Protein AF-0000000065895426 (afdb_homodimer)

Radius of gyration: 36.08 Å; Cα contacts (8 Å, |Δi|>4): 2645; chains: 2; bounding box: 77×106×81 Å

Secondary structure (DSSP, 8-state):
-------PPPEEEEEEE-SSEEEEEEEETTS-EEEEEEEE---B--STT--EE-HHHHHHHHHHHHHHHTTTS-GGGEEEEEEEE---EEEEETTS-B---STT--TT--EE-TT--TTHHHHHHHHHT--GGGGGBTTS--TTSHHHHHHHHHHHSTTTTGGGEEEEEEHHHHHHHHHH----EEHHHHHHHS--BTTTBS-HHHHHHTT-THHHHTTTTTT-S-EE-TT-B-TTSS-HHHHHHHT--TT-EEBPPEEHHHHHHHHHHTS--TTS--TTTTS-GGGEEEEEESSSEEEEEEESS----TTSEEEEETSSSTTSEEEEEEES-SHHHHHHHHHTSTTHHHHHHHHHHTT--HHHHHHHHHHHHTTTS-GGGGGTT-EEE--TT-B-SSS-BTT--EEEEEE-S--SHHHHHHHHHHHHHHHHHHHHHHHHHHHHHT----EEEEESGGGG-HHHHHHHHHHHTS-EEEESSS-HHHHHHHHHHHHHHTSSS-HHHHHHHH--EEEEE---GGGHHHHHHHHHHHHHHHHHHHHHHHHHH--/-------PPPEEEEEEE-SSEEEEEEEETTS-EEEEEEEE---B--STT--EE-HHHHHHHHHHHHHHHTTTS-GGGEEEEEEEE---EEEEETTS-B---STT--TT--EE-TT--TTHHHHHHHHHT--GGGGGBTTS--TTSHHHHHHHHHHHSTTTTGGGEEEEEEHHHHHHHHHH----EEHHHHHHHS--BTTTBS-HHHHHHTT-THHHHTTTTTT-S-EE-TT-B-TTSS-HHHHHHHTS-TT-EEBPPEEHHHHHHHHHHTS--TTS--TTTTS-GGGEEEEEESSSEEEEEEESS----TTSEEEEETSSSTTSEEEEEEES-SHHHHHHHHHTSTTHHHHHHHHHHTT--HHHHHHHHHHHHTTTS-GGGGGTT-EEE--TT-B-SSS-BTT--EEEEEE-S--SHHHHHHHHHHHHHHHHHHHHHHHHHHHHHT----EEEEESGGGG-HHHHHHHHHHHTS-EEEESSS-HHHHHHHHHHHHHHTSSS-HHHHHHHH--EEEEE---GGGHHHHHHHHHHHHHHHHHHHHHHHHHH--

Sequence (1102 aa):
MSGGEQKPERYYVGVDVGTGSVRAALVDQSGVLLAFADQPIKNWEPQFNHHEQSSEDIWAACCVVTKKVVQGIDLNQIRGLGFDATCSLVVLDKQFHPLPVNQEGDSHRNVIMWLDHRAVSQVNRINETKHSVLQYVGGVMSVEMQAPKLLWLKENLREICWDKAGHFFDLPDFLSWKATGVTARSLCSLVCKWTYSAEKGWDDSFWKMIGLEDFVADNYSKIGNQVLPPGASLGNGLTPEAARDLGLLPGIAVAASLIDAHAGGLGVIGADVRGHGLICEGQPVTSRLAVICGTSSCHMGISKDPIFVPGVWGPYFSAMVPGFWLNEGGQSVTGKLIDHMVQGHAAFPELQVKATARCQSIYAYLNSHLDLIKKAQPVGFLTVDLHVWPDFHGNRSPLADLTLKGMVTGLKLSQDLDDLAILYLATVQAIALGTRFIIEAMEAAGHSISTLFLCGGLSKNPLFVQMHADITGMPVVLSQEVESVLVGAAVLGACASGDFASVQEAMAKMSKVGKVVFPRLQDKKYYDKKYQVFLKLVEHQKEYLAIMNDDMSGGEQKPERYYVGVDVGTGSVRAALVDQSGVLLAFADQPIKNWEPQFNHHEQSSEDIWAACCVVTKKVVQGIDLNQIRGLGFDATCSLVVLDKQFHPLPVNQEGDSHRNVIMWLDHRAVSQVNRINETKHSVLQYVGGVMSVEMQAPKLLWLKENLREICWDKAGHFFDLPDFLSWKATGVTARSLCSLVCKWTYSAEKGWDDSFWKMIGLEDFVADNYSKIGNQVLPPGASLGNGLTPEAARDLGLLPGIAVAASLIDAHAGGLGVIGADVRGHGLICEGQPVTSRLAVICGTSSCHMGISKDPIFVPGVWGPYFSAMVPGFWLNEGGQSVTGKLIDHMVQGHAAFPELQVKATARCQSIYAYLNSHLDLIKKAQPVGFLTVDLHVWPDFHGNRSPLADLTLKGMVTGLKLSQDLDDLAILYLATVQAIALGTRFIIEAMEAAGHSISTLFLCGGLSKNPLFVQMHADITGMPVVLSQEVESVLVGAAVLGACASGDFASVQEAMAKMSKVGKVVFPRLQDKKYYDKKYQVFLKLVEHQKEYLAIMNDD

Foldseek 3Di:
DPPPPPPDWAWFKFWEAEDFKIKIFIATLLQDTDFIDIGTFDWDDPDVLWIWGFLVRRLLRLQVRLCVRCPPPDLVRYFFFFYAYAQKKFWAFQVRQAFDLDPVGDSRGGITGLSRQPLVVLQVVLLVVQDPLCLQQQSGDDSSAVLSSLLCCCVPVVPRGVVGTQAMDGSRQVNLCVFAVFNEAELQSCVQRVSAAPPPGDDQVSCVVSPNNVCVVVVNRRYHDHYDYWLAWDDQTGDPVNCVSNVHDPRRTYTRHAHLQLLLVLLALLEDCPPVPFPCNVPDSQQEWEWEDDQKIKIKGKAQDWFRFRLWHRQRASNRPHNITITIAIGSGQNVLLCCLLVVAPANVVLVVVCVVVVHDSLVVLVVVLVVVCPPHDSLCLCVFKAKQRPCQFGRPDVNGRPDHIDIGRDDPDRHSSNSSNSSLNSLLNVLLVVLVRVVSRVVRPGNYAAYEYAYDCCVRPSSQQSNQALNQHKYWYWPDRPSSSSSRRLSTCSNSVVDVGSSRSSHSNIHTDDIHHHPPVCNVVSVVSSVVNVVVRVVVVVVVCVVPPD/DPPPPPPDWAWFKFWEAEDFKIKIFIATLQQDTPFIDIGTFDWDDPDVLWIWGFLVRRLLRLQVNLCVRCPPPDLVRYFFYFYAYAQKKFWAFQVRQAFDLDPVGDSRGGITGLSRQPLVVLQVVLLVVQDPLCLQQQSGDDSSAVLSSLLCCCVPVVPRGVVRTQAMEGSRQVNLCVFAVFNEAELQSCVFRVSAAPPPGDDQVSCVVSPNNVCVVVVNRRYHDHYDYWLAWGDQTGDPVNCVSNVHDPRRTYTRHAHLQLLLVLLALLEDCPPVPFPCVVPDSQQEWEWEDEQKIKIKGKAQDWFRFRLWHRQRASNRPHNITITIAIGSGQNVLLCCLLVVAPANVVLVVVCVVVVHDSLVSLVVVLVVVCPPHDSLCLCVFKAKQRPCQFGRPDVNGRPDHIDIGRDDPDRHSSNSSNSSLNSLLNVLLVVLVRVVSRVVRPGNYAAYEYAYDCCVRPSSQQSNQALNQHKYWYWQDRPSSSSSRRLSTCSNSVVDVGSSRSSHSNIHTDDIHHHPPVCNVVSVVSSVVNVVVRVVVVVVVCVVPPD

InterPro domains:
  IPR000577 Carbohydrate kinase, FGGY [PIRSF000538] (10-543)
  IPR006003 FGGY carbohydrate kinase, pentulose kinase [TIGR01315] (11-544)
  IPR006003 FGGY carbohydrate kinase, pentulose kinase [cd07782] (11-544)
  IPR018484 Carbohydrate kinase FGGY, N-terminal [PF00370] (11-267)
  IPR018485 Carbohydrate kinase FGGY, C-terminal [PF02782] (289-496)
  IPR043129 ATPase, nucleotide binding domain [SSF53067] (11-268)
  IPR043129 ATPase, nucleotide binding domain [SSF53067] (289-544)

Structure (mmCIF, N/CA/C/O backbone):
data_AF-0000000065895426-model_v1
#
loop_
_entity.id
_entity.type
_entity.pdbx_description
1 polymer 'FGGY carbohydrate kinase domain-containing protein'
#
loop_
_atom_site.group_PDB
_atom_site.id
_atom_site.type_symbol
_atom_site.label_atom_id
_atom_site.label_alt_id
_atom_site.label_comp_id
_atom_site.label_asym_id
_atom_site.label_entity_id
_atom_site.label_seq_id
_atom_site.pdbx_PDB_ins_code
_atom_site.Cartn_x
_atom_site.Cartn_y
_atom_site.Cartn_z
_atom_site.occupancy
_atom_site.B_iso_or_equiv
_atom_site.auth_seq_id
_atom_site.auth_comp_id
_atom_site.auth_asym_id
_atom_site.auth_atom_id
_atom_site.pdbx_PDB_model_num
ATOM 1 N N . MET A 1 1 ? -41.469 59.219 15.336 1 29.69 1 MET A N 1
ATOM 2 C CA . MET A 1 1 ? -40.875 58.281 14.406 1 29.69 1 MET A CA 1
ATOM 3 C C . MET A 1 1 ? -39.375 58.469 14.305 1 29.69 1 MET A C 1
ATOM 5 O O . MET A 1 1 ? -38.906 59.312 13.531 1 29.69 1 MET A O 1
ATOM 9 N N . SER A 1 2 ? -38.656 58.625 15.43 1 35.12 2 SER A N 1
ATOM 10 C CA . SER A 1 2 ? -37.25 58.938 15.711 1 35.12 2 SER A CA 1
ATOM 11 C C . SER A 1 2 ? -36.312 58.062 14.906 1 35.12 2 SER A C 1
ATOM 13 O O . SER A 1 2 ? -36.438 56.844 14.922 1 35.12 2 SER A O 1
ATOM 15 N N . GLY A 1 3 ? -36.062 58.5 13.656 1 36.47 3 GLY A N 1
ATOM 16 C CA . GLY A 1 3 ? -35.156 57.844 12.719 1 36.47 3 GLY A CA 1
ATOM 17 C C . GLY A 1 3 ? -33.906 57.25 13.375 1 36.47 3 GLY A C 1
ATOM 18 O O . GLY A 1 3 ? -33.062 58 13.875 1 36.47 3 GLY A O 1
ATOM 19 N N . GLY A 1 4 ? -34 56.25 14.188 1 39.56 4 GLY A N 1
ATOM 20 C CA . GLY A 1 4 ? -32.875 55.625 14.891 1 39.56 4 GLY A CA 1
ATOM 21 C C . GLY A 1 4 ? -31.578 55.625 14.094 1 39.56 4 GLY A C 1
ATOM 22 O O . GLY A 1 4 ? -31.562 55.312 12.906 1 39.56 4 GLY A O 1
ATOM 23 N N . GLU A 1 5 ? -30.719 56.562 14.227 1 43.34 5 GLU A N 1
ATOM 24 C CA . GLU A 1 5 ? -29.375 56.75 13.664 1 43.34 5 GLU A CA 1
ATOM 25 C C . GLU A 1 5 ? -28.672 55.406 13.469 1 43.34 5 GLU A C 1
ATOM 27 O O . GLU A 1 5 ? -28.453 54.656 14.438 1 43.34 5 GLU A O 1
ATOM 32 N N . GLN A 1 6 ? -28.875 54.625 12.477 1 46.97 6 GLN A N 1
ATOM 33 C CA . GLN A 1 6 ? -28.266 53.344 12.102 1 46.97 6 GLN A CA 1
ATOM 34 C C . GLN A 1 6 ? -26.75 53.406 12.227 1 46.97 6 GLN A C 1
ATOM 36 O O . GLN A 1 6 ? -26.109 54.25 11.594 1 46.97 6 GLN A O 1
ATOM 41 N N . LYS A 1 7 ? -26.156 53.156 13.398 1 58.19 7 LYS A N 1
ATOM 42 C CA . LYS A 1 7 ? -24.703 53.062 13.602 1 58.19 7 LYS A CA 1
ATOM 43 C C . LYS A 1 7 ? -24.016 52.469 12.391 1 58.19 7 LYS A C 1
ATOM 45 O O . LYS A 1 7 ? -24.469 51.469 11.844 1 58.19 7 LYS A O 1
ATOM 50 N N . PRO A 1 8 ? -23.047 53.25 11.773 1 65.38 8 PRO A N 1
ATOM 51 C CA . PRO A 1 8 ? -22.375 52.781 10.562 1 65.38 8 PRO A CA 1
ATOM 52 C C . PRO A 1 8 ? -21.828 51.344 10.719 1 65.38 8 PRO A C 1
ATOM 54 O O . PRO A 1 8 ? -21.391 50.969 11.812 1 65.38 8 PRO A O 1
ATOM 57 N N . GLU A 1 9 ? -22.047 50.5 9.766 1 85.56 9 GLU A N 1
ATOM 58 C CA . GLU A 1 9 ? -21.562 49.125 9.734 1 85.56 9 GLU A CA 1
ATOM 59 C C . GLU A 1 9 ? -20.031 49.094 9.82 1 85.56 9 GLU A C 1
ATOM 61 O O . GLU A 1 9 ? -19.359 49.969 9.281 1 85.56 9 GLU A O 1
ATOM 66 N N . ARG A 1 10 ? -19.438 48.344 10.766 1 94.88 10 ARG A N 1
ATOM 67 C CA . ARG A 1 10 ? -18 48.125 10.93 1 94.88 10 ARG A CA 1
ATOM 68 C C . ARG A 1 10 ? -17.578 46.812 10.352 1 94.88 10 ARG A C 1
ATOM 70 O O . ARG A 1 10 ? -18.25 45.781 10.547 1 94.88 10 ARG A O 1
ATOM 77 N N . TYR A 1 11 ? -16.484 46.906 9.625 1 97.94 11 TYR A N 1
ATOM 78 C CA . TYR A 1 11 ? -15.977 45.719 8.961 1 97.94 11 TYR A CA 1
ATOM 79 C C . TYR A 1 11 ? -14.523 45.469 9.344 1 97.94 11 TYR A C 1
ATOM 81 O O . TYR A 1 11 ? -13.812 46.375 9.781 1 97.94 11 TYR A O 1
ATOM 89 N N . TYR A 1 12 ? -14.109 44.25 9.195 1 98.5 12 TYR A N 1
ATOM 90 C CA . TYR A 1 12 ? -12.742 43.812 9.43 1 98.5 12 TYR A CA 1
ATOM 91 C C . TYR A 1 12 ? -12.258 42.906 8.289 1 98.5 12 TYR A C 1
ATOM 93 O O . TYR A 1 12 ? -13.047 42.156 7.707 1 98.5 12 TYR A O 1
ATOM 101 N N . VAL A 1 13 ? -10.992 43.031 7.988 1 98.69 13 VAL A N 1
ATOM 102 C CA . VAL A 1 13 ? -10.406 42.188 6.945 1 98.69 13 VAL A CA 1
ATOM 103 C C . VAL A 1 13 ? -9.492 41.125 7.578 1 98.69 13 VAL A C 1
ATOM 105 O O . VAL A 1 13 ? -8.609 41.469 8.375 1 98.69 13 VAL A O 1
ATOM 108 N N . GLY A 1 14 ? -9.797 39.906 7.34 1 98.56 14 GLY A N 1
ATOM 109 C CA . GLY A 1 14 ? -8.898 38.812 7.68 1 98.56 14 GLY A CA 1
ATOM 110 C C . GLY A 1 14 ? -8.141 38.25 6.484 1 98.56 14 GLY A C 1
ATOM 111 O O . GLY A 1 14 ? -8.727 38 5.434 1 98.56 14 GLY A O 1
ATOM 112 N N . VAL A 1 15 ? -6.797 38.094 6.598 1 98.81 15 VAL A N 1
ATOM 113 C CA . VAL A 1 15 ? -5.945 37.531 5.547 1 98.81 15 VAL A CA 1
ATOM 114 C C . VAL A 1 15 ? -5.25 36.281 6.062 1 98.81 15 VAL A C 1
ATOM 116 O O . VAL A 1 15 ? -4.625 36.312 7.125 1 98.81 15 VAL A O 1
ATOM 119 N N . ASP A 1 16 ? -5.383 35.219 5.328 1 98.31 16 ASP A N 1
ATOM 120 C CA . ASP A 1 16 ? -4.801 33.906 5.668 1 98.31 16 ASP A CA 1
ATOM 121 C C . ASP A 1 16 ? -3.83 33.438 4.586 1 98.31 16 ASP A C 1
ATOM 123 O O . ASP A 1 16 ? -4.227 33.219 3.439 1 98.31 16 ASP A O 1
ATOM 127 N N . VAL A 1 17 ? -2.547 33.312 4.961 1 98.44 17 VAL A N 1
ATOM 128 C CA . VAL A 1 17 ? -1.555 32.75 4.047 1 98.44 17 VAL A CA 1
ATOM 129 C C . VAL A 1 17 ? -1.306 31.297 4.387 1 98.44 17 VAL A C 1
ATOM 131 O O . VAL A 1 17 ? -0.485 30.984 5.254 1 98.44 17 VAL A O 1
ATOM 134 N N . GLY A 1 18 ? -1.91 30.438 3.619 1 95.81 18 GLY A N 1
ATOM 135 C CA . GLY A 1 18 ? -1.745 29 3.789 1 95.81 18 GLY A CA 1
ATOM 136 C C . GLY A 1 18 ? -0.581 28.438 2.998 1 95.81 18 GLY A C 1
ATOM 137 O O . GLY A 1 18 ? 0.298 29.188 2.559 1 95.81 18 GLY A O 1
ATOM 138 N N . THR A 1 19 ? -0.598 27.109 2.867 1 93.94 19 THR A N 1
ATOM 139 C CA . THR A 1 19 ? 0.5 26.391 2.221 1 93.94 19 THR A CA 1
ATOM 140 C C . THR A 1 19 ? 0.532 26.703 0.726 1 93.94 19 THR A C 1
ATOM 142 O O . THR A 1 19 ? 1.604 26.891 0.15 1 93.94 19 THR A O 1
ATOM 145 N N . GLY A 1 20 ? -0.639 26.828 0.14 1 93.31 20 GLY A N 1
ATOM 146 C CA . GLY A 1 20 ? -0.643 26.906 -1.312 1 93.31 20 GLY A CA 1
ATOM 147 C C . GLY A 1 20 ? -1.298 28.172 -1.835 1 93.31 20 GLY A C 1
ATOM 148 O O . GLY A 1 20 ? -1.201 28.484 -3.023 1 93.31 20 GLY A O 1
ATOM 149 N N . SER A 1 21 ? -1.921 28.922 -0.971 1 96.38 21 SER A N 1
ATOM 150 C CA . SER A 1 21 ? -2.637 30.109 -1.438 1 96.38 21 SER A CA 1
ATOM 151 C C . SER A 1 21 ? -2.822 31.109 -0.312 1 96.38 21 SER A C 1
ATOM 153 O O . SER A 1 21 ? -2.625 30.797 0.86 1 96.38 21 SER A O 1
ATOM 155 N N . VAL A 1 22 ? -3.166 32.312 -0.763 1 98.25 22 VAL A N 1
ATOM 156 C CA . VAL A 1 22 ? -3.578 33.375 0.145 1 98.25 22 VAL A CA 1
ATOM 157 C C . VAL A 1 22 ? -5.082 33.625 0.02 1 98.25 22 VAL A C 1
ATOM 159 O O . VAL A 1 22 ? -5.629 33.594 -1.085 1 98.25 22 VAL A O 1
ATOM 162 N N . ARG A 1 23 ? -5.699 33.781 1.151 1 98.12 23 ARG A N 1
ATOM 163 C CA . ARG A 1 23 ? -7.133 34.031 1.187 1 98.12 23 ARG A CA 1
ATOM 164 C C . ARG A 1 23 ? -7.434 35.281 2.023 1 98.12 23 ARG A C 1
ATOM 166 O O . ARG A 1 23 ? -6.715 35.594 2.979 1 98.12 23 ARG A O 1
ATOM 173 N N . ALA A 1 24 ? -8.484 35.969 1.649 1 98.62 24 ALA A N 1
ATOM 174 C CA . ALA A 1 24 ? -8.945 37.125 2.43 1 98.62 24 ALA A CA 1
ATOM 175 C C . ALA A 1 24 ? -10.469 37.156 2.514 1 98.62 24 ALA A C 1
ATOM 177 O O . ALA A 1 24 ? -11.156 36.625 1.627 1 98.62 24 ALA A O 1
ATOM 178 N N . ALA A 1 25 ? -10.93 37.688 3.588 1 98.31 25 ALA A N 1
ATOM 179 C CA . ALA A 1 25 ? -12.367 37.875 3.768 1 98.31 25 ALA A CA 1
ATOM 180 C C . ALA A 1 25 ? -12.68 39.219 4.406 1 98.31 25 ALA A C 1
ATOM 182 O O . ALA A 1 25 ? -11.898 39.719 5.223 1 98.31 25 ALA A O 1
ATOM 183 N N . LEU A 1 26 ? -13.773 39.812 3.951 1 98.44 26 LEU A N 1
ATOM 184 C CA . LEU A 1 26 ? -14.406 40.938 4.656 1 98.44 26 LEU A CA 1
ATOM 185 C C . LEU A 1 26 ? -15.461 40.406 5.633 1 98.44 26 LEU A C 1
ATOM 187 O O . LEU A 1 26 ? -16.391 39.688 5.238 1 98.44 26 LEU A O 1
ATOM 191 N N . VAL A 1 27 ? -15.289 40.781 6.883 1 97.81 27 VAL A N 1
ATOM 192 C CA . VAL A 1 27 ? -16.125 40.219 7.934 1 97.81 27 VAL A CA 1
ATOM 193 C C . VAL A 1 27 ? -16.797 41.344 8.719 1 97.81 27 VAL A C 1
ATOM 195 O O . VAL A 1 27 ? -16.172 42.375 9 1 97.81 27 VAL A O 1
ATOM 198 N N . ASP A 1 28 ? -18.016 41.188 9.078 1 97 28 ASP A N 1
ATOM 199 C CA . ASP A 1 28 ? -18.688 42.219 9.852 1 97 28 ASP A CA 1
ATOM 200 C C . ASP A 1 28 ? -18.547 41.938 11.352 1 97 28 ASP A C 1
ATOM 202 O O . ASP A 1 28 ? -17.859 41.031 11.766 1 97 28 ASP A O 1
ATOM 206 N N . GLN A 1 29 ? -19.172 42.75 12.125 1 95.62 29 GLN A N 1
ATOM 207 C CA . GLN A 1 29 ? -18.969 42.719 13.57 1 95.62 29 GLN A CA 1
ATOM 208 C C . GLN A 1 29 ? -19.594 41.469 14.188 1 95.62 29 GLN A C 1
ATOM 210 O O . GLN A 1 29 ? -19.297 41.125 15.328 1 95.62 29 GLN A O 1
ATOM 215 N N . SER A 1 30 ? -20.469 40.812 13.422 1 94.19 30 SER A N 1
ATOM 216 C CA . SER A 1 30 ? -21.109 39.594 13.906 1 94.19 30 SER A CA 1
ATOM 217 C C . SER A 1 30 ? -20.344 38.344 13.445 1 94.19 30 SER A C 1
ATOM 219 O O . SER A 1 30 ? -20.703 37.219 13.812 1 94.19 30 SER A O 1
ATOM 221 N N . GLY A 1 31 ? -19.375 38.562 12.688 1 94.31 31 GLY A N 1
ATOM 222 C CA . GLY A 1 31 ? -18.578 37.438 12.227 1 94.31 31 GLY A CA 1
ATOM 223 C C . GLY A 1 31 ? -19.047 36.875 10.891 1 94.31 31 GLY A C 1
ATOM 224 O O . GLY A 1 31 ? -18.547 35.844 10.438 1 94.31 31 GLY A O 1
ATOM 225 N N . VAL A 1 32 ? -19.922 37.531 10.219 1 95.38 32 VAL A N 1
ATOM 226 C CA . VAL A 1 32 ? -20.453 37.094 8.938 1 95.38 32 VAL A CA 1
ATOM 227 C C . VAL A 1 32 ? -19.516 37.5 7.809 1 95.38 32 VAL A C 1
ATOM 229 O O . VAL A 1 32 ? -19.094 38.656 7.738 1 95.38 32 VAL A O 1
ATOM 232 N N . LEU A 1 33 ? -19.203 36.562 6.961 1 95.81 33 LEU A N 1
ATOM 233 C CA . LEU A 1 33 ? -18.375 36.875 5.793 1 95.81 33 LEU A CA 1
ATOM 234 C C . LEU A 1 33 ? -19.188 37.562 4.707 1 95.81 33 LEU A C 1
ATOM 236 O O . LEU A 1 33 ? -20.219 37.031 4.266 1 95.81 33 LEU A O 1
ATOM 240 N N . LEU A 1 34 ? -18.734 38.656 4.254 1 96.44 34 LEU A N 1
ATOM 241 C CA . LEU A 1 34 ? -19.422 39.438 3.236 1 96.44 34 LEU A CA 1
ATOM 242 C C . LEU A 1 34 ? -18.766 39.281 1.873 1 96.44 34 LEU A C 1
ATOM 244 O O . LEU A 1 34 ? -19.438 39.375 0.839 1 96.44 34 LEU A O 1
ATOM 248 N N . ALA A 1 35 ? -17.5 39.062 1.873 1 97.38 35 ALA A N 1
ATOM 249 C CA . ALA A 1 35 ? -16.719 38.844 0.653 1 97.38 35 ALA A CA 1
ATOM 250 C C . ALA A 1 35 ? -15.547 37.906 0.902 1 97.38 35 ALA A C 1
ATOM 252 O O . ALA A 1 35 ? -15.047 37.812 2.025 1 97.38 35 ALA A O 1
ATOM 253 N N . PHE A 1 36 ? -15.148 37.219 -0.11 1 97.5 36 PHE A N 1
ATOM 254 C CA . PHE A 1 36 ? -14.078 36.219 -0.046 1 97.5 36 PHE A CA 1
ATOM 255 C C . PHE A 1 36 ? -13.266 36.219 -1.333 1 97.5 36 PHE A C 1
ATOM 257 O O . PHE A 1 36 ? -13.812 36.406 -2.422 1 97.5 36 PHE A O 1
ATOM 264 N N . ALA A 1 37 ? -11.961 36.062 -1.222 1 98.25 37 ALA A N 1
ATOM 265 C CA . ALA A 1 37 ? -11.078 35.938 -2.379 1 98.25 37 ALA A CA 1
ATOM 266 C C . ALA A 1 37 ? -9.906 35 -2.08 1 98.25 37 ALA A C 1
ATOM 268 O O . ALA A 1 37 ? -9.508 34.844 -0.925 1 98.25 37 ALA A O 1
ATOM 269 N N . ASP A 1 38 ? -9.391 34.406 -3.033 1 97.25 38 ASP A N 1
ATOM 270 C CA . ASP A 1 38 ? -8.273 33.469 -2.949 1 97.25 38 ASP A CA 1
ATOM 271 C C . ASP A 1 38 ? -7.297 33.688 -4.105 1 97.25 38 ASP A C 1
ATOM 273 O O . ASP A 1 38 ? -7.707 34.031 -5.215 1 97.25 38 ASP A O 1
ATOM 277 N N . GLN A 1 39 ? -6.039 33.531 -3.865 1 98.06 39 GLN A N 1
ATOM 278 C CA . GLN A 1 39 ? -4.977 33.656 -4.855 1 98.06 39 GLN A CA 1
ATOM 279 C C . GLN A 1 39 ? -3.867 32.656 -4.605 1 98.06 39 GLN A C 1
ATOM 281 O O . GLN A 1 39 ? -3.268 32.625 -3.531 1 98.06 39 GLN A O 1
ATOM 286 N N . PRO A 1 40 ? -3.541 31.812 -5.574 1 97.19 40 PRO A N 1
ATOM 287 C CA . PRO A 1 40 ? -2.459 30.828 -5.402 1 97.19 40 PRO A CA 1
ATOM 288 C C . PRO A 1 40 ? -1.09 31.5 -5.258 1 97.19 40 PRO A C 1
ATOM 290 O O . PRO A 1 40 ? -0.875 32.594 -5.766 1 97.19 40 PRO A O 1
ATOM 293 N N . ILE A 1 41 ? -0.265 30.875 -4.535 1 96.69 41 ILE A N 1
ATOM 294 C CA . ILE A 1 41 ? 1.11 31.344 -4.434 1 96.69 41 ILE A CA 1
ATOM 295 C C . ILE A 1 41 ? 2.061 30.312 -5.023 1 96.69 41 ILE A C 1
ATOM 297 O O . ILE A 1 41 ? 1.728 29.125 -5.094 1 96.69 41 ILE A O 1
ATOM 301 N N . LYS A 1 42 ? 3.215 30.719 -5.488 1 95.88 42 LYS A N 1
ATOM 302 C CA . LYS A 1 42 ? 4.211 29.875 -6.125 1 95.88 42 LYS A CA 1
ATOM 303 C C . LYS A 1 42 ? 5.066 29.156 -5.086 1 95.88 42 LYS A C 1
ATOM 305 O O . LYS A 1 42 ? 5.441 29.734 -4.07 1 95.88 42 LYS A O 1
ATOM 310 N N . ASN A 1 43 ? 5.344 27.953 -5.301 1 95.06 43 ASN A N 1
ATOM 311 C CA . ASN A 1 43 ? 6.227 27.125 -4.473 1 95.06 43 ASN A CA 1
ATOM 312 C C . ASN A 1 43 ? 7.355 26.516 -5.297 1 95.06 43 ASN A C 1
ATOM 314 O O . ASN A 1 43 ? 7.168 26.188 -6.469 1 95.06 43 ASN A O 1
ATOM 318 N N . TRP A 1 44 ? 8.523 26.406 -4.758 1 95.25 44 TRP A N 1
ATOM 319 C CA . TRP A 1 44 ? 9.656 25.734 -5.379 1 95.25 44 TRP A CA 1
ATOM 320 C C . TRP A 1 44 ? 10.117 24.547 -4.535 1 95.25 44 TRP A C 1
ATOM 322 O O . TRP A 1 44 ? 10.117 24.625 -3.303 1 95.25 44 TRP A O 1
ATOM 332 N N . GLU A 1 45 ? 10.367 23.469 -5.113 1 90.81 45 GLU A N 1
ATOM 333 C CA . GLU A 1 45 ? 10.961 22.281 -4.5 1 90.81 45 GLU A CA 1
ATOM 334 C C . GLU A 1 45 ? 12.273 21.906 -5.188 1 90.81 45 GLU A C 1
ATOM 336 O O . GLU A 1 45 ? 12.359 20.859 -5.84 1 90.81 45 GLU A O 1
ATOM 341 N N . PRO A 1 46 ? 13.305 22.609 -4.922 1 89.31 46 PRO A N 1
ATOM 342 C CA . PRO A 1 46 ? 14.562 22.406 -5.637 1 89.31 46 PRO A CA 1
ATOM 343 C C . PRO A 1 46 ? 15.164 21.016 -5.375 1 89.31 46 PRO A C 1
ATOM 345 O O . PRO A 1 46 ? 15.82 20.453 -6.254 1 89.31 46 PRO A O 1
ATOM 348 N N . GLN A 1 47 ? 15.07 20.531 -4.211 1 85.25 47 GLN A N 1
ATOM 349 C CA . GLN A 1 47 ? 15.492 19.188 -3.801 1 85.25 47 GLN A CA 1
ATOM 350 C C . GLN A 1 47 ? 14.398 18.5 -2.994 1 85.25 47 GLN A C 1
ATOM 352 O O . GLN A 1 47 ? 13.477 19.141 -2.494 1 85.25 47 GLN A O 1
ATOM 357 N N . PHE A 1 48 ? 14.625 17.172 -2.898 1 77.69 48 PHE A N 1
ATOM 358 C CA . PHE A 1 48 ? 13.68 16.406 -2.092 1 77.69 48 PHE A CA 1
ATOM 359 C C . PHE A 1 48 ? 13.617 16.953 -0.67 1 77.69 48 PHE A C 1
ATOM 361 O O . PHE A 1 48 ? 14.656 17.172 -0.041 1 77.69 48 PHE A O 1
ATOM 368 N N . ASN A 1 49 ? 12.492 17.328 -0.203 1 83.75 49 ASN A N 1
ATOM 369 C CA . ASN A 1 49 ? 12.18 17.797 1.144 1 83.75 49 ASN A CA 1
ATOM 370 C C . ASN A 1 49 ? 12.578 19.266 1.334 1 83.75 49 ASN A C 1
ATOM 372 O O . ASN A 1 49 ? 12.602 19.766 2.461 1 83.75 49 ASN A O 1
ATOM 376 N N . HIS A 1 50 ? 12.953 19.938 0.186 1 92.38 50 HIS A N 1
ATOM 377 C CA . HIS A 1 50 ? 13.156 21.391 0.216 1 92.38 50 HIS A CA 1
ATOM 378 C C . HIS A 1 50 ? 11.945 22.125 -0.338 1 92.38 50 HIS A C 1
ATOM 380 O O . HIS A 1 50 ? 11.492 21.844 -1.449 1 92.38 50 HIS A O 1
ATOM 386 N N . HIS A 1 51 ? 11.414 22.969 0.479 1 94.94 51 HIS A N 1
ATOM 387 C CA . HIS A 1 51 ? 10.242 23.75 0.073 1 94.94 51 HIS A CA 1
ATOM 388 C C . HIS A 1 51 ? 10.453 25.234 0.307 1 94.94 51 HIS A C 1
ATOM 390 O O . HIS A 1 51 ? 10.648 25.672 1.445 1 94.94 51 HIS A O 1
ATOM 396 N N . GLU A 1 52 ? 10.383 26 -0.812 1 98.06 52 GLU A N 1
ATOM 397 C CA . GLU A 1 52 ? 10.672 27.422 -0.725 1 98.06 52 GLU A CA 1
ATOM 398 C C . GLU A 1 52 ? 9.547 28.25 -1.336 1 98.06 52 GLU A C 1
ATOM 400 O O . GLU A 1 52 ? 8.781 27.75 -2.164 1 98.06 52 GLU A O 1
ATOM 405 N N . GLN A 1 53 ? 9.43 29.453 -0.836 1 98.44 53 GLN A N 1
ATOM 406 C CA . GLN A 1 53 ? 8.5 30.438 -1.378 1 98.44 53 GLN A CA 1
ATOM 407 C C . GLN A 1 53 ? 9.148 31.828 -1.456 1 98.44 53 GLN A C 1
ATOM 409 O O . GLN A 1 53 ? 10.336 31.969 -1.165 1 98.44 53 GLN A O 1
ATOM 414 N N . SER A 1 54 ? 8.375 32.75 -2.018 1 98.62 54 SER A N 1
ATOM 415 C CA . SER A 1 54 ? 8.797 34.156 -2.133 1 98.62 54 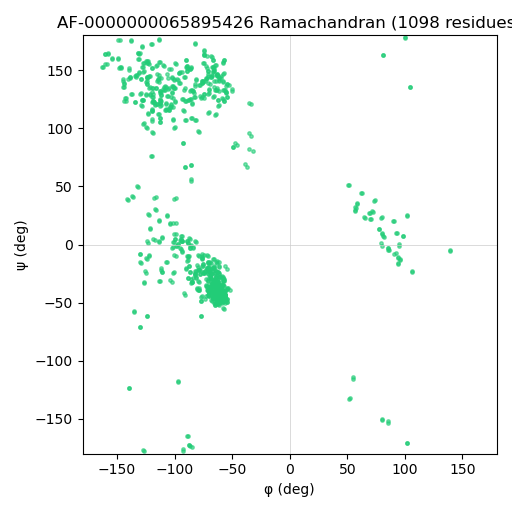SER A CA 1
ATOM 416 C C . SER A 1 54 ? 7.938 35.062 -1.268 1 98.62 54 SER A C 1
ATOM 418 O O . SER A 1 54 ? 6.715 35.125 -1.434 1 98.62 54 SER A O 1
ATOM 420 N N . SER A 1 55 ? 8.641 35.844 -0.358 1 98.5 55 SER A N 1
ATOM 421 C CA . SER A 1 55 ? 7.887 36.75 0.48 1 98.5 55 SER A CA 1
ATOM 422 C C . SER A 1 55 ? 7.242 37.844 -0.354 1 98.5 55 SER A C 1
ATOM 424 O O . SER A 1 55 ? 6.148 38.312 -0.036 1 98.5 55 SER A O 1
ATOM 426 N N . GLU A 1 56 ? 7.867 38.188 -1.412 1 98.25 56 GLU A N 1
ATOM 427 C CA . GLU A 1 56 ? 7.328 39.219 -2.309 1 98.25 56 GLU A CA 1
ATOM 428 C C . GLU A 1 56 ? 6.09 38.688 -3.041 1 98.25 56 GLU A C 1
ATOM 430 O O . GLU A 1 56 ? 5.102 39.406 -3.184 1 98.25 56 GLU A O 1
ATOM 435 N N . ASP A 1 57 ? 6.23 37.5 -3.5 1 98.5 57 ASP A N 1
ATOM 436 C CA . ASP A 1 57 ? 5.078 36.875 -4.148 1 98.5 57 ASP A CA 1
ATOM 437 C C . ASP A 1 57 ? 3.896 36.75 -3.186 1 98.5 57 ASP A C 1
ATOM 439 O O . ASP A 1 57 ? 2.748 36.969 -3.574 1 98.5 57 ASP A O 1
ATOM 443 N N . ILE A 1 58 ? 4.156 36.375 -2.004 1 98.69 58 ILE A N 1
ATOM 444 C CA . ILE A 1 58 ? 3.123 36.219 -0.985 1 98.69 58 ILE A CA 1
ATOM 445 C C . ILE A 1 58 ? 2.465 37.562 -0.7 1 98.69 58 ILE A C 1
ATOM 447 O O . ILE A 1 58 ? 1.237 37.688 -0.645 1 98.69 58 ILE A O 1
ATOM 451 N N . TRP A 1 59 ? 3.262 38.625 -0.511 1 98.75 59 TRP A N 1
ATOM 452 C CA . TRP A 1 59 ? 2.705 39.938 -0.24 1 98.75 59 TRP A CA 1
ATOM 453 C C . TRP A 1 59 ? 1.854 40.438 -1.409 1 98.75 59 TRP A C 1
ATOM 455 O O . TRP A 1 59 ? 0.779 41 -1.209 1 98.75 59 TRP A O 1
ATOM 465 N N . ALA A 1 60 ? 2.363 40.188 -2.607 1 98.62 60 ALA A N 1
ATOM 466 C CA . ALA A 1 60 ? 1.593 40.562 -3.789 1 98.62 60 ALA A CA 1
ATOM 467 C C . ALA A 1 60 ? 0.238 39.844 -3.807 1 98.62 60 ALA A C 1
ATOM 469 O O . ALA A 1 60 ? -0.775 40.469 -4.172 1 98.62 60 ALA A O 1
ATOM 470 N N . ALA A 1 61 ? 0.245 38.625 -3.453 1 98.75 61 ALA A N 1
ATOM 471 C CA . ALA A 1 61 ? -1 37.844 -3.389 1 98.75 61 ALA A CA 1
ATOM 472 C C . ALA A 1 61 ? -1.932 38.406 -2.318 1 98.75 61 ALA A C 1
ATOM 474 O O . ALA A 1 61 ? -3.148 38.469 -2.514 1 98.75 61 ALA A O 1
ATOM 475 N N . CYS A 1 62 ? -1.38 38.812 -1.178 1 98.75 62 CYS A N 1
ATOM 476 C CA . CYS A 1 62 ? -2.17 39.438 -0.133 1 98.75 62 CYS A CA 1
ATOM 477 C C . CYS A 1 62 ? -2.85 40.688 -0.66 1 98.75 62 CYS A C 1
ATOM 479 O O . CYS A 1 62 ? -4.02 40.938 -0.367 1 98.75 62 CYS A O 1
ATOM 481 N N . CYS A 1 63 ? -2.133 41.469 -1.428 1 98.75 63 CYS A N 1
ATOM 482 C CA . CYS A 1 63 ? -2.654 42.719 -1.98 1 98.75 63 CYS A CA 1
ATOM 483 C C . CYS A 1 63 ? -3.807 42.438 -2.941 1 98.75 63 CYS A C 1
ATOM 485 O O . CYS A 1 63 ? -4.844 43.094 -2.875 1 98.75 63 CYS A O 1
ATOM 487 N N . VAL A 1 64 ? -3.615 41.438 -3.738 1 98.62 64 VAL A N 1
ATOM 488 C CA . VAL A 1 64 ? -4.617 41.094 -4.742 1 98.62 64 VAL A CA 1
ATOM 489 C C . VAL A 1 64 ? -5.922 40.719 -4.055 1 98.62 64 VAL A C 1
ATOM 491 O O . VAL A 1 64 ? -6.992 41.219 -4.391 1 98.62 64 VAL A O 1
ATOM 494 N N . VAL A 1 65 ? -5.867 39.844 -3.104 1 98.75 65 VAL A N 1
ATOM 495 C CA . VAL A 1 65 ? -7.078 39.312 -2.494 1 98.75 65 VAL A CA 1
ATOM 496 C C . VAL A 1 65 ? -7.73 40.375 -1.616 1 98.75 65 VAL A C 1
ATOM 498 O O . VAL A 1 65 ? -8.953 40.406 -1.453 1 98.75 65 VAL A O 1
ATOM 501 N N . THR A 1 66 ? -6.938 41.219 -0.908 1 98.75 66 THR A N 1
ATOM 502 C CA . THR A 1 66 ? -7.5 42.25 -0.063 1 98.75 66 THR A CA 1
ATOM 503 C C . THR A 1 66 ? -8.25 43.281 -0.904 1 98.75 66 THR A C 1
ATOM 505 O O . THR A 1 66 ? -9.367 43.688 -0.564 1 98.75 66 THR A O 1
ATOM 508 N N . LYS A 1 67 ? -7.676 43.719 -1.997 1 98.56 67 LYS A N 1
ATOM 509 C CA . LYS A 1 67 ? -8.336 44.656 -2.895 1 98.56 67 LYS A CA 1
ATOM 510 C C . LYS A 1 67 ? -9.656 44.094 -3.41 1 98.56 67 LYS A C 1
ATOM 512 O O . LYS A 1 67 ? -10.648 44.812 -3.527 1 98.56 67 LYS A O 1
ATOM 517 N N . LYS A 1 68 ? -9.602 42.875 -3.684 1 98.5 68 LYS A N 1
ATOM 518 C CA . LYS A 1 68 ? -10.789 42.219 -4.223 1 98.5 68 LYS A CA 1
ATOM 519 C C . LYS A 1 68 ? -11.922 42.219 -3.197 1 98.5 68 LYS A C 1
ATOM 521 O O . LYS A 1 68 ? -13.078 42.438 -3.539 1 98.5 68 LYS A O 1
ATOM 526 N N . VAL A 1 69 ? -11.656 41.938 -1.937 1 98.25 69 VAL A N 1
ATOM 527 C CA . VAL A 1 69 ? -12.727 41.719 -0.959 1 98.25 69 VAL A CA 1
ATOM 528 C C . VAL A 1 69 ? -13.258 43.062 -0.489 1 98.25 69 VAL A C 1
ATOM 530 O O . VAL A 1 69 ? -14.375 43.156 0.031 1 98.25 69 VAL A O 1
ATOM 533 N N . VAL A 1 70 ? -12.539 44.188 -0.678 1 97.69 70 VAL A N 1
ATOM 534 C CA . VAL A 1 70 ? -13 45.469 -0.17 1 97.69 70 VAL A CA 1
ATOM 535 C C . VAL A 1 70 ? -13.609 46.281 -1.307 1 97.69 70 VAL A C 1
ATOM 537 O O . VAL A 1 70 ? -13.984 47.469 -1.115 1 97.69 70 VAL A O 1
ATOM 540 N N . GLN A 1 71 ? -13.648 45.688 -2.463 1 96 71 GLN A N 1
ATOM 541 C CA . GLN A 1 71 ? -14.242 46.375 -3.602 1 96 71 GLN A CA 1
ATOM 542 C C . GLN A 1 71 ? -15.68 46.812 -3.297 1 96 71 GLN A C 1
ATOM 544 O O . GLN A 1 71 ? -16.484 46 -2.822 1 96 71 GLN A O 1
ATOM 549 N N . GLY A 1 72 ? -16 48.062 -3.58 1 93.25 72 GLY A N 1
ATOM 550 C CA . GLY A 1 72 ? -17.359 48.594 -3.443 1 93.25 72 GLY A CA 1
ATOM 551 C C . GLY A 1 72 ? -17.719 48.938 -2.016 1 93.25 72 GLY A C 1
ATOM 552 O O . GLY A 1 72 ? -18.844 49.375 -1.74 1 93.25 72 GLY A O 1
ATOM 553 N N . ILE A 1 73 ? -16.891 48.781 -1.089 1 93.25 73 ILE A N 1
ATOM 554 C CA . ILE A 1 73 ? -17.109 49.125 0.317 1 93.25 73 ILE A CA 1
ATOM 555 C C . ILE A 1 73 ? -16.547 50.5 0.631 1 93.25 73 ILE A C 1
ATOM 557 O O . ILE A 1 73 ? -15.492 50.875 0.116 1 93.25 73 ILE A O 1
ATOM 561 N N . ASP A 1 74 ? -17.25 51.25 1.396 1 95.56 74 ASP A N 1
ATOM 562 C CA . ASP A 1 74 ? -16.672 52.469 1.955 1 95.56 74 ASP A CA 1
ATOM 563 C C . ASP A 1 74 ? -15.508 52.125 2.893 1 95.56 74 ASP A C 1
ATOM 565 O O . ASP A 1 74 ? -15.719 51.625 3.986 1 95.56 74 ASP A O 1
ATOM 569 N N . LEU A 1 75 ? -14.336 52.469 2.518 1 96.25 75 LEU A N 1
ATOM 570 C CA . LEU A 1 75 ? -13.117 52.094 3.219 1 96.25 75 LEU A CA 1
ATOM 571 C C . LEU A 1 75 ? -13.109 52.656 4.641 1 96.25 75 LEU A C 1
ATOM 573 O O . LEU A 1 75 ? -12.398 52.125 5.508 1 96.25 75 LEU A O 1
ATOM 577 N N . ASN A 1 76 ? -13.906 53.625 4.852 1 95.5 76 ASN A N 1
ATOM 578 C CA . ASN A 1 76 ? -13.984 54.188 6.188 1 95.5 76 ASN A CA 1
ATOM 579 C C . ASN A 1 76 ? -14.664 53.25 7.168 1 95.5 76 ASN A C 1
ATOM 581 O O . ASN A 1 76 ? -14.562 53.438 8.383 1 95.5 76 ASN A O 1
ATOM 585 N N . GLN A 1 77 ? -15.289 52.312 6.637 1 96.75 77 GLN A N 1
ATOM 586 C CA . GLN A 1 77 ? -15.992 51.344 7.469 1 96.75 77 GLN A CA 1
ATOM 587 C C . GLN A 1 77 ? -15.086 50.188 7.863 1 96.75 77 GLN A C 1
ATOM 589 O O . GLN A 1 77 ? -15.43 49.406 8.734 1 96.75 77 GLN A O 1
ATOM 594 N N . ILE A 1 78 ? -13.969 50.125 7.266 1 98.06 78 ILE A N 1
ATOM 595 C CA . ILE A 1 78 ? -13 49.094 7.613 1 98.06 78 ILE A CA 1
ATOM 596 C C . ILE A 1 78 ? -12.164 49.531 8.805 1 98.06 78 ILE A C 1
ATOM 598 O O . ILE A 1 78 ? -11.43 50.531 8.711 1 98.06 78 ILE A O 1
ATOM 602 N N . ARG A 1 79 ? -12.203 48.75 9.867 1 97.81 79 ARG A N 1
ATOM 603 C CA . ARG A 1 79 ? -11.672 49.25 11.125 1 97.81 79 ARG A CA 1
ATOM 604 C C . ARG A 1 79 ? -10.406 48.5 11.531 1 97.81 79 ARG A C 1
ATOM 606 O O . ARG A 1 79 ? -9.617 49 12.336 1 97.81 79 ARG A O 1
ATOM 613 N N . GLY A 1 80 ? -10.258 47.375 10.977 1 98.31 80 GLY A N 1
ATOM 614 C CA . GLY A 1 80 ? -9.109 46.594 11.414 1 98.31 80 GLY A CA 1
ATOM 615 C C . GLY A 1 80 ? -8.711 45.5 10.414 1 98.31 80 GLY A C 1
ATOM 616 O O . GLY A 1 80 ? -9.547 45.062 9.625 1 98.31 80 GLY A O 1
ATOM 617 N N . LEU A 1 81 ? -7.465 45.156 10.5 1 98.5 81 LEU A N 1
ATOM 618 C CA . LEU A 1 81 ? -6.852 44.156 9.648 1 98.5 81 LEU A CA 1
ATOM 619 C C . LEU A 1 81 ? -6.094 43.125 10.484 1 98.5 81 LEU A C 1
ATOM 621 O O . LEU A 1 81 ? -5.367 43.469 11.414 1 98.5 81 LEU A O 1
ATOM 625 N N . GLY A 1 82 ? -6.34 41.844 10.234 1 98.56 82 GLY A N 1
ATOM 626 C CA . GLY A 1 82 ? -5.609 40.75 10.867 1 98.56 82 GLY A CA 1
ATOM 627 C C . GLY A 1 82 ? -4.977 39.812 9.875 1 98.56 82 GLY A C 1
ATOM 628 O O . GLY A 1 82 ? -5.582 39.469 8.852 1 98.56 82 GLY A O 1
ATOM 629 N N . PHE A 1 83 ? -3.699 39.375 10.156 1 98.69 83 PHE A N 1
ATOM 630 C CA . PHE A 1 83 ? -2.984 38.406 9.328 1 98.69 83 PHE A CA 1
ATOM 631 C C . PHE A 1 83 ? -2.752 37.094 10.094 1 98.69 83 PHE A C 1
ATOM 633 O O . PHE A 1 83 ? -2.49 37.125 11.297 1 98.69 83 PHE A O 1
ATOM 640 N N . ASP A 1 84 ? -2.895 36.062 9.453 1 98.5 84 ASP A N 1
ATOM 641 C CA . ASP A 1 84 ? -2.314 34.781 9.883 1 98.5 84 ASP A CA 1
ATOM 642 C C . ASP A 1 84 ? -1.584 34.094 8.727 1 98.5 84 ASP A C 1
ATOM 644 O O . ASP A 1 84 ? -1.733 34.5 7.57 1 98.5 84 ASP A O 1
ATOM 648 N N . ALA A 1 85 ? -0.7 33.188 9.078 1 98.5 85 ALA A N 1
ATOM 649 C CA . ALA A 1 85 ? 0.06 32.5 8.055 1 98.5 85 ALA A CA 1
ATOM 650 C C . ALA A 1 85 ? 0.654 31.203 8.609 1 98.5 85 ALA A C 1
ATOM 652 O O . ALA A 1 85 ? 0.642 30.969 9.82 1 98.5 85 ALA A O 1
ATOM 653 N N . THR A 1 86 ? 1.069 30.359 7.707 1 97.19 86 THR A N 1
ATOM 654 C CA . THR A 1 86 ? 1.873 29.203 8.117 1 97.19 86 THR A CA 1
ATOM 655 C C . THR A 1 86 ? 3.127 29.656 8.859 1 97.19 86 THR A C 1
ATOM 657 O O . THR A 1 86 ? 3.545 30.812 8.727 1 97.19 86 THR A O 1
ATOM 660 N N . CYS A 1 87 ? 3.662 28.797 9.609 1 96.94 87 CYS A N 1
ATOM 661 C CA . CYS A 1 87 ? 4.832 29.172 10.398 1 96.94 87 CYS A CA 1
ATOM 662 C C . CYS A 1 87 ? 6.113 29 9.594 1 96.94 87 CYS A C 1
ATOM 664 O O . CYS A 1 87 ? 7.059 28.359 10.055 1 96.94 87 CYS A O 1
ATOM 666 N N . SER A 1 88 ? 6.223 29.609 8.477 1 98.19 88 SER A N 1
ATOM 667 C CA . SER A 1 88 ? 7.387 29.547 7.598 1 98.19 88 SER A CA 1
ATOM 668 C C . SER A 1 88 ? 8.398 30.641 7.945 1 98.19 88 SER A C 1
ATOM 670 O O . SER A 1 88 ? 8.039 31.656 8.523 1 98.19 88 SER A O 1
ATOM 672 N N . LEU A 1 89 ? 9.664 30.344 7.617 1 98.75 89 LEU A N 1
ATOM 673 C CA . LEU A 1 89 ? 10.75 31.25 7.961 1 98.75 89 LEU A CA 1
ATOM 674 C C . LEU A 1 89 ? 11.047 32.219 6.809 1 98.75 89 LEU A C 1
ATOM 676 O O . LEU A 1 89 ? 11.297 31.766 5.684 1 98.75 89 LEU A O 1
ATOM 680 N N . VAL A 1 90 ? 11.016 33.469 7.082 1 98.81 90 VAL A N 1
ATOM 681 C CA . VAL A 1 90 ? 11.344 34.531 6.109 1 98.81 90 VAL A CA 1
ATOM 682 C C . VAL A 1 90 ? 12.68 35.156 6.473 1 98.81 90 VAL A C 1
ATOM 684 O O . VAL A 1 90 ? 12.898 35.562 7.621 1 98.81 90 VAL A O 1
ATOM 687 N N . VAL A 1 91 ? 13.531 35.312 5.516 1 98.81 91 VAL A N 1
ATOM 688 C CA . VAL A 1 91 ? 14.859 35.875 5.789 1 98.81 91 VAL A CA 1
ATOM 689 C C . VAL A 1 91 ? 15.055 37.156 5.016 1 98.81 91 VAL A C 1
ATOM 691 O O . VAL A 1 91 ? 14.906 37.188 3.789 1 98.81 91 VAL A O 1
ATOM 694 N N . LEU A 1 92 ? 15.359 38.25 5.754 1 98.56 92 LE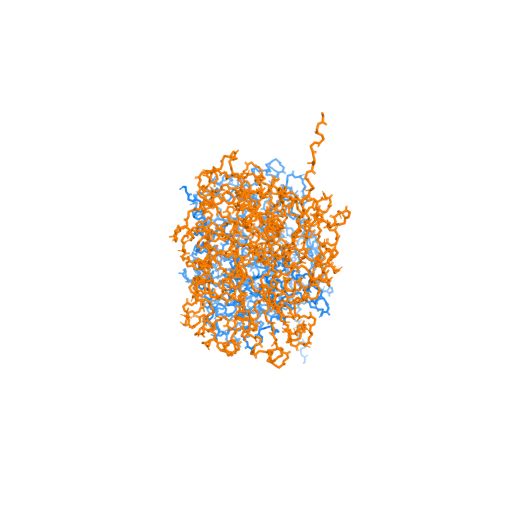U A N 1
ATOM 695 C CA . LEU A 1 92 ? 15.664 39.531 5.176 1 98.56 92 LEU A CA 1
ATOM 696 C C . LEU A 1 92 ? 17.031 40.031 5.625 1 98.56 92 LEU A C 1
ATOM 698 O O . LEU A 1 92 ? 17.516 39.656 6.684 1 98.56 92 LEU A O 1
ATOM 702 N N . ASP A 1 93 ? 17.594 40.938 4.836 1 98.12 93 ASP A N 1
ATOM 703 C CA . ASP A 1 93 ? 18.859 41.531 5.238 1 98.12 93 ASP A CA 1
ATOM 704 C C . ASP A 1 93 ? 18.625 42.75 6.148 1 98.12 93 ASP A C 1
ATOM 706 O O . ASP A 1 93 ? 17.516 42.969 6.602 1 98.12 93 ASP A O 1
ATOM 710 N N . LYS A 1 94 ? 19.656 43.469 6.488 1 96.19 94 LYS A N 1
ATOM 711 C CA . LYS A 1 94 ? 19.609 44.562 7.426 1 96.19 94 LYS A CA 1
ATOM 712 C C . LYS A 1 94 ? 18.797 45.75 6.855 1 96.19 94 LYS A C 1
ATOM 714 O O . LYS A 1 94 ? 18.266 46.562 7.609 1 96.19 94 LYS A O 1
ATOM 719 N N . GLN A 1 95 ? 18.672 45.75 5.523 1 97.06 95 GLN A N 1
ATOM 720 C CA . GLN A 1 95 ? 17.875 46.781 4.852 1 97.06 95 GLN A CA 1
ATOM 721 C C . GLN A 1 95 ? 16.5 46.25 4.488 1 97.06 95 GLN A C 1
ATOM 723 O O . GLN A 1 95 ? 15.766 46.906 3.719 1 97.06 95 GLN A O 1
ATOM 728 N N . PHE A 1 96 ? 16.125 45.094 4.938 1 97.38 96 PHE A N 1
ATOM 729 C CA . PHE A 1 96 ? 14.82 44.469 4.812 1 97.38 96 PHE A CA 1
ATOM 730 C C . PHE A 1 96 ? 14.57 44 3.383 1 97.38 96 PHE A C 1
ATOM 732 O O . PHE A 1 96 ? 13.43 44.031 2.908 1 97.38 96 PHE A O 1
ATOM 739 N N . HIS A 1 97 ? 15.688 43.688 2.695 1 97.75 97 HIS A N 1
ATOM 740 C CA . HIS A 1 97 ? 15.562 43.031 1.394 1 97.75 97 HIS A CA 1
ATOM 741 C C . HIS A 1 97 ? 15.648 41.531 1.519 1 97.75 97 HIS A C 1
ATOM 743 O O . HIS A 1 97 ? 16.375 41 2.377 1 97.75 97 HIS A O 1
ATOM 749 N N . PRO A 1 98 ? 14.906 40.844 0.589 1 98.19 98 PRO A N 1
ATOM 750 C CA . PRO A 1 98 ? 14.922 39.375 0.659 1 98.19 98 PRO A CA 1
ATOM 751 C C . PRO A 1 98 ? 16.312 38.812 0.464 1 98.19 98 PRO A C 1
ATOM 753 O O . PRO A 1 98 ? 17.078 39.281 -0.378 1 98.19 98 PRO A O 1
ATOM 756 N N . LEU A 1 99 ? 16.672 37.75 1.225 1 98.12 99 LEU A N 1
ATOM 757 C CA . LEU A 1 99 ? 17.922 37.031 1.101 1 98.12 99 LEU A CA 1
ATOM 758 C C . LEU A 1 99 ? 17.656 35.594 0.633 1 98.12 99 LEU A C 1
ATOM 760 O O . LEU A 1 99 ? 16.688 34.969 1.044 1 98.12 99 LEU A O 1
ATOM 764 N N . PRO A 1 100 ? 18.547 35.125 -0.196 1 97.5 100 PRO A N 1
ATOM 765 C CA . PRO A 1 100 ? 18.344 33.75 -0.669 1 97.5 100 PRO A CA 1
ATOM 766 C C . PRO A 1 100 ? 18.469 32.719 0.448 1 97.5 100 PRO A C 1
ATOM 768 O O . PRO A 1 100 ? 19.344 32.844 1.315 1 97.5 100 PRO A O 1
ATOM 771 N N . VAL A 1 101 ? 17.625 31.719 0.418 1 98.25 101 VAL A N 1
ATOM 772 C CA . VAL A 1 101 ? 17.719 30.609 1.36 1 98.25 101 VAL A CA 1
ATOM 773 C C . VAL A 1 101 ? 18.078 29.328 0.615 1 98.25 101 VAL A C 1
ATOM 775 O O . VAL A 1 101 ? 17.719 28.219 1.038 1 98.25 101 VAL A O 1
ATOM 778 N N . ASN A 1 102 ? 18.641 29.422 -0.544 1 96.62 102 ASN A N 1
ATOM 779 C CA . ASN A 1 102 ? 19 28.328 -1.423 1 96.62 102 ASN A CA 1
ATOM 780 C C . ASN A 1 102 ? 20.438 28.453 -1.924 1 96.62 102 ASN A C 1
ATOM 782 O O . ASN A 1 102 ? 21.016 29.547 -1.882 1 96.62 102 ASN A O 1
ATOM 786 N N . GLN A 1 103 ? 20.969 27.344 -2.461 1 93.19 103 GLN A N 1
ATOM 787 C CA . GLN A 1 103 ? 22.359 27.312 -2.922 1 93.19 103 GLN A CA 1
ATOM 788 C C . GLN A 1 103 ? 22.516 28.078 -4.234 1 93.19 103 GLN A C 1
ATOM 790 O O . GLN A 1 103 ? 23.609 28.562 -4.551 1 93.19 103 GLN A O 1
ATOM 795 N N . GLU A 1 104 ? 21.5 28.188 -4.949 1 93.88 104 GLU A N 1
ATOM 796 C CA . GLU A 1 104 ? 21.531 28.859 -6.246 1 93.88 104 GLU A CA 1
ATOM 797 C C . GLU A 1 104 ? 21.719 30.375 -6.086 1 93.88 104 GLU A C 1
ATOM 799 O O . GLU A 1 104 ? 22.062 31.062 -7.047 1 93.88 104 GLU A O 1
ATOM 804 N N . GLY A 1 105 ? 21.453 30.891 -4.945 1 94.5 105 GLY A N 1
ATOM 805 C CA . GLY A 1 105 ? 21.594 32.312 -4.688 1 94.5 105 GLY A CA 1
ATOM 806 C C . GLY A 1 105 ? 20.438 33.156 -5.215 1 94.5 105 GLY A C 1
ATOM 807 O O . GLY A 1 105 ? 20.594 34.344 -5.477 1 94.5 105 GLY A O 1
ATOM 808 N N . ASP A 1 106 ? 19.312 32.562 -5.402 1 96.56 106 ASP A N 1
ATOM 809 C CA . ASP A 1 106 ? 18.125 33.281 -5.867 1 96.56 106 ASP A CA 1
ATOM 810 C C . ASP A 1 106 ? 17.422 34 -4.711 1 96.56 106 ASP A C 1
ATOM 812 O O . ASP A 1 106 ? 16.703 33.375 -3.934 1 96.56 106 ASP A O 1
ATOM 816 N N . SER A 1 107 ? 17.516 35.312 -4.641 1 96.06 107 SER A N 1
ATOM 817 C CA . SER A 1 107 ? 16.984 36.094 -3.523 1 96.06 107 SER A CA 1
ATOM 818 C C . SER A 1 107 ? 15.469 36.125 -3.541 1 96.06 107 SER A C 1
ATOM 820 O O . SER A 1 107 ? 14.836 36.438 -2.523 1 96.06 107 SER A O 1
ATOM 822 N N . HIS A 1 108 ? 14.945 35.844 -4.695 1 96.38 108 HIS A N 1
ATOM 823 C CA . HIS A 1 108 ? 13.484 35.812 -4.777 1 96.38 108 HIS A CA 1
ATOM 824 C C . HIS A 1 108 ? 12.914 34.688 -3.908 1 96.38 108 HIS A C 1
ATOM 826 O O . HIS A 1 108 ? 11.773 34.781 -3.441 1 96.38 108 HIS A O 1
ATOM 832 N N . ARG A 1 109 ? 13.625 33.656 -3.771 1 98.06 109 ARG A N 1
ATOM 833 C CA . ARG A 1 109 ? 13.242 32.531 -2.922 1 98.06 109 ARG A CA 1
ATOM 834 C C . ARG A 1 109 ? 13.82 32.688 -1.52 1 98.06 109 ARG A C 1
ATOM 836 O O . ARG A 1 109 ? 14.867 32.094 -1.212 1 98.06 109 ARG A O 1
ATOM 843 N N . ASN A 1 110 ? 13.078 33.375 -0.671 1 98.69 110 ASN A N 1
ATOM 844 C CA . ASN A 1 110 ? 13.648 33.75 0.621 1 98.69 110 ASN A CA 1
ATOM 845 C C . ASN A 1 110 ? 12.82 33.188 1.776 1 98.69 110 ASN A C 1
ATOM 847 O O . ASN A 1 110 ? 12.93 33.688 2.906 1 98.69 110 ASN A O 1
ATOM 851 N N . VAL A 1 111 ? 11.898 32.25 1.506 1 98.75 111 VAL A N 1
ATOM 852 C CA . VAL A 1 111 ? 11.047 31.641 2.529 1 98.75 111 VAL A CA 1
ATOM 853 C C . VAL A 1 111 ? 11.297 30.141 2.598 1 98.75 111 VAL A C 1
ATOM 855 O O . VAL A 1 111 ? 11.203 29.453 1.584 1 98.75 111 VAL A O 1
ATOM 858 N N . ILE A 1 112 ? 11.68 29.609 3.77 1 98.38 112 ILE A N 1
ATOM 859 C CA . ILE A 1 112 ? 11.688 28.172 4.027 1 98.38 112 ILE A CA 1
ATOM 860 C C . ILE A 1 112 ? 10.359 27.75 4.645 1 98.38 112 ILE A C 1
ATOM 862 O O . ILE A 1 112 ? 10.023 28.172 5.758 1 98.38 112 ILE A O 1
ATOM 866 N N . MET A 1 113 ? 9.641 26.984 3.971 1 97.19 113 MET A N 1
ATOM 867 C CA . MET A 1 113 ? 8.289 26.609 4.383 1 97.19 113 MET A CA 1
ATOM 868 C C . MET A 1 113 ? 8.312 25.734 5.633 1 97.19 113 MET A C 1
ATOM 870 O O . MET A 1 113 ? 9.328 25.125 5.938 1 97.19 113 MET A O 1
ATOM 874 N N . TRP A 1 114 ? 7.164 25.688 6.266 1 95.06 114 TRP A N 1
ATOM 875 C CA . TRP A 1 114 ? 7.02 24.922 7.5 1 95.06 114 TRP A CA 1
ATOM 876 C C . TRP A 1 114 ? 7.281 23.438 7.258 1 95.06 114 TRP A C 1
ATOM 878 O O . TRP A 1 114 ? 7.895 22.766 8.086 1 95.06 114 TRP A O 1
ATOM 888 N N . LEU A 1 115 ? 6.891 22.906 6.121 1 89.81 115 LEU A N 1
ATOM 889 C CA . LEU A 1 115 ? 6.949 21.469 5.848 1 89.81 115 LEU A CA 1
ATOM 890 C C . LEU A 1 115 ? 8.312 21.078 5.289 1 89.81 115 LEU A C 1
ATOM 892 O O . LEU A 1 115 ? 8.516 19.938 4.898 1 89.81 115 LEU A O 1
ATOM 896 N N . ASP A 1 116 ? 9.281 22.047 5.23 1 93.19 116 ASP A N 1
ATOM 897 C CA . ASP A 1 116 ? 10.648 21.797 4.77 1 93.19 116 ASP A CA 1
ATOM 898 C C . ASP A 1 116 ? 11.422 20.953 5.777 1 93.19 116 ASP A C 1
ATOM 900 O O . ASP A 1 116 ? 11.438 21.25 6.973 1 93.19 116 ASP A O 1
ATOM 904 N N . HIS A 1 117 ? 12.047 19.906 5.297 1 90 117 HIS A N 1
ATOM 905 C CA . HIS A 1 117 ? 12.75 19 6.191 1 90 117 HIS A CA 1
ATOM 906 C C . HIS A 1 117 ? 14.242 18.984 5.898 1 90 117 HIS A C 1
ATOM 908 O O . HIS A 1 117 ? 14.914 17.953 6.105 1 90 117 HIS A O 1
ATOM 914 N N . ARG A 1 118 ? 14.828 19.984 5.453 1 93.94 118 ARG A N 1
ATOM 915 C CA . ARG A 1 118 ? 16.234 20.031 5.09 1 93.94 118 ARG A CA 1
ATOM 916 C C . ARG A 1 118 ? 17.125 19.953 6.328 1 93.94 118 ARG A C 1
ATOM 918 O O . ARG A 1 118 ? 18.266 19.469 6.254 1 93.94 118 ARG A O 1
ATOM 925 N N . ALA A 1 119 ? 16.578 20.328 7.477 1 96.06 119 ALA A N 1
ATOM 926 C CA . ALA A 1 119 ? 17.406 20.5 8.672 1 96.06 119 ALA A CA 1
ATOM 927 C C . ALA A 1 119 ? 17.297 19.281 9.586 1 96.06 119 ALA A C 1
ATOM 929 O O . ALA A 1 119 ? 17.281 19.422 10.812 1 96.06 119 ALA A O 1
ATOM 930 N N . VAL A 1 120 ? 17.25 18.141 9.055 1 92.19 120 VAL A N 1
ATOM 931 C CA . VAL A 1 120 ? 17.062 16.906 9.82 1 92.19 120 VAL A CA 1
ATOM 932 C C . VAL A 1 120 ? 18.297 16.656 10.695 1 92.19 120 VAL A C 1
ATOM 934 O O . VAL A 1 120 ? 18.156 16.281 11.859 1 92.19 120 VAL A O 1
ATOM 937 N N . SER A 1 121 ? 19.547 16.875 10.188 1 95.06 121 SER A N 1
ATOM 938 C CA . SER A 1 121 ? 20.75 16.688 10.977 1 95.06 121 SER A CA 1
ATOM 939 C C . SER A 1 121 ? 20.812 17.672 12.148 1 95.06 121 SER A C 1
ATOM 941 O O . SER A 1 121 ? 21.188 17.281 13.258 1 95.06 121 SER A O 1
ATOM 943 N N . GLN A 1 122 ? 20.422 18.859 11.914 1 97.44 122 GLN A N 1
ATOM 944 C CA . GLN A 1 122 ? 20.469 19.906 12.93 1 97.44 122 GLN A CA 1
ATOM 945 C C . GLN A 1 122 ? 19.484 19.594 14.062 1 97.44 122 GLN A C 1
ATOM 947 O O . GLN A 1 122 ? 19.828 19.734 15.242 1 97.44 122 GLN A O 1
ATOM 952 N N . VAL A 1 123 ? 18.297 19.203 13.688 1 95.88 123 VAL A N 1
ATOM 953 C CA . VAL A 1 123 ? 17.297 18.969 14.727 1 95.88 123 VAL A CA 1
ATOM 954 C C . VAL A 1 123 ? 17.703 17.766 15.57 1 95.88 123 VAL A C 1
ATOM 956 O O . VAL A 1 123 ? 17.406 17.719 16.766 1 95.88 123 VAL A O 1
ATOM 959 N N . ASN A 1 124 ? 18.328 16.812 14.953 1 95 124 ASN A N 1
ATOM 960 C CA . ASN A 1 124 ? 18.828 15.664 15.711 1 95 124 ASN A CA 1
ATOM 961 C C . ASN A 1 124 ? 19.875 16.094 16.75 1 95 124 ASN A C 1
ATOM 963 O O . ASN A 1 124 ? 19.844 15.641 17.891 1 95 124 ASN A O 1
ATOM 967 N N . ARG A 1 125 ? 20.75 16.906 16.359 1 97.25 125 ARG A N 1
ATOM 968 C CA . ARG A 1 125 ? 21.766 17.422 17.266 1 97.25 125 ARG A CA 1
ATOM 969 C C . ARG A 1 125 ? 21.141 18.234 18.391 1 97.25 125 ARG A C 1
ATOM 971 O O . ARG A 1 125 ? 21.562 18.156 19.547 1 97.25 125 ARG A O 1
ATOM 978 N N . ILE A 1 126 ? 20.172 19 18.062 1 98 126 ILE A N 1
ATOM 979 C CA . ILE A 1 126 ? 19.484 19.812 19.062 1 98 126 ILE A CA 1
ATOM 980 C C . ILE A 1 126 ? 18.797 18.891 20.078 1 98 126 ILE A C 1
ATOM 982 O O . ILE A 1 126 ? 18.906 19.109 21.281 1 98 126 ILE A O 1
ATOM 986 N N . ASN A 1 127 ? 18.141 17.938 19.594 1 96.88 127 ASN A N 1
ATOM 987 C CA . ASN A 1 127 ? 17.438 17.016 20.484 1 96.88 127 ASN A CA 1
ATOM 988 C C . ASN A 1 127 ? 18.391 16.219 21.359 1 96.88 127 ASN A C 1
ATOM 990 O O . ASN A 1 127 ? 18.062 15.891 22.5 1 96.88 127 ASN A O 1
ATOM 994 N N . GLU A 1 128 ? 19.609 16.062 20.906 1 96.81 128 GLU A N 1
ATOM 995 C CA . GLU A 1 128 ? 20.625 15.352 21.672 1 96.81 128 GLU A CA 1
ATOM 996 C C . GLU A 1 128 ? 21.094 16.172 22.875 1 96.81 128 GLU A C 1
ATOM 998 O O . GLU A 1 128 ? 21.625 15.617 23.844 1 96.81 128 GLU A O 1
ATOM 1003 N N . THR A 1 129 ? 20.891 17.406 22.859 1 97.31 129 THR A N 1
ATOM 1004 C CA . THR A 1 129 ? 21.312 18.266 23.969 1 97.31 129 THR A CA 1
ATOM 1005 C C . THR A 1 129 ? 20.484 17.984 25.219 1 97.31 129 THR A C 1
ATOM 1007 O O . THR A 1 129 ? 20.906 18.281 26.328 1 97.31 129 THR A O 1
ATOM 1010 N N . LYS A 1 130 ? 19.266 17.547 25.031 1 96.75 130 LYS A N 1
ATOM 1011 C CA . LYS A 1 130 ? 18.297 17.312 26.109 1 96.75 130 LYS A CA 1
ATOM 1012 C C . LYS A 1 130 ? 18.078 18.578 26.938 1 96.75 130 LYS A C 1
ATOM 1014 O O . LYS A 1 130 ? 17.875 18.5 28.141 1 96.75 130 LYS A O 1
ATOM 1019 N N . HIS A 1 131 ? 18.25 19.688 26.281 1 97.06 131 HIS A N 1
ATOM 1020 C CA . HIS A 1 131 ? 18.047 20.953 26.969 1 97.06 131 HIS A CA 1
ATOM 1021 C C . HIS A 1 131 ? 16.641 21.062 27.547 1 97.06 131 HIS A C 1
ATOM 1023 O O . HIS A 1 131 ? 15.688 20.5 26.984 1 97.06 131 HIS A O 1
ATOM 1029 N N . SER A 1 132 ? 16.453 21.844 28.5 1 95.75 132 SER A N 1
ATOM 1030 C CA . SER A 1 132 ? 15.195 21.938 29.234 1 95.75 132 SER A CA 1
ATOM 1031 C C . SER A 1 132 ? 14.094 22.547 28.391 1 95.75 132 SER A C 1
ATOM 1033 O O . SER A 1 132 ? 12.914 22.266 28.594 1 95.75 132 SER A O 1
ATOM 1035 N N . VAL A 1 133 ? 14.43 23.359 27.438 1 95.81 133 VAL A N 1
ATOM 1036 C CA . VAL A 1 133 ? 13.438 24.016 26.578 1 95.81 133 VAL A CA 1
ATOM 1037 C C . VAL A 1 133 ? 12.648 22.969 25.812 1 95.81 133 VAL A C 1
ATOM 1039 O O . VAL A 1 133 ? 11.508 23.219 25.406 1 95.81 133 VAL A O 1
ATOM 1042 N N . LEU A 1 134 ? 13.219 21.781 25.609 1 96.31 134 LEU A N 1
ATOM 1043 C CA . LEU A 1 134 ? 12.594 20.719 24.812 1 96.31 134 LEU A CA 1
ATOM 1044 C C . LEU A 1 134 ? 11.328 20.219 25.484 1 96.31 134 LEU A C 1
ATOM 1046 O O . LEU A 1 134 ? 10.469 19.609 24.844 1 96.31 134 LEU A O 1
ATOM 1050 N N . GLN A 1 135 ? 11.164 20.453 26.75 1 95 135 GLN A N 1
ATOM 1051 C CA . GLN A 1 135 ? 9.953 20.047 27.453 1 95 135 GLN A CA 1
ATOM 1052 C C . GLN A 1 135 ? 8.719 20.734 26.875 1 95 135 GLN A C 1
ATOM 1054 O O . GLN A 1 135 ? 7.621 20.172 26.891 1 95 135 GLN A O 1
ATOM 1059 N N . TYR A 1 136 ? 8.867 21.922 26.25 1 95 136 TYR A N 1
ATOM 1060 C CA . TYR A 1 136 ? 7.746 22.719 25.75 1 95 136 TYR A CA 1
ATOM 1061 C C . TYR A 1 136 ? 7.363 22.281 24.344 1 95 136 TYR A C 1
ATOM 1063 O O . TYR A 1 136 ? 6.418 22.812 23.75 1 95 136 TYR A O 1
ATOM 1071 N N . VAL A 1 137 ? 8.109 21.328 23.859 1 95.06 137 VAL A N 1
ATOM 1072 C CA . VAL A 1 137 ? 7.77 20.797 22.547 1 95.06 137 VAL A CA 1
ATOM 1073 C C . VAL A 1 137 ? 7.527 19.297 22.641 1 95.06 137 VAL A C 1
ATOM 1075 O O . VAL A 1 137 ? 7.773 18.562 21.672 1 95.06 137 VAL A O 1
ATOM 1078 N N . GLY A 1 138 ? 7.145 18.859 23.797 1 93.5 138 GLY A N 1
ATOM 1079 C CA . GLY A 1 138 ? 6.793 17.453 24 1 93.5 138 GLY A CA 1
ATOM 1080 C C . GLY A 1 138 ? 8 16.562 24.219 1 93.5 138 GLY A C 1
ATOM 1081 O O . GLY A 1 138 ? 7.887 15.336 24.156 1 93.5 138 GLY A O 1
ATOM 1082 N N . GLY A 1 139 ? 9.18 17.156 24.328 1 93.88 139 GLY A N 1
ATOM 1083 C CA . GLY A 1 139 ? 10.391 16.406 24.609 1 93.88 139 GLY A CA 1
ATOM 1084 C C . GLY A 1 139 ? 11.297 16.266 23.391 1 93.88 139 GLY A C 1
ATOM 1085 O O . GLY A 1 139 ? 12.5 16.031 23.531 1 93.88 139 GLY A O 1
ATOM 1086 N N . VAL A 1 140 ? 10.75 16.391 22.25 1 94.5 140 VAL A N 1
ATOM 1087 C CA . VAL A 1 140 ? 11.5 16.25 21 1 94.5 140 VAL A CA 1
ATOM 1088 C C . VAL A 1 140 ? 11.125 17.391 20.047 1 94.5 140 VAL A C 1
ATOM 1090 O O . VAL A 1 140 ? 9.961 17.531 19.672 1 94.5 140 VAL A O 1
ATOM 1093 N N . MET A 1 141 ? 12.141 18.125 19.656 1 95.81 141 MET A N 1
ATOM 1094 C CA . MET A 1 141 ? 11.883 19.234 18.75 1 95.81 141 MET A CA 1
ATOM 1095 C C . MET A 1 141 ? 11.656 18.734 17.328 1 95.81 141 MET A C 1
ATOM 1097 O O . MET A 1 141 ? 12.344 17.812 16.875 1 95.81 141 MET A O 1
ATOM 1101 N N . SER A 1 142 ? 10.672 19.359 16.688 1 93.69 142 SER A N 1
ATOM 1102 C CA . SER A 1 142 ? 10.383 19.047 15.281 1 93.69 142 SER A CA 1
ATOM 1103 C C . SER A 1 142 ? 11.258 19.875 14.344 1 93.69 142 SER A C 1
ATOM 1105 O O . SER A 1 142 ? 11.641 21 14.672 1 93.69 142 SER A O 1
ATOM 1107 N N . VAL A 1 143 ? 11.484 19.297 13.164 1 93.06 143 VAL A N 1
ATOM 1108 C CA . VAL A 1 143 ? 12.242 19.969 12.125 1 93.06 143 VAL A CA 1
ATOM 1109 C C . VAL A 1 143 ? 11.469 21.188 11.633 1 93.06 143 VAL A C 1
ATOM 1111 O O . VAL A 1 143 ? 12.039 22.109 11.039 1 93.06 143 VAL A O 1
ATOM 1114 N N . GLU A 1 144 ? 10.188 21.266 12.016 1 92.5 144 GLU A N 1
ATOM 1115 C CA . GLU A 1 144 ? 9.32 22.375 11.602 1 92.5 144 GLU A CA 1
ATOM 1116 C C . GLU A 1 144 ? 9.641 23.641 12.383 1 92.5 144 GLU A C 1
ATOM 1118 O O . GLU A 1 144 ? 9.242 24.75 11.984 1 92.5 144 GLU A O 1
ATOM 1123 N N . MET A 1 145 ? 10.344 23.469 13.469 1 96 145 MET A N 1
ATOM 1124 C CA . MET A 1 145 ? 10.68 24.625 14.305 1 96 145 MET A CA 1
ATOM 1125 C C . MET A 1 145 ? 11.766 25.469 13.656 1 96 145 MET A C 1
ATOM 1127 O O . MET A 1 145 ? 12.461 25.016 12.75 1 96 145 MET A O 1
ATOM 1131 N N . GLN A 1 146 ? 11.938 26.688 14.102 1 98.19 146 GLN A N 1
ATOM 1132 C CA . GLN A 1 146 ? 12.812 27.625 13.414 1 98.19 146 GLN A CA 1
ATOM 1133 C C . GLN A 1 146 ? 14.273 27.391 13.789 1 98.19 146 GLN A C 1
ATOM 1135 O O . GLN A 1 146 ? 15.172 27.594 12.977 1 98.19 146 GLN A O 1
ATOM 1140 N N . ALA A 1 147 ? 14.531 26.891 15 1 98 147 ALA A N 1
ATOM 1141 C CA . ALA A 1 147 ? 15.906 26.734 15.469 1 98 147 ALA A CA 1
ATOM 1142 C C . ALA A 1 147 ? 16.703 25.828 14.539 1 98 147 ALA A C 1
ATOM 1144 O O . ALA A 1 147 ? 17.812 26.172 14.109 1 98 147 ALA A O 1
ATOM 1145 N N . PRO A 1 148 ? 16.125 24.656 14.195 1 97.94 148 PRO A N 1
ATOM 1146 C CA . PRO A 1 148 ? 16.875 23.812 13.266 1 97.94 148 PRO A CA 1
ATOM 1147 C C . PRO A 1 148 ? 17.109 24.484 11.914 1 97.94 148 PRO A C 1
ATOM 1149 O O . PRO A 1 148 ? 18.188 24.344 11.32 1 97.94 148 PRO A O 1
ATOM 1152 N N . LYS A 1 149 ? 16.156 25.203 11.414 1 98.12 149 LYS A N 1
ATOM 1153 C CA . LYS A 1 149 ? 16.281 25.875 10.125 1 98.12 149 LYS A CA 1
ATOM 1154 C C . LYS A 1 149 ? 17.359 26.953 10.18 1 98.12 149 LYS A C 1
ATOM 1156 O O . LYS A 1 149 ? 18.141 27.109 9.234 1 98.12 149 LYS A O 1
ATOM 1161 N N . LEU A 1 150 ? 17.391 27.672 11.25 1 98.5 150 LEU A N 1
ATOM 1162 C CA . LEU A 1 150 ? 18.391 28.719 11.43 1 98.5 150 LEU A CA 1
ATOM 1163 C C . LEU A 1 150 ? 19.797 28.125 11.492 1 98.5 150 LEU A C 1
ATOM 1165 O O . LEU A 1 150 ? 20.734 28.641 10.883 1 98.5 150 LEU A O 1
ATOM 1169 N N . LEU A 1 151 ? 19.859 27.062 12.266 1 98.5 151 LEU A N 1
ATOM 1170 C CA . LEU A 1 151 ? 21.141 26.391 12.359 1 98.5 151 LEU A CA 1
ATOM 1171 C C . LEU A 1 151 ? 21.594 25.875 11 1 98.5 151 LEU A C 1
ATOM 1173 O O . LEU A 1 151 ? 22.781 25.953 10.656 1 98.5 151 LEU A O 1
ATOM 1177 N N . TRP A 1 152 ? 20.703 25.359 10.242 1 98.25 152 TRP A N 1
ATOM 1178 C CA . TRP A 1 152 ? 21.016 24.875 8.891 1 98.25 152 TRP A CA 1
ATOM 1179 C C . TRP A 1 152 ? 21.516 26.016 8.016 1 98.25 152 TRP A C 1
ATOM 1181 O O . TRP A 1 152 ? 22.484 25.859 7.273 1 98.25 152 TRP A O 1
ATOM 1191 N N . LEU A 1 153 ? 20.906 27.188 8.086 1 98.25 153 LEU A N 1
ATOM 1192 C CA . LEU A 1 153 ? 21.297 28.344 7.301 1 98.25 153 LEU A CA 1
ATOM 1193 C C . LEU A 1 153 ? 22.719 28.797 7.668 1 98.25 153 LEU A C 1
ATOM 1195 O O . LEU A 1 153 ? 23.516 29.125 6.789 1 98.25 153 LEU A O 1
ATOM 1199 N N . LYS A 1 154 ? 22.984 28.812 8.898 1 98.25 154 LYS A N 1
ATOM 1200 C CA . LYS A 1 154 ? 24.312 29.203 9.359 1 98.25 154 LYS A CA 1
ATOM 1201 C C . LYS A 1 154 ? 25.391 28.25 8.836 1 98.25 154 LYS A C 1
ATOM 1203 O O . LYS A 1 154 ? 26.453 28.672 8.406 1 98.25 154 LYS A O 1
ATOM 1208 N N . GLU A 1 155 ? 25.062 27 8.797 1 97.94 155 GLU A N 1
ATOM 1209 C CA . GLU A 1 155 ? 26.047 25.969 8.461 1 97.94 155 GLU A CA 1
ATOM 1210 C C . GLU A 1 155 ? 26.172 25.812 6.945 1 97.94 155 GLU A C 1
ATOM 1212 O O . GLU A 1 155 ? 27.25 25.484 6.441 1 97.94 155 GLU A O 1
ATOM 1217 N N . ASN A 1 156 ? 25.125 26.016 6.234 1 97.19 156 ASN A N 1
ATOM 1218 C CA . ASN A 1 156 ? 25.109 25.625 4.828 1 97.19 156 ASN A CA 1
ATOM 1219 C C . ASN A 1 156 ? 25.094 26.859 3.914 1 97.19 156 ASN A C 1
ATOM 1221 O O . ASN A 1 156 ? 25.469 26.766 2.742 1 97.19 156 ASN A O 1
ATOM 1225 N N . LEU A 1 157 ? 24.641 27.969 4.395 1 97.75 157 LEU A N 1
ATOM 1226 C CA . LEU A 1 157 ? 24.531 29.172 3.586 1 97.75 157 LEU A CA 1
ATOM 1227 C C . LEU A 1 157 ? 25.109 30.375 4.328 1 97.75 157 LEU A C 1
ATOM 1229 O O . LEU A 1 157 ? 24.453 31.422 4.441 1 97.75 157 LEU A O 1
ATOM 1233 N N . ARG A 1 158 ? 26.266 30.266 4.824 1 96.88 158 ARG A N 1
ATOM 1234 C CA . ARG A 1 158 ? 26.875 31.266 5.695 1 96.88 158 ARG A CA 1
ATOM 1235 C C . ARG A 1 158 ? 27.125 32.562 4.949 1 96.88 158 ARG A C 1
ATOM 1237 O O . ARG A 1 158 ? 26.578 33.625 5.332 1 96.88 158 ARG A O 1
ATOM 1244 N N . GLU A 1 159 ? 27.75 32.531 3.814 1 95.81 159 GLU A N 1
ATOM 1245 C CA . GLU A 1 159 ? 28.172 33.75 3.096 1 95.81 159 GLU A CA 1
ATOM 1246 C C . GLU A 1 159 ? 27 34.344 2.324 1 95.81 159 GLU A C 1
ATOM 1248 O O . GLU A 1 159 ? 26.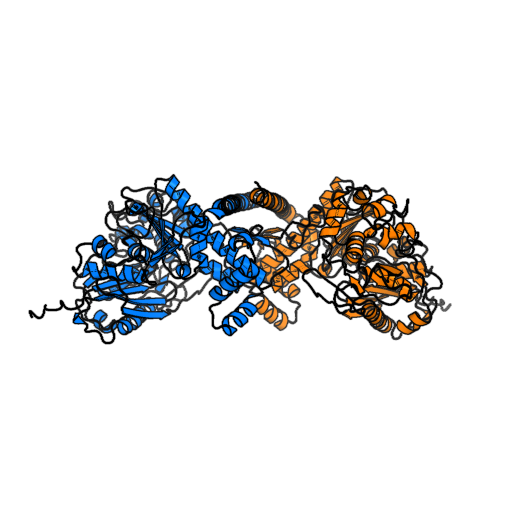812 35.562 2.316 1 95.81 159 GLU A O 1
ATOM 1253 N N . ILE A 1 160 ? 26.219 33.5 1.806 1 95.31 160 ILE A N 1
ATOM 1254 C CA . ILE A 1 160 ? 25.172 33.938 0.887 1 95.31 160 ILE A CA 1
ATOM 1255 C C . ILE A 1 160 ? 23.969 34.438 1.677 1 95.31 160 ILE A C 1
ATOM 1257 O O . ILE A 1 160 ? 23.203 35.281 1.199 1 95.31 160 ILE A O 1
ATOM 1261 N N . CYS A 1 161 ? 23.797 33.969 2.9 1 97.31 161 CYS A N 1
ATOM 1262 C CA . CYS A 1 161 ? 22.578 34.281 3.631 1 97.31 161 CYS A CA 1
ATOM 1263 C C . CYS A 1 161 ? 22.875 34.688 5.062 1 97.31 161 CYS A C 1
ATOM 1265 O O . CYS A 1 161 ? 22.641 35.844 5.441 1 97.31 161 CYS A O 1
ATOM 1267 N N . TRP A 1 162 ? 23.531 33.906 5.871 1 97.69 162 TRP A N 1
ATOM 1268 C CA . TRP A 1 162 ? 23.641 34.062 7.316 1 97.69 162 TRP A CA 1
ATOM 1269 C C . TRP A 1 162 ? 24.375 35.375 7.664 1 97.69 162 TRP A C 1
ATOM 1271 O O . TRP A 1 162 ? 23.891 36.125 8.5 1 97.69 162 TRP A O 1
ATOM 1281 N N . ASP A 1 163 ? 25.453 35.625 7.043 1 97 163 ASP A N 1
ATOM 1282 C CA . ASP A 1 163 ? 26.281 36.812 7.359 1 97 163 ASP A CA 1
ATOM 1283 C C . ASP A 1 163 ? 25.594 38.094 6.945 1 97 163 ASP A C 1
ATOM 1285 O O . ASP A 1 163 ? 25.875 39.156 7.492 1 97 163 ASP A O 1
ATOM 1289 N N . LYS A 1 164 ? 24.672 38 6.047 1 97.62 164 LYS A N 1
ATOM 1290 C CA . LYS A 1 164 ? 24 39.188 5.508 1 97.62 164 LYS A CA 1
ATOM 1291 C C . LYS A 1 164 ? 22.641 39.375 6.172 1 97.62 164 LYS A C 1
ATOM 1293 O O . LYS A 1 164 ? 22.047 40.469 6.055 1 97.62 164 LYS A O 1
ATOM 1298 N N . ALA A 1 165 ? 22.234 38.438 6.91 1 98.06 165 ALA A N 1
ATOM 1299 C CA . ALA A 1 165 ? 20.891 38.438 7.473 1 98.06 165 ALA A CA 1
ATOM 1300 C C . ALA A 1 165 ? 20.75 39.531 8.547 1 98.06 165 ALA A C 1
ATOM 1302 O O . ALA A 1 165 ? 21.641 39.688 9.375 1 98.06 165 ALA A O 1
ATOM 1303 N N . GLY A 1 166 ? 19.688 40.25 8.453 1 97.62 166 GLY A N 1
ATOM 1304 C CA . GLY A 1 166 ? 19.359 41.25 9.453 1 97.62 166 GLY A CA 1
ATOM 1305 C C . GLY A 1 166 ? 18.109 40.906 10.25 1 97.62 166 GLY A C 1
ATOM 1306 O O . GLY A 1 166 ? 17.984 41.344 11.406 1 97.62 166 GLY A O 1
ATOM 1307 N N . HIS A 1 167 ? 17.203 40.219 9.602 1 97.62 167 HIS A N 1
ATOM 1308 C CA . HIS A 1 167 ? 15.938 39.906 10.242 1 97.62 167 HIS A CA 1
ATOM 1309 C C . HIS A 1 167 ? 15.461 38.5 9.852 1 97.62 167 HIS A C 1
ATOM 1311 O O . HIS A 1 167 ? 15.406 38.188 8.664 1 97.62 167 HIS A O 1
ATOM 1317 N N . PHE A 1 168 ? 15.188 37.688 10.828 1 98.69 168 PHE A N 1
ATOM 1318 C CA . PHE A 1 168 ? 14.484 36.406 10.648 1 98.69 168 PHE A CA 1
ATOM 1319 C C . PHE A 1 168 ? 13.062 36.5 11.195 1 98.69 168 PHE A C 1
ATOM 1321 O O . PHE A 1 168 ? 12.859 36.719 12.398 1 98.69 168 PHE A O 1
ATOM 1328 N N . PHE A 1 169 ? 12.039 36.375 10.328 1 98.56 169 PHE A N 1
ATOM 1329 C CA . PHE A 1 169 ? 10.641 36.438 10.719 1 98.56 169 PHE A CA 1
ATOM 1330 C C . PHE A 1 169 ? 9.945 35.094 10.562 1 98.56 169 PHE A C 1
ATOM 1332 O O . PHE A 1 169 ? 10.289 34.312 9.664 1 98.56 169 PHE A O 1
ATOM 1339 N N . ASP A 1 170 ? 9.07 34.812 11.461 1 98.25 170 ASP A N 1
ATOM 1340 C CA . ASP A 1 170 ? 7.996 33.938 11.008 1 98.25 170 ASP A CA 1
ATOM 1341 C C . ASP A 1 170 ? 7.113 34.625 9.977 1 98.25 170 ASP A C 1
ATOM 1343 O O . ASP A 1 170 ? 6.957 35.844 10.008 1 98.25 170 ASP A O 1
ATOM 1347 N N . LEU A 1 171 ? 6.527 33.875 9.148 1 98.75 171 LEU A N 1
ATOM 1348 C CA . LEU A 1 171 ? 5.77 34.469 8.039 1 98.75 171 LEU A CA 1
ATOM 1349 C C . LEU A 1 171 ? 4.645 35.344 8.555 1 98.75 171 LEU A C 1
ATOM 1351 O O . LEU A 1 171 ? 4.395 36.406 8 1 98.75 171 LEU A O 1
ATOM 1355 N N . PRO A 1 172 ? 3.896 34.969 9.594 1 98.5 172 PRO A N 1
ATOM 1356 C CA . PRO A 1 172 ? 2.879 35.906 10.094 1 98.5 172 PRO A CA 1
ATOM 1357 C C . PRO A 1 172 ? 3.467 37.219 10.57 1 98.5 172 PRO A C 1
ATOM 1359 O O . PRO A 1 172 ? 2.871 38.281 10.359 1 98.5 172 PRO A O 1
ATOM 1362 N N . ASP A 1 173 ? 4.586 37.188 11.203 1 98.5 173 ASP A N 1
ATOM 1363 C CA . ASP A 1 173 ? 5.23 38.406 11.695 1 98.5 173 ASP A CA 1
ATOM 1364 C C . ASP A 1 173 ? 5.75 39.25 10.539 1 98.5 173 ASP A C 1
ATOM 1366 O O . ASP A 1 173 ? 5.742 40.5 10.617 1 98.5 173 ASP A O 1
ATOM 1370 N N . PHE A 1 174 ? 6.246 38.594 9.562 1 98.69 174 PHE A N 1
ATOM 1371 C CA . PHE A 1 174 ? 6.66 39.312 8.367 1 98.69 174 PHE A CA 1
ATOM 1372 C C . PHE A 1 174 ? 5.508 40.125 7.797 1 98.69 174 PHE A C 1
ATOM 1374 O O . PHE A 1 174 ? 5.688 41.281 7.418 1 98.69 174 PHE A O 1
ATOM 1381 N N . LEU A 1 175 ? 4.352 39.531 7.75 1 98.81 175 LEU A N 1
ATOM 1382 C CA . LEU A 1 175 ? 3.188 40.188 7.172 1 98.81 175 LEU A CA 1
ATOM 1383 C C . LEU A 1 175 ? 2.799 41.406 7.992 1 98.81 175 LEU A C 1
ATOM 1385 O O . LEU A 1 175 ? 2.477 42.469 7.438 1 98.81 175 LEU A O 1
ATOM 1389 N N . SER A 1 176 ? 2.793 41.25 9.305 1 98.25 176 SER A N 1
ATOM 1390 C CA . SER A 1 176 ? 2.498 42.375 10.172 1 98.25 176 SER A CA 1
ATOM 1391 C C . SER A 1 176 ? 3.52 43.5 9.984 1 98.25 176 SER A C 1
ATOM 1393 O O . SER A 1 176 ? 3.158 44.688 9.945 1 98.25 176 SER A O 1
ATOM 1395 N N . TRP A 1 177 ? 4.762 43.125 9.93 1 98.38 177 TRP A N 1
ATOM 1396 C CA . TRP A 1 177 ? 5.812 44.094 9.711 1 98.38 177 TRP A CA 1
ATOM 1397 C C . TRP A 1 177 ? 5.621 44.812 8.367 1 98.38 177 TRP A C 1
ATOM 1399 O O . TRP A 1 177 ? 5.723 46.031 8.289 1 98.38 177 TRP A O 1
ATOM 1409 N N . LYS A 1 178 ? 5.41 44.031 7.355 1 98.62 178 LYS A N 1
ATOM 1410 C CA . LYS A 1 178 ? 5.238 44.562 6.016 1 98.62 178 LYS A CA 1
ATOM 1411 C C . LYS A 1 178 ? 4.086 45.562 5.973 1 98.62 178 LYS A C 1
ATOM 1413 O O . LYS A 1 178 ? 4.129 46.562 5.219 1 98.62 178 LYS A O 1
ATOM 1418 N N . ALA A 1 179 ? 3.119 45.375 6.77 1 98.69 179 ALA A N 1
ATOM 1419 C CA . ALA A 1 179 ? 1.916 46.219 6.797 1 98.69 179 ALA A CA 1
ATOM 1420 C C . ALA A 1 179 ? 2.125 47.469 7.648 1 98.69 179 ALA A C 1
ATOM 1422 O O . ALA A 1 179 ? 1.535 48.5 7.375 1 98.69 179 ALA A O 1
ATOM 1423 N N . THR A 1 180 ? 2.982 47.438 8.68 1 98.5 180 THR A N 1
ATOM 1424 C CA . THR A 1 180 ? 2.963 48.469 9.688 1 98.5 180 THR A CA 1
ATOM 1425 C C . THR A 1 180 ? 4.344 49.125 9.844 1 98.5 180 THR A C 1
ATOM 1427 O O . THR A 1 180 ? 4.48 50.188 10.43 1 98.5 180 THR A O 1
ATOM 1430 N N . GLY A 1 181 ? 5.324 48.344 9.469 1 97.31 181 GLY A N 1
ATOM 1431 C CA . GLY A 1 181 ? 6.688 48.812 9.695 1 97.31 181 GLY A CA 1
ATOM 1432 C C . GLY A 1 181 ? 7.203 48.469 11.078 1 97.31 181 GLY A C 1
ATOM 1433 O O . GLY A 1 181 ? 8.375 48.688 11.391 1 97.31 181 GLY A O 1
ATOM 1434 N N . VAL A 1 182 ? 6.348 47.906 11.898 1 97.31 182 VAL A N 1
ATOM 1435 C CA . VAL A 1 182 ? 6.719 47.562 13.266 1 97.31 182 VAL A CA 1
ATOM 1436 C C . VAL A 1 182 ? 7.395 46.188 13.289 1 97.31 182 VAL A C 1
ATOM 1438 O O . VAL A 1 182 ? 6.871 45.219 12.727 1 97.31 182 VAL A O 1
ATOM 1441 N N . THR A 1 183 ? 8.508 46.031 13.961 1 96.94 183 THR A N 1
ATOM 1442 C CA . THR A 1 183 ? 9.281 44.812 13.938 1 96.94 183 THR A CA 1
ATOM 1443 C C . THR A 1 183 ? 8.906 43.906 15.117 1 96.94 183 THR A C 1
ATOM 1445 O O . THR A 1 183 ? 9.57 42.906 15.375 1 96.94 183 THR A O 1
ATOM 1448 N N . ALA A 1 184 ? 7.867 44.312 15.844 1 96.75 184 ALA A N 1
ATOM 1449 C CA . ALA A 1 184 ? 7.391 43.5 16.953 1 96.75 184 ALA A CA 1
ATOM 1450 C C . ALA A 1 184 ? 7.004 42.094 16.469 1 96.75 184 ALA A C 1
ATOM 1452 O O . ALA A 1 184 ? 6.605 41.906 15.312 1 96.75 184 ALA A O 1
ATOM 1453 N N . ARG A 1 185 ? 7.223 41.125 17.359 1 97.88 185 ARG A N 1
ATOM 1454 C CA . ARG A 1 185 ? 6.828 39.75 17.078 1 97.88 185 ARG A CA 1
ATOM 1455 C C . ARG A 1 185 ? 5.602 39.375 17.891 1 97.88 185 ARG A C 1
ATOM 1457 O O . ARG A 1 185 ? 5.395 39.875 19 1 97.88 185 ARG A O 1
ATOM 1464 N N . SER A 1 186 ? 4.809 38.531 17.25 1 98 186 SER A N 1
ATOM 1465 C CA . SER A 1 186 ? 3.682 37.969 17.984 1 98 186 SER A CA 1
ATOM 1466 C C . SER A 1 186 ? 4.156 36.969 19.031 1 98 186 SER A C 1
ATOM 1468 O O . SER A 1 186 ? 5.051 36.156 18.75 1 98 186 SER A O 1
ATOM 1470 N N . LEU A 1 187 ? 3.57 37 20.203 1 97.88 187 LEU A N 1
ATOM 1471 C CA . LEU A 1 187 ? 3.857 35.969 21.219 1 97.88 187 LEU A CA 1
ATOM 1472 C C . LEU A 1 187 ? 3.549 34.594 20.688 1 97.88 187 LEU A C 1
ATOM 1474 O O . LEU A 1 187 ? 4.27 33.625 20.984 1 97.88 187 LEU A O 1
ATOM 1478 N N . CYS A 1 188 ? 2.557 34.438 19.891 1 97.88 188 CYS A N 1
ATOM 1479 C CA . CYS A 1 188 ? 2.148 33.156 19.297 1 97.88 188 CYS A CA 1
ATOM 1480 C C . CYS A 1 188 ? 3.293 32.531 18.516 1 97.88 188 CYS A C 1
ATOM 1482 O O . CYS A 1 188 ? 3.711 31.422 18.812 1 97.88 188 CYS A O 1
ATOM 1484 N N . SER A 1 189 ? 3.855 33.219 17.578 1 97.56 189 SER A N 1
ATOM 1485 C CA . SER A 1 189 ? 4.934 32.688 16.75 1 97.56 189 SER A CA 1
ATOM 1486 C C . SER A 1 189 ? 6.148 32.312 17.594 1 97.56 189 SER A C 1
ATOM 1488 O O . SER A 1 189 ? 6.75 31.266 17.391 1 97.56 189 SER A O 1
ATOM 1490 N N . LEU A 1 190 ? 6.461 33.156 18.531 1 97.69 190 LEU A N 1
ATOM 1491 C CA . LEU A 1 190 ? 7.707 32.969 19.266 1 97.69 190 LEU A CA 1
ATOM 1492 C C . LEU A 1 190 ? 7.621 31.797 20.219 1 97.69 190 LEU A C 1
ATOM 1494 O O . LEU A 1 190 ? 8.539 30.969 20.281 1 97.69 190 LEU A O 1
ATOM 1498 N N . VAL A 1 191 ? 6.52 31.703 20.938 1 97.25 191 VAL A N 1
ATOM 1499 C CA . VAL A 1 191 ? 6.43 30.641 21.922 1 97.25 191 VAL A CA 1
ATOM 1500 C C . VAL A 1 191 ? 6.246 29.297 21.219 1 97.25 191 VAL A C 1
ATOM 1502 O O . VAL A 1 191 ? 6.723 28.266 21.703 1 97.25 191 VAL A O 1
ATOM 1505 N N . CYS A 1 192 ? 5.637 29.312 20.094 1 97.5 192 CYS A N 1
ATOM 1506 C CA . CYS A 1 192 ? 5.262 28.062 19.453 1 97.5 192 CYS A CA 1
ATOM 1507 C C . CYS A 1 192 ? 6.391 27.547 18.562 1 97.5 192 CYS A C 1
ATOM 1509 O O . CYS A 1 192 ? 6.531 26.344 18.359 1 97.5 192 CYS A O 1
ATOM 1511 N N . LYS A 1 193 ? 7.188 28.453 18.047 1 97.25 193 LYS A N 1
ATOM 1512 C CA . LYS A 1 193 ? 8.078 27.969 17 1 97.25 193 LYS A CA 1
ATOM 1513 C C . LYS A 1 193 ? 9.523 28.391 17.266 1 97.25 193 LYS A C 1
ATOM 1515 O O . LYS A 1 193 ? 10.445 27.922 16.594 1 97.25 193 LYS A O 1
ATOM 1520 N N . TRP A 1 194 ? 9.805 29.266 18.281 1 97.62 194 TRP A N 1
ATOM 1521 C CA . TRP A 1 194 ? 11.133 29.828 18.453 1 97.62 194 TRP A CA 1
ATOM 1522 C C . TRP A 1 194 ? 11.68 29.531 19.844 1 97.62 194 TRP A C 1
ATOM 1524 O O . TRP A 1 194 ? 12.734 30.031 20.234 1 97.62 194 TRP A O 1
ATOM 1534 N N . THR A 1 195 ? 10.961 28.812 20.688 1 96.06 195 THR A N 1
ATOM 1535 C CA . THR A 1 195 ? 11.352 28.375 22.031 1 96.06 195 THR A CA 1
ATOM 1536 C C . THR A 1 195 ? 11.383 29.562 22.984 1 96.06 195 THR A C 1
ATOM 1538 O O . THR A 1 195 ? 12.117 29.547 23.969 1 96.06 195 THR A O 1
ATOM 1541 N N . TYR A 1 196 ? 10.68 30.594 22.641 1 97.25 196 TYR A N 1
ATOM 1542 C CA . TYR A 1 196 ? 10.508 31.734 23.531 1 97.25 196 TYR A CA 1
ATOM 1543 C C . TYR A 1 196 ? 9.586 31.391 24.703 1 97.25 196 TYR A C 1
ATOM 1545 O O . TYR A 1 196 ? 8.633 30.625 24.531 1 97.25 196 TYR A O 1
ATOM 1553 N N . SER A 1 197 ? 9.914 31.938 25.891 1 95.56 197 SER A N 1
ATOM 1554 C CA . SER A 1 197 ? 9.055 31.797 27.062 1 95.56 197 SER A CA 1
ATOM 1555 C C . SER A 1 197 ? 8.336 33.094 27.375 1 95.56 197 SER A C 1
ATOM 1557 O O . SER A 1 197 ? 8.969 34.156 27.469 1 95.56 197 SER A O 1
ATOM 1559 N N . ALA A 1 198 ? 7.062 33 27.5 1 93.81 198 ALA A N 1
ATOM 1560 C CA . ALA A 1 198 ? 6.309 34.188 27.859 1 93.81 198 ALA A CA 1
ATOM 1561 C C . ALA A 1 198 ? 6.785 34.781 29.188 1 93.81 198 ALA A C 1
ATOM 1563 O O . ALA A 1 198 ? 6.766 36 29.391 1 93.81 198 ALA A O 1
ATOM 1564 N N . GLU A 1 199 ? 7.281 33.969 30.031 1 91.5 199 GLU A N 1
ATOM 1565 C CA . GLU A 1 199 ? 7.676 34.375 31.391 1 91.5 199 GLU A CA 1
ATOM 1566 C C . GLU A 1 199 ? 9.141 34.812 31.422 1 91.5 199 GLU A C 1
ATOM 1568 O O . GLU A 1 199 ? 9.484 35.812 32.031 1 91.5 199 GLU A O 1
ATOM 1573 N N . LYS A 1 200 ? 9.945 34.031 30.75 1 93.75 200 LYS A N 1
ATOM 1574 C CA . LYS A 1 200 ? 11.383 34.188 30.953 1 93.75 200 LYS A CA 1
ATOM 1575 C C . LYS A 1 200 ? 12.039 34.875 29.734 1 93.75 200 LYS A C 1
ATOM 1577 O O . LYS A 1 200 ? 13.156 35.375 29.844 1 93.75 200 LYS A O 1
ATOM 1582 N N . GLY A 1 201 ? 11.281 34.875 28.703 1 96.06 201 GLY A N 1
ATOM 1583 C CA . GLY A 1 201 ? 11.875 35.406 27.484 1 96.06 201 GLY A CA 1
ATOM 1584 C C . GLY A 1 201 ? 12.773 34.406 26.781 1 96.06 201 GLY A C 1
ATOM 1585 O O . GLY A 1 201 ? 12.5 33.219 26.797 1 96.06 201 GLY A O 1
ATOM 1586 N N . TRP A 1 202 ? 13.781 34.969 26.078 1 97.5 202 TRP A N 1
ATOM 1587 C CA . TRP A 1 202 ? 14.734 34.094 25.375 1 97.5 202 TRP A CA 1
ATOM 1588 C C . TRP A 1 202 ? 15.633 33.375 26.359 1 97.5 202 TRP A C 1
ATOM 1590 O O . TRP A 1 202 ? 15.984 33.906 27.406 1 97.5 202 TRP A O 1
ATOM 1600 N N . ASP A 1 203 ? 16.016 32.156 26.016 1 97.31 203 ASP A N 1
ATOM 1601 C CA . ASP A 1 203 ? 16.922 31.359 26.828 1 97.31 203 ASP A CA 1
ATOM 1602 C C . ASP A 1 203 ? 18.328 31.391 26.266 1 97.31 203 ASP A C 1
ATOM 1604 O O . ASP A 1 203 ? 18.641 30.656 25.312 1 97.31 203 ASP A O 1
ATOM 1608 N N . ASP A 1 204 ? 19.203 32.094 26.938 1 97.56 204 ASP A N 1
ATOM 1609 C CA . ASP A 1 204 ? 20.578 32.25 26.453 1 97.56 204 ASP A CA 1
ATOM 1610 C C . ASP A 1 204 ? 21.281 30.891 26.359 1 97.56 204 ASP A C 1
ATOM 1612 O O . ASP A 1 204 ? 22.031 30.641 25.406 1 97.56 204 ASP A O 1
ATOM 1616 N N . SER A 1 205 ? 21.094 30.125 27.359 1 97.94 205 SER A N 1
ATOM 1617 C CA . SER A 1 205 ? 21.812 28.844 27.422 1 97.94 205 SER A CA 1
ATOM 1618 C C . SER A 1 205 ? 21.453 27.953 26.25 1 97.94 205 SER A C 1
ATOM 1620 O O . SER A 1 205 ? 22.312 27.25 25.703 1 97.94 205 SER A O 1
ATOM 1622 N N . PHE A 1 206 ? 20.234 27.969 25.844 1 97.75 206 PHE A N 1
ATOM 1623 C CA . PHE A 1 206 ? 19.797 27.156 24.719 1 97.75 206 PHE A CA 1
ATOM 1624 C C . PHE A 1 206 ? 20.484 27.609 23.422 1 97.75 206 PHE A C 1
ATOM 1626 O O . PHE A 1 206 ? 21.094 26.781 22.734 1 97.75 206 PHE A O 1
ATOM 1633 N N . TRP A 1 207 ? 20.422 28.859 23.125 1 98 207 TRP A N 1
ATOM 1634 C CA . TRP A 1 207 ? 20.938 29.391 21.875 1 98 207 TRP A CA 1
ATOM 1635 C C . TRP A 1 207 ? 22.453 29.234 21.797 1 98 207 TRP A C 1
ATOM 1637 O O . TRP A 1 207 ? 23.016 28.984 20.719 1 98 207 TRP A O 1
ATOM 1647 N N . LYS A 1 208 ? 23.078 29.344 22.984 1 97.94 208 LYS A N 1
ATOM 1648 C CA . LYS A 1 208 ? 24.516 29.125 23.031 1 97.94 208 LYS A CA 1
ATOM 1649 C C . LYS A 1 208 ? 24.844 27.656 22.812 1 97.94 208 LYS A C 1
ATOM 1651 O O . LYS A 1 208 ? 25.75 27.328 22.047 1 97.94 208 LYS A O 1
ATOM 1656 N N . MET A 1 209 ? 24.094 26.828 23.422 1 97.88 209 MET A N 1
ATOM 1657 C CA . MET A 1 209 ? 24.359 25.391 23.375 1 97.88 209 MET A CA 1
ATOM 1658 C C . MET A 1 209 ? 24.25 24.859 21.953 1 97.88 209 MET A C 1
ATOM 1660 O O . MET A 1 209 ? 24.984 23.938 21.578 1 97.88 209 MET A O 1
ATOM 1664 N N . ILE A 1 210 ? 23.344 25.391 21.172 1 97.56 210 ILE A N 1
ATOM 1665 C CA . ILE A 1 210 ? 23.109 24.812 19.844 1 97.56 210 ILE A CA 1
ATOM 1666 C C . ILE A 1 210 ? 23.938 25.547 18.797 1 97.56 210 ILE A C 1
ATOM 1668 O O . ILE A 1 210 ? 23.781 25.312 17.594 1 97.56 210 ILE A O 1
ATOM 1672 N N . GLY A 1 211 ? 24.781 26.484 19.25 1 96.94 211 GLY A N 1
ATOM 1673 C CA . GLY A 1 211 ? 25.719 27.125 18.344 1 96.94 211 GLY A CA 1
ATOM 1674 C C . GLY A 1 211 ? 25.156 28.359 17.688 1 96.94 211 GLY A C 1
ATOM 1675 O O . GLY A 1 211 ? 25.656 28.797 16.641 1 96.94 211 GLY A O 1
ATOM 1676 N N . LEU A 1 212 ? 24.172 28.938 18.203 1 98.06 212 LEU A N 1
ATOM 1677 C CA . LEU A 1 212 ? 23.594 30.172 17.672 1 98.06 212 LEU A CA 1
ATOM 1678 C C . LEU A 1 212 ? 23.734 31.312 18.672 1 98.06 212 LEU A C 1
ATOM 1680 O O . LEU A 1 212 ? 22.812 32.094 18.859 1 98.06 212 LEU A O 1
ATOM 1684 N N . GLU A 1 213 ? 24.781 31.375 19.266 1 96.94 213 GLU A N 1
ATOM 1685 C CA . GLU A 1 213 ? 25.078 32.406 20.266 1 96.94 213 GLU A CA 1
ATOM 1686 C C . GLU A 1 213 ? 25.078 33.781 19.625 1 96.94 213 GLU A C 1
ATOM 1688 O O . GLU A 1 213 ? 25.016 34.781 20.344 1 96.94 213 GLU A O 1
ATOM 1693 N N . ASP A 1 214 ? 25.109 33.875 18.359 1 95.69 214 ASP A N 1
ATOM 1694 C CA . ASP A 1 214 ? 25 35.125 17.625 1 95.69 214 ASP A CA 1
ATOM 1695 C C . ASP A 1 214 ? 23.766 35.906 18.078 1 95.69 214 ASP A C 1
ATOM 1697 O O . ASP A 1 214 ? 23.812 37.156 18.188 1 95.69 214 ASP A O 1
ATOM 1701 N N . PHE A 1 215 ? 22.734 35.219 18.312 1 96.75 215 PHE A N 1
ATOM 1702 C CA . PHE A 1 215 ? 21.5 35.875 18.719 1 96.75 215 PHE A CA 1
ATOM 1703 C C . PHE A 1 215 ? 21.641 36.5 20.109 1 96.75 215 PHE A C 1
ATOM 1705 O O . PHE A 1 215 ? 21.094 37.562 20.375 1 96.75 215 PHE A O 1
ATOM 1712 N N . VAL A 1 216 ? 22.328 35.812 20.938 1 96.69 216 VAL A N 1
ATOM 1713 C CA . VAL A 1 216 ? 22.578 36.312 22.281 1 96.69 216 VAL A CA 1
ATOM 1714 C C . VAL A 1 216 ? 23.438 37.594 22.203 1 96.69 216 VAL A C 1
ATOM 1716 O O . VAL A 1 216 ? 23.172 38.562 22.891 1 96.69 216 VAL A O 1
ATOM 1719 N N . ALA A 1 217 ? 24.391 37.531 21.406 1 95.44 217 ALA A N 1
ATOM 1720 C CA . ALA A 1 217 ? 25.375 38.594 21.281 1 95.44 217 ALA A CA 1
ATOM 1721 C C . ALA A 1 217 ? 24.703 39.875 20.797 1 95.44 217 ALA A C 1
ATOM 1723 O O . ALA A 1 217 ? 25.109 41 21.172 1 95.44 217 ALA A O 1
ATOM 1724 N N . ASP A 1 218 ? 23.766 39.812 20.031 1 93.88 218 ASP A N 1
ATOM 1725 C CA . ASP A 1 218 ? 23.141 41.031 19.5 1 93.88 218 ASP A CA 1
ATOM 1726 C C . ASP A 1 218 ? 21.812 41.312 20.203 1 93.88 218 ASP A C 1
ATOM 1728 O O . ASP A 1 218 ? 20.938 41.969 19.641 1 93.88 218 ASP A O 1
ATOM 1732 N N . ASN A 1 219 ? 21.594 40.719 21.359 1 95.25 219 ASN A N 1
ATOM 1733 C CA . ASN A 1 219 ? 20.406 40.906 22.188 1 95.25 219 ASN A CA 1
ATOM 1734 C C . ASN A 1 219 ? 19.125 40.531 21.438 1 95.25 219 ASN A C 1
ATOM 1736 O O . ASN A 1 219 ? 18.125 41.219 21.547 1 95.25 219 ASN A O 1
ATOM 1740 N N . TYR A 1 220 ? 19.219 39.5 20.562 1 96.81 220 TYR A N 1
ATOM 1741 C CA . TYR A 1 220 ? 18.109 38.875 19.844 1 96.81 220 TYR A CA 1
ATOM 1742 C C . TYR A 1 220 ? 17.453 39.844 18.875 1 96.81 220 TYR A C 1
ATOM 1744 O O . TYR A 1 220 ? 16.281 39.688 18.516 1 96.81 220 TYR A O 1
ATOM 1752 N N . SER A 1 221 ? 18.125 40.844 18.422 1 95.31 221 SER A N 1
ATOM 1753 C CA . SER A 1 221 ? 17.578 41.844 17.531 1 95.31 221 SER A CA 1
ATOM 1754 C C . SER A 1 221 ? 17.156 41.25 16.203 1 95.31 221 SER A C 1
ATOM 1756 O O . SER A 1 221 ? 16.156 41.656 15.602 1 95.31 221 SER A O 1
ATOM 1758 N N . LYS A 1 222 ? 17.859 40.219 15.781 1 96.88 222 LYS A N 1
ATOM 1759 C CA . LYS A 1 222 ? 17.594 39.625 14.477 1 96.88 222 LYS A CA 1
ATOM 1760 C C . LYS A 1 222 ? 16.312 38.781 14.516 1 96.88 222 LYS A C 1
ATOM 1762 O O . LYS A 1 222 ? 15.688 38.562 13.477 1 96.88 222 LYS A O 1
ATOM 1767 N N . ILE A 1 223 ? 15.93 38.281 15.727 1 97.44 223 ILE A N 1
ATOM 1768 C CA . ILE A 1 223 ? 14.773 37.406 15.805 1 97.44 223 ILE A CA 1
ATOM 1769 C C . ILE A 1 223 ? 13.672 38.031 16.641 1 97.44 223 ILE A C 1
ATOM 1771 O O . ILE A 1 223 ? 12.594 37.469 16.812 1 97.44 223 ILE A O 1
ATOM 1775 N N . GLY A 1 224 ? 13.93 39.281 17.078 1 94.88 224 GLY A N 1
ATOM 1776 C CA . GLY A 1 224 ? 12.891 40.094 17.688 1 94.88 224 GLY A CA 1
ATOM 1777 C C . GLY A 1 224 ? 13.023 40.188 19.188 1 94.88 224 GLY A C 1
ATOM 1778 O O . GLY A 1 224 ? 13.266 39.188 19.875 1 94.88 224 GLY A O 1
ATOM 1779 N N . ASN A 1 225 ? 12.875 41.375 19.781 1 91.62 225 ASN A N 1
ATOM 1780 C CA . ASN A 1 225 ? 12.969 41.625 21.219 1 91.62 225 ASN A CA 1
ATOM 1781 C C . ASN A 1 225 ? 11.719 42.312 21.75 1 91.62 225 ASN A C 1
ATOM 1783 O O . ASN A 1 225 ? 11.57 42.5 22.953 1 91.62 225 ASN A O 1
ATOM 1787 N N . GLN A 1 226 ? 10.883 42.781 20.875 1 95.06 226 GLN A N 1
ATOM 1788 C CA . GLN A 1 226 ? 9.562 43.281 21.234 1 95.06 226 GLN A CA 1
ATOM 1789 C C . GLN A 1 226 ? 8.469 42.281 20.938 1 95.06 226 GLN A C 1
ATOM 1791 O O . GLN A 1 226 ? 8.289 41.875 19.781 1 95.06 226 GLN A O 1
ATOM 1796 N N . VAL A 1 227 ? 7.82 41.906 22 1 96.75 227 VAL A N 1
ATOM 1797 C CA . VAL A 1 227 ? 6.832 40.844 21.859 1 96.75 227 VAL A CA 1
ATOM 1798 C C . VAL A 1 227 ? 5.461 41.344 22.297 1 96.75 227 VAL A C 1
ATOM 1800 O O . VAL A 1 227 ? 5.332 41.969 23.344 1 96.75 227 VAL A O 1
ATOM 1803 N N . LEU A 1 228 ? 4.484 41.156 21.484 1 96.31 228 LEU A N 1
ATOM 1804 C CA . LEU A 1 228 ? 3.115 41.531 21.781 1 96.31 228 LEU A CA 1
ATOM 1805 C C . LEU A 1 228 ? 2.17 40.344 21.719 1 96.31 228 LEU A C 1
ATOM 1807 O O . LEU A 1 228 ? 2.379 39.438 20.922 1 96.31 228 LEU A O 1
ATOM 1811 N N . PRO A 1 229 ? 1.16 40.344 22.594 1 95.56 229 PRO A N 1
ATOM 1812 C CA . PRO A 1 229 ? 0.173 39.281 22.484 1 95.56 229 PRO A CA 1
ATOM 1813 C C . PRO A 1 229 ? -0.64 39.344 21.203 1 95.56 229 PRO A C 1
ATOM 1815 O O . PRO A 1 229 ? -0.857 40.438 20.656 1 95.56 229 PRO A O 1
ATOM 1818 N N . PRO A 1 230 ? -1.11 38.25 20.734 1 95.12 230 PRO A N 1
ATOM 1819 C CA . PRO A 1 230 ? -1.963 38.25 19.547 1 95.12 230 PRO A CA 1
ATOM 1820 C C . PRO A 1 230 ? -3.152 39.219 19.688 1 95.12 230 PRO A C 1
ATOM 1822 O O . PRO A 1 230 ? -3.775 39.25 20.75 1 95.12 230 PRO A O 1
ATOM 1825 N N . GLY A 1 231 ? -3.416 39.938 18.641 1 95.88 231 GLY A N 1
ATOM 1826 C CA . GLY A 1 231 ? -4.562 40.812 18.656 1 95.88 231 GLY A CA 1
ATOM 1827 C C . GLY A 1 231 ? -4.215 42.25 19.094 1 95.88 231 GLY A C 1
ATOM 1828 O O . GLY A 1 231 ? -4.992 43.156 18.875 1 95.88 231 GLY A O 1
ATOM 1829 N N . ALA A 1 232 ? -3.082 42.375 19.688 1 96.44 232 ALA A N 1
ATOM 1830 C CA . ALA A 1 232 ? -2.648 43.719 20.062 1 96.44 232 ALA A CA 1
ATOM 1831 C C . ALA A 1 232 ? -2.443 44.594 18.844 1 96.44 232 ALA A C 1
ATOM 1833 O O . ALA A 1 232 ? -1.974 44.125 17.797 1 96.44 232 ALA A O 1
ATOM 1834 N N . SER A 1 233 ? -2.752 45.906 19 1 97.81 233 SER A N 1
ATOM 1835 C CA . SER A 1 233 ? -2.551 46.844 17.906 1 97.81 233 SER A CA 1
ATOM 1836 C C . SER A 1 233 ? -1.068 47.156 17.688 1 97.81 233 SER A C 1
ATOM 1838 O O . SER A 1 233 ? -0.317 47.281 18.656 1 97.81 233 SER A O 1
ATOM 1840 N N . LEU A 1 234 ? -0.722 47.25 16.469 1 98.19 234 LEU A N 1
ATOM 1841 C CA . LEU A 1 234 ? 0.683 47.469 16.125 1 98.19 234 LEU A CA 1
ATOM 1842 C C . LEU A 1 234 ? 0.921 48.906 15.664 1 98.19 234 LEU A C 1
ATOM 1844 O O . LEU A 1 234 ? 0.424 49.312 14.609 1 98.19 234 LEU A O 1
ATOM 1848 N N . GLY A 1 235 ? 1.703 49.562 16.422 1 97 235 GLY A N 1
ATOM 1849 C CA . GLY A 1 235 ? 2.1 50.906 16.031 1 97 235 GLY A CA 1
ATOM 1850 C C . GLY A 1 235 ? 0.923 51.812 15.68 1 97 235 GLY A C 1
ATOM 1851 O O . GLY A 1 235 ? -0.035 51.906 16.453 1 97 235 GLY A O 1
ATOM 1852 N N . ASN A 1 236 ? 1.094 52.531 14.492 1 96.75 236 ASN A N 1
ATOM 1853 C CA . ASN A 1 236 ? 0.054 53.438 14.039 1 96.75 236 ASN A CA 1
ATOM 1854 C C . ASN A 1 236 ? -0.826 52.812 12.969 1 96.75 236 ASN A C 1
ATOM 1856 O O . ASN A 1 236 ? -1.47 53.531 12.188 1 96.75 236 ASN A O 1
ATOM 1860 N N . GLY A 1 237 ? -0.739 51.5 12.938 1 97.81 237 GLY A N 1
ATOM 1861 C CA . GLY A 1 237 ? -1.553 50.812 11.953 1 97.81 237 GLY A CA 1
ATOM 1862 C C . GLY A 1 237 ? -0.889 50.719 10.594 1 97.81 237 GLY A C 1
ATOM 1863 O O . GLY A 1 237 ? 0.338 50.625 10.5 1 97.81 237 GLY A O 1
ATOM 1864 N N . LEU A 1 238 ? -1.726 50.656 9.609 1 98.31 238 LEU A N 1
ATOM 1865 C CA . LEU A 1 238 ? -1.243 50.469 8.242 1 98.31 238 LEU A CA 1
ATOM 1866 C C . LEU A 1 238 ? -0.424 51.688 7.801 1 98.31 238 LEU A C 1
ATOM 1868 O O . LEU A 1 238 ? -0.874 52.844 7.93 1 98.31 238 LEU A O 1
ATOM 1872 N N . THR A 1 239 ? 0.717 51.438 7.238 1 98.56 239 THR A N 1
ATOM 1873 C CA . THR A 1 239 ? 1.503 52.5 6.652 1 98.56 239 THR A CA 1
ATOM 1874 C C . THR A 1 239 ? 0.864 53 5.359 1 98.56 239 THR A C 1
ATOM 1876 O O . THR A 1 239 ? 0.062 52.312 4.746 1 98.56 239 THR A O 1
ATOM 1879 N N . PRO A 1 240 ? 1.265 54.156 4.938 1 98.31 240 PRO A N 1
ATOM 1880 C CA . PRO A 1 240 ? 0.73 54.656 3.668 1 98.31 240 PRO A CA 1
ATOM 1881 C C . PRO A 1 240 ? 1.071 53.75 2.49 1 98.31 240 PRO A C 1
ATOM 1883 O O . PRO A 1 240 ? 0.229 53.5 1.619 1 98.31 240 PRO A O 1
ATOM 1886 N N . GLU A 1 241 ? 2.205 53.281 2.488 1 98.06 241 GLU A N 1
ATOM 1887 C CA . GLU A 1 241 ? 2.637 52.375 1.412 1 98.06 241 GLU A CA 1
ATOM 1888 C C . GLU A 1 241 ? 1.83 51.094 1.408 1 98.06 241 GLU A C 1
ATOM 1890 O O . GLU A 1 241 ? 1.334 50.656 0.363 1 98.06 241 GLU A O 1
ATOM 1895 N N . ALA A 1 242 ? 1.736 50.469 2.564 1 98.44 242 ALA A N 1
ATOM 1896 C CA . ALA A 1 242 ? 0.972 49.219 2.674 1 98.44 242 ALA A CA 1
ATOM 1897 C C . ALA A 1 242 ? -0.5 49.469 2.35 1 98.44 242 ALA A C 1
ATOM 1899 O O . ALA A 1 242 ? -1.154 48.594 1.749 1 98.44 242 ALA A O 1
ATOM 1900 N N . ALA A 1 243 ? -0.994 50.594 2.781 1 98.31 243 ALA A N 1
ATOM 1901 C CA . ALA A 1 243 ? -2.381 50.938 2.494 1 98.31 243 ALA A CA 1
ATOM 1902 C C . ALA A 1 243 ? -2.627 51.031 0.989 1 98.31 243 ALA A C 1
ATOM 1904 O O . ALA A 1 243 ? -3.643 50.531 0.492 1 98.31 243 ALA A O 1
ATOM 1905 N N . ARG A 1 244 ? -1.726 51.656 0.316 1 97.94 244 ARG A N 1
ATOM 1906 C CA . ARG A 1 244 ? -1.822 51.75 -1.138 1 97.94 244 ARG A CA 1
ATOM 1907 C C . ARG A 1 244 ? -1.771 50.375 -1.77 1 97.94 244 ARG A C 1
ATOM 1909 O O . ARG A 1 244 ? -2.551 50.062 -2.674 1 97.94 244 ARG A O 1
ATOM 1916 N N . ASP A 1 245 ? -0.861 49.562 -1.331 1 98.06 245 ASP A N 1
ATOM 1917 C CA . ASP A 1 245 ? -0.69 48.219 -1.862 1 98.06 245 ASP A CA 1
ATOM 1918 C C . ASP A 1 245 ? -1.954 47.375 -1.661 1 98.06 245 ASP A C 1
ATOM 1920 O O . ASP A 1 245 ? -2.381 46.656 -2.566 1 98.06 245 ASP A O 1
ATOM 1924 N N . LEU A 1 246 ? -2.566 47.469 -0.47 1 98.31 246 LEU A N 1
ATOM 1925 C CA . LEU A 1 246 ? -3.678 46.625 -0.071 1 98.31 246 LEU A CA 1
ATOM 1926 C C . LEU A 1 246 ? -5.008 47.219 -0.512 1 98.31 246 LEU A C 1
ATOM 1928 O O . LEU A 1 246 ? -6.039 46.531 -0.468 1 98.31 246 LEU A O 1
ATOM 1932 N N . GLY A 1 247 ? -4.988 48.438 -0.973 1 97.75 247 GLY A N 1
ATOM 1933 C CA . GLY A 1 247 ? -6.219 49.125 -1.33 1 97.75 247 GLY A CA 1
ATOM 1934 C C . GLY A 1 247 ? -7.035 49.562 -0.124 1 97.75 247 GLY A C 1
ATOM 1935 O O . GLY A 1 247 ? -8.266 49.438 -0.122 1 97.75 247 GLY A O 1
ATOM 1936 N N . LEU A 1 248 ? -6.395 50 0.933 1 98.44 248 LEU A N 1
ATOM 1937 C CA . LEU A 1 248 ? -7.023 50.406 2.182 1 98.44 248 LEU A CA 1
ATOM 1938 C C . LEU A 1 248 ? -6.578 51.812 2.576 1 98.44 248 LEU A C 1
ATOM 1940 O O . LEU A 1 248 ? -5.82 52.469 1.845 1 98.44 248 LEU A O 1
ATOM 1944 N N . LEU A 1 249 ? -7.043 52.25 3.697 1 98.06 249 LEU A N 1
ATOM 1945 C CA . LEU A 1 249 ? -6.652 53.562 4.188 1 98.06 249 LEU A CA 1
ATOM 1946 C C . LEU A 1 249 ? -5.508 53.469 5.191 1 98.06 249 LEU A C 1
ATOM 1948 O O . LEU A 1 249 ? -5.461 52.531 5.988 1 98.06 249 LEU A O 1
ATOM 1952 N N . PRO A 1 250 ? -4.586 54.438 5.109 1 98.12 250 PRO A N 1
ATOM 1953 C CA . PRO A 1 250 ? -3.553 54.438 6.145 1 98.12 250 PRO A CA 1
ATOM 1954 C C . PRO A 1 250 ? -4.129 54.594 7.551 1 98.12 250 PRO A C 1
ATOM 1956 O O . PRO A 1 250 ? -5.137 55.25 7.746 1 98.12 250 PRO A O 1
ATOM 1959 N N . GLY A 1 251 ? -3.498 53.938 8.445 1 97.88 251 GLY A N 1
ATOM 1960 C CA . GLY A 1 251 ? -3.879 54.125 9.836 1 97.88 251 GLY A CA 1
ATOM 1961 C C . GLY A 1 251 ? -4.852 53.062 10.328 1 97.88 251 GLY A C 1
ATOM 1962 O O . GLY A 1 251 ? -5.078 52.938 11.531 1 97.88 251 GLY A O 1
ATOM 1963 N N . ILE A 1 252 ? -5.391 52.344 9.453 1 98.12 252 ILE A N 1
ATOM 1964 C CA . ILE A 1 252 ? -6.242 51.25 9.875 1 98.12 252 ILE A CA 1
ATOM 1965 C C . ILE A 1 252 ? -5.477 50.344 10.844 1 98.12 252 ILE A C 1
ATOM 1967 O O . ILE A 1 252 ? -4.293 50.062 10.641 1 98.12 252 ILE A O 1
ATOM 1971 N N . ALA A 1 253 ? -6.156 49.906 11.906 1 98.44 253 ALA A N 1
ATOM 1972 C CA . ALA A 1 253 ? -5.504 49.125 12.938 1 98.44 253 ALA A CA 1
ATOM 1973 C C . ALA A 1 253 ? -5.059 47.781 12.383 1 98.44 253 ALA A C 1
ATOM 1975 O O . ALA A 1 253 ? -5.781 47.156 11.602 1 98.44 253 ALA A O 1
ATOM 1976 N N . VAL A 1 254 ? -3.867 47.375 12.688 1 98.69 254 VAL A N 1
ATOM 1977 C CA . VAL A 1 254 ? -3.318 46.094 12.344 1 98.69 254 VAL A CA 1
ATOM 1978 C C . VAL A 1 254 ? -2.951 45.312 13.609 1 98.69 254 VAL A C 1
ATOM 1980 O O . VAL A 1 254 ? -2.295 45.875 14.5 1 98.69 254 VAL A O 1
ATOM 1983 N N . ALA A 1 255 ? -3.385 44.125 13.688 1 98.38 255 ALA A N 1
ATOM 1984 C CA . ALA A 1 255 ? -3.186 43.312 14.891 1 98.38 255 ALA A CA 1
ATOM 1985 C C . ALA A 1 255 ? -1.876 42.531 14.812 1 98.38 255 ALA A C 1
ATOM 1987 O O . ALA A 1 255 ? -1.426 42.188 13.727 1 98.38 255 ALA A O 1
ATOM 1988 N N . ALA A 1 256 ? -1.29 42.25 16.047 1 97.69 256 ALA A N 1
ATOM 1989 C CA . ALA A 1 256 ? -0.274 41.188 16.109 1 97.69 256 ALA A CA 1
ATOM 1990 C C . ALA A 1 256 ? -0.822 39.844 15.602 1 97.69 256 ALA A C 1
ATOM 1992 O O . ALA A 1 256 ? -1.914 39.438 15.992 1 97.69 256 ALA A O 1
ATOM 1993 N N . SER A 1 257 ? -0.109 39.219 14.805 1 98.06 257 SER A N 1
ATOM 1994 C CA . SER A 1 257 ? -0.596 38.125 13.969 1 98.06 257 SER A CA 1
ATOM 1995 C C . SER A 1 257 ? -0.633 36.812 14.742 1 98.06 257 SER A C 1
ATOM 1997 O O . SER A 1 257 ? -0.187 36.75 15.891 1 98.06 257 SER A O 1
ATOM 1999 N N . LEU A 1 258 ? -1.207 35.781 14.094 1 98.06 258 LEU A N 1
ATOM 2000 C CA . LEU A 1 258 ? -1.232 34.406 14.547 1 98.06 258 LEU A CA 1
ATOM 2001 C C . LEU A 1 258 ? -0.71 33.469 13.469 1 98.06 258 LEU A C 1
ATOM 2003 O O . LEU A 1 258 ? -0.723 33.812 12.281 1 98.06 258 LEU A O 1
ATOM 2007 N N . ILE A 1 259 ? -0.228 32.281 13.93 1 98.06 259 ILE A N 1
ATOM 2008 C CA . ILE A 1 259 ? -0.087 31.172 13 1 98.06 259 ILE A CA 1
ATOM 2009 C C . ILE A 1 259 ? -1.467 30.703 12.539 1 98.06 259 ILE A C 1
ATOM 2011 O O . ILE A 1 259 ? -2.434 30.766 13.305 1 98.06 259 ILE A O 1
ATOM 2015 N N . ASP A 1 260 ? -1.58 30.281 11.336 1 97.19 260 ASP A N 1
ATOM 2016 C CA . ASP A 1 260 ? -2.873 30.062 10.695 1 97.19 260 ASP A CA 1
ATOM 2017 C C . ASP A 1 260 ? -3.699 29.031 11.477 1 97.19 260 ASP A C 1
ATOM 2019 O O . ASP A 1 260 ? -4.906 29.219 11.656 1 97.19 260 ASP A O 1
ATOM 2023 N N . ALA A 1 261 ? -3.088 27.953 11.945 1 96.5 261 ALA A N 1
ATOM 2024 C CA . ALA A 1 261 ? -3.828 26.969 12.727 1 96.5 261 ALA A CA 1
ATOM 2025 C C . ALA A 1 261 ? -4.402 27.594 14 1 96.5 261 ALA A C 1
ATOM 2027 O O . ALA A 1 261 ? -5.508 27.234 14.422 1 96.5 261 ALA A O 1
ATOM 2028 N N . HIS A 1 262 ? -3.697 28.469 14.586 1 97.62 262 HIS A N 1
ATOM 2029 C CA . HIS A 1 262 ? -4.152 29.156 15.797 1 97.62 262 HIS A CA 1
ATOM 2030 C C . HIS A 1 262 ? -5.309 30.109 15.492 1 97.62 262 HIS A C 1
ATOM 2032 O O . HIS A 1 262 ? -6.234 30.234 16.297 1 97.62 262 HIS A O 1
ATOM 2038 N N . ALA A 1 263 ? -5.203 30.75 14.344 1 97.5 263 ALA A N 1
ATOM 2039 C CA . ALA A 1 263 ? -6.332 31.562 13.906 1 97.5 263 ALA A CA 1
ATOM 2040 C C . ALA A 1 263 ? -7.578 30.703 13.695 1 97.5 263 ALA A C 1
ATOM 2042 O O . ALA A 1 263 ? -8.695 31.141 13.992 1 97.5 263 ALA A O 1
ATOM 2043 N N . GLY A 1 264 ? -7.367 29.547 13.133 1 96.12 264 GLY A N 1
ATOM 2044 C CA . GLY A 1 264 ? -8.469 28.609 13.016 1 96.12 264 GLY A CA 1
ATOM 2045 C C . GLY A 1 264 ? -9.094 28.25 14.352 1 96.12 264 GLY A C 1
ATOM 2046 O O . GLY A 1 264 ? -10.312 28.234 14.5 1 96.12 264 GLY A O 1
ATOM 2047 N N . GLY A 1 265 ? -8.258 27.922 15.289 1 95.81 265 GLY A N 1
ATOM 2048 C CA . GLY A 1 265 ? -8.734 27.641 16.641 1 95.81 265 GLY A CA 1
ATOM 2049 C C . GLY A 1 265 ? -9.531 28.781 17.234 1 95.81 265 GLY A C 1
ATOM 2050 O O . GLY A 1 265 ? -10.594 28.562 17.828 1 95.81 265 GLY A O 1
ATOM 2051 N N . LEU A 1 266 ? -8.977 29.938 17.078 1 94.31 266 LEU A N 1
ATOM 2052 C CA . LEU A 1 266 ? -9.648 31.141 17.562 1 94.31 266 LEU A CA 1
ATOM 2053 C C . LEU A 1 266 ? -11.023 31.297 16.922 1 94.31 266 LEU A C 1
ATOM 2055 O O . LEU A 1 266 ? -11.969 31.734 17.578 1 94.31 266 LEU A O 1
ATOM 2059 N N . GLY A 1 267 ? -11.148 30.922 15.734 1 93.5 267 GLY A N 1
ATOM 2060 C CA . GLY A 1 267 ? -12.367 31.109 14.961 1 93.5 267 GLY A CA 1
ATOM 2061 C C . GLY A 1 267 ? -13.461 30.125 15.328 1 93.5 267 GLY A C 1
ATOM 2062 O O . GLY A 1 267 ? -14.625 30.328 14.984 1 93.5 267 GLY A O 1
ATOM 2063 N N . VAL A 1 268 ? -13.109 29.109 16.078 1 93.81 268 VAL A N 1
ATOM 2064 C CA . VAL A 1 268 ? -14.148 28.094 16.234 1 93.81 268 VAL A CA 1
ATOM 2065 C C . VAL A 1 268 ? -14.398 27.828 17.719 1 93.81 268 VAL A C 1
ATOM 2067 O O . VAL A 1 268 ? -15.5 27.453 18.109 1 93.81 268 VAL A O 1
ATOM 2070 N N . ILE A 1 269 ? -13.516 27.906 18.609 1 91.69 269 ILE A N 1
ATOM 2071 C CA . ILE A 1 269 ? -13.648 27.375 19.953 1 91.69 269 ILE A CA 1
ATOM 2072 C C . ILE A 1 269 ? -14.492 28.312 20.797 1 91.69 269 ILE A C 1
ATOM 2074 O O . ILE A 1 269 ? -15.039 27.906 21.828 1 91.69 269 ILE A O 1
ATOM 2078 N N . GLY A 1 270 ? -14.625 29.578 20.438 1 88.62 270 GLY A N 1
ATOM 2079 C CA . GLY A 1 270 ? -15.344 30.562 21.234 1 88.62 270 GLY A CA 1
ATOM 2080 C C . GLY A 1 270 ? -16.828 30.625 20.906 1 88.62 270 GLY A C 1
ATOM 2081 O O . GLY A 1 270 ? -17.562 31.406 21.5 1 88.62 270 GLY A O 1
ATOM 2082 N N . ALA A 1 271 ? -17.219 29.812 20.016 1 91 271 ALA A N 1
ATOM 2083 C CA . ALA A 1 271 ? -18.609 29.859 19.578 1 91 271 ALA A CA 1
ATOM 2084 C C . ALA A 1 271 ? -19.562 29.562 20.734 1 91 271 ALA A C 1
ATOM 2086 O O . ALA A 1 271 ? -19.266 28.75 21.594 1 91 271 ALA A O 1
ATOM 2087 N N . ASP A 1 272 ? -20.656 30.25 20.703 1 89.31 272 ASP A N 1
ATOM 2088 C CA . ASP A 1 272 ? -21.703 29.969 21.672 1 89.31 272 ASP A CA 1
ATOM 2089 C C . ASP A 1 272 ? -22.375 28.625 21.391 1 89.31 272 ASP A C 1
ATOM 2091 O O . ASP A 1 272 ? -23.016 28.469 20.344 1 89.31 272 ASP A O 1
ATOM 2095 N N . VAL A 1 273 ? -22.203 27.734 22.25 1 91.44 273 VAL A N 1
ATOM 2096 C CA . VAL A 1 273 ? -22.656 26.375 22 1 91.44 273 VAL A CA 1
ATOM 2097 C C . VAL A 1 273 ? -24.031 26.141 22.656 1 91.44 273 VAL A C 1
ATOM 2099 O O . VAL A 1 273 ? -24.578 25.047 22.578 1 91.44 273 VAL A O 1
ATOM 2102 N N . ARG A 1 274 ? -24.828 27.109 23.422 1 87.19 274 ARG A N 1
ATOM 2103 C CA . ARG A 1 274 ? -26.141 26.969 24.062 1 87.19 274 ARG A CA 1
ATOM 2104 C C . ARG A 1 274 ? -27.219 26.672 23.031 1 87.19 274 ARG A C 1
ATOM 2106 O O . ARG A 1 274 ? -27.266 27.297 21.969 1 87.19 274 ARG A O 1
ATOM 2113 N N . GLY A 1 275 ? -27.828 25.625 23.312 1 90 275 GLY A N 1
ATOM 2114 C CA . GLY A 1 275 ? -29 25.312 22.5 1 90 275 GLY A CA 1
ATOM 2115 C C . GLY A 1 275 ? -28.703 24.312 21.406 1 90 275 GLY A C 1
ATOM 2116 O O . GLY A 1 275 ? -29.562 24.031 20.562 1 90 275 GLY A O 1
ATOM 2117 N N . HIS A 1 276 ? -27.578 23.75 21.375 1 91.62 276 HIS A N 1
ATOM 2118 C CA . HIS A 1 276 ? -27.219 22.844 20.297 1 91.62 276 HIS A CA 1
ATOM 2119 C C . HIS A 1 276 ? -27.125 21.406 20.781 1 91.62 276 HIS A C 1
ATOM 2121 O O . HIS A 1 276 ? -26.656 20.531 20.062 1 91.62 276 HIS A O 1
ATOM 2127 N N . GLY A 1 277 ? -27.5 21.188 22.047 1 89.31 277 GLY A N 1
ATOM 2128 C CA . GLY A 1 277 ? -27.516 19.844 22.609 1 89.31 277 GLY A CA 1
ATOM 2129 C C . GLY A 1 277 ? -26.141 19.25 22.797 1 89.31 277 GLY A C 1
ATOM 2130 O O . GLY A 1 277 ? -25.953 18.047 22.719 1 89.31 277 GLY A O 1
ATOM 2131 N N . LEU A 1 278 ? -25.188 20.109 22.984 1 92.56 278 LEU A N 1
ATOM 2132 C CA . LEU A 1 278 ? -23.797 19.656 23.109 1 92.56 278 LEU A CA 1
ATOM 2133 C C . LEU A 1 278 ? -23.438 19.406 24.578 1 92.56 278 LEU A C 1
ATOM 2135 O O . LEU A 1 278 ? -23.891 20.141 25.469 1 92.56 278 LEU A O 1
ATOM 2139 N N . ILE A 1 279 ? -22.641 18.406 24.781 1 89 279 ILE A N 1
ATOM 2140 C CA . ILE A 1 279 ? -22.219 18.031 26.125 1 89 279 ILE A CA 1
ATOM 2141 C C . ILE A 1 279 ? -21.391 19.156 26.734 1 89 279 ILE A C 1
ATOM 2143 O O . ILE A 1 279 ? -21.359 19.312 27.969 1 89 279 ILE A O 1
ATOM 2147 N N . CYS A 1 280 ? -20.75 19.906 25.922 1 88.56 280 CYS A N 1
ATOM 2148 C CA . CYS A 1 280 ? -19.875 20.938 26.453 1 88.56 280 CYS A CA 1
ATOM 2149 C C . CYS A 1 280 ? -20.656 22.188 26.844 1 88.56 280 CYS A C 1
ATOM 2151 O O . CYS A 1 280 ? -20.078 23.188 27.266 1 88.56 280 CYS A O 1
ATOM 2153 N N . GLU A 1 281 ? -21.969 21.922 26.609 1 89.88 281 GLU A N 1
ATOM 2154 C CA . GLU A 1 281 ? -22.797 23.016 27.078 1 89.88 281 GLU A CA 1
ATOM 2155 C C . GLU A 1 281 ? -22.641 23.203 28.594 1 89.88 281 GLU A C 1
ATOM 2157 O O . GLU A 1 281 ? -22.781 22.25 29.359 1 89.88 281 GLU A O 1
ATOM 2162 N N . GLY A 1 282 ? -22.234 24.266 29.125 1 87.75 282 GLY A N 1
ATOM 2163 C CA . GLY A 1 282 ? -22.062 24.531 30.547 1 87.75 282 GLY A CA 1
ATOM 2164 C C . GLY A 1 282 ? -20.672 24.188 31.047 1 87.75 282 GLY A C 1
ATOM 2165 O O . GLY A 1 282 ? -20.406 24.297 32.25 1 87.75 282 GLY A O 1
ATOM 2166 N N . GLN A 1 283 ? -19.953 23.609 30.25 1 92.25 283 GLN A N 1
ATOM 2167 C CA . GLN A 1 283 ? -18.578 23.312 30.594 1 92.25 283 GLN A CA 1
ATOM 2168 C C . GLN A 1 283 ? -17.656 24.469 30.172 1 92.25 283 GLN A C 1
ATOM 2170 O O . GLN A 1 283 ? -18.031 25.297 29.328 1 92.25 283 GLN A O 1
ATOM 2175 N N . PRO A 1 284 ? -16.516 24.484 30.828 1 92.81 284 PRO A N 1
ATOM 2176 C CA . PRO A 1 284 ? -15.57 25.516 30.422 1 92.81 284 PRO A CA 1
ATOM 2177 C C . PRO A 1 284 ? -15.094 25.344 28.984 1 92.81 284 PRO A C 1
ATOM 2179 O O . PRO A 1 284 ? -15.125 24.234 28.438 1 92.81 284 PRO A O 1
ATOM 2182 N N . VAL A 1 285 ? -14.695 26.438 28.391 1 93.94 285 VAL A N 1
ATOM 2183 C CA . VAL A 1 285 ? -14.211 26.438 27.016 1 93.94 285 VAL A CA 1
ATOM 2184 C C . VAL A 1 285 ? -13.047 25.469 26.875 1 93.94 285 VAL A C 1
ATOM 2186 O O . VAL A 1 285 ? -12.766 24.984 25.781 1 93.94 285 VAL A O 1
ATOM 2189 N N . THR A 1 286 ? -12.391 25.078 28.016 1 96.69 286 THR A N 1
ATOM 2190 C CA . THR A 1 286 ? -11.25 24.172 28.031 1 96.69 286 THR A CA 1
ATOM 2191 C C . THR A 1 286 ? -11.68 22.75 27.703 1 96.69 286 THR A C 1
ATOM 2193 O O . THR A 1 286 ? -10.844 21.875 27.438 1 96.69 286 THR A O 1
ATOM 2196 N N . SER A 1 287 ? -12.945 22.438 27.641 1 97.12 287 SER A N 1
ATOM 2197 C CA . SER A 1 287 ? -13.453 21.109 27.281 1 97.12 287 SER A CA 1
ATOM 2198 C C . SER A 1 287 ? -13.539 20.953 25.766 1 97.12 287 SER A C 1
ATOM 2200 O O . SER A 1 287 ? -13.906 19.875 25.281 1 97.12 287 SER A O 1
ATOM 2202 N N . ARG A 1 288 ? -13.211 21.984 25.062 1 97.06 288 ARG A N 1
ATOM 2203 C CA . ARG A 1 288 ? -13.305 22 23.609 1 97.06 288 ARG A CA 1
ATOM 2204 C C . ARG A 1 288 ? -11.93 21.812 22.969 1 97.06 288 ARG A C 1
ATOM 2206 O O . ARG A 1 288 ? -10.922 22.312 23.469 1 97.06 288 ARG A O 1
ATOM 2213 N N . LEU A 1 289 ? -11.891 20.984 21.953 1 98.38 289 LEU A N 1
ATOM 2214 C CA . LEU A 1 289 ? -10.68 20.797 21.156 1 98.38 289 LEU A CA 1
ATOM 2215 C C . LEU A 1 289 ? -10.891 21.266 19.719 1 98.38 289 LEU A C 1
ATOM 2217 O O . LEU A 1 289 ? -11.805 20.781 19.047 1 98.38 289 LEU A O 1
ATOM 2221 N N . ALA A 1 290 ? -10.086 22.234 19.281 1 98 290 ALA A N 1
ATOM 2222 C CA . ALA A 1 290 ? -10.133 22.641 17.891 1 98 290 ALA A CA 1
ATOM 2223 C C . ALA A 1 290 ? -9.227 21.766 17.016 1 98 290 ALA A C 1
ATOM 2225 O O . ALA A 1 290 ? -8.102 21.453 17.406 1 98 290 ALA A O 1
ATOM 2226 N N . VAL A 1 291 ? -9.727 21.312 15.93 1 98.25 291 VAL A N 1
ATOM 2227 C CA . VAL A 1 291 ? -8.953 20.547 14.961 1 98.25 291 VAL A CA 1
ATOM 2228 C C . VAL A 1 291 ? -8.953 21.281 13.617 1 98.25 291 VAL A C 1
ATOM 2230 O O . VAL A 1 291 ? -9.984 21.375 12.961 1 98.25 291 VAL A O 1
ATOM 2233 N N . ILE A 1 292 ? -7.844 21.875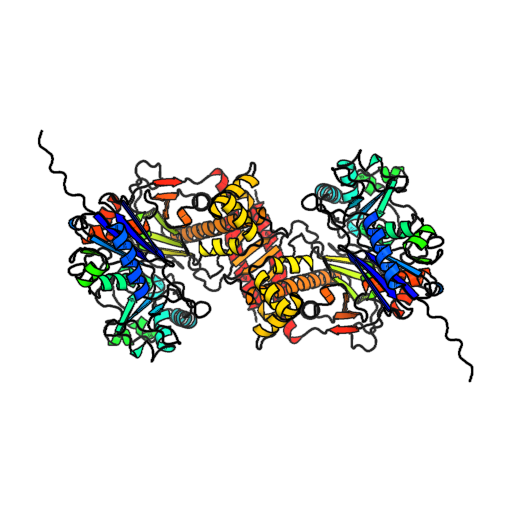 13.266 1 97 292 ILE A N 1
ATOM 2234 C CA . ILE A 1 292 ? -7.672 22.516 11.969 1 97 292 ILE A CA 1
ATOM 2235 C C . ILE A 1 292 ? -7.121 21.516 10.953 1 97 292 ILE A C 1
ATOM 2237 O O . ILE A 1 292 ? -5.945 21.156 11.008 1 97 292 ILE A O 1
ATOM 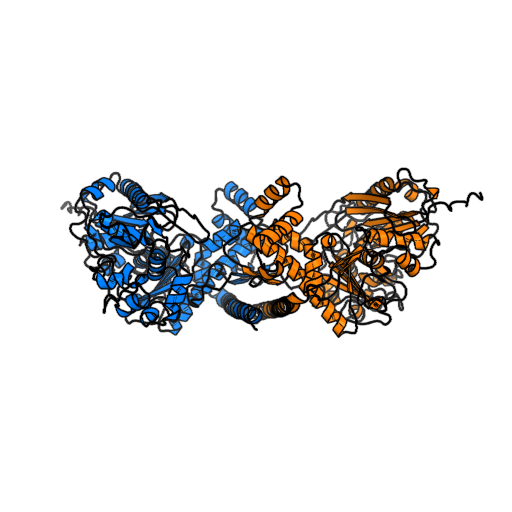2241 N N . CYS A 1 293 ? -7.945 21.125 10.086 1 95.31 293 CYS A N 1
ATOM 2242 C CA . CYS A 1 293 ? -7.613 19.984 9.234 1 95.31 293 CYS A CA 1
ATOM 2243 C C . CYS A 1 293 ? -7.473 20.422 7.777 1 95.31 293 CYS A C 1
ATOM 2245 O O . CYS A 1 293 ? -8.453 20.797 7.137 1 95.31 293 CYS A O 1
ATOM 2247 N N . GLY A 1 294 ? -6.285 20.375 7.211 1 93.56 294 GLY A N 1
ATOM 2248 C CA . GLY A 1 294 ? -5.926 20.656 5.832 1 93.56 294 GLY A CA 1
ATOM 2249 C C . GLY A 1 294 ? -4.902 19.688 5.273 1 93.56 294 GLY A C 1
ATOM 2250 O O . GLY A 1 294 ? -5.082 18.469 5.348 1 93.56 294 GLY A O 1
ATOM 2251 N N . THR A 1 295 ? -3.748 20.344 4.781 1 92.88 295 THR A N 1
ATOM 2252 C CA . THR A 1 295 ? -2.637 19.516 4.348 1 92.88 295 THR A CA 1
ATOM 2253 C C . THR A 1 295 ? -2.139 18.641 5.496 1 92.88 295 THR A C 1
ATOM 2255 O O . THR A 1 295 ? -1.861 17.453 5.309 1 92.88 295 THR A O 1
ATOM 2258 N N . SER A 1 296 ? -2.025 19.203 6.582 1 95.25 296 SER A N 1
ATOM 2259 C CA . SER A 1 296 ? -1.815 18.562 7.875 1 95.25 296 SER A CA 1
ATOM 2260 C C . SER A 1 296 ? -2.955 18.875 8.844 1 95.25 296 SER A C 1
ATOM 2262 O O . SER A 1 296 ? -3.898 19.578 8.484 1 95.25 296 SER A O 1
ATOM 2264 N N . SER A 1 297 ? -2.959 18.25 9.961 1 97.31 297 SER A N 1
ATOM 2265 C CA . SER A 1 297 ? -3.953 18.562 10.984 1 97.31 297 SER A CA 1
ATOM 2266 C C . SER A 1 297 ? -3.291 18.984 12.289 1 97.31 297 SER A C 1
ATOM 2268 O O . SER A 1 297 ? -2.279 18.406 12.695 1 97.31 297 SER A O 1
ATOM 2270 N N . CYS A 1 298 ? -3.809 20.031 12.859 1 97.56 298 CYS A N 1
ATOM 2271 C CA . CYS A 1 298 ? -3.398 20.516 14.172 1 97.56 298 CYS A CA 1
ATOM 2272 C C . CYS A 1 298 ? -4.516 20.328 15.195 1 97.56 298 CYS A C 1
ATOM 2274 O O . CYS A 1 298 ? -5.68 20.609 14.906 1 97.56 298 CYS A O 1
ATOM 2276 N N . HIS A 1 299 ? -4.211 19.781 16.297 1 98.5 299 HIS A N 1
ATOM 2277 C CA . HIS A 1 299 ? -5.133 19.625 17.422 1 98.5 299 HIS A CA 1
ATOM 2278 C C . HIS A 1 299 ? -4.816 20.625 18.531 1 98.5 299 HIS A C 1
ATOM 2280 O O . HIS A 1 299 ? -3.803 20.484 19.219 1 98.5 299 HIS A O 1
ATOM 2286 N N . MET A 1 300 ? -5.777 21.531 18.766 1 98.12 300 MET A N 1
ATOM 2287 C CA . MET A 1 300 ? -5.512 22.641 19.672 1 98.12 300 MET A CA 1
ATOM 2288 C C . MET A 1 300 ? -6.352 22.531 20.938 1 98.12 300 MET A C 1
ATOM 2290 O O . MET A 1 300 ? -7.547 22.828 20.922 1 98.12 300 MET A O 1
ATOM 2294 N N . GLY A 1 301 ? -5.695 22.141 22.016 1 97.94 301 GLY A N 1
ATOM 2295 C CA . GLY A 1 301 ? -6.344 22.094 23.312 1 97.94 301 GLY A CA 1
ATOM 2296 C C . GLY A 1 301 ? -5.852 23.172 24.266 1 97.94 301 GLY A C 1
ATOM 2297 O O . GLY A 1 301 ? -4.652 23.453 24.328 1 97.94 301 GLY A O 1
ATOM 2298 N N . ILE A 1 302 ? -6.809 23.844 24.969 1 97.44 302 ILE A N 1
ATOM 2299 C CA . ILE A 1 302 ? -6.414 24.906 25.891 1 97.44 302 ILE A CA 1
ATOM 2300 C C . ILE A 1 302 ? -6.723 24.484 27.328 1 97.44 302 ILE A C 1
ATOM 2302 O O . ILE A 1 302 ? -7.555 23.609 27.562 1 97.44 302 ILE A O 1
ATOM 2306 N N . SER A 1 303 ? -6.016 25.109 28.234 1 98.06 303 SER A N 1
ATOM 2307 C CA . SER A 1 303 ? -6.172 24.859 29.656 1 98.06 303 SER A CA 1
ATOM 2308 C C . SER A 1 303 ? -5.871 26.109 30.484 1 98.06 303 SER A C 1
ATOM 2310 O O . SER A 1 303 ? -5.219 27.031 30 1 98.06 303 SER A O 1
ATOM 2312 N N . LYS A 1 304 ? -6.355 26.125 31.703 1 96.94 304 LYS A N 1
ATOM 2313 C CA . LYS A 1 304 ? -6.086 27.25 32.594 1 96.94 304 LYS A CA 1
ATOM 2314 C C . LYS A 1 304 ? -4.672 27.156 33.156 1 96.94 304 LYS A C 1
ATOM 2316 O O . LYS A 1 304 ? -3.984 28.172 33.281 1 96.94 304 LYS A O 1
ATOM 2321 N N . ASP A 1 305 ? -4.34 25.984 33.562 1 97.31 305 ASP A N 1
ATOM 2322 C CA . ASP A 1 305 ? -2.994 25.703 34.062 1 97.31 305 ASP A CA 1
ATOM 2323 C C . ASP A 1 305 ? -2.172 24.953 33 1 97.31 305 ASP A C 1
ATOM 2325 O O . ASP A 1 305 ? -2.73 24.25 32.156 1 97.31 305 ASP A O 1
ATOM 2329 N N . PRO A 1 306 ? -0.857 25.172 33.062 1 97.25 306 PRO A N 1
ATOM 2330 C CA . PRO A 1 306 ? -0.044 24.453 32.062 1 97.25 306 PRO A CA 1
ATOM 2331 C C . PRO A 1 306 ? -0.107 22.938 32.25 1 97.25 306 PRO A C 1
ATOM 2333 O O . PRO A 1 306 ? -0.004 22.438 33.406 1 97.25 306 PRO A O 1
ATOM 2336 N N . ILE A 1 307 ? -0.305 22.188 31.234 1 98.12 307 ILE A N 1
ATOM 2337 C CA . ILE A 1 307 ? -0.329 20.734 31.219 1 98.12 307 ILE A CA 1
ATOM 2338 C C . ILE A 1 307 ? 0.698 20.203 30.219 1 98.12 307 ILE A C 1
ATOM 2340 O O . ILE A 1 307 ? 0.557 20.406 29.016 1 98.12 307 ILE A O 1
ATOM 2344 N N . PHE A 1 308 ? 1.724 19.547 30.75 1 97.75 308 PHE A N 1
ATOM 2345 C CA . PHE A 1 308 ? 2.709 18.953 29.859 1 97.75 308 PHE A CA 1
ATOM 2346 C C . PHE A 1 308 ? 2.232 17.594 29.344 1 97.75 308 PHE A C 1
ATOM 2348 O O . PHE A 1 308 ? 1.787 16.75 30.141 1 97.75 308 PHE A O 1
ATOM 2355 N N . VAL A 1 309 ? 2.219 17.391 28.094 1 97.69 309 VAL A N 1
ATOM 2356 C CA . VAL A 1 309 ? 1.824 16.141 27.453 1 97.69 309 VAL A CA 1
ATOM 2357 C C . VAL A 1 309 ? 2.99 15.594 26.641 1 97.69 309 VAL A C 1
ATOM 2359 O O . VAL A 1 309 ? 3.398 16.188 25.641 1 97.69 309 VAL A O 1
ATOM 2362 N N . PRO A 1 310 ? 3.541 14.43 27.016 1 96.12 310 PRO A N 1
ATOM 2363 C CA . PRO A 1 310 ? 4.617 13.859 26.203 1 96.12 310 PRO A CA 1
ATOM 2364 C C . PRO A 1 310 ? 4.23 13.695 24.734 1 96.12 310 PRO A C 1
ATOM 2366 O O . PRO A 1 310 ? 3.17 13.141 24.438 1 96.12 310 PRO A O 1
ATOM 2369 N N . GLY A 1 311 ? 5.105 14.266 23.844 1 96.5 311 GLY A N 1
ATOM 2370 C CA . GLY A 1 311 ? 4.895 14.109 22.406 1 96.5 311 GLY A CA 1
ATOM 2371 C C . GLY A 1 311 ? 3.941 15.141 21.828 1 96.5 311 GLY A C 1
ATOM 2372 O O . GLY A 1 311 ? 3.668 15.133 20.625 1 96.5 311 GLY A O 1
ATOM 2373 N N . VAL A 1 312 ? 3.398 15.961 22.609 1 97.81 312 VAL A N 1
ATOM 2374 C CA . VAL A 1 312 ? 2.514 17.031 22.156 1 97.81 312 VAL A CA 1
ATOM 2375 C C . VAL A 1 312 ? 3.139 18.391 22.469 1 97.81 312 VAL A C 1
ATOM 2377 O O . VAL A 1 312 ? 3.629 18.609 23.578 1 97.81 312 VAL A O 1
ATOM 2380 N N . TRP A 1 313 ? 3.133 19.312 21.547 1 97.62 313 TRP A N 1
ATOM 2381 C CA . TRP A 1 313 ? 3.771 20.625 21.719 1 97.62 313 TRP A CA 1
ATOM 2382 C C . TRP A 1 313 ? 3.057 21.438 22.781 1 97.62 313 TRP A C 1
ATOM 2384 O O . TRP A 1 313 ? 1.825 21.422 22.859 1 97.62 313 TRP A O 1
ATOM 2394 N N . GLY A 1 314 ? 3.861 22.281 23.469 1 97.19 314 GLY A N 1
ATOM 2395 C CA . GLY A 1 314 ? 3.328 23.078 24.562 1 97.19 314 GLY A CA 1
ATOM 2396 C C . GLY A 1 314 ? 3.668 22.5 25.938 1 97.19 314 GLY A C 1
ATOM 2397 O O . GLY A 1 314 ? 4.43 21.547 26.047 1 97.19 314 GLY A O 1
ATOM 2398 N N . PRO A 1 315 ? 3.08 23.047 26.953 1 97.88 315 PRO A N 1
ATOM 2399 C CA . PRO A 1 315 ? 2.072 24.109 26.906 1 97.88 315 PRO A CA 1
ATOM 2400 C C . PRO A 1 315 ? 2.674 25.484 26.609 1 97.88 315 PRO A C 1
ATOM 2402 O O . PRO A 1 315 ? 3.748 25.812 27.109 1 97.88 315 PRO A O 1
ATOM 2405 N N . TYR A 1 316 ? 1.97 26.281 25.781 1 97.88 316 TYR A N 1
ATOM 2406 C CA . TYR A 1 316 ? 2.357 27.625 25.391 1 97.88 316 TYR A CA 1
ATOM 2407 C C . TYR A 1 316 ? 1.395 28.656 25.969 1 97.88 316 TYR A C 1
ATOM 2409 O O . TYR A 1 316 ? 0.206 28.656 25.641 1 97.88 316 TYR A O 1
ATOM 2417 N N . PHE A 1 317 ? 1.923 29.531 26.766 1 97 317 PHE A N 1
ATOM 2418 C CA . PHE A 1 317 ? 1.06 30.516 27.406 1 97 317 PHE A CA 1
ATOM 2419 C C . PHE A 1 317 ? 0.621 31.578 26.406 1 97 317 PHE A C 1
ATOM 2421 O O . PHE A 1 317 ? 1.452 32.156 25.688 1 97 317 PHE A O 1
ATOM 2428 N N . SER A 1 318 ? -0.703 31.906 26.281 1 96.12 318 SER A N 1
ATOM 2429 C CA . SER A 1 318 ? -1.331 32.969 25.531 1 96.12 318 SER A CA 1
ATOM 2430 C C . SER A 1 318 ? -0.973 32.906 24.047 1 96.12 318 SER A C 1
ATOM 2432 O O . SER A 1 318 ? -0.807 33.938 23.391 1 96.12 318 SER A O 1
ATOM 2434 N N . ALA A 1 319 ? -0.785 31.688 23.594 1 96.44 319 ALA A N 1
ATOM 2435 C CA . ALA A 1 319 ? -0.372 31.484 22.203 1 96.44 319 ALA A CA 1
ATOM 2436 C C . ALA A 1 319 ? -1.559 31.609 21.25 1 96.44 319 ALA A C 1
ATOM 2438 O O . ALA A 1 319 ? -1.402 32.031 20.109 1 96.44 319 ALA A O 1
ATOM 2439 N N . MET A 1 320 ? -2.701 31.234 21.719 1 95.88 320 MET A N 1
ATOM 2440 C CA . MET A 1 320 ? -3.895 31.281 20.875 1 95.88 320 MET A CA 1
ATOM 2441 C C . MET A 1 320 ? -4.984 32.125 21.531 1 95.88 320 MET A C 1
ATOM 2443 O O . MET A 1 320 ? -5.262 33.25 21.078 1 95.88 320 MET A O 1
ATOM 2447 N N . VAL A 1 321 ? -5.445 31.703 22.703 1 93.31 321 VAL A N 1
ATOM 2448 C CA . VAL A 1 321 ? -6.383 32.5 23.516 1 93.31 321 VAL A CA 1
ATOM 2449 C C . VAL A 1 321 ? -5.645 33.156 24.656 1 93.31 321 VAL A C 1
ATOM 2451 O O . VAL A 1 321 ? -5.078 32.469 25.531 1 93.31 321 VAL A O 1
ATOM 2454 N N . PRO A 1 322 ? -5.723 34.5 24.672 1 91.75 322 PRO A N 1
ATOM 2455 C CA . PRO A 1 322 ? -5 35.188 25.75 1 91.75 322 PRO A CA 1
ATOM 2456 C C . PRO A 1 322 ? -5.41 34.688 27.141 1 91.75 322 PRO A C 1
ATOM 2458 O O . PRO A 1 322 ? -6.605 34.531 27.422 1 91.75 322 PRO A O 1
ATOM 2461 N N . GLY A 1 323 ? -4.379 34.375 27.969 1 93.19 323 GLY A N 1
ATOM 2462 C CA . GLY A 1 323 ? -4.637 33.969 29.344 1 93.19 323 GLY A CA 1
ATOM 2463 C C . GLY A 1 323 ? -4.723 32.469 29.516 1 93.19 323 GLY A C 1
ATOM 2464 O O . GLY A 1 323 ? -4.703 31.953 30.641 1 93.19 323 GLY A O 1
ATOM 2465 N N . PHE A 1 324 ? -4.797 31.719 28.453 1 96 324 PHE A N 1
ATOM 2466 C CA . PHE A 1 324 ? -4.859 30.266 28.5 1 96 324 PHE A CA 1
ATOM 2467 C C . PHE A 1 324 ? -3.561 29.641 28 1 96 324 PHE A C 1
ATOM 2469 O O . PHE A 1 324 ? -2.789 30.297 27.297 1 96 324 PHE A O 1
ATOM 2476 N N . TRP A 1 325 ? -3.342 28.453 28.5 1 97.75 325 TRP A N 1
ATOM 2477 C CA . TRP A 1 325 ? -2.25 27.656 27.969 1 97.75 325 TRP A CA 1
ATOM 2478 C C . TRP A 1 325 ? -2.723 26.797 26.797 1 97.75 325 TRP A C 1
ATOM 2480 O O . TRP A 1 325 ? -3.887 26.391 26.734 1 97.75 325 TRP A O 1
ATOM 2490 N N . LEU A 1 326 ? -1.806 26.562 25.891 1 98.12 326 LEU A N 1
ATOM 2491 C CA . LEU A 1 326 ? -2.164 25.828 24.688 1 98.12 326 LEU A CA 1
ATOM 2492 C C . LEU A 1 326 ? -1.267 24.609 24.5 1 98.12 326 LEU A C 1
ATOM 2494 O O . LEU A 1 326 ? -0.045 24.719 24.625 1 98.12 326 LEU A O 1
ATOM 2498 N N . ASN A 1 327 ? -1.869 23.453 24.281 1 98.5 327 ASN A N 1
ATOM 2499 C CA . ASN A 1 327 ? -1.189 22.281 23.719 1 98.5 327 ASN A CA 1
ATOM 2500 C C . ASN A 1 327 ? -1.589 22.047 22.266 1 98.5 327 ASN A C 1
ATOM 2502 O O . ASN A 1 327 ? -2.771 22.109 21.922 1 98.5 327 ASN A O 1
ATOM 2506 N N . GLU A 1 328 ? -0.571 21.812 21.453 1 98.12 328 GLU A N 1
ATOM 2507 C CA . GLU A 1 328 ? -0.795 21.641 20.016 1 98.12 328 GLU A CA 1
ATOM 2508 C C . GLU A 1 328 ? -0.348 20.25 19.562 1 98.12 328 GLU A C 1
ATOM 2510 O O . GLU A 1 328 ? 0.834 20.031 19.297 1 98.12 328 GLU A O 1
ATOM 2515 N N . GLY A 1 329 ? -1.307 19.312 19.484 1 97.88 329 GLY A N 1
ATOM 2516 C CA . GLY A 1 329 ? -1.023 18.078 18.766 1 97.88 329 GLY A CA 1
ATOM 2517 C C . GLY A 1 329 ? -1.021 18.234 17.266 1 97.88 329 GLY A C 1
ATOM 2518 O O . GLY A 1 329 ? -1.483 19.25 16.734 1 97.88 329 GLY A O 1
ATOM 2519 N N . GLY A 1 330 ? -0.516 17.203 16.625 1 96.94 330 GLY A N 1
ATOM 2520 C CA . GLY A 1 330 ? -0.494 17.359 15.18 1 96.94 330 GLY A CA 1
ATOM 2521 C C . GLY A 1 330 ? -0.294 16.047 14.453 1 96.94 330 GLY A C 1
ATOM 2522 O O . GLY A 1 330 ? 0.221 15.078 15.023 1 96.94 330 GLY A O 1
ATOM 2523 N N . GLN A 1 331 ? -0.781 16 13.273 1 97 331 GLN A N 1
ATOM 2524 C CA . GLN A 1 331 ? -0.517 14.977 12.266 1 97 331 GLN A CA 1
ATOM 2525 C C . GLN A 1 331 ? 0.144 15.586 11.031 1 97 331 GLN A C 1
ATOM 2527 O O . GLN A 1 331 ? -0.406 16.5 10.414 1 97 331 GLN A O 1
ATOM 2532 N N . SER A 1 332 ? 1.287 15.094 10.695 1 92.5 332 SER A N 1
ATOM 2533 C CA . SER A 1 332 ? 2.166 15.719 9.711 1 92.5 332 SER A CA 1
ATOM 2534 C C . SER A 1 332 ? 1.501 15.789 8.336 1 92.5 332 SER A C 1
ATOM 2536 O O . SER A 1 332 ? 1.69 16.766 7.598 1 92.5 332 SER A O 1
ATOM 2538 N N . VAL A 1 333 ? 0.825 14.742 8.023 1 93.75 333 VAL A N 1
ATOM 2539 C CA . VAL A 1 333 ? 0.101 14.734 6.754 1 93.75 333 VAL A CA 1
ATOM 2540 C C . VAL A 1 333 ? -1.285 14.133 6.953 1 93.75 333 VAL A C 1
ATOM 2542 O O . VAL A 1 333 ? -1.422 13.07 7.57 1 93.75 333 VAL A O 1
ATOM 2545 N N . THR A 1 334 ? -2.328 14.805 6.496 1 97.25 334 THR A N 1
ATOM 2546 C CA . THR A 1 334 ? -3.703 14.312 6.531 1 97.25 334 THR A CA 1
ATOM 2547 C C . THR A 1 334 ? -4.363 14.453 5.16 1 97.25 334 THR A C 1
ATOM 2549 O O . THR A 1 334 ? -4.379 13.5 4.375 1 97.25 334 THR A O 1
ATOM 2552 N N . GLY A 1 335 ? -4.645 15.812 4.797 1 96.62 335 GLY A N 1
ATOM 2553 C CA . GLY A 1 335 ? -5.137 16 3.443 1 96.62 335 GLY A CA 1
ATOM 2554 C C . GLY A 1 335 ? -4.172 15.508 2.383 1 96.62 335 GLY A C 1
ATOM 2555 O O . GLY A 1 335 ? -4.586 14.906 1.392 1 96.62 335 GLY A O 1
ATOM 2556 N N . LYS A 1 336 ? -2.973 15.82 2.592 1 94.69 336 LYS A N 1
ATOM 2557 C CA . LYS A 1 336 ? -1.93 15.375 1.671 1 94.69 336 LYS A CA 1
ATOM 2558 C C . LYS A 1 336 ? -1.89 13.852 1.574 1 94.69 336 LYS A C 1
ATOM 2560 O O . LYS A 1 336 ? -1.64 13.297 0.501 1 94.69 336 LYS A O 1
ATOM 2565 N N . LEU A 1 337 ? -2.072 13.117 2.633 1 97.69 337 LEU A N 1
ATOM 2566 C CA . LEU A 1 337 ? -2.08 11.664 2.625 1 97.69 337 LEU A CA 1
ATOM 2567 C C . LEU A 1 337 ? -3.262 11.125 1.824 1 97.69 337 LEU A C 1
ATOM 2569 O O . LEU A 1 337 ? -3.117 10.172 1.055 1 97.69 337 LEU A O 1
ATOM 2573 N N . ILE A 1 338 ? -4.445 11.727 2.035 1 98.38 338 ILE A N 1
ATOM 2574 C CA . ILE A 1 338 ? -5.629 11.32 1.289 1 98.38 338 ILE A CA 1
ATOM 2575 C C . ILE A 1 338 ? -5.375 11.477 -0.209 1 98.38 338 ILE A C 1
ATOM 2577 O O . ILE A 1 338 ? -5.637 10.555 -0.986 1 98.38 338 ILE A O 1
ATOM 2581 N N . ASP A 1 339 ? -4.852 12.633 -0.574 1 96.62 339 ASP A N 1
ATOM 2582 C CA . ASP A 1 339 ? -4.523 12.867 -1.976 1 96.62 339 ASP A CA 1
ATOM 2583 C C . ASP A 1 339 ? -3.531 11.828 -2.492 1 96.62 339 ASP A C 1
ATOM 2585 O O . ASP A 1 339 ? -3.695 11.297 -3.592 1 96.62 339 ASP A O 1
ATOM 2589 N N . HIS A 1 340 ? -2.535 11.586 -1.694 1 96.31 340 HIS A N 1
ATOM 2590 C CA . HIS A 1 340 ? -1.491 10.633 -2.051 1 96.31 340 HIS A CA 1
ATOM 2591 C C . HIS A 1 340 ? -2.076 9.258 -2.328 1 96.31 340 HIS A C 1
ATOM 2593 O O . HIS A 1 340 ? -1.757 8.633 -3.344 1 96.31 340 HIS A O 1
ATOM 2599 N N . MET A 1 341 ? -2.939 8.766 -1.496 1 97.94 341 MET A N 1
ATOM 2600 C CA . MET A 1 341 ? -3.521 7.43 -1.603 1 97.94 341 MET A CA 1
ATOM 2601 C C . MET A 1 341 ? -4.477 7.348 -2.787 1 97.94 341 MET A C 1
ATOM 2603 O O . MET A 1 341 ? -4.512 6.34 -3.492 1 97.94 341 MET A O 1
ATOM 2607 N N . VAL A 1 342 ? -5.223 8.43 -3.01 1 98.12 342 VAL A N 1
ATOM 2608 C CA . VAL A 1 342 ? -6.234 8.438 -4.059 1 98.12 342 VAL A CA 1
ATOM 2609 C C . VAL A 1 342 ? -5.566 8.609 -5.422 1 98.12 342 VAL A C 1
ATOM 2611 O O . VAL A 1 342 ? -5.824 7.844 -6.352 1 98.12 342 VAL A O 1
ATOM 2614 N N . GLN A 1 343 ? -4.699 9.547 -5.531 1 96.25 343 GLN A N 1
ATOM 2615 C CA . GLN A 1 343 ? -4.07 9.859 -6.812 1 96.25 343 GLN A CA 1
ATOM 2616 C C . GLN A 1 343 ? -3.053 8.789 -7.199 1 96.25 343 GLN A C 1
ATOM 2618 O O . GLN A 1 343 ? -2.73 8.633 -8.375 1 96.25 343 GLN A O 1
ATOM 2623 N N . GLY A 1 344 ? -2.572 8.094 -6.23 1 96.06 344 GLY A N 1
ATOM 2624 C CA . GLY A 1 344 ? -1.572 7.066 -6.488 1 96.06 344 GLY A CA 1
ATOM 2625 C C . GLY A 1 344 ? -2.176 5.723 -6.855 1 96.06 344 GLY A C 1
ATOM 2626 O O . GLY A 1 344 ? -1.458 4.801 -7.242 1 96.06 344 GLY A O 1
ATOM 2627 N N . HIS A 1 345 ? -3.453 5.594 -6.844 1 96.75 345 HIS A N 1
ATOM 2628 C CA . HIS A 1 345 ? -4.137 4.328 -7.086 1 96.75 345 HIS A CA 1
ATOM 2629 C C . HIS A 1 345 ? -4.363 4.098 -8.578 1 96.75 345 HIS A C 1
ATOM 2631 O O . HIS A 1 345 ? -4.602 5.047 -9.328 1 96.75 345 HIS A O 1
ATOM 2637 N N . ALA A 1 346 ? -4.406 2.9 -9.016 1 94.62 346 ALA A N 1
ATOM 2638 C CA . ALA A 1 346 ? -4.539 2.514 -10.422 1 94.62 346 ALA A CA 1
ATOM 2639 C C . ALA A 1 346 ? -5.875 2.969 -10.992 1 94.62 346 ALA A C 1
ATOM 2641 O O . ALA A 1 346 ? -5.98 3.254 -12.188 1 94.62 346 ALA A O 1
ATOM 2642 N N . ALA A 1 347 ? -6.875 3.098 -10.219 1 96.81 347 ALA A N 1
ATOM 2643 C CA . ALA A 1 347 ? -8.219 3.424 -10.68 1 96.81 347 ALA A CA 1
ATOM 2644 C C . ALA A 1 347 ? -8.43 4.934 -10.734 1 96.81 347 ALA A C 1
ATOM 2646 O O . ALA A 1 347 ? -9.516 5.402 -11.094 1 96.81 347 ALA A O 1
ATOM 2647 N N . PHE A 1 348 ? -7.414 5.793 -10.438 1 97.62 348 PHE A N 1
ATOM 2648 C CA . PHE A 1 348 ? -7.547 7.238 -10.344 1 97.62 348 PHE A CA 1
ATOM 2649 C C . PHE A 1 348 ? -8.008 7.828 -11.672 1 97.62 348 PHE A C 1
ATOM 2651 O O . PHE A 1 348 ? -8.898 8.68 -11.711 1 97.62 348 PHE A O 1
ATOM 2658 N N . PRO A 1 349 ? -7.473 7.336 -12.812 1 96.31 349 PRO A N 1
ATOM 2659 C CA . PRO A 1 349 ? -7.961 7.879 -14.086 1 96.31 349 PRO A CA 1
ATOM 2660 C C . PRO A 1 349 ? -9.453 7.629 -14.297 1 96.31 349 PRO A C 1
ATOM 2662 O O . PRO A 1 349 ? -10.172 8.516 -14.766 1 96.31 349 PRO A O 1
ATOM 2665 N N . GLU A 1 350 ? -9.859 6.449 -13.945 1 97.12 350 GLU A N 1
ATOM 2666 C CA . GLU A 1 350 ? -11.289 6.141 -14.047 1 97.12 350 GLU A CA 1
ATOM 2667 C C . GLU A 1 350 ? -12.109 7.039 -13.133 1 97.12 350 GLU A C 1
ATOM 2669 O O . GLU A 1 350 ? -13.172 7.527 -13.531 1 97.12 350 GLU A O 1
ATOM 2674 N N . LEU A 1 351 ? -11.656 7.297 -11.914 1 98.06 351 LEU A N 1
ATOM 2675 C CA . LEU A 1 351 ? -12.312 8.172 -10.953 1 98.06 351 LEU A CA 1
ATOM 2676 C C . LEU A 1 351 ? -12.477 9.586 -11.523 1 98.06 351 LEU A C 1
ATOM 2678 O O . LEU A 1 351 ? -13.547 10.188 -11.406 1 98.06 351 LEU A O 1
ATOM 2682 N N . GLN A 1 352 ? -11.422 10.086 -12.109 1 97.81 352 GLN A N 1
ATOM 2683 C CA . GLN A 1 352 ? -11.445 11.43 -12.672 1 97.81 352 GLN A CA 1
ATOM 2684 C C . GLN A 1 352 ? -12.516 11.555 -13.758 1 97.81 352 GLN A C 1
ATOM 2686 O O . GLN A 1 352 ? -13.266 12.531 -13.797 1 97.81 352 GLN A O 1
ATOM 2691 N N . VAL A 1 353 ? -12.562 10.57 -14.648 1 97.75 353 VAL A N 1
ATOM 2692 C CA . VAL A 1 353 ? -13.508 10.578 -15.758 1 97.75 353 VAL A CA 1
ATOM 2693 C C . VAL A 1 353 ? -14.938 10.547 -15.219 1 97.75 353 VAL A C 1
ATOM 2695 O O . VAL A 1 353 ? -15.789 11.32 -15.664 1 97.75 353 VAL A O 1
ATOM 2698 N N . LYS A 1 354 ? -15.172 9.711 -14.281 1 97.5 354 LYS A N 1
ATOM 2699 C CA . LYS A 1 354 ? -16.516 9.547 -13.75 1 97.5 354 LYS A CA 1
ATOM 2700 C C . LYS A 1 354 ? -16.938 10.766 -12.938 1 97.5 354 LYS A C 1
ATOM 2702 O O . LYS A 1 354 ? -18.094 11.195 -13.016 1 97.5 354 LYS A O 1
ATOM 2707 N N . ALA A 1 355 ? -16.047 11.312 -12.086 1 97.88 355 ALA A N 1
ATOM 2708 C CA . ALA A 1 355 ? -16.344 12.508 -11.297 1 97.88 355 ALA A CA 1
ATOM 2709 C C . ALA A 1 355 ? -16.672 13.695 -12.203 1 97.88 355 ALA A C 1
ATOM 2711 O O . ALA A 1 355 ? -17.594 14.453 -11.938 1 97.88 355 ALA A O 1
ATOM 2712 N N . THR A 1 356 ? -15.906 13.875 -13.273 1 97.31 356 THR A N 1
ATOM 2713 C CA . THR A 1 356 ? -16.125 14.953 -14.227 1 97.31 356 THR A CA 1
ATOM 2714 C C . THR A 1 356 ? -17.469 14.797 -14.93 1 97.31 356 THR A C 1
ATOM 2716 O O . THR A 1 356 ? -18.188 15.773 -15.133 1 97.31 356 THR A O 1
ATOM 2719 N N . ALA A 1 357 ? -17.734 13.625 -15.336 1 96.88 357 ALA A N 1
ATOM 2720 C CA . ALA A 1 357 ? -18.984 13.336 -16.031 1 96.88 357 ALA A CA 1
ATOM 2721 C C . ALA A 1 357 ? -20.188 13.719 -15.156 1 96.88 357 ALA A C 1
ATOM 2723 O O . ALA A 1 357 ? -21.219 14.141 -15.68 1 96.88 357 ALA A O 1
ATOM 2724 N N . ARG A 1 358 ? -20.062 13.688 -13.898 1 95.69 358 ARG A N 1
ATOM 2725 C CA . ARG A 1 358 ? -21.156 14 -12.977 1 95.69 358 ARG A CA 1
ATOM 2726 C C . ARG A 1 358 ? -21.016 15.414 -12.422 1 95.69 358 ARG A C 1
ATOM 2728 O O . ARG A 1 358 ? -21.766 15.812 -11.539 1 95.69 358 ARG A O 1
ATOM 2735 N N . CYS A 1 359 ? -19.953 16.141 -12.789 1 95.62 359 CYS A N 1
ATOM 2736 C CA . CYS A 1 359 ? -19.703 17.5 -12.344 1 95.62 359 CYS A CA 1
ATOM 2737 C C . CYS A 1 359 ? -19.531 17.562 -10.836 1 95.62 359 CYS A C 1
ATOM 2739 O O . CYS A 1 359 ? -20.156 18.391 -10.172 1 95.62 359 CYS A O 1
ATOM 2741 N N . GLN A 1 360 ? -18.766 16.625 -10.289 1 94.56 360 GLN A N 1
ATOM 2742 C CA . GLN A 1 360 ? -18.453 16.531 -8.875 1 94.56 360 GLN A CA 1
ATOM 2743 C C . GLN A 1 360 ? -16.938 16.547 -8.648 1 94.56 360 GLN A C 1
ATOM 2745 O O . GLN A 1 360 ? -16.172 16.281 -9.57 1 94.56 360 GLN A O 1
ATOM 2750 N N . SER A 1 361 ? -16.578 16.969 -7.438 1 95.44 361 SER A N 1
ATOM 2751 C CA . SER A 1 361 ? -15.188 16.719 -7.07 1 95.44 361 SER A CA 1
ATOM 2752 C C . SER A 1 361 ? -14.914 15.219 -6.93 1 95.44 361 SER A C 1
ATOM 2754 O O . SER A 1 361 ? -15.836 14.43 -6.719 1 95.44 361 SER A O 1
ATOM 2756 N N . ILE A 1 362 ? -13.719 14.773 -7.023 1 97.44 362 ILE A N 1
ATOM 2757 C CA . ILE A 1 362 ? -13.367 13.359 -6.93 1 97.44 362 ILE A CA 1
ATOM 2758 C C . ILE A 1 362 ? -13.75 12.82 -5.555 1 97.44 362 ILE A C 1
ATOM 2760 O O . ILE A 1 362 ? -14.195 11.68 -5.434 1 97.44 362 ILE A O 1
ATOM 2764 N N . TYR A 1 363 ? -13.703 13.633 -4.543 1 97.69 363 TYR A N 1
ATOM 2765 C CA . TYR A 1 363 ? -13.992 13.172 -3.191 1 97.69 363 TYR A CA 1
ATOM 2766 C C . TYR A 1 363 ? -15.5 13.055 -2.973 1 97.69 363 TYR A C 1
ATOM 2768 O O . TYR A 1 363 ? -15.961 12.148 -2.275 1 97.69 363 TYR A O 1
ATOM 2776 N N . ALA A 1 364 ? -16.219 14.008 -3.512 1 97.62 364 ALA A N 1
ATOM 2777 C CA . ALA A 1 364 ? -17.672 13.875 -3.465 1 97.62 364 ALA A CA 1
ATOM 2778 C C . ALA A 1 364 ? -18.125 12.602 -4.172 1 97.62 364 ALA A C 1
ATOM 2780 O O . ALA A 1 364 ? -19.047 11.914 -3.703 1 97.62 364 ALA A O 1
ATOM 2781 N N . TYR A 1 365 ? -17.547 12.375 -5.32 1 98.19 365 TYR A N 1
ATOM 2782 C CA . TYR A 1 365 ? -17.859 11.156 -6.055 1 98.19 365 TYR A CA 1
ATOM 2783 C C . TYR A 1 365 ? -17.531 9.922 -5.227 1 98.19 365 TYR A C 1
ATOM 2785 O O . TYR A 1 365 ? -18.312 8.977 -5.168 1 98.19 365 TYR A O 1
ATOM 2793 N N . LEU A 1 366 ? -16.344 9.836 -4.637 1 98.56 366 LEU A N 1
ATOM 2794 C CA . LEU A 1 366 ? -15.922 8.703 -3.818 1 98.56 366 LEU A CA 1
ATOM 2795 C C . LEU A 1 366 ? -16.906 8.477 -2.67 1 98.56 366 LEU A C 1
ATOM 2797 O O . LEU A 1 366 ? -17.234 7.336 -2.346 1 98.56 366 LEU A O 1
ATOM 2801 N N . ASN A 1 367 ? -17.344 9.594 -2.012 1 98.12 367 ASN A N 1
ATOM 2802 C CA . ASN A 1 367 ? -18.344 9.469 -0.945 1 98.12 367 ASN A CA 1
ATOM 2803 C C . ASN A 1 367 ? -19.625 8.805 -1.442 1 98.12 367 ASN A C 1
ATOM 2805 O O . ASN A 1 367 ? -20.141 7.898 -0.794 1 98.12 367 ASN A O 1
ATOM 2809 N N . SER A 1 368 ? -20.062 9.297 -2.551 1 97.12 368 SER A N 1
ATOM 2810 C CA . SER A 1 368 ? -21.281 8.727 -3.131 1 97.12 368 SER A CA 1
ATOM 2811 C C . SER A 1 368 ? -21.062 7.262 -3.51 1 97.12 368 SER A C 1
ATOM 2813 O O . SER A 1 368 ? -21.969 6.438 -3.338 1 97.12 368 SER A O 1
ATOM 2815 N N . HIS A 1 369 ? -19.953 6.98 -4.09 1 97.75 369 HIS A N 1
ATOM 2816 C CA . HIS A 1 369 ? -19.625 5.617 -4.492 1 97.75 369 HIS A CA 1
ATOM 2817 C C . HIS A 1 369 ? -19.609 4.68 -3.291 1 97.75 369 HIS A C 1
ATOM 2819 O O . HIS A 1 369 ? -20.078 3.541 -3.381 1 97.75 369 HIS A O 1
ATOM 2825 N N . LEU A 1 370 ? -19.047 5.086 -2.193 1 98.06 370 LEU A N 1
ATOM 2826 C CA . LEU A 1 370 ? -19.062 4.309 -0.959 1 98.06 370 LEU A CA 1
ATOM 2827 C C . LEU A 1 370 ? -20.484 3.988 -0.521 1 98.06 370 LEU A C 1
ATOM 2829 O O . LEU A 1 370 ? -20.75 2.879 -0.055 1 98.06 370 LEU A O 1
ATOM 2833 N N . ASP A 1 371 ? -21.328 4.93 -0.615 1 96.38 371 ASP A N 1
ATOM 2834 C CA . ASP A 1 371 ? -22.719 4.73 -0.254 1 96.38 371 ASP A CA 1
ATOM 2835 C C . ASP A 1 371 ? -23.375 3.668 -1.142 1 96.38 371 ASP A C 1
ATOM 2837 O O . ASP A 1 371 ? -24.25 2.922 -0.69 1 96.38 371 ASP A O 1
ATOM 2841 N N . LEU A 1 372 ? -22.938 3.654 -2.348 1 94.94 372 LEU A N 1
ATOM 2842 C CA . LEU A 1 372 ? -23.469 2.676 -3.293 1 94.94 372 LEU A CA 1
ATOM 2843 C C . LEU A 1 372 ? -23 1.271 -2.939 1 94.94 372 LEU A C 1
ATOM 2845 O O . LEU A 1 372 ? -23.781 0.321 -2.969 1 94.94 372 LEU A O 1
ATOM 2849 N N . ILE A 1 373 ? -21.781 1.082 -2.574 1 95.06 373 ILE A N 1
ATOM 2850 C CA . ILE A 1 373 ? -21.234 -0.263 -2.461 1 95.06 373 ILE A CA 1
ATOM 2851 C C . ILE A 1 373 ? -21.453 -0.798 -1.049 1 95.06 373 ILE A C 1
ATOM 2853 O O . ILE A 1 373 ? -21.328 -2.002 -0.807 1 95.06 373 ILE A O 1
ATOM 2857 N N . LYS A 1 374 ? -21.688 0.054 -0.036 1 91.81 374 LYS A N 1
ATOM 2858 C CA . LYS A 1 374 ? -21.906 -0.402 1.335 1 91.81 374 LYS A CA 1
ATOM 2859 C C . LYS A 1 374 ? -23.172 -1.247 1.445 1 91.81 374 LYS A C 1
ATOM 2861 O O . LYS A 1 374 ? -23.328 -1.996 2.41 1 91.81 374 LYS A O 1
ATOM 2866 N N . LYS A 1 375 ? -24.062 -1.094 0.56 1 87.06 375 LYS A N 1
ATOM 2867 C CA . LYS A 1 375 ? -25.344 -1.792 0.551 1 87.06 375 LYS A CA 1
ATOM 2868 C C . LYS A 1 375 ? -26.094 -1.577 1.862 1 87.06 375 LYS A C 1
ATOM 2870 O O . LYS A 1 375 ? -26.328 -0.438 2.271 1 87.06 375 LYS A O 1
ATOM 2875 N N . ALA A 1 376 ? -26.344 -2.605 2.734 1 88.25 376 ALA A N 1
ATOM 2876 C CA . ALA A 1 376 ? -27.188 -2.48 3.924 1 88.25 376 ALA A CA 1
ATOM 2877 C C . ALA A 1 376 ? -26.344 -2.266 5.172 1 88.25 376 ALA A C 1
ATOM 2879 O O . ALA A 1 376 ? -26.875 -1.996 6.254 1 88.25 376 ALA A O 1
ATOM 2880 N N . GLN A 1 377 ? -25.062 -2.242 5.094 1 89.81 377 GLN A N 1
ATOM 2881 C CA . GLN A 1 377 ? -24.188 -2.08 6.246 1 89.81 377 GLN A CA 1
ATOM 2882 C C . GLN A 1 377 ? -23.703 -0.636 6.371 1 89.81 377 GLN A C 1
ATOM 2884 O O . GLN A 1 377 ? -23.781 0.134 5.414 1 89.81 377 GLN A O 1
ATOM 2889 N N . PRO A 1 378 ? -23.328 -0.281 7.641 1 93.44 378 PRO A N 1
ATOM 2890 C CA . PRO A 1 378 ? -22.688 1.034 7.762 1 93.44 378 PRO A CA 1
ATOM 2891 C C . PRO A 1 378 ? -21.438 1.163 6.898 1 93.44 378 PRO A C 1
ATOM 2893 O O . PRO A 1 378 ? -20.672 0.206 6.773 1 93.44 378 PRO A O 1
ATOM 2896 N N . VAL A 1 379 ? -21.266 2.277 6.309 1 95.75 379 VAL A N 1
ATOM 2897 C CA . VAL A 1 379 ? -20.188 2.551 5.367 1 95.75 379 VAL A CA 1
ATOM 2898 C C . VAL A 1 379 ? -18.844 2.227 6.012 1 95.75 379 VAL A C 1
ATOM 2900 O O . VAL A 1 379 ? -17.953 1.665 5.367 1 95.75 379 VAL A O 1
ATOM 2903 N N . GLY A 1 380 ? -18.719 2.525 7.297 1 95.81 380 GLY A N 1
ATOM 2904 C CA . GLY A 1 380 ? -17.453 2.328 7.992 1 95.81 380 GLY A CA 1
ATOM 2905 C C . GLY A 1 380 ? -17.016 0.877 8.039 1 95.81 380 GLY A C 1
ATOM 2906 O O . GLY A 1 380 ? -15.828 0.584 8.117 1 95.81 380 GLY A O 1
ATOM 2907 N N . PHE A 1 381 ? -17.938 -0.017 7.926 1 96.5 381 PHE A N 1
ATOM 2908 C CA . PHE A 1 381 ? -17.656 -1.437 8.102 1 96.5 381 PHE A CA 1
ATOM 2909 C C . PHE A 1 381 ? -17 -2.023 6.855 1 96.5 381 PHE A C 1
ATOM 2911 O O . PHE A 1 381 ? -16.484 -3.135 6.887 1 96.5 381 PHE A O 1
ATOM 2918 N N . LEU A 1 382 ? -16.953 -1.271 5.742 1 97.25 382 LEU A N 1
ATOM 2919 C CA . LEU A 1 382 ? -16.344 -1.718 4.488 1 97.25 382 LEU A CA 1
ATOM 2920 C C . LEU A 1 382 ? -14.859 -1.973 4.664 1 97.25 382 LEU A C 1
ATOM 2922 O O . LEU A 1 382 ? -14.234 -2.615 3.816 1 97.25 382 LEU A O 1
ATOM 2926 N N . THR A 1 383 ? -14.227 -1.477 5.762 1 98 383 THR A N 1
ATOM 2927 C CA . THR A 1 383 ? -12.781 -1.582 5.957 1 98 383 THR A CA 1
ATOM 2928 C C . THR A 1 383 ? -12.453 -2.623 7.023 1 98 383 THR A C 1
ATOM 2930 O O . THR A 1 383 ? -11.391 -2.576 7.641 1 98 383 THR A O 1
ATOM 2933 N N . VAL A 1 384 ? -13.281 -3.582 7.273 1 96.88 384 VAL A N 1
ATOM 2934 C CA . VAL A 1 384 ? -13.18 -4.527 8.383 1 96.88 384 VAL A CA 1
ATOM 2935 C C . VAL A 1 384 ? -11.844 -5.27 8.297 1 96.88 384 VAL A C 1
ATOM 2937 O O . VAL A 1 384 ? -11.227 -5.566 9.328 1 96.88 384 VAL A O 1
ATOM 2940 N N . ASP A 1 385 ? -11.312 -5.48 7.07 1 95.88 385 ASP A N 1
ATOM 2941 C CA . ASP A 1 385 ? -10.078 -6.238 6.891 1 95.88 385 ASP A CA 1
ATOM 2942 C C . ASP A 1 385 ? -8.953 -5.34 6.379 1 95.88 385 ASP A C 1
ATOM 2944 O O . ASP A 1 385 ? -7.891 -5.828 5.992 1 95.88 385 ASP A O 1
ATOM 2948 N N . LEU A 1 386 ? -9.203 -4.121 6.238 1 98.38 386 LEU A N 1
ATOM 2949 C CA . LEU A 1 386 ? -8.234 -3.178 5.68 1 98.38 386 LEU A CA 1
ATOM 2950 C C . LEU A 1 386 ? -7.852 -2.119 6.707 1 98.38 386 LEU A C 1
ATOM 2952 O O . LEU A 1 386 ? -8.711 -1.388 7.203 1 98.38 386 LEU A O 1
ATOM 2956 N N . HIS A 1 387 ? -6.578 -2.037 7.039 1 98.81 387 HIS A N 1
ATOM 2957 C CA . HIS A 1 387 ? -6.082 -1.114 8.055 1 98.81 387 HIS A CA 1
ATOM 2958 C C . HIS A 1 387 ? -4.91 -0.292 7.527 1 98.81 387 HIS A C 1
ATOM 2960 O O . HIS A 1 387 ? -4.098 -0.792 6.746 1 98.81 387 HIS A O 1
ATOM 2966 N N . VAL A 1 388 ? -4.875 0.974 7.922 1 98.81 388 VAL A N 1
ATOM 2967 C CA . VAL A 1 388 ? -3.836 1.895 7.477 1 98.81 388 VAL A CA 1
ATOM 2968 C C . VAL A 1 388 ? -3.18 2.557 8.688 1 98.81 388 VAL A C 1
ATOM 2970 O O . VAL A 1 388 ? -3.867 3.049 9.586 1 98.81 388 VAL A O 1
ATOM 2973 N N . TRP A 1 389 ? -1.862 2.465 8.836 1 98.81 389 TRP A N 1
ATOM 2974 C CA . TRP A 1 389 ? -1.09 3.387 9.664 1 98.81 389 TRP A CA 1
ATOM 2975 C C . TRP A 1 389 ? -0.662 4.609 8.859 1 98.81 389 TRP A C 1
ATOM 2977 O O . TRP A 1 389 ? 0.021 4.48 7.84 1 98.81 389 TRP A O 1
ATOM 2987 N N . PRO A 1 390 ? -0.988 5.766 9.297 1 98.56 390 PRO A N 1
ATOM 2988 C CA . PRO A 1 390 ? -1.023 6.918 8.391 1 98.56 390 PRO A CA 1
ATOM 2989 C C . PRO A 1 390 ? 0.283 7.707 8.391 1 98.56 390 PRO A C 1
ATOM 2991 O O . PRO A 1 390 ? 0.39 8.727 7.711 1 98.56 390 PRO A O 1
ATOM 2994 N N . ASP A 1 391 ? 1.322 7.316 9.102 1 97.12 391 ASP A N 1
ATOM 2995 C CA . ASP A 1 391 ? 2.521 8.141 9.242 1 97.12 391 ASP A CA 1
ATOM 2996 C C . ASP A 1 391 ? 3.484 7.902 8.078 1 97.12 391 ASP A C 1
ATOM 2998 O O . ASP A 1 391 ? 4.609 7.441 8.281 1 97.12 391 ASP A O 1
ATOM 3002 N N . PHE A 1 392 ? 3.07 8.336 6.867 1 96.44 392 PHE A N 1
ATOM 3003 C CA . PHE A 1 392 ? 3.879 8.242 5.656 1 96.44 392 PHE A CA 1
ATOM 3004 C C . PHE A 1 392 ? 4.988 9.281 5.664 1 96.44 392 PHE A C 1
ATOM 3006 O O . PHE A 1 392 ? 5.875 9.258 4.805 1 96.44 392 PHE A O 1
ATOM 3013 N N . HIS A 1 393 ? 4.938 10.18 6.617 1 92.5 393 HIS A N 1
ATOM 3014 C CA . HIS A 1 393 ? 5.918 11.242 6.77 1 92.5 393 HIS A CA 1
ATOM 3015 C C . HIS A 1 393 ? 6.25 11.484 8.242 1 92.5 393 HIS A C 1
ATOM 3017 O O . HIS A 1 393 ? 6.332 12.633 8.68 1 92.5 393 HIS A O 1
ATOM 3023 N N . GLY A 1 394 ? 6.332 10.43 9 1 92.62 394 GLY A N 1
ATOM 3024 C CA . GLY A 1 394 ? 6.668 10.508 10.406 1 92.62 394 GLY A CA 1
ATOM 3025 C C . GLY A 1 394 ? 5.484 10.875 11.281 1 92.62 394 GLY A C 1
ATOM 3026 O O . GLY A 1 394 ? 4.461 11.352 10.781 1 92.62 394 GLY A O 1
ATOM 3027 N N . ASN A 1 395 ? 5.656 10.617 12.523 1 95.25 395 ASN A N 1
ATOM 3028 C CA . ASN A 1 395 ? 4.625 10.961 13.492 1 95.25 395 ASN A CA 1
ATOM 3029 C C . ASN A 1 395 ? 4.996 12.203 14.297 1 95.25 395 ASN A C 1
ATOM 3031 O O . ASN A 1 395 ? 6.035 12.227 14.961 1 95.25 395 ASN A O 1
ATOM 3035 N N . ARG A 1 396 ? 4.191 13.234 14.18 1 95.19 396 ARG A N 1
ATOM 3036 C CA . ARG A 1 396 ? 4.363 14.43 15 1 95.19 396 ARG A CA 1
ATOM 3037 C C . ARG A 1 396 ? 3.85 14.195 16.422 1 95.19 396 ARG A C 1
ATOM 3039 O O . ARG A 1 396 ? 4.59 14.383 17.391 1 95.19 396 ARG A O 1
ATOM 3046 N N . SER A 1 397 ? 2.607 13.914 16.641 1 97.19 397 SER A N 1
ATOM 3047 C CA . SER A 1 397 ? 2.004 13.617 17.938 1 97.19 397 SER A CA 1
ATOM 3048 C C . SER A 1 397 ? 1.163 12.344 17.875 1 97.19 397 SER A C 1
ATOM 3050 O O . SER A 1 397 ? 0.626 12 16.828 1 97.19 397 SER A O 1
ATOM 3052 N N . PRO A 1 398 ? 1.015 11.508 18.906 1 97.38 398 PRO A N 1
ATOM 3053 C CA . PRO A 1 398 ? 1.653 11.773 20.203 1 97.38 398 PRO A CA 1
ATOM 3054 C C . PRO A 1 398 ? 3.01 11.086 20.344 1 97.38 398 PRO A C 1
ATOM 3056 O O . PRO A 1 398 ? 3.68 11.242 21.359 1 97.38 398 PRO A O 1
ATOM 3059 N N . LEU A 1 399 ? 3.459 10.414 19.297 1 96.69 399 LEU A N 1
ATOM 3060 C CA . LEU A 1 399 ? 4.645 9.578 19.453 1 96.69 399 LEU A CA 1
ATOM 3061 C C . LEU A 1 399 ? 5.914 10.391 19.234 1 96.69 399 LEU A C 1
ATOM 3063 O O . LEU A 1 399 ? 6.992 10.008 19.688 1 96.69 399 LEU A O 1
ATOM 3067 N N . ALA A 1 400 ? 5.824 11.469 18.516 1 94.69 400 ALA A N 1
ATOM 3068 C CA . ALA A 1 400 ? 6.969 12.328 18.203 1 94.69 400 ALA A CA 1
ATOM 3069 C C . ALA A 1 400 ? 8.125 11.508 17.641 1 94.69 400 ALA A C 1
ATOM 3071 O O . ALA A 1 400 ? 9.258 11.609 18.109 1 94.69 400 ALA A O 1
ATOM 3072 N N . ASP A 1 401 ? 7.848 10.719 16.656 1 92.88 401 ASP A N 1
ATOM 3073 C CA . ASP A 1 401 ? 8.82 9.828 16.031 1 92.88 401 ASP A CA 1
ATOM 3074 C C . ASP A 1 401 ? 8.859 10.031 14.516 1 92.88 401 ASP A C 1
ATOM 3076 O O . ASP A 1 401 ? 8.023 9.484 13.789 1 92.88 401 ASP A O 1
ATOM 3080 N N . LEU A 1 402 ? 9.844 10.68 14.047 1 88.25 402 LEU A N 1
ATOM 3081 C CA . LEU A 1 402 ? 9.945 11.086 12.648 1 88.25 402 LEU A CA 1
ATOM 3082 C C . LEU A 1 402 ? 10.32 9.898 11.766 1 88.25 402 LEU A C 1
ATOM 3084 O O . LEU A 1 402 ? 10.219 9.977 10.539 1 88.25 402 LEU A O 1
ATOM 3088 N N . THR A 1 403 ? 10.703 8.82 12.352 1 90.25 403 THR A N 1
ATOM 3089 C CA . THR A 1 403 ? 11.195 7.688 11.57 1 90.25 403 THR A CA 1
ATOM 3090 C C . THR A 1 403 ? 10.039 6.77 11.172 1 90.25 403 THR A C 1
ATOM 3092 O O . THR A 1 403 ? 10.203 5.898 10.312 1 90.25 403 THR A O 1
ATOM 3095 N N . LEU A 1 404 ? 8.906 6.93 11.758 1 95.38 404 LEU A N 1
ATOM 3096 C CA . LEU A 1 404 ? 7.766 6.074 11.461 1 95.38 404 LEU A CA 1
ATOM 3097 C C . LEU A 1 404 ? 7.328 6.23 10.008 1 95.38 404 LEU A C 1
ATOM 3099 O O . LEU A 1 404 ? 7.52 7.293 9.414 1 95.38 404 LEU A O 1
ATOM 3103 N N . LYS A 1 405 ? 6.855 5.164 9.445 1 97.31 405 LYS A N 1
ATOM 3104 C CA . LYS A 1 405 ? 6.43 5.109 8.047 1 97.31 405 LYS A CA 1
ATOM 3105 C C . LYS A 1 405 ? 5.016 4.543 7.926 1 97.31 405 LYS A C 1
ATOM 3107 O O . LYS A 1 405 ? 4.438 4.09 8.914 1 97.31 405 LYS A O 1
ATOM 3112 N N . GLY A 1 406 ? 4.48 4.641 6.711 1 98.25 406 GLY A N 1
ATOM 3113 C CA . GLY A 1 406 ? 3.131 4.148 6.473 1 98.25 406 GLY A CA 1
ATOM 3114 C C . GLY A 1 406 ? 3.053 2.635 6.402 1 98.25 406 GLY A C 1
ATOM 3115 O O . GLY A 1 406 ? 4.047 1.971 6.102 1 98.25 406 GLY A O 1
ATOM 3116 N N . MET A 1 407 ? 1.92 2.105 6.668 1 98.62 407 MET A N 1
ATOM 3117 C CA . MET A 1 407 ? 1.634 0.675 6.586 1 98.62 407 MET A CA 1
ATOM 3118 C C . MET A 1 407 ? 0.208 0.432 6.105 1 98.62 407 MET A C 1
ATOM 3120 O O . MET A 1 407 ? -0.715 1.148 6.496 1 98.62 407 MET A O 1
ATOM 3124 N N . VAL A 1 408 ? -0.005 -0.468 5.199 1 98.75 408 VAL A N 1
ATOM 3125 C CA . VAL A 1 408 ? -1.327 -0.906 4.758 1 98.75 408 VAL A CA 1
ATOM 3126 C C . VAL A 1 408 ? -1.414 -2.43 4.824 1 98.75 408 VAL A C 1
ATOM 3128 O O . VAL A 1 408 ? -0.544 -3.129 4.305 1 98.75 408 VAL A O 1
ATOM 3131 N N . THR A 1 409 ? -2.346 -2.994 5.496 1 98.56 409 THR A N 1
ATOM 3132 C CA . THR A 1 409 ? -2.582 -4.43 5.59 1 98.56 409 THR A CA 1
ATOM 3133 C C . THR A 1 409 ? -4.008 -4.773 5.164 1 98.56 409 THR A C 1
ATOM 3135 O O . THR A 1 409 ? -4.934 -3.99 5.391 1 98.56 409 THR A O 1
ATOM 3138 N N . GLY A 1 410 ? -4.176 -5.84 4.551 1 98.06 410 GLY A N 1
ATOM 3139 C CA . GLY A 1 410 ? -5.48 -6.25 4.055 1 98.06 410 GLY A CA 1
ATOM 3140 C C . GLY A 1 410 ? -5.648 -6.023 2.562 1 98.06 410 GLY A C 1
ATOM 3141 O O . GLY A 1 410 ? -6.773 -5.887 2.074 1 98.06 410 GLY A O 1
ATOM 3142 N N . LEU A 1 411 ? -4.562 -5.988 1.829 1 97.69 411 LEU A N 1
ATOM 3143 C CA . LEU A 1 411 ? -4.574 -5.66 0.408 1 97.69 411 LEU A CA 1
ATOM 3144 C C . LEU A 1 411 ? -4.953 -6.879 -0.428 1 97.69 411 LEU A C 1
ATOM 3146 O O . LEU A 1 411 ? -4.547 -8 -0.122 1 97.69 411 LEU A O 1
ATOM 3150 N N . LYS A 1 412 ? -5.703 -6.68 -1.459 1 94.5 412 LYS A N 1
ATOM 3151 C CA . LYS A 1 412 ? -6.129 -7.703 -2.406 1 94.5 412 LYS A CA 1
ATOM 3152 C C . LYS A 1 412 ? -5.527 -7.461 -3.787 1 94.5 412 LYS A C 1
ATOM 3154 O O . LYS A 1 412 ? -4.887 -6.434 -4.02 1 94.5 412 LYS A O 1
ATOM 3159 N N . LEU A 1 413 ? -5.785 -8.367 -4.703 1 92.12 413 LEU A N 1
ATOM 3160 C CA . LEU A 1 413 ? -5.27 -8.258 -6.066 1 92.12 413 LEU A CA 1
ATOM 3161 C C . LEU A 1 413 ? -6.098 -7.27 -6.883 1 92.12 413 LEU A C 1
ATOM 3163 O O . LEU A 1 413 ? -5.609 -6.719 -7.871 1 92.12 413 LEU A O 1
ATOM 3167 N N . SER A 1 414 ? -7.254 -7.066 -6.453 1 90.5 414 SER A N 1
ATOM 3168 C CA . SER A 1 414 ? -8.125 -6.148 -7.18 1 90.5 414 SER A CA 1
ATOM 3169 C C . SER A 1 414 ? -7.73 -4.695 -6.918 1 90.5 414 SER A C 1
ATOM 3171 O O . SER A 1 414 ? -7.344 -4.344 -5.801 1 90.5 414 SER A O 1
ATOM 3173 N N . GLN A 1 415 ? -7.789 -3.887 -7.938 1 92.12 415 GLN A N 1
ATOM 3174 C CA . GLN A 1 415 ? -7.484 -2.463 -7.844 1 92.12 415 GLN A CA 1
ATOM 3175 C C . GLN A 1 415 ? -8.492 -1.63 -8.625 1 92.12 415 GLN A C 1
ATOM 3177 O O . GLN A 1 415 ? -8.117 -0.715 -9.359 1 92.12 415 GLN A O 1
ATOM 3182 N N . ASP A 1 416 ? -9.711 -1.977 -8.531 1 94.12 416 ASP A N 1
ATOM 3183 C CA . ASP A 1 416 ? -10.758 -1.259 -9.25 1 94.12 416 ASP A CA 1
ATOM 3184 C C . ASP A 1 416 ? -11.273 -0.08 -8.422 1 94.12 416 ASP A C 1
ATOM 3186 O O . ASP A 1 416 ? -10.68 0.287 -7.414 1 94.12 416 ASP A O 1
ATOM 3190 N N . LEU A 1 417 ? -12.328 0.557 -8.898 1 96.81 417 LEU A N 1
ATOM 3191 C CA . LEU A 1 417 ? -12.852 1.766 -8.273 1 96.81 417 LEU A CA 1
ATOM 3192 C C . LEU A 1 417 ? -13.398 1.463 -6.879 1 96.81 417 LEU A C 1
ATOM 3194 O O . LEU A 1 417 ? -13.305 2.295 -5.977 1 96.81 417 LEU A O 1
ATOM 3198 N N . ASP A 1 418 ? -14.016 0.287 -6.652 1 96.62 418 ASP A N 1
ATOM 3199 C CA . ASP A 1 418 ? -14.453 -0.13 -5.324 1 96.62 418 ASP A CA 1
ATOM 3200 C C . ASP A 1 418 ? -13.273 -0.174 -4.348 1 96.62 418 ASP A C 1
ATOM 3202 O O . ASP A 1 418 ? -13.375 0.321 -3.225 1 96.62 418 ASP A O 1
ATOM 3206 N N . ASP A 1 419 ? -12.195 -0.786 -4.82 1 96.5 419 ASP A N 1
ATOM 3207 C CA . ASP A 1 419 ? -11.008 -0.909 -3.982 1 96.5 419 ASP A CA 1
ATOM 3208 C C . ASP A 1 419 ? -10.445 0.465 -3.621 1 96.5 419 ASP A C 1
ATOM 3210 O O . ASP A 1 419 ? -10.008 0.684 -2.49 1 96.5 419 ASP A O 1
ATOM 3214 N N . LEU A 1 420 ? -10.422 1.366 -4.609 1 98.12 420 LEU A N 1
ATOM 3215 C CA . LEU A 1 420 ? -9.953 2.723 -4.359 1 98.12 420 LEU A CA 1
ATOM 3216 C C . LEU A 1 420 ? -10.82 3.418 -3.314 1 98.12 420 LEU A C 1
ATOM 3218 O O . LEU A 1 420 ? -10.297 4.066 -2.404 1 98.12 420 LEU A O 1
ATOM 3222 N N . ALA A 1 421 ? -12.109 3.277 -3.453 1 98.56 421 ALA A N 1
ATOM 3223 C CA . ALA A 1 421 ? -13.031 3.914 -2.516 1 98.56 421 ALA A CA 1
ATOM 3224 C C . ALA A 1 421 ? -12.836 3.381 -1.101 1 98.56 421 ALA A C 1
ATOM 3226 O O . ALA A 1 421 ? -12.859 4.145 -0.133 1 98.56 421 ALA A O 1
ATOM 3227 N N . ILE A 1 422 ? -12.656 2.127 -0.982 1 98.5 422 ILE A N 1
ATOM 3228 C CA . ILE A 1 422 ? -12.484 1.502 0.325 1 98.5 422 ILE A CA 1
ATOM 3229 C C . ILE A 1 422 ? -11.141 1.923 0.925 1 98.5 422 ILE A C 1
ATOM 3231 O O . ILE A 1 422 ? -11.047 2.168 2.129 1 98.5 422 ILE A O 1
ATOM 3235 N N . LEU A 1 423 ? -10.125 1.981 0.091 1 98.62 423 LEU A N 1
ATOM 3236 C CA . LEU A 1 423 ? -8.82 2.459 0.554 1 98.62 423 LEU A CA 1
ATOM 3237 C C . LEU A 1 423 ? -8.906 3.912 1.006 1 98.62 423 LEU A C 1
ATOM 3239 O O . LEU A 1 423 ? -8.297 4.293 2.004 1 98.62 423 LEU A O 1
ATOM 3243 N N . TYR A 1 424 ? -9.625 4.723 0.253 1 98.75 424 TYR A N 1
ATOM 3244 C CA . TYR A 1 424 ? -9.906 6.105 0.623 1 98.75 424 TYR A CA 1
ATOM 3245 C C . TYR A 1 424 ? -10.578 6.176 1.99 1 98.75 424 TYR A C 1
ATOM 3247 O O . TYR A 1 424 ? -10.133 6.918 2.869 1 98.75 424 TYR A O 1
ATOM 3255 N N . LEU A 1 425 ? -11.578 5.395 2.234 1 98.81 425 LEU A N 1
ATOM 3256 C CA . LEU A 1 425 ? -12.281 5.332 3.512 1 98.81 425 LEU A CA 1
ATOM 3257 C C . LEU A 1 425 ? -11.328 4.93 4.637 1 98.81 425 LEU A C 1
ATOM 3259 O O . LEU A 1 425 ? -11.32 5.551 5.699 1 98.81 425 LEU A O 1
ATOM 3263 N N . ALA A 1 426 ? -10.547 3.885 4.375 1 98.88 426 ALA A N 1
ATOM 3264 C CA . ALA A 1 426 ? -9.609 3.406 5.387 1 98.88 426 ALA A CA 1
ATOM 3265 C C . ALA A 1 426 ? -8.602 4.492 5.762 1 98.88 426 ALA A C 1
ATOM 3267 O O . ALA A 1 426 ? -8.18 4.586 6.914 1 98.88 426 ALA A O 1
ATOM 3268 N N . THR A 1 427 ? -8.172 5.277 4.805 1 98.88 427 THR A N 1
ATOM 3269 C CA . THR A 1 427 ? -7.23 6.363 5.039 1 98.88 427 THR A CA 1
ATOM 3270 C C . THR A 1 427 ? -7.863 7.449 5.91 1 98.88 427 THR A C 1
ATOM 3272 O O . THR A 1 427 ? -7.246 7.93 6.859 1 98.88 427 THR A O 1
ATOM 3275 N N . VAL A 1 428 ? -9.094 7.781 5.574 1 98.81 428 VAL A N 1
ATOM 3276 C CA . VAL A 1 428 ? -9.828 8.766 6.367 1 98.81 428 VAL A CA 1
ATOM 3277 C C . VAL A 1 428 ? -9.984 8.258 7.801 1 98.81 428 VAL A C 1
ATOM 3279 O O . VAL A 1 428 ? -9.805 9.016 8.758 1 98.81 428 VAL A O 1
ATOM 3282 N N . GLN A 1 429 ? -10.32 7.004 7.949 1 98.88 429 GLN A N 1
ATOM 3283 C CA . GLN A 1 429 ? -10.461 6.402 9.273 1 98.88 429 GLN A CA 1
ATOM 3284 C C . GLN A 1 429 ? -9.133 6.426 10.031 1 98.88 429 GLN A C 1
ATOM 3286 O O . GLN A 1 429 ? -9.109 6.688 11.234 1 98.88 429 GLN A O 1
ATOM 3291 N N . ALA A 1 430 ? -8.062 6.156 9.328 1 98.88 430 ALA A N 1
ATOM 3292 C CA . ALA A 1 430 ? -6.746 6.145 9.961 1 98.88 430 ALA A CA 1
ATOM 3293 C C . ALA A 1 430 ? -6.402 7.516 10.539 1 98.88 430 ALA A C 1
ATOM 3295 O O . ALA A 1 430 ? -5.812 7.613 11.609 1 98.88 430 ALA A O 1
ATOM 3296 N N . ILE A 1 431 ? -6.707 8.539 9.836 1 98.81 431 ILE A N 1
ATOM 3297 C CA . ILE A 1 431 ? -6.465 9.906 10.297 1 98.81 431 ILE A CA 1
ATOM 3298 C C . ILE A 1 431 ? -7.301 10.188 11.539 1 98.81 431 ILE A C 1
ATOM 3300 O O . ILE A 1 431 ? -6.801 10.75 12.516 1 98.81 431 ILE A O 1
ATOM 3304 N N . ALA A 1 432 ? -8.57 9.781 11.516 1 98.88 432 ALA A N 1
ATOM 3305 C CA . ALA A 1 432 ? -9.438 9.969 12.68 1 98.88 432 ALA A CA 1
ATOM 3306 C C . ALA A 1 432 ? -8.938 9.172 13.875 1 98.88 432 ALA A C 1
ATOM 3308 O O . ALA A 1 432 ? -9.016 9.633 15.016 1 98.88 432 ALA A O 1
ATOM 3309 N N . LEU A 1 433 ? -8.477 7.961 13.648 1 98.88 433 LEU A N 1
ATOM 3310 C CA . LEU A 1 433 ? -7.895 7.145 14.711 1 98.88 433 LEU A CA 1
ATOM 3311 C C . LEU A 1 433 ? -6.664 7.828 15.305 1 98.88 433 LEU A C 1
ATOM 3313 O O . LEU A 1 433 ? -6.426 7.738 16.516 1 98.88 433 LEU A O 1
ATOM 3317 N N . GLY A 1 434 ? -5.887 8.453 14.414 1 98.81 434 GLY A N 1
ATOM 3318 C CA . GLY A 1 434 ? -4.77 9.25 14.906 1 98.81 434 GLY A CA 1
ATOM 3319 C C . GLY A 1 434 ? -5.203 10.383 15.812 1 98.81 434 GLY A C 1
ATOM 3320 O O . GLY A 1 434 ? -4.539 10.672 16.812 1 98.81 434 GLY A O 1
ATOM 3321 N N . THR A 1 435 ? -6.27 11.031 15.43 1 98.81 435 THR A N 1
ATOM 3322 C CA . THR A 1 435 ? -6.824 12.086 16.266 1 98.81 435 THR A CA 1
ATOM 3323 C C . THR A 1 435 ? -7.234 11.531 17.625 1 98.81 435 THR A C 1
ATOM 3325 O O . THR A 1 435 ? -6.949 12.133 18.672 1 98.81 435 THR A O 1
ATOM 3328 N N . ARG A 1 436 ? -7.918 10.422 17.656 1 98.81 436 ARG A N 1
ATOM 3329 C CA . ARG A 1 436 ? -8.289 9.781 18.922 1 98.81 436 ARG A CA 1
ATOM 3330 C C . ARG A 1 436 ? -7.062 9.492 19.781 1 98.81 436 ARG A C 1
ATOM 3332 O O . ARG A 1 436 ? -7.086 9.688 21 1 98.81 436 ARG A O 1
ATOM 3339 N N . PHE A 1 437 ? -6.035 8.992 19.125 1 98.75 437 PHE A N 1
ATOM 3340 C CA . PHE A 1 437 ? -4.777 8.68 19.781 1 98.75 437 PHE A CA 1
ATOM 3341 C C . PHE A 1 437 ? -4.203 9.914 20.469 1 98.75 437 PHE A C 1
ATOM 3343 O O . PHE A 1 437 ? -3.758 9.844 21.609 1 98.75 437 PHE A O 1
ATOM 3350 N N . ILE A 1 438 ? -4.23 11.039 19.859 1 98.75 438 ILE A N 1
ATOM 3351 C CA . ILE A 1 438 ? -3.736 12.305 20.391 1 98.75 438 ILE A CA 1
ATOM 3352 C C . ILE A 1 438 ? -4.609 12.734 21.578 1 98.75 438 ILE A C 1
ATOM 3354 O O . ILE A 1 438 ? -4.098 13.141 22.625 1 98.75 438 ILE A O 1
ATOM 3358 N N . ILE A 1 439 ? -5.926 12.664 21.406 1 98.69 439 ILE A N 1
ATOM 3359 C CA . ILE A 1 439 ? -6.871 13.07 22.438 1 98.69 439 ILE A CA 1
ATOM 3360 C C . ILE A 1 439 ? -6.641 12.234 23.703 1 98.69 439 ILE A C 1
ATOM 3362 O O . ILE A 1 439 ? -6.602 12.773 24.812 1 98.69 439 ILE A O 1
ATOM 3366 N N . GLU A 1 440 ? -6.457 10.984 23.547 1 98.44 440 GLU A N 1
ATOM 3367 C CA . GLU A 1 440 ? -6.234 10.109 24.703 1 98.44 440 GLU A CA 1
ATOM 3368 C C . GLU A 1 440 ? -4.941 10.469 25.422 1 98.44 440 GLU A C 1
ATOM 3370 O O . GLU A 1 440 ? -4.875 10.414 26.656 1 98.44 440 GLU A O 1
ATOM 3375 N N . ALA A 1 441 ? -3.902 10.773 24.672 1 98.31 441 ALA A N 1
ATOM 3376 C CA . ALA A 1 441 ? -2.652 11.211 25.297 1 98.31 441 ALA A CA 1
ATOM 3377 C C . ALA A 1 441 ? -2.852 12.5 26.078 1 98.31 441 ALA A C 1
ATOM 3379 O O . ALA A 1 441 ? -2.318 12.648 27.188 1 98.31 441 ALA A O 1
ATOM 3380 N N . MET A 1 442 ? -3.613 13.406 25.531 1 98.56 442 MET A N 1
ATOM 3381 C CA . MET A 1 442 ? -3.891 14.68 26.203 1 98.56 442 MET A CA 1
ATOM 3382 C C . MET A 1 442 ? -4.715 14.453 27.469 1 98.56 442 MET A C 1
ATOM 3384 O O . MET A 1 442 ? -4.418 15.039 28.516 1 98.56 442 MET A O 1
ATOM 3388 N N . GLU A 1 443 ? -5.699 13.641 27.359 1 98.38 443 GLU A N 1
ATOM 3389 C CA . GLU A 1 443 ? -6.551 13.352 28.5 1 98.38 443 GLU A CA 1
ATOM 3390 C C . GLU A 1 443 ? -5.773 12.633 29.609 1 98.38 443 GLU A C 1
ATOM 3392 O O . GLU A 1 443 ? -5.961 12.914 30.797 1 98.38 443 GLU A O 1
ATOM 3397 N N . ALA A 1 444 ? -4.922 11.742 29.234 1 98.31 444 ALA A N 1
ATOM 3398 C CA . ALA A 1 444 ? -4.094 11.031 30.203 1 98.31 444 ALA A CA 1
ATOM 3399 C C . ALA A 1 444 ? -3.203 11.992 30.969 1 98.31 444 ALA A C 1
ATOM 3401 O O . ALA A 1 444 ? -2.887 11.75 32.156 1 98.31 444 ALA A O 1
ATOM 3402 N N . ALA A 1 445 ? -2.855 13.094 30.359 1 97.88 445 ALA A N 1
ATOM 3403 C CA . ALA A 1 445 ? -1.966 14.07 30.984 1 97.88 445 ALA A CA 1
ATOM 3404 C C . ALA A 1 445 ? -2.752 15.062 31.828 1 97.88 445 ALA A C 1
ATOM 3406 O O . ALA A 1 445 ? -2.178 15.773 32.656 1 97.88 445 ALA A O 1
ATOM 3407 N N . GLY A 1 446 ? -4.117 15.156 31.578 1 98 446 GLY A N 1
ATOM 3408 C CA . GLY A 1 446 ? -4.879 16 32.5 1 98 446 GLY A CA 1
ATOM 3409 C C . GLY A 1 446 ? -5.926 16.844 31.781 1 98 446 GLY A C 1
ATOM 3410 O O . GLY A 1 446 ? -6.738 17.5 32.438 1 98 446 GLY A O 1
ATOM 3411 N N . HIS A 1 447 ? -5.973 16.812 30.438 1 97.88 447 HIS A N 1
ATOM 3412 C CA . HIS A 1 447 ? -7.02 17.531 29.719 1 97.88 447 HIS A CA 1
ATOM 3413 C C . HIS A 1 447 ? -8.367 16.844 29.875 1 97.88 447 HIS A C 1
ATOM 3415 O O . HIS A 1 447 ? -8.422 15.633 30.141 1 97.88 447 HIS A O 1
ATOM 3421 N N . SER A 1 448 ? -9.391 17.625 29.766 1 96.81 448 SER A N 1
ATOM 3422 C CA . SER A 1 448 ? -10.75 17.109 29.719 1 96.81 448 SER A CA 1
ATOM 3423 C C . SER A 1 448 ? -11.477 17.609 28.469 1 96.81 448 SER A C 1
ATOM 3425 O O . SER A 1 448 ? -12 18.719 28.453 1 96.81 448 SER A O 1
ATOM 3427 N N . ILE A 1 449 ? -11.57 16.766 27.469 1 97.62 449 ILE A N 1
ATOM 3428 C CA . ILE A 1 449 ? -12.109 17.141 26.172 1 97.62 449 ILE A CA 1
ATOM 3429 C C . ILE A 1 449 ? -13.43 16.406 25.922 1 97.62 449 ILE A C 1
ATOM 3431 O O . ILE A 1 449 ? -13.5 15.188 26.078 1 97.62 449 ILE A O 1
ATOM 3435 N N . SER A 1 450 ? -14.445 17.125 25.5 1 97.19 450 SER A N 1
ATOM 3436 C CA . SER A 1 450 ? -15.742 16.469 25.328 1 97.19 450 SER A CA 1
ATOM 3437 C C . SER A 1 450 ? -16.328 16.781 23.953 1 97.19 450 SER A C 1
ATOM 3439 O O . SER A 1 450 ? -17.266 16.109 23.516 1 97.19 450 SER A O 1
ATOM 3441 N N . THR A 1 451 ? -15.781 17.797 23.266 1 97.94 451 THR A N 1
ATOM 3442 C CA . THR A 1 451 ? -16.344 18.219 21.984 1 97.94 451 THR A CA 1
ATOM 3443 C C . THR A 1 451 ? -15.25 18.656 21.016 1 97.94 451 THR A C 1
ATOM 3445 O O . THR A 1 451 ? -14.305 19.328 21.422 1 97.94 451 THR A O 1
ATOM 3448 N N . LEU A 1 452 ? -15.383 18.266 19.766 1 98.25 452 LEU A N 1
ATOM 3449 C CA . LEU A 1 452 ? -14.445 18.656 18.734 1 98.25 452 LEU A CA 1
ATOM 3450 C C . LEU A 1 452 ? -15 19.797 17.891 1 98.25 452 LEU A C 1
ATOM 3452 O O . LEU A 1 452 ? -16.188 19.797 17.547 1 98.25 452 LEU A O 1
ATOM 3456 N N . PHE A 1 453 ? -14.219 20.766 17.625 1 97.81 453 PHE A N 1
ATOM 3457 C CA . PHE A 1 453 ? -14.516 21.859 16.688 1 97.81 453 PHE A CA 1
ATOM 3458 C C . PHE A 1 453 ? -13.609 21.781 15.469 1 97.81 453 PHE A C 1
ATOM 3460 O O . PHE A 1 453 ? -12.406 22.047 15.555 1 97.81 453 PHE A O 1
ATOM 3467 N N . LEU A 1 454 ? -14.18 21.406 14.336 1 97.44 454 LEU A N 1
ATOM 3468 C CA . LEU A 1 454 ? -13.367 21.203 13.141 1 97.44 454 LEU A CA 1
ATOM 3469 C C . LEU A 1 454 ? -13.469 22.406 12.211 1 97.44 454 LEU A C 1
ATOM 3471 O O . LEU A 1 454 ? -14.539 22.984 12.055 1 97.44 454 LEU A O 1
ATOM 3475 N N . CYS A 1 455 ? -12.391 22.766 11.609 1 95.31 455 CYS A N 1
ATOM 3476 C CA . CYS A 1 455 ? -12.352 23.703 10.5 1 95.31 455 CYS A CA 1
ATOM 3477 C C . CYS A 1 455 ? -11.219 23.359 9.531 1 95.31 455 CYS A C 1
ATOM 3479 O O . CYS A 1 455 ? -10.523 22.375 9.719 1 95.31 455 CYS A O 1
ATOM 3481 N N . GLY A 1 456 ? -11.125 24.109 8.414 1 92.38 456 GLY A N 1
ATOM 3482 C CA . GLY A 1 456 ? -10.164 23.797 7.371 1 92.38 456 GLY A CA 1
ATOM 3483 C C . GLY A 1 456 ? -10.781 23.062 6.199 1 92.38 456 GLY A C 1
ATOM 3484 O O . GLY A 1 456 ? -11.945 22.672 6.246 1 92.38 456 GLY A O 1
ATOM 3485 N N . GLY A 1 457 ? -10 22.797 5.254 1 90.69 457 GLY A N 1
ATOM 3486 C CA . GLY A 1 457 ? -10.484 22.25 4.004 1 90.69 457 GLY A CA 1
ATOM 3487 C C . GLY A 1 457 ? -11.117 20.875 4.168 1 90.69 457 GLY A C 1
ATOM 3488 O O . GLY A 1 457 ? -12.125 20.578 3.521 1 90.69 457 GLY A O 1
ATOM 3489 N N . LEU A 1 458 ? -10.555 20.031 4.996 1 95.12 458 LEU A N 1
ATOM 3490 C CA . LEU A 1 458 ? -11.031 18.656 5.16 1 95.12 458 LEU A CA 1
ATOM 3491 C C . LEU A 1 458 ? -12.383 18.625 5.875 1 95.12 458 LEU A C 1
ATOM 3493 O O . LEU A 1 458 ? -13.117 17.641 5.785 1 95.12 458 LEU A O 1
ATOM 3497 N N . SER A 1 459 ? -12.672 19.688 6.617 1 95.5 459 SER A N 1
ATOM 3498 C CA . SER A 1 459 ? -13.938 19.75 7.34 1 95.5 459 SER A CA 1
ATOM 3499 C C . SER A 1 459 ? -15.117 19.875 6.379 1 95.5 459 SER A C 1
ATOM 3501 O O . SER A 1 459 ? -16.266 19.656 6.762 1 95.5 459 SER A O 1
ATOM 3503 N N . LYS A 1 460 ? -14.867 20.219 5.16 1 94.12 460 LYS A N 1
ATOM 3504 C CA . LYS A 1 460 ? -15.906 20.328 4.145 1 94.12 460 LYS A CA 1
ATOM 3505 C C . LYS A 1 460 ? -16.359 18.938 3.666 1 94.12 460 LYS A C 1
ATOM 3507 O O . LYS A 1 460 ? -17.406 18.812 3.027 1 94.12 460 LYS A O 1
ATOM 3512 N N . ASN A 1 461 ? -15.594 17.922 3.891 1 96.94 461 ASN A N 1
ATOM 3513 C CA . ASN A 1 461 ? -15.891 16.547 3.518 1 96.94 461 ASN A CA 1
ATOM 3514 C C . ASN A 1 461 ? -16.75 15.852 4.574 1 96.94 461 ASN A C 1
ATOM 3516 O O . ASN A 1 461 ? -16.25 15.531 5.66 1 96.94 461 ASN A O 1
ATOM 3520 N N . PRO A 1 462 ? -17.984 15.602 4.262 1 97.44 462 PRO A N 1
ATOM 3521 C CA . PRO A 1 462 ? -18.875 15.031 5.273 1 97.44 462 PRO A CA 1
ATOM 3522 C C . PRO A 1 462 ? -18.391 13.688 5.805 1 97.44 462 PRO A C 1
ATOM 3524 O O . PRO A 1 462 ? -18.609 13.367 6.977 1 97.44 462 PRO A O 1
ATOM 3527 N N . LEU A 1 463 ? -17.781 12.898 4.945 1 98.31 463 LEU A N 1
ATOM 3528 C CA . LEU A 1 463 ? -17.25 11.617 5.406 1 98.31 463 LEU A CA 1
ATOM 3529 C C . LEU A 1 463 ? -16.172 11.828 6.461 1 98.31 463 LEU A C 1
ATOM 3531 O O . LEU A 1 463 ? -16.156 11.133 7.48 1 98.31 463 LEU A O 1
ATOM 3535 N N . PHE A 1 464 ? -15.297 12.742 6.172 1 98.5 464 PHE A N 1
ATOM 3536 C CA . PHE A 1 464 ? -14.219 13.062 7.102 1 98.5 464 PHE A CA 1
ATOM 3537 C C . PHE A 1 464 ? -14.773 13.461 8.461 1 98.5 464 PHE A C 1
ATOM 3539 O O . PHE A 1 464 ? -14.32 12.961 9.492 1 98.5 464 PHE A O 1
ATOM 3546 N N . VAL A 1 465 ? -15.758 14.281 8.484 1 98.5 465 VAL A N 1
ATOM 3547 C CA . VAL A 1 465 ? -16.359 14.805 9.703 1 98.5 465 VAL A CA 1
ATOM 3548 C C . VAL A 1 465 ? -17.047 13.672 10.469 1 98.5 465 VAL A C 1
ATOM 3550 O O . VAL A 1 465 ? -16.828 13.508 11.672 1 98.5 465 VAL A O 1
ATOM 3553 N N . GLN A 1 466 ? -17.797 12.867 9.781 1 98.44 466 GLN A N 1
ATOM 3554 C CA . GLN A 1 466 ? -18.516 11.781 10.43 1 98.44 466 GLN A CA 1
ATOM 3555 C C . GLN A 1 466 ? -17.562 10.75 11.023 1 98.44 466 GLN A C 1
ATOM 3557 O O . GLN A 1 466 ? -17.797 10.242 12.117 1 98.44 466 GLN A O 1
ATOM 3562 N N . MET A 1 467 ? -16.516 10.438 10.312 1 98.5 467 MET A N 1
ATOM 3563 C CA . MET A 1 467 ? -15.539 9.469 10.812 1 98.5 467 MET A CA 1
ATOM 3564 C C . MET A 1 467 ? -14.867 9.977 12.086 1 98.5 467 MET A C 1
ATOM 3566 O O . MET A 1 467 ? -14.609 9.211 13.008 1 98.5 467 MET A O 1
ATOM 3570 N N . HIS A 1 468 ? -14.539 11.258 12.109 1 98.75 468 HIS A N 1
ATOM 3571 C CA . HIS A 1 468 ? -13.953 11.812 13.328 1 98.75 468 HIS A CA 1
ATOM 3572 C C . HIS A 1 468 ? -14.93 11.727 14.492 1 98.75 468 HIS A C 1
ATOM 3574 O O . HIS A 1 468 ? -14.539 11.375 15.609 1 98.75 468 HIS A O 1
ATOM 3580 N N . ALA A 1 469 ? -16.219 12.031 14.242 1 98.56 469 ALA A N 1
ATOM 3581 C CA . ALA A 1 469 ? -17.219 11.93 15.289 1 98.56 469 ALA A CA 1
ATOM 3582 C C . ALA A 1 469 ? -17.344 10.492 15.789 1 98.56 469 ALA A C 1
ATOM 3584 O O . ALA A 1 469 ? -17.234 10.227 16.984 1 98.56 469 ALA A O 1
ATOM 3585 N N . ASP A 1 470 ? -17.516 9.555 14.898 1 98.44 470 ASP A N 1
ATOM 3586 C CA . ASP A 1 470 ? -17.766 8.156 15.234 1 98.44 470 ASP A CA 1
ATOM 3587 C C . ASP A 1 470 ? -16.578 7.539 15.961 1 98.44 470 ASP A C 1
ATOM 3589 O O . ASP A 1 470 ? -16.75 6.781 16.922 1 98.44 470 ASP A O 1
ATOM 3593 N N . ILE A 1 471 ? -15.422 7.828 15.539 1 98.62 471 ILE A N 1
ATOM 3594 C CA . ILE A 1 471 ? -14.219 7.156 16.031 1 98.62 471 ILE A CA 1
ATOM 3595 C C . ILE A 1 471 ? -13.82 7.742 17.375 1 98.62 471 ILE A C 1
ATOM 3597 O O . ILE A 1 471 ? -13.375 7.016 18.281 1 98.62 471 ILE A O 1
ATOM 3601 N N . THR A 1 472 ? -13.945 9.062 17.547 1 98.19 472 THR A N 1
ATOM 3602 C CA . THR A 1 472 ? -13.594 9.68 18.812 1 98.19 472 THR A CA 1
ATOM 3603 C C . THR A 1 472 ? -14.727 9.531 19.828 1 98.19 472 THR A C 1
ATOM 3605 O O . THR A 1 472 ? -14.516 9.664 21.031 1 98.19 472 THR A O 1
ATOM 3608 N N . GLY A 1 473 ? -15.945 9.328 19.312 1 97.38 473 GLY A N 1
ATOM 3609 C CA . GLY A 1 473 ? -17.109 9.266 20.172 1 97.38 473 GLY A CA 1
ATOM 3610 C C . GLY A 1 473 ? -17.594 10.625 20.641 1 97.38 473 GLY A C 1
ATOM 3611 O O . GLY A 1 473 ? -18.391 10.719 21.578 1 97.38 473 GLY A O 1
ATOM 3612 N N . MET A 1 474 ? -17.125 11.711 20.047 1 97.62 474 MET A N 1
ATOM 3613 C CA . MET A 1 474 ? -17.453 13.078 20.453 1 97.62 474 MET A CA 1
ATOM 3614 C C . MET A 1 474 ? -18.234 13.797 19.359 1 97.62 474 MET A C 1
ATOM 3616 O O . MET A 1 474 ? -18.031 13.547 18.172 1 97.62 474 MET A O 1
ATOM 3620 N N . PRO A 1 475 ? -19.141 14.672 19.766 1 97.88 475 PRO A N 1
ATOM 3621 C CA . PRO A 1 475 ? -19.781 15.516 18.75 1 97.88 475 PRO A CA 1
ATOM 3622 C C . PRO A 1 475 ? -18.781 16.438 18.047 1 97.88 475 PRO A C 1
ATOM 3624 O O . PRO A 1 475 ? -17.812 16.906 18.672 1 97.88 475 PRO A O 1
ATOM 3627 N N . VAL A 1 476 ? -19.031 16.672 16.781 1 98.12 476 VAL A N 1
ATOM 3628 C CA . VAL A 1 476 ? -18.203 17.578 15.984 1 98.12 476 VAL A CA 1
ATOM 3629 C C . VAL A 1 476 ? -19 18.812 15.602 1 98.12 476 VAL A C 1
ATOM 3631 O O . VAL A 1 476 ? -20.094 18.703 15.023 1 98.12 476 VAL A O 1
ATOM 3634 N N . VAL A 1 477 ? -18.484 19.938 15.961 1 97.56 477 VAL A N 1
ATOM 3635 C CA . VAL A 1 477 ? -19.109 21.203 15.641 1 97.56 477 VAL A CA 1
ATOM 3636 C C . VAL A 1 477 ? -18.391 21.859 14.453 1 97.56 477 VAL A C 1
ATOM 3638 O O . VAL A 1 477 ? -17.172 22 14.469 1 97.56 477 VAL A O 1
ATOM 3641 N N . LEU A 1 478 ? -19.109 22.188 13.477 1 96.38 478 LEU A N 1
ATOM 3642 C CA . LEU A 1 478 ? -18.609 22.984 12.359 1 96.38 478 LEU A CA 1
ATOM 3643 C C . LEU A 1 478 ? -19.078 24.438 12.484 1 96.38 478 LEU A C 1
ATOM 3645 O O . LEU A 1 478 ? -20.156 24.703 13 1 96.38 478 LEU A O 1
ATOM 3649 N N . SER A 1 479 ? -18.234 25.281 12.094 1 91.75 479 SER A N 1
ATOM 3650 C CA . SER A 1 479 ? -18.562 26.703 12.156 1 91.75 479 SER A CA 1
ATOM 3651 C C . SER A 1 479 ? -19.609 27.078 11.109 1 91.75 479 SER A C 1
ATOM 3653 O O . SER A 1 479 ? -19.703 26.438 10.062 1 91.75 479 SER A O 1
ATOM 3655 N N . GLN A 1 480 ? -20.375 28.031 11.453 1 90.06 480 GLN A N 1
ATOM 3656 C CA . GLN A 1 480 ? -21.328 28.562 10.492 1 90.06 480 GLN A CA 1
ATOM 3657 C C . GLN A 1 480 ? -20.625 29.094 9.242 1 90.06 480 GLN A C 1
ATOM 3659 O O . GLN A 1 480 ? -21.062 28.812 8.125 1 90.06 480 GLN A O 1
ATOM 3664 N N . GLU A 1 481 ? -19.562 29.844 9.508 1 88.38 481 GLU A N 1
ATOM 3665 C CA . GLU A 1 481 ? -18.719 30.266 8.391 1 88.38 481 GLU A CA 1
ATOM 3666 C C . GLU A 1 481 ? -17.688 29.219 8.047 1 88.38 481 GLU A C 1
ATOM 3668 O O . GLU A 1 481 ? -16.812 28.891 8.867 1 88.38 481 GLU A O 1
ATOM 3673 N N . VAL A 1 482 ? -17.656 28.812 6.848 1 85 482 VAL A N 1
ATOM 3674 C CA . VAL A 1 482 ? -16.797 27.719 6.406 1 85 482 VAL A CA 1
ATOM 3675 C C . VAL A 1 482 ? -15.328 28.172 6.477 1 85 482 VAL A C 1
ATOM 3677 O O . VAL A 1 482 ? -14.453 27.391 6.832 1 85 482 VAL A O 1
ATOM 3680 N N . GLU A 1 483 ? -15.109 29.422 6.215 1 90.25 483 GLU A N 1
ATOM 3681 C CA . GLU A 1 483 ? -13.758 29.953 6.258 1 90.25 483 GLU A CA 1
ATOM 3682 C C . GLU A 1 483 ? -13.422 30.5 7.641 1 90.25 483 GLU A C 1
ATOM 3684 O O . GLU A 1 483 ? -13.086 31.688 7.785 1 90.25 483 GLU A O 1
ATOM 3689 N N . SER A 1 484 ? -13.352 29.625 8.602 1 92.38 484 SER A N 1
ATOM 3690 C CA . SER A 1 484 ? -13.227 30 10 1 92.38 484 SER A CA 1
ATOM 3691 C C . SER A 1 484 ? -11.844 30.578 10.297 1 92.38 484 SER A C 1
ATOM 3693 O O . SER A 1 484 ? -11.688 31.406 11.195 1 92.38 484 SER A O 1
ATOM 3695 N N . VAL A 1 485 ? -10.859 30.094 9.578 1 95.56 485 VAL A N 1
ATOM 3696 C CA . VAL A 1 485 ? -9.516 30.625 9.758 1 95.56 485 VAL A CA 1
ATOM 3697 C C . VAL A 1 485 ? -9.516 32.125 9.469 1 95.56 485 VAL A C 1
ATOM 3699 O O . VAL A 1 485 ? -8.883 32.906 10.188 1 95.56 485 VAL A O 1
ATOM 3702 N N . LEU A 1 486 ? -10.266 32.531 8.492 1 97.19 486 LEU A N 1
ATOM 3703 C CA . LEU A 1 486 ? -10.367 33.938 8.133 1 97.19 486 LEU A CA 1
ATOM 3704 C C . LEU A 1 486 ? -11.148 34.719 9.188 1 97.19 486 LEU A C 1
ATOM 3706 O O . LEU A 1 486 ? -10.844 35.875 9.461 1 97.19 486 LEU A O 1
ATOM 3710 N N . VAL A 1 487 ? -12.125 34.062 9.719 1 96.75 487 VAL A N 1
ATOM 3711 C CA . VAL A 1 487 ? -12.852 34.688 10.82 1 96.75 487 VAL A CA 1
ATOM 3712 C C . VAL A 1 487 ? -11.898 34.938 11.992 1 96.75 487 VAL A C 1
ATOM 3714 O O . VAL A 1 487 ? -11.922 36 12.617 1 96.75 487 VAL A O 1
ATOM 3717 N N . GLY A 1 488 ? -11.086 33.906 12.273 1 97.06 488 GLY A N 1
ATOM 3718 C CA . GLY A 1 488 ? -10.078 34.062 13.312 1 97.06 488 GLY A CA 1
ATOM 3719 C C . GLY A 1 488 ? -9.148 35.25 13.062 1 97.06 488 GLY A C 1
ATOM 3720 O O . GLY A 1 488 ? -8.836 36 13.992 1 97.06 488 GLY A O 1
ATOM 3721 N N . ALA A 1 489 ? -8.719 35.375 11.875 1 97.94 489 ALA A N 1
ATOM 3722 C CA . ALA A 1 489 ? -7.863 36.5 11.523 1 97.94 489 ALA A CA 1
ATOM 3723 C C . ALA A 1 489 ? -8.609 37.844 11.68 1 97.94 489 ALA A C 1
ATOM 3725 O O . ALA A 1 489 ? -8.047 38.812 12.156 1 97.94 489 ALA A O 1
ATOM 3726 N N . ALA A 1 490 ? -9.844 37.875 11.297 1 97.94 490 ALA A N 1
ATOM 3727 C CA . ALA A 1 490 ? -10.664 39.062 11.414 1 97.94 490 ALA A CA 1
ATOM 3728 C C . ALA A 1 490 ? -10.883 39.438 12.875 1 97.94 490 ALA A C 1
ATOM 3730 O O . ALA A 1 490 ? -10.953 40.625 13.219 1 97.94 490 ALA A O 1
ATOM 3731 N N . VAL A 1 491 ? -11.008 38.469 13.664 1 97.38 491 VAL A N 1
ATOM 3732 C CA . VAL A 1 491 ? -11.148 38.719 15.102 1 97.38 491 VAL A CA 1
ATOM 3733 C C . VAL A 1 491 ? -9.953 39.5 15.617 1 97.38 491 VAL A C 1
ATOM 3735 O O . VAL A 1 491 ? -10.117 40.406 16.453 1 97.38 491 VAL A O 1
ATOM 3738 N N . LEU A 1 492 ? -8.789 39.188 15.164 1 97.62 492 LEU A N 1
ATOM 3739 C CA . LEU A 1 492 ? -7.594 39.906 15.555 1 97.62 492 LEU A CA 1
ATOM 3740 C C . LEU A 1 492 ? -7.727 41.406 15.195 1 97.62 492 LEU A C 1
ATOM 3742 O O . LEU A 1 492 ? -7.441 42.281 16.016 1 97.62 492 LEU A O 1
ATOM 3746 N N . GLY A 1 493 ? -8.117 41.625 13.93 1 97.75 493 GLY A N 1
ATOM 3747 C CA . GLY A 1 493 ? -8.32 43 13.492 1 97.75 493 GLY A CA 1
ATOM 3748 C C . GLY A 1 493 ? -9.367 43.719 14.297 1 97.75 493 GLY A C 1
ATOM 3749 O O . GLY A 1 493 ? -9.203 44.906 14.609 1 97.75 493 GLY A O 1
ATOM 3750 N N . ALA A 1 494 ? -10.383 43.031 14.602 1 97.88 494 ALA A N 1
ATOM 3751 C CA . ALA A 1 494 ? -11.461 43.625 15.398 1 97.88 494 ALA A CA 1
ATOM 3752 C C . ALA A 1 494 ? -10.953 44.031 16.781 1 97.88 494 ALA A C 1
ATOM 3754 O O . ALA A 1 494 ? -11.312 45.094 17.281 1 97.88 494 ALA A O 1
ATOM 3755 N N . CYS A 1 495 ? -10.195 43.281 17.344 1 96.81 495 CYS A N 1
ATOM 3756 C CA . CYS A 1 495 ? -9.625 43.594 18.656 1 96.81 495 CYS A CA 1
ATOM 3757 C C . CYS A 1 495 ? -8.656 44.75 18.547 1 96.81 495 CYS A C 1
ATOM 3759 O O . CYS A 1 495 ? -8.68 45.688 19.391 1 96.81 495 CYS A O 1
ATOM 3761 N N . ALA A 1 496 ? -7.785 44.719 17.625 1 97.5 496 ALA A N 1
ATOM 3762 C CA . ALA A 1 496 ? -6.793 45.781 17.438 1 97.5 496 ALA A CA 1
ATOM 3763 C C . ALA A 1 496 ? -7.465 47.125 17.219 1 97.5 496 ALA A C 1
ATOM 3765 O O . ALA A 1 496 ? -6.922 48.156 17.594 1 97.5 496 ALA A O 1
ATOM 3766 N N . SER A 1 497 ? -8.617 47.125 16.625 1 97.5 497 SER A N 1
ATOM 3767 C CA . SER A 1 497 ? -9.344 48.344 16.312 1 97.5 497 SER A CA 1
ATOM 3768 C C . SER A 1 497 ? -9.875 49.031 17.578 1 97.5 497 SER A C 1
ATOM 3770 O O . SER A 1 497 ? -10.203 50.219 17.562 1 97.5 497 SER A O 1
ATOM 3772 N N . GLY A 1 498 ? -10.078 48.156 18.578 1 96.44 498 GLY A N 1
ATOM 3773 C CA . GLY A 1 498 ? -10.648 48.656 19.812 1 96.44 498 GLY A CA 1
ATOM 3774 C C . GLY A 1 498 ? -12.156 48.5 19.875 1 96.44 498 GLY A C 1
ATOM 3775 O O . GLY A 1 498 ? -12.781 48.875 20.875 1 96.44 498 GLY A O 1
ATOM 3776 N N . ASP A 1 499 ? -12.68 47.969 18.875 1 96.56 499 ASP A N 1
ATOM 3777 C CA . ASP A 1 499 ? -14.133 47.781 18.859 1 96.56 499 ASP A CA 1
ATOM 3778 C C . ASP A 1 499 ? -14.562 46.719 19.875 1 96.56 499 ASP A C 1
ATOM 3780 O O . ASP A 1 499 ? -15.719 46.688 20.297 1 96.56 499 ASP A O 1
ATOM 3784 N N . PHE A 1 500 ? -13.688 45.844 20.203 1 95.75 500 PHE A N 1
ATOM 3785 C CA . PHE A 1 500 ? -13.891 44.844 21.25 1 95.75 500 PHE A CA 1
ATOM 3786 C C . PHE A 1 500 ? -12.844 45 22.344 1 95.75 500 PHE A C 1
ATOM 3788 O O . PHE A 1 500 ? -11.695 45.344 22.062 1 95.75 500 PHE A O 1
ATOM 3795 N N . ALA A 1 501 ? -13.18 44.625 23.516 1 92.75 501 ALA A N 1
ATOM 3796 C CA . ALA A 1 501 ? -12.297 44.844 24.656 1 92.75 501 ALA A CA 1
ATOM 3797 C C . ALA A 1 501 ? -11.234 43.75 24.75 1 92.75 501 ALA A C 1
ATOM 3799 O O . ALA A 1 501 ? -10.172 43.969 25.344 1 92.75 501 ALA A O 1
ATOM 3800 N N . SER A 1 502 ? -11.586 42.656 24.203 1 92.62 502 SER A N 1
ATOM 3801 C CA . SER A 1 502 ? -10.656 41.531 24.266 1 92.62 502 SER A CA 1
ATOM 3802 C C . SER A 1 502 ? -10.883 40.562 23.109 1 92.62 502 SER A C 1
ATOM 3804 O O . SER A 1 502 ? -11.938 40.562 22.469 1 92.62 502 SER A O 1
ATOM 3806 N N . VAL A 1 503 ? -9.852 39.781 22.891 1 94.38 503 VAL A N 1
ATOM 3807 C CA . VAL A 1 503 ? -9.953 38.75 21.859 1 94.38 503 VAL A CA 1
ATOM 3808 C C . VAL A 1 503 ? -11.078 37.781 22.219 1 94.38 503 VAL A C 1
ATOM 3810 O O . VAL A 1 503 ? -11.844 37.375 21.344 1 94.38 503 VAL A O 1
ATOM 3813 N N . GLN A 1 504 ? -11.258 37.469 23.453 1 92.5 504 GLN A N 1
ATOM 3814 C CA . GLN A 1 504 ? -12.281 36.562 23.906 1 92.5 504 GLN A CA 1
ATOM 3815 C C . GLN A 1 504 ? -13.68 37.094 23.625 1 92.5 504 GLN A C 1
ATOM 3817 O O . GLN A 1 504 ? -14.57 36.344 23.219 1 92.5 504 GLN A O 1
ATOM 3822 N N . GLU A 1 505 ? -13.836 38.344 23.875 1 93.81 505 GLU A N 1
ATOM 3823 C CA . GLU A 1 505 ? -15.125 38.969 23.578 1 93.81 505 GLU A CA 1
ATOM 3824 C C . GLU A 1 505 ? -15.43 38.906 22.078 1 93.81 505 GLU A C 1
ATOM 3826 O O . GLU A 1 505 ? -16.547 38.562 21.688 1 93.81 505 GLU A O 1
ATOM 3831 N N . ALA A 1 506 ? -14.43 39.281 21.312 1 94.69 506 ALA A N 1
ATOM 3832 C CA . ALA A 1 506 ? -14.602 39.25 19.859 1 94.69 506 ALA A CA 1
ATOM 3833 C C . ALA A 1 506 ? -14.922 37.844 19.391 1 94.69 506 ALA A C 1
ATOM 3835 O O . ALA A 1 506 ? -15.797 37.656 18.531 1 94.69 506 ALA A O 1
ATOM 3836 N N . MET A 1 507 ? -14.219 36.844 19.891 1 93.81 507 MET A N 1
ATOM 3837 C CA . MET A 1 507 ? -14.438 35.438 19.547 1 93.81 507 MET A CA 1
ATOM 3838 C C . MET A 1 507 ? -15.875 35.031 19.828 1 93.81 507 MET A C 1
ATOM 3840 O O . MET A 1 507 ? -16.516 34.406 18.984 1 93.81 507 MET A O 1
ATOM 3844 N N . ALA A 1 508 ? -16.344 35.344 20.953 1 91.12 508 ALA A N 1
ATOM 3845 C CA . ALA A 1 508 ? -17.688 34.938 21.375 1 91.12 508 ALA A CA 1
ATOM 3846 C C . ALA A 1 508 ? -18.75 35.562 20.484 1 91.12 508 ALA A C 1
ATOM 3848 O O . ALA A 1 508 ? -19.797 34.938 20.219 1 91.12 508 ALA A O 1
ATOM 3849 N N . LYS A 1 509 ? -18.484 36.719 20.031 1 93.38 509 LYS A N 1
ATOM 3850 C CA . LYS A 1 509 ? -19.484 37.469 19.234 1 93.38 509 LYS A CA 1
ATOM 3851 C C . LYS A 1 509 ? -19.406 37.062 17.766 1 93.38 509 LYS A C 1
ATOM 3853 O O . LYS A 1 509 ? -20.422 37.094 17.062 1 93.38 509 LYS A O 1
ATOM 3858 N N . MET A 1 510 ? -18.234 36.719 17.297 1 94.94 510 MET A N 1
ATOM 3859 C CA . MET A 1 510 ? -18.016 36.625 15.859 1 94.94 510 MET A CA 1
ATOM 3860 C C . MET A 1 510 ? -18.047 35.156 15.414 1 94.94 510 MET A C 1
ATOM 3862 O O . MET A 1 510 ? -18.234 34.875 14.234 1 94.94 510 MET A O 1
ATOM 3866 N N . SER A 1 511 ? -17.766 34.25 16.297 1 92.12 511 SER A N 1
ATOM 3867 C CA . SER A 1 511 ? -17.812 32.844 15.961 1 92.12 511 SER A CA 1
ATOM 3868 C C . SER A 1 511 ? -19.188 32.25 16.234 1 92.12 511 SER A C 1
ATOM 3870 O O . SER A 1 511 ? -19.75 32.438 17.312 1 92.12 511 SER A O 1
ATOM 3872 N N . LYS A 1 512 ? -19.688 31.453 15.266 1 92.25 512 LYS A N 1
ATOM 3873 C CA . LYS A 1 512 ? -21.031 30.875 15.398 1 92.25 512 LYS A CA 1
ATOM 3874 C C . LYS A 1 512 ? -21.016 29.391 15.039 1 92.25 512 LYS A C 1
ATOM 3876 O O . LYS A 1 512 ? -20.328 28.984 14.109 1 92.25 512 LYS A O 1
ATOM 3881 N N . VAL A 1 513 ? -21.875 28.688 15.758 1 93.75 513 VAL A N 1
ATOM 3882 C CA . VAL A 1 513 ? -22.016 27.25 15.492 1 93.75 513 VAL A CA 1
ATOM 3883 C C . VAL A 1 513 ? -22.844 27.047 14.219 1 93.75 513 VAL A C 1
ATOM 3885 O O . VAL A 1 513 ? -23.906 27.672 14.047 1 93.75 513 VAL A O 1
ATOM 3888 N N . GLY A 1 514 ? -22.25 26.312 13.406 1 94 514 GLY A N 1
ATOM 3889 C CA . GLY A 1 514 ? -23 25.859 12.25 1 94 514 GLY A CA 1
ATOM 3890 C C . GLY A 1 514 ? -23.578 24.469 12.43 1 94 514 GLY A C 1
ATOM 3891 O O . GLY A 1 514 ? -24.312 24.219 13.383 1 94 514 GLY A O 1
ATOM 3892 N N . LYS A 1 515 ? -23.172 23.531 11.594 1 95.25 515 LYS A N 1
ATOM 3893 C CA . LYS A 1 515 ? -23.656 22.141 11.648 1 95.25 515 LYS A CA 1
ATOM 3894 C C . LYS A 1 515 ? -22.984 21.359 12.766 1 95.25 515 LYS A C 1
ATOM 3896 O O . LYS A 1 515 ? -21.781 21.516 13 1 95.25 515 LYS A O 1
ATOM 3901 N N . VAL A 1 516 ? -23.828 20.578 13.461 1 97.25 516 VAL A N 1
ATOM 3902 C CA . VAL A 1 516 ? -23.312 19.672 14.477 1 97.25 516 VAL A CA 1
ATOM 3903 C C . VAL A 1 516 ? -23.5 18.234 14.016 1 97.25 516 VAL A C 1
ATOM 3905 O O . VAL A 1 516 ? -24.578 17.844 13.555 1 97.25 516 VAL A O 1
ATOM 3908 N N . VAL A 1 517 ? -22.438 17.453 14.062 1 97.94 517 VAL A N 1
ATOM 3909 C CA . VAL A 1 517 ? -22.469 16.031 13.695 1 97.94 517 VAL A CA 1
ATOM 3910 C C . VAL A 1 517 ? -22.234 15.172 14.922 1 97.94 517 VAL A C 1
ATOM 3912 O O . VAL A 1 517 ? -21.203 15.312 15.594 1 97.94 517 VAL A O 1
ATOM 3915 N N . PHE A 1 518 ? -23.156 14.328 15.211 1 97.81 518 PHE A N 1
ATOM 3916 C CA . PHE A 1 518 ? -23.062 13.469 16.391 1 97.81 518 PHE A CA 1
ATOM 3917 C C . PHE A 1 518 ? -22.5 12.102 16.016 1 97.81 518 PHE A C 1
ATOM 3919 O O . PHE A 1 518 ? -22.672 11.641 14.883 1 97.81 518 PHE A O 1
ATOM 3926 N N . PRO A 1 519 ? -21.75 11.477 16.953 1 97.69 519 PRO A N 1
ATOM 3927 C CA . PRO A 1 519 ? -21.25 10.125 16.688 1 97.69 519 PRO A CA 1
ATOM 3928 C C . PRO A 1 519 ? -22.375 9.086 16.641 1 97.69 519 PRO A C 1
ATOM 3930 O O . PRO A 1 519 ? -23.359 9.195 17.375 1 97.69 519 PRO A O 1
ATOM 3933 N N . ARG A 1 520 ? -22.219 8.141 15.781 1 95.31 520 ARG A N 1
ATOM 3934 C CA . ARG A 1 520 ? -23.078 6.969 15.781 1 95.31 520 ARG A CA 1
ATOM 3935 C C . ARG A 1 520 ? -22.656 5.969 16.844 1 95.31 520 ARG A C 1
ATOM 3937 O O . ARG A 1 520 ? -21.922 5.027 16.562 1 95.31 520 ARG A O 1
ATOM 3944 N N . LEU A 1 521 ? -23.281 6.023 17.891 1 93.88 521 LEU A N 1
ATOM 3945 C CA . LEU A 1 521 ? -22.844 5.293 19.078 1 93.88 521 LEU A CA 1
ATOM 3946 C C . LEU A 1 521 ? -23 3.789 18.875 1 93.88 521 LEU A C 1
ATOM 3948 O O . LEU A 1 521 ? -22.297 2.998 19.516 1 93.88 521 LEU A O 1
ATOM 3952 N N . GLN A 1 522 ? -23.875 3.385 18 1 94.44 522 GLN A N 1
ATOM 3953 C CA . GLN A 1 522 ? -24.094 1.967 17.719 1 94.44 522 GLN A CA 1
ATOM 3954 C C . GLN A 1 522 ? -22.859 1.344 17.062 1 94.44 522 GLN A C 1
ATOM 3956 O O . GLN A 1 522 ? -22.672 0.126 17.109 1 94.44 522 GLN A O 1
ATOM 3961 N N . ASP A 1 523 ? -22.031 2.162 16.5 1 95.31 523 ASP A N 1
ATOM 3962 C CA . ASP A 1 523 ? -20.859 1.665 15.797 1 95.31 523 ASP A CA 1
ATOM 3963 C C . ASP A 1 523 ? -19.609 1.763 16.672 1 95.31 523 ASP A C 1
ATOM 3965 O O . ASP A 1 523 ? -18.5 1.428 16.234 1 95.31 523 ASP A O 1
ATOM 3969 N N . LYS A 1 524 ? -19.734 2.166 17.906 1 96.56 524 LYS A N 1
ATOM 3970 C CA . LYS A 1 524 ? -18.609 2.447 18.781 1 96.56 524 LYS A CA 1
ATOM 3971 C C . LYS A 1 524 ? -17.734 1.209 18.969 1 96.56 524 LYS A C 1
ATOM 3973 O O . LYS A 1 524 ? -16.5 1.307 18.984 1 96.56 524 LYS A O 1
ATOM 3978 N N . LYS A 1 525 ? -18.375 0.072 19.141 1 96.69 525 LYS A N 1
ATOM 3979 C CA . LYS A 1 525 ? -17.625 -1.164 19.359 1 96.69 525 LYS A CA 1
ATOM 3980 C C . LYS A 1 525 ? -16.719 -1.477 18.172 1 96.69 525 LYS A C 1
ATOM 3982 O O . LYS A 1 525 ? -15.586 -1.928 18.344 1 96.69 525 LYS A O 1
ATOM 3987 N N . TYR A 1 526 ? -17.234 -1.314 16.984 1 97.38 526 TYR A N 1
ATOM 3988 C CA . TYR A 1 526 ? -16.469 -1.536 15.773 1 97.38 526 TYR A CA 1
ATOM 3989 C C . TYR A 1 526 ? -15.219 -0.653 15.75 1 97.38 526 TYR A C 1
ATOM 3991 O O . TYR A 1 526 ? -14.117 -1.133 15.492 1 97.38 526 TYR A O 1
ATOM 3999 N N . TYR A 1 527 ? -15.352 0.618 16.094 1 98.19 527 TYR A N 1
ATOM 4000 C CA . TYR A 1 527 ? -14.234 1.553 16 1 98.19 527 TYR A CA 1
ATOM 4001 C C . TYR A 1 527 ? -13.281 1.362 17.172 1 98.19 527 TYR A C 1
ATOM 4003 O O . TYR A 1 527 ? -12.086 1.648 17.062 1 98.19 527 TYR A O 1
ATOM 4011 N N . ASP A 1 528 ? -13.773 0.845 18.312 1 98.38 528 ASP A N 1
ATOM 4012 C CA . ASP A 1 528 ? -12.875 0.48 19.391 1 98.38 528 ASP A CA 1
ATOM 4013 C C . ASP A 1 528 ? -11.93 -0.646 18.969 1 98.38 528 ASP A C 1
ATOM 4015 O O . ASP A 1 528 ? -10.75 -0.636 19.312 1 98.38 528 ASP A O 1
ATOM 4019 N N . LYS A 1 529 ? -12.461 -1.63 18.25 1 98.38 529 LYS A N 1
ATOM 4020 C CA . LYS A 1 529 ? -11.625 -2.705 17.719 1 98.38 529 LYS A CA 1
ATOM 4021 C C . LYS A 1 529 ? -10.633 -2.174 16.688 1 98.38 529 LYS A C 1
ATOM 4023 O O . LYS A 1 529 ? -9.453 -2.533 16.719 1 98.38 529 LYS A O 1
ATOM 4028 N N . LYS A 1 530 ? -11.133 -1.315 15.773 1 98.62 530 LYS A N 1
ATOM 4029 C CA . LYS A 1 530 ? -10.25 -0.681 14.789 1 98.62 530 LYS A CA 1
ATOM 4030 C C . LYS A 1 530 ? -9.109 0.066 15.477 1 98.62 530 LYS A C 1
ATOM 4032 O O . LYS A 1 530 ? -7.977 0.046 15 1 98.62 530 LYS A O 1
ATOM 4037 N N . TYR A 1 531 ? -9.445 0.727 16.594 1 98.81 531 TYR A N 1
ATOM 4038 C CA . TYR A 1 531 ? -8.453 1.493 17.328 1 98.81 531 TYR A CA 1
ATOM 4039 C C . TYR A 1 531 ? -7.418 0.572 17.969 1 98.81 531 TYR A C 1
ATOM 4041 O O . TYR A 1 531 ? -6.227 0.884 17.984 1 98.81 531 TYR A O 1
ATOM 4049 N N . GLN A 1 532 ? -7.867 -0.538 18.516 1 98.69 532 GLN A N 1
ATOM 4050 C CA . GLN A 1 532 ? -6.934 -1.516 19.047 1 98.69 532 GLN A CA 1
ATOM 4051 C C . GLN A 1 532 ? -5.953 -1.994 17.984 1 98.69 532 GLN A C 1
ATOM 4053 O O . GLN A 1 532 ? -4.75 -2.092 18.234 1 98.69 532 GLN A O 1
ATOM 4058 N N . VAL A 1 533 ? -6.457 -2.365 16.812 1 98.81 533 VAL A N 1
ATOM 4059 C CA . VAL A 1 533 ? -5.609 -2.768 15.688 1 98.81 533 VAL A CA 1
ATOM 4060 C C . VAL A 1 533 ? -4.641 -1.641 15.344 1 98.81 533 VAL A C 1
ATOM 4062 O O . VAL A 1 533 ? -3.451 -1.881 15.117 1 98.81 533 VAL A O 1
ATOM 4065 N N . PHE A 1 534 ? -5.176 -0.423 15.367 1 98.81 534 PHE A N 1
ATOM 4066 C CA . PHE A 1 534 ? -4.383 0.761 15.047 1 98.81 534 PHE A CA 1
ATOM 4067 C C . PHE A 1 534 ? -3.172 0.863 15.969 1 98.81 534 PHE A C 1
ATOM 4069 O O . PHE A 1 534 ? -2.049 1.067 15.5 1 98.81 534 PHE A O 1
ATOM 4076 N N . LEU A 1 535 ? -3.355 0.706 17.203 1 98.75 535 LEU A 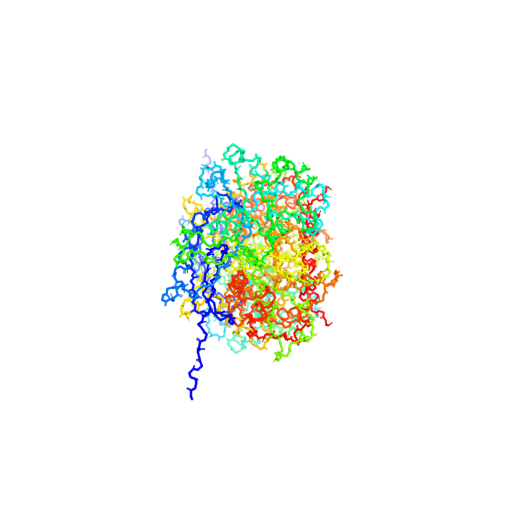N 1
ATOM 4077 C CA . LEU A 1 535 ? -2.273 0.774 18.172 1 98.75 535 LEU A CA 1
ATOM 4078 C C . LEU A 1 535 ? -1.28 -0.365 17.969 1 98.75 535 LEU A C 1
ATOM 4080 O O . LEU A 1 535 ? -0.073 -0.179 18.125 1 98.75 535 LEU A O 1
ATOM 4084 N N . LYS A 1 536 ? -1.761 -1.502 17.516 1 98.75 536 LYS A N 1
ATOM 4085 C CA . LYS A 1 536 ? -0.887 -2.643 17.25 1 98.75 536 LYS A CA 1
ATOM 4086 C C . LYS A 1 536 ? -0.036 -2.41 16.016 1 98.75 536 LYS A C 1
ATOM 4088 O O . LYS A 1 536 ? 1.106 -2.867 15.938 1 98.75 536 LYS A O 1
ATOM 4093 N N . LEU A 1 537 ? -0.58 -1.751 15.031 1 98.75 537 LEU A N 1
ATOM 4094 C CA . LEU A 1 537 ? 0.158 -1.503 13.797 1 98.75 537 LEU A CA 1
ATOM 4095 C C . LEU A 1 537 ? 1.491 -0.823 14.086 1 98.75 537 LEU A C 1
ATOM 4097 O O . LEU A 1 537 ? 2.535 -1.262 13.602 1 98.75 537 LEU A O 1
ATOM 4101 N N . VAL A 1 538 ? 1.487 0.231 14.867 1 98.31 538 VAL A N 1
ATOM 4102 C CA . VAL A 1 538 ? 2.711 0.983 15.125 1 98.31 538 VAL A CA 1
ATOM 4103 C C . VAL A 1 538 ? 3.641 0.166 16.031 1 98.31 538 VAL A C 1
ATOM 4105 O O . VAL A 1 538 ? 4.863 0.203 15.859 1 98.31 538 VAL A O 1
ATOM 4108 N N . GLU A 1 539 ? 3.064 -0.509 17 1 98.38 539 GLU A N 1
ATOM 4109 C CA . GLU A 1 539 ? 3.869 -1.396 17.844 1 98.38 539 GLU A CA 1
ATOM 4110 C C . GLU A 1 539 ? 4.641 -2.404 16.984 1 98.38 539 GLU A C 1
ATOM 4112 O O . GLU A 1 539 ? 5.832 -2.627 17.219 1 98.38 539 GLU A O 1
ATOM 4117 N N . HIS A 1 540 ? 3.973 -2.988 16.078 1 98.69 540 HIS A N 1
ATOM 4118 C CA . HIS A 1 540 ? 4.566 -4.027 15.25 1 98.69 540 HIS A CA 1
ATOM 4119 C C . HIS A 1 540 ? 5.574 -3.439 14.273 1 98.69 540 HIS A C 1
ATOM 4121 O O . HIS A 1 540 ? 6.594 -4.066 13.969 1 98.69 540 HIS A O 1
ATOM 4127 N N . GLN A 1 541 ? 5.301 -2.273 13.68 1 98.19 541 GLN A N 1
ATOM 4128 C CA . GLN A 1 541 ? 6.289 -1.635 12.82 1 98.19 541 GLN A CA 1
ATOM 4129 C C . GLN A 1 541 ? 7.602 -1.396 13.562 1 98.19 541 GLN A C 1
ATOM 4131 O O . GLN A 1 541 ? 8.68 -1.583 13.008 1 98.19 541 GLN A O 1
ATOM 4136 N N . LYS A 1 542 ? 7.504 -0.97 14.82 1 97.62 542 LYS A N 1
ATOM 4137 C CA . LYS A 1 542 ? 8.695 -0.765 15.633 1 97.62 542 LYS A CA 1
ATOM 4138 C C . LYS A 1 542 ? 9.445 -2.078 15.859 1 97.62 542 LYS A C 1
ATOM 4140 O O . LYS A 1 542 ? 10.672 -2.098 15.914 1 97.62 542 LYS A O 1
ATOM 4145 N N . GLU A 1 543 ? 8.672 -3.137 16.016 1 98.06 543 GLU A N 1
ATOM 4146 C CA . GLU A 1 543 ? 9.281 -4.457 16.156 1 98.06 543 GLU A CA 1
ATOM 4147 C C . GLU A 1 543 ? 10.078 -4.828 14.914 1 98.06 543 GLU A C 1
ATOM 4149 O O . GLU A 1 543 ? 11.18 -5.379 15.016 1 98.06 543 GLU A O 1
ATOM 4154 N N . TYR A 1 544 ? 9.586 -4.625 13.711 1 98.31 544 TYR A N 1
ATOM 4155 C CA . TYR A 1 544 ? 10.289 -4.914 12.469 1 98.31 544 TYR A CA 1
ATOM 4156 C C . TYR A 1 544 ? 11.602 -4.137 12.391 1 98.31 544 TYR A C 1
ATOM 4158 O O . TYR A 1 544 ? 12.633 -4.684 11.992 1 98.31 544 TYR A O 1
ATOM 4166 N N . LEU A 1 545 ? 11.516 -2.846 12.758 1 96.81 545 LEU A N 1
ATOM 4167 C CA . LEU A 1 545 ? 12.703 -2.002 12.758 1 96.81 545 LEU A CA 1
ATOM 4168 C C . LEU A 1 545 ? 13.758 -2.553 13.703 1 96.81 545 LEU A C 1
ATOM 4170 O O . LEU A 1 545 ? 14.953 -2.549 13.383 1 96.81 545 LEU A O 1
ATOM 4174 N N . ALA A 1 546 ? 13.336 -2.984 14.875 1 97.25 546 ALA A N 1
ATOM 4175 C CA . ALA A 1 546 ? 14.25 -3.543 15.867 1 97.25 546 ALA A CA 1
ATOM 4176 C C . ALA A 1 546 ? 14.93 -4.801 15.336 1 97.25 546 ALA A C 1
ATOM 4178 O O . ALA A 1 546 ? 16.125 -5.008 15.555 1 97.25 546 ALA A O 1
ATOM 4179 N N . ILE A 1 547 ? 14.234 -5.637 14.641 1 98.06 547 ILE A N 1
ATOM 4180 C CA . ILE A 1 547 ? 14.773 -6.867 14.078 1 98.06 547 ILE A CA 1
ATOM 4181 C C . ILE A 1 547 ? 15.836 -6.527 13.039 1 98.06 547 ILE A C 1
ATOM 4183 O O . ILE A 1 547 ? 16.922 -7.109 13.039 1 98.06 547 ILE A O 1
ATOM 4187 N N . MET A 1 548 ? 15.562 -5.59 12.148 1 97.44 548 MET A N 1
ATOM 4188 C CA . MET A 1 548 ? 16.469 -5.238 11.062 1 97.44 548 MET A CA 1
ATOM 4189 C C . MET A 1 548 ? 17.734 -4.57 11.609 1 97.44 548 MET A C 1
ATOM 4191 O O . MET A 1 548 ? 18.812 -4.68 11.008 1 97.44 548 MET A O 1
ATOM 4195 N N . ASN A 1 549 ? 17.578 -3.891 12.742 1 93.62 549 ASN A N 1
ATOM 4196 C CA . ASN A 1 549 ? 18.703 -3.148 13.289 1 93.62 549 ASN A CA 1
ATOM 4197 C C . ASN A 1 549 ? 19.484 -3.979 14.305 1 93.62 549 ASN A C 1
ATOM 4199 O O . ASN A 1 549 ? 20.5 -3.531 14.828 1 93.62 549 ASN A O 1
ATOM 4203 N N . ASP A 1 550 ? 19 -5.117 14.641 1 88.12 550 ASP A N 1
ATOM 4204 C CA . ASP A 1 550 ? 19.688 -5.961 15.617 1 88.12 550 ASP A CA 1
ATOM 4205 C C . ASP A 1 550 ? 21.031 -6.453 15.086 1 88.12 550 ASP A C 1
ATOM 4207 O O . ASP A 1 550 ? 21.156 -6.75 13.891 1 88.12 550 ASP A O 1
ATOM 4211 N N . ASP A 1 551 ? 22.141 -6.27 15.828 1 72.06 551 ASP A N 1
ATOM 4212 C CA . ASP A 1 551 ? 23.5 -6.691 15.5 1 72.06 551 ASP A CA 1
ATOM 4213 C C . ASP A 1 551 ? 23.641 -8.211 15.57 1 72.06 551 ASP A C 1
ATOM 4215 O O . ASP A 1 551 ? 23.047 -8.852 16.438 1 72.06 551 ASP A O 1
ATOM 4219 N N . MET B 1 1 ? 36.688 -45.406 -46.844 1 29.5 1 MET B N 1
ATOM 4220 C CA . MET B 1 1 ? 35.969 -44.188 -46.5 1 29.5 1 MET B CA 1
ATOM 4221 C C . MET B 1 1 ? 34.5 -44.469 -46.25 1 29.5 1 MET B C 1
ATOM 4223 O O . MET B 1 1 ? 33.688 -44.531 -47.156 1 29.5 1 MET B O 1
ATOM 4227 N N . SER B 1 2 ? 34.156 -45.531 -45.438 1 35.09 2 SER B N 1
ATOM 4228 C CA . SER B 1 2 ? 32.906 -46.125 -45.062 1 35.09 2 SER B CA 1
ATOM 4229 C C . SER B 1 2 ? 31.906 -45.094 -44.594 1 35.09 2 SER B C 1
ATOM 4231 O O . SER B 1 2 ? 32.219 -44.281 -43.688 1 35.09 2 SER B O 1
ATOM 4233 N N . GLY B 1 3 ? 31.203 -44.469 -45.562 1 36.34 3 GLY B N 1
ATOM 4234 C CA . GLY B 1 3 ? 30.172 -43.469 -45.375 1 36.34 3 GLY B CA 1
ATOM 4235 C C . GLY B 1 3 ? 29.25 -43.75 -44.188 1 36.34 3 GLY B C 1
ATOM 4236 O O . GLY B 1 3 ? 28.516 -44.75 -44.219 1 36.34 3 GLY B O 1
ATOM 4237 N N . GLY B 1 4 ? 29.688 -43.656 -42.969 1 40 4 GLY B N 1
ATOM 4238 C CA . GLY B 1 4 ? 28.891 -43.938 -41.781 1 40 4 GLY B CA 1
ATOM 4239 C C . GLY B 1 4 ? 27.438 -43.531 -41.938 1 40 4 GLY B C 1
ATOM 4240 O O . GLY B 1 4 ? 27.141 -42.438 -42.406 1 40 4 GLY B O 1
ATOM 4241 N N . GLU B 1 5 ? 26.547 -44.344 -42.281 1 43.75 5 GLU B N 1
ATOM 4242 C CA . GLU B 1 5 ? 25.094 -44.188 -42.375 1 43.75 5 GLU B CA 1
ATOM 4243 C C . GLU B 1 5 ? 24.562 -43.281 -41.281 1 43.75 5 GLU B C 1
ATOM 4245 O O . GLU B 1 5 ? 24.688 -43.562 -40.094 1 43.75 5 GLU B O 1
ATOM 4250 N N . GLN B 1 6 ? 24.578 -41.969 -41.344 1 47.28 6 GLN B N 1
ATOM 4251 C CA . GLN B 1 6 ? 24.062 -40.969 -40.438 1 47.28 6 GLN B CA 1
ATOM 4252 C C . GLN B 1 6 ? 22.641 -41.281 -40 1 47.28 6 GLN B C 1
ATOM 4254 O O . GLN B 1 6 ? 21.75 -41.438 -40.844 1 47.28 6 GLN B O 1
ATOM 4259 N N . LYS B 1 7 ? 22.406 -42.062 -38.938 1 58.22 7 LYS B N 1
ATOM 4260 C CA . LYS B 1 7 ? 21.094 -42.344 -38.375 1 58.22 7 LYS B CA 1
ATOM 4261 C C . LYS B 1 7 ? 20.172 -41.125 -38.469 1 58.22 7 LYS B C 1
ATOM 4263 O O . LYS B 1 7 ? 20.594 -40 -38.188 1 58.22 7 LYS B O 1
ATOM 4268 N N . PRO B 1 8 ? 19 -41.312 -39.156 1 65.5 8 PRO B N 1
ATOM 4269 C CA . PRO B 1 8 ? 18.094 -40.188 -39.344 1 65.5 8 PRO B CA 1
ATOM 4270 C C . PRO B 1 8 ? 17.781 -39.438 -38.062 1 65.5 8 PRO B C 1
ATOM 4272 O O . PRO B 1 8 ? 17.719 -40.062 -37 1 65.5 8 PRO B O 1
ATOM 4275 N N . GLU B 1 9 ? 17.859 -38.156 -38.062 1 85.56 9 GLU B N 1
ATOM 4276 C CA . GLU B 1 9 ? 17.547 -37.281 -36.906 1 85.56 9 GLU B CA 1
ATOM 4277 C C . GLU B 1 9 ? 16.125 -37.5 -36.438 1 85.56 9 GLU B C 1
ATOM 4279 O O . GLU B 1 9 ? 15.219 -37.75 -37.219 1 85.56 9 GLU B O 1
ATOM 4284 N N . ARG B 1 10 ? 15.906 -37.812 -35.125 1 94.88 10 ARG B N 1
ATOM 4285 C CA . ARG B 1 10 ? 14.602 -37.969 -34.5 1 94.88 10 ARG B CA 1
ATOM 4286 C C . ARG B 1 10 ? 14.203 -36.719 -33.719 1 94.88 10 ARG B C 1
ATOM 4288 O O . ARG B 1 10 ? 15.031 -36.125 -33.031 1 94.88 10 ARG B O 1
ATOM 4295 N N . TYR B 1 11 ? 12.953 -36.375 -33.969 1 97.94 11 TYR B N 1
ATOM 4296 C CA . TYR B 1 11 ? 12.438 -35.156 -33.344 1 97.94 11 TYR B CA 1
ATOM 4297 C C . TYR B 1 11 ? 11.18 -35.469 -32.531 1 97.94 11 TYR B C 1
ATOM 4299 O O . TYR B 1 11 ? 10.508 -36.469 -32.781 1 97.94 11 TYR B O 1
ATOM 4307 N N . TYR B 1 12 ? 10.898 -34.625 -31.609 1 98.5 12 TYR B N 1
ATOM 4308 C CA . TYR B 1 12 ? 9.711 -34.656 -30.766 1 98.5 12 TYR B CA 1
ATOM 4309 C C . TYR B 1 12 ? 9.062 -33.281 -30.656 1 98.5 12 TYR B C 1
ATOM 4311 O O . TYR B 1 12 ? 9.75 -32.281 -30.656 1 98.5 12 TYR B O 1
ATOM 4319 N N . VAL B 1 13 ? 7.754 -33.281 -30.594 1 98.69 13 VAL B N 1
ATOM 4320 C CA . VAL B 1 13 ? 7.023 -32.031 -30.438 1 98.69 13 VAL B CA 1
ATOM 4321 C C . VAL B 1 13 ? 6.449 -31.938 -29.031 1 98.69 13 VAL B C 1
ATOM 4323 O O . VAL B 1 13 ? 5.762 -32.844 -28.578 1 98.69 13 VAL B O 1
ATOM 4326 N N . GLY B 1 14 ? 6.828 -30.906 -28.328 1 98.56 14 GLY B N 1
ATOM 4327 C CA . GLY B 1 14 ? 6.199 -30.562 -27.062 1 98.56 14 GLY B CA 1
ATOM 4328 C C . GLY B 1 14 ? 5.23 -29.406 -27.172 1 98.56 14 GLY B C 1
ATOM 4329 O O . GLY B 1 14 ? 5.551 -28.375 -27.766 1 98.56 14 GLY B O 1
ATOM 4330 N N . VAL B 1 15 ? 3.992 -29.547 -26.641 1 98.75 15 VAL B N 1
ATOM 4331 C CA . VAL B 1 15 ? 2.975 -28.5 -26.625 1 98.75 15 VAL B CA 1
ATOM 4332 C C . VAL B 1 15 ? 2.596 -28.156 -25.188 1 98.75 15 VAL B C 1
ATOM 4334 O O . VAL B 1 15 ? 2.266 -29.031 -24.406 1 98.75 15 VAL B O 1
ATOM 4337 N N . ASP B 1 16 ? 2.668 -26.891 -24.875 1 98.25 16 ASP B N 1
ATOM 4338 C CA . ASP B 1 16 ? 2.363 -26.375 -23.547 1 98.25 16 ASP B CA 1
ATOM 4339 C C . ASP B 1 16 ? 1.207 -25.375 -23.594 1 98.25 16 ASP B C 1
ATOM 4341 O O . ASP B 1 16 ? 1.315 -24.328 -24.219 1 98.25 16 ASP B O 1
ATOM 4345 N N . VAL B 1 17 ? 0.099 -25.719 -22.922 1 98.44 17 VAL B N 1
ATOM 4346 C CA . VAL B 1 17 ? -1.021 -24.797 -22.797 1 98.44 17 VAL B CA 1
ATOM 4347 C C . VAL B 1 17 ? -0.991 -24.125 -21.422 1 98.44 17 VAL B C 1
ATOM 4349 O O . VAL B 1 17 ? -1.517 -24.672 -20.438 1 98.44 17 VAL B O 1
ATOM 4352 N N . GLY B 1 18 ? -0.507 -22.922 -21.391 1 95.69 18 GLY B N 1
ATOM 4353 C CA . GLY B 1 18 ? -0.443 -22.141 -20.172 1 95.69 18 GLY B CA 1
ATOM 4354 C C . GLY B 1 18 ? -1.695 -21.328 -19.922 1 95.69 18 GLY B C 1
ATOM 4355 O O . GLY B 1 18 ? -2.744 -21.594 -20.516 1 95.69 18 GLY B O 1
ATOM 4356 N N . THR B 1 19 ? -1.547 -20.359 -19 1 94 19 THR B N 1
ATOM 4357 C CA . THR B 1 19 ? -2.68 -19.547 -18.578 1 94 19 THR B CA 1
ATOM 4358 C C . THR B 1 19 ? -3.137 -18.625 -19.703 1 94 19 THR B C 1
ATOM 4360 O O . THR B 1 19 ? -4.336 -18.453 -19.922 1 94 19 THR B O 1
ATOM 4363 N N . GLY B 1 20 ? -2.182 -18.125 -20.469 1 93.25 20 GLY B N 1
ATOM 4364 C CA . GLY B 1 20 ? -2.564 -17.078 -21.406 1 93.25 20 GLY B CA 1
ATOM 4365 C C . GLY B 1 20 ? -2.24 -17.438 -22.844 1 93.25 20 GLY B C 1
ATOM 4366 O O . GLY B 1 20 ? -2.686 -16.766 -23.781 1 93.25 20 GLY B O 1
ATOM 4367 N N . SER B 1 21 ? -1.513 -18.484 -23.047 1 96.31 21 SER B N 1
ATOM 4368 C CA . SER B 1 21 ? -1.103 -18.812 -24.406 1 96.31 21 SER B CA 1
ATOM 4369 C C . SER B 1 21 ? -0.754 -20.297 -24.531 1 96.31 21 SER B C 1
ATOM 4371 O O . SER B 1 21 ? -0.59 -20.984 -23.531 1 96.31 21 SER B O 1
ATOM 4373 N N . VAL B 1 22 ? -0.7 -20.703 -25.797 1 98.19 22 VAL B N 1
ATOM 4374 C CA . VAL B 1 22 ? -0.198 -22.031 -26.156 1 98.19 22 VAL B CA 1
ATOM 4375 C C . VAL B 1 22 ? 1.181 -21.906 -26.812 1 98.19 22 VAL B C 1
ATOM 4377 O O . VAL B 1 22 ? 1.416 -21 -27.609 1 98.19 22 VAL B O 1
ATOM 4380 N N . ARG B 1 23 ? 2.043 -22.766 -26.391 1 98.06 23 ARG B N 1
ATOM 4381 C CA . ARG B 1 23 ? 3.389 -22.797 -26.953 1 98.06 23 ARG B CA 1
ATOM 4382 C C . ARG B 1 23 ? 3.74 -24.203 -27.453 1 98.06 23 ARG B C 1
ATOM 4384 O O . ARG B 1 23 ? 3.266 -25.203 -26.906 1 98.06 23 ARG B O 1
ATOM 4391 N N . ALA B 1 24 ? 4.562 -24.25 -28.484 1 98.62 24 ALA B N 1
ATOM 4392 C CA . ALA B 1 24 ? 5.07 -25.516 -28.984 1 98.62 24 ALA B CA 1
ATOM 4393 C C . ALA B 1 24 ? 6.547 -25.406 -29.359 1 98.62 24 ALA B C 1
ATOM 4395 O O . ALA B 1 24 ? 7.031 -24.328 -29.688 1 98.62 24 ALA B O 1
ATOM 4396 N N . ALA B 1 25 ? 7.203 -26.531 -29.25 1 98.25 25 ALA B N 1
ATOM 4397 C CA . ALA B 1 25 ? 8.609 -26.609 -29.656 1 98.25 25 ALA B CA 1
ATOM 4398 C C . ALA B 1 25 ? 8.906 -27.922 -30.359 1 98.25 25 ALA B C 1
ATOM 4400 O O . ALA B 1 25 ? 8.312 -28.953 -30.031 1 98.25 25 ALA B O 1
ATOM 4401 N N . LEU B 1 26 ? 9.75 -27.828 -31.375 1 98.44 26 LEU B N 1
ATOM 4402 C CA . LEU B 1 26 ? 10.406 -29 -31.938 1 98.44 26 LEU B CA 1
ATOM 4403 C C . LEU B 1 26 ? 11.734 -29.281 -31.25 1 98.44 26 LEU B C 1
ATOM 4405 O O . LEU B 1 26 ? 12.602 -28.406 -31.188 1 98.44 26 LEU B O 1
ATOM 4409 N N . VAL B 1 27 ? 11.852 -30.484 -30.719 1 97.75 27 VAL B N 1
ATOM 4410 C CA . VAL B 1 27 ? 13.008 -30.812 -29.891 1 97.75 27 VAL B CA 1
ATOM 4411 C C . VAL B 1 27 ? 13.711 -32.031 -30.438 1 97.75 27 VAL B C 1
ATOM 4413 O O . VAL B 1 27 ? 13.055 -33 -30.859 1 97.75 27 VAL B O 1
ATOM 4416 N N . ASP B 1 28 ? 14.984 -32.062 -30.422 1 96.94 28 ASP B N 1
ATOM 4417 C CA . ASP B 1 28 ? 15.711 -33.219 -30.906 1 96.94 28 ASP B CA 1
ATOM 4418 C C . ASP B 1 28 ? 16 -34.188 -29.766 1 96.94 28 ASP B C 1
ATOM 4420 O O . ASP B 1 28 ? 15.562 -34 -28.625 1 96.94 28 ASP B O 1
ATOM 4424 N N . GLN B 1 29 ? 16.688 -35.25 -30.062 1 95.5 29 GLN B N 1
ATOM 4425 C CA . GLN B 1 29 ? 16.875 -36.344 -29.109 1 95.5 29 GLN B CA 1
ATOM 4426 C C . GLN B 1 29 ? 17.797 -35.906 -27.969 1 95.5 29 GLN B C 1
ATOM 4428 O O . GLN B 1 29 ? 17.844 -36.562 -26.922 1 95.5 29 GLN B O 1
ATOM 4433 N N . SER B 1 30 ? 18.531 -34.781 -28.156 1 94 30 SER B N 1
ATOM 4434 C CA . SER B 1 30 ? 19.422 -34.281 -27.109 1 94 30 SER B CA 1
ATOM 4435 C C . SER B 1 30 ? 18.734 -33.219 -26.266 1 94 30 SER B C 1
ATOM 4437 O O . SER B 1 30 ? 19.312 -32.719 -25.297 1 94 30 SER B O 1
ATOM 4439 N N . GLY B 1 31 ? 17.578 -32.906 -26.625 1 94.12 31 GLY B N 1
ATOM 4440 C CA . GLY B 1 31 ? 16.844 -31.922 -25.844 1 94.12 31 GLY B CA 1
ATOM 4441 C C . GLY B 1 31 ? 17 -30.5 -26.359 1 94.12 31 GLY B C 1
ATOM 4442 O O . GLY B 1 31 ? 16.531 -29.547 -25.719 1 94.12 31 GLY B O 1
ATOM 4443 N N . VAL B 1 32 ? 17.578 -30.328 -27.5 1 95.25 32 VAL B N 1
ATOM 4444 C CA . VAL B 1 32 ? 17.797 -29 -28.078 1 95.25 32 VAL B CA 1
ATOM 4445 C C . VAL B 1 32 ? 16.547 -28.531 -28.828 1 95.25 32 VAL B C 1
ATOM 4447 O O . VAL B 1 32 ? 15.992 -29.281 -29.625 1 95.25 32 VAL B O 1
ATOM 4450 N N . LEU B 1 33 ? 16.141 -27.328 -28.562 1 95.75 33 LEU B N 1
ATOM 4451 C CA . LEU B 1 33 ? 15.008 -26.734 -29.266 1 95.75 33 LEU B CA 1
ATOM 4452 C C . LEU B 1 33 ? 15.414 -26.281 -30.656 1 95.75 33 LEU B C 1
ATOM 4454 O O . LEU B 1 33 ? 16.344 -25.484 -30.812 1 95.75 33 LEU B O 1
ATOM 4458 N N . LEU B 1 34 ? 14.727 -26.719 -31.641 1 96.38 34 LEU B N 1
ATOM 4459 C CA . LEU B 1 34 ? 15.031 -26.375 -33.031 1 96.38 34 LEU B CA 1
ATOM 4460 C C . LEU B 1 34 ? 14.062 -25.312 -33.531 1 96.38 34 LEU B C 1
ATOM 4462 O O . LEU B 1 34 ? 14.406 -24.531 -34.438 1 96.38 34 LEU B O 1
ATOM 4466 N N . ALA B 1 35 ? 12.867 -25.328 -33.062 1 97.31 35 ALA B N 1
ATOM 4467 C CA . ALA B 1 35 ? 11.828 -24.375 -33.438 1 97.31 35 ALA B CA 1
ATOM 4468 C C . ALA B 1 35 ? 10.891 -24.094 -32.25 1 97.31 35 ALA B C 1
ATOM 4470 O O . ALA B 1 35 ? 10.727 -24.922 -31.375 1 97.31 35 ALA B O 1
ATOM 4471 N N . PHE B 1 36 ? 10.336 -22.938 -32.25 1 97.44 36 PHE B N 1
ATOM 4472 C CA . PHE B 1 36 ? 9.453 -22.469 -31.188 1 97.44 36 PHE B CA 1
ATOM 4473 C C . PHE B 1 36 ? 8.336 -21.594 -31.75 1 97.44 36 PHE B C 1
ATOM 4475 O O . PHE B 1 36 ? 8.547 -20.828 -32.688 1 97.44 36 PHE B O 1
ATOM 4482 N N . ALA B 1 37 ? 7.137 -21.719 -31.203 1 98.19 37 ALA B N 1
ATOM 4483 C CA . ALA B 1 37 ? 6.004 -20.875 -31.578 1 98.19 37 ALA B CA 1
ATOM 4484 C C . ALA B 1 37 ? 5.082 -20.641 -30.391 1 98.19 37 ALA B C 1
ATOM 4486 O O . ALA B 1 37 ? 5.02 -21.453 -29.469 1 98.19 37 ALA B O 1
ATOM 4487 N N . ASP B 1 38 ? 4.41 -19.594 -30.375 1 97.19 38 ASP B N 1
ATOM 4488 C CA . ASP B 1 38 ? 3.475 -19.203 -29.344 1 97.19 38 ASP B CA 1
ATOM 4489 C C . ASP B 1 38 ? 2.213 -18.578 -29.938 1 97.19 38 ASP B C 1
ATOM 4491 O O . ASP B 1 38 ? 2.27 -17.938 -30.984 1 97.19 38 ASP B O 1
ATOM 4495 N N . GLN B 1 39 ? 1.088 -18.812 -29.359 1 98.06 39 GLN B N 1
ATOM 4496 C CA . GLN B 1 39 ? -0.205 -18.281 -29.766 1 98.06 39 GLN B CA 1
ATOM 4497 C C . GLN B 1 39 ? -1.072 -17.938 -28.562 1 98.06 39 GLN B C 1
ATOM 4499 O O . GLN B 1 39 ? -1.355 -18.812 -27.734 1 98.06 39 GLN B O 1
ATOM 4504 N N . PRO B 1 40 ? -1.536 -16.719 -28.438 1 97.12 40 PRO B N 1
ATOM 4505 C CA . PRO B 1 40 ? -2.402 -16.344 -27.312 1 97.12 40 PRO B CA 1
ATOM 4506 C C . PRO B 1 40 ? -3.756 -17.062 -27.359 1 97.12 40 PRO B C 1
ATOM 4508 O O . PRO B 1 40 ? -4.234 -17.422 -28.438 1 97.12 40 PRO B O 1
ATOM 4511 N N . ILE B 1 41 ? -4.281 -17.281 -26.234 1 96.56 41 ILE B N 1
ATOM 4512 C CA . ILE B 1 41 ? -5.629 -17.844 -26.156 1 96.56 41 ILE B CA 1
ATOM 4513 C C . ILE B 1 41 ? -6.566 -16.828 -25.5 1 96.56 41 ILE B C 1
ATOM 4515 O O . ILE B 1 41 ? -6.121 -15.969 -24.75 1 96.56 41 ILE B O 1
ATOM 4519 N N . LYS B 1 42 ? -7.844 -16.875 -25.797 1 95.5 42 LYS B N 1
ATOM 4520 C CA . LYS B 1 42 ? -8.859 -15.969 -25.297 1 95.5 42 LYS B CA 1
ATOM 4521 C C . LYS B 1 42 ? -9.328 -16.391 -23.906 1 95.5 42 LYS B C 1
ATOM 4523 O O . LYS B 1 42 ? -9.492 -17.578 -23.625 1 95.5 42 LYS B O 1
ATOM 4528 N N . ASN B 1 43 ? -9.477 -15.492 -23.047 1 95 43 ASN B N 1
ATOM 4529 C CA . ASN B 1 43 ? -10 -15.688 -21.688 1 95 43 ASN B CA 1
ATOM 4530 C C . ASN B 1 43 ? -11.219 -14.812 -21.438 1 95 43 ASN B C 1
ATOM 4532 O O . ASN B 1 43 ? -11.312 -13.703 -21.953 1 95 43 ASN B O 1
ATOM 4536 N N . TRP B 1 44 ? -12.18 -15.281 -20.703 1 95.19 44 TRP B N 1
ATOM 4537 C CA . TRP B 1 44 ? -13.344 -14.516 -20.281 1 95.19 44 TRP B CA 1
ATOM 4538 C C . TRP B 1 44 ? -13.414 -14.43 -18.766 1 95.19 44 TRP B C 1
ATOM 4540 O O . TRP B 1 44 ? -13.102 -15.398 -18.062 1 95.19 44 TRP B O 1
ATOM 4550 N N . GLU B 1 45 ? -13.664 -13.328 -18.234 1 90.69 45 GLU B N 1
ATOM 4551 C CA . GLU B 1 45 ? -13.938 -13.094 -16.828 1 90.69 45 GLU B CA 1
ATOM 4552 C C . GLU B 1 45 ? -15.32 -12.492 -16.609 1 90.69 45 GLU B C 1
ATOM 4554 O O . GLU B 1 45 ? -15.445 -11.336 -16.219 1 90.69 45 GLU B O 1
ATOM 4559 N N . PRO B 1 46 ? -16.312 -13.273 -16.703 1 89.25 46 PRO B N 1
ATOM 4560 C CA . PRO B 1 46 ? -17.688 -12.75 -16.641 1 89.25 46 PRO B CA 1
ATOM 4561 C C . PRO B 1 46 ? -18.016 -12.125 -15.289 1 89.25 46 PRO B C 1
ATOM 4563 O O . PRO B 1 46 ? -18.812 -11.18 -15.227 1 89.25 46 PRO B O 1
ATOM 4566 N N . GLN B 1 47 ? -17.562 -12.664 -14.234 1 85.12 47 GLN B N 1
ATOM 4567 C CA . GLN B 1 47 ? -17.688 -12.156 -12.875 1 85.12 47 GLN B CA 1
ATOM 4568 C C . GLN B 1 47 ? -16.359 -12.172 -12.148 1 85.12 47 GLN B C 1
ATOM 4570 O O . GLN B 1 47 ? -15.422 -12.859 -12.57 1 85.12 47 GLN B O 1
ATOM 4575 N N . PHE B 1 48 ? -16.391 -11.414 -11.039 1 77.81 48 PHE B N 1
ATOM 4576 C CA . PHE B 1 48 ? -15.18 -11.414 -10.227 1 77.81 48 PHE B CA 1
ATOM 4577 C C . PHE B 1 48 ? -14.812 -12.828 -9.789 1 77.81 48 PHE B C 1
ATOM 4579 O O . PHE B 1 48 ? -15.664 -13.57 -9.305 1 77.81 48 PHE B O 1
ATOM 4586 N N . ASN B 1 49 ? -13.648 -13.281 -10.086 1 83.81 49 ASN B N 1
ATOM 4587 C CA . ASN B 1 49 ? -13.062 -14.562 -9.703 1 83.81 49 ASN B CA 1
ATOM 4588 C C . ASN B 1 49 ? -13.57 -15.695 -10.586 1 83.81 49 ASN B C 1
ATOM 4590 O O . ASN B 1 49 ? -13.352 -16.875 -10.273 1 83.81 49 ASN B O 1
ATOM 4594 N N . HIS B 1 50 ? -14.312 -15.32 -11.68 1 92.38 50 HIS B N 1
ATOM 4595 C CA . HIS B 1 50 ? -14.672 -16.312 -12.695 1 92.38 50 HIS B CA 1
ATOM 4596 C C . HIS B 1 50 ? -13.75 -16.219 -13.898 1 92.38 50 HIS B C 1
ATOM 4598 O O . HIS B 1 50 ? -13.562 -15.148 -14.477 1 92.38 50 HIS B O 1
ATOM 4604 N N . HIS B 1 51 ? -13.141 -17.328 -14.195 1 94.88 51 HIS B N 1
ATOM 4605 C CA . HIS B 1 51 ? -12.227 -17.375 -15.328 1 94.88 51 HIS B CA 1
ATOM 4606 C C . HIS B 1 51 ? -12.555 -18.547 -16.25 1 94.88 51 HIS B C 1
ATOM 4608 O O . HIS B 1 51 ? -12.5 -19.703 -15.836 1 94.88 51 HIS B O 1
ATOM 4614 N N . GLU B 1 52 ? -12.867 -18.203 -17.516 1 98 52 GLU B N 1
ATOM 4615 C CA . GLU B 1 52 ? -13.305 -19.234 -18.453 1 98 52 GLU B CA 1
ATOM 4616 C C . GLU B 1 52 ? -12.492 -19.172 -19.75 1 98 52 GLU B C 1
ATOM 4618 O O . GLU B 1 52 ? -11.914 -18.141 -20.078 1 98 52 GLU B O 1
ATOM 4623 N N . GLN B 1 53 ? -12.406 -20.312 -20.375 1 98.38 53 GLN B N 1
ATOM 4624 C CA . GLN B 1 53 ? -11.781 -20.438 -21.688 1 98.38 53 GLN B CA 1
ATOM 4625 C C . GLN B 1 53 ? -12.594 -21.359 -22.594 1 98.38 53 GLN B C 1
ATOM 4627 O O . GLN B 1 53 ? -13.672 -21.828 -22.219 1 98.38 53 GLN B O 1
ATOM 4632 N N . SER B 1 54 ? -12.133 -21.453 -23.859 1 98.56 54 SER B N 1
ATOM 4633 C CA . SER B 1 54 ? -12.734 -22.328 -24.859 1 98.56 54 SER B CA 1
ATOM 4634 C C . SER B 1 54 ? -11.797 -23.469 -25.234 1 98.56 54 SER B C 1
ATOM 4636 O O . SER B 1 54 ? -10.68 -23.219 -25.703 1 98.56 54 SER B O 1
ATOM 4638 N N . SER B 1 55 ? -12.328 -24.734 -25.062 1 98.5 55 SER B N 1
ATOM 4639 C CA . SER B 1 55 ? -11.5 -25.875 -25.438 1 98.5 55 SER B CA 1
ATOM 4640 C C . SER B 1 55 ? -11.234 -25.891 -26.953 1 98.5 55 SER B C 1
ATOM 4642 O O . SER B 1 55 ? -10.164 -26.297 -27.391 1 98.5 55 SER B O 1
ATOM 4644 N N . GLU B 1 56 ? -12.156 -25.391 -27.672 1 98.19 56 GLU B N 1
ATOM 4645 C CA . GLU B 1 56 ? -12 -25.312 -29.125 1 98.19 56 GLU B CA 1
ATOM 4646 C C . GLU B 1 56 ? -10.945 -24.281 -29.516 1 98.19 56 GLU B C 1
ATOM 4648 O O . GLU B 1 56 ? -10.133 -24.531 -30.406 1 98.19 56 GLU B O 1
ATOM 4653 N N . ASP B 1 57 ? -11.055 -23.172 -28.859 1 98.44 57 ASP B N 1
ATOM 4654 C CA . ASP B 1 57 ? -10.047 -22.141 -29.094 1 98.44 57 ASP B CA 1
ATOM 4655 C C . ASP B 1 57 ? -8.648 -22.656 -28.734 1 98.44 57 ASP B C 1
ATOM 4657 O O . ASP B 1 57 ? -7.684 -22.359 -29.453 1 98.44 57 ASP B O 1
ATOM 4661 N N . ILE B 1 58 ? -8.531 -23.312 -27.672 1 98.69 58 ILE B N 1
ATOM 4662 C CA . ILE B 1 58 ? -7.258 -23.844 -27.203 1 98.69 58 ILE B CA 1
ATOM 4663 C C . ILE B 1 58 ? -6.719 -24.859 -28.219 1 98.69 58 ILE B C 1
ATOM 4665 O O . ILE B 1 58 ? -5.543 -24.812 -28.578 1 98.69 58 ILE B O 1
ATOM 4669 N N . TRP B 1 59 ? -7.566 -25.781 -28.672 1 98.75 59 TRP B N 1
ATOM 4670 C CA . TRP B 1 59 ? -7.129 -26.781 -29.641 1 98.75 59 TRP B CA 1
ATOM 4671 C C . TRP B 1 59 ? -6.684 -26.109 -30.938 1 98.75 59 TRP B C 1
ATOM 4673 O O . TRP B 1 59 ? -5.672 -26.5 -31.531 1 98.75 59 TRP B O 1
ATOM 4683 N N . ALA B 1 60 ? -7.461 -25.125 -31.359 1 98.62 60 ALA B N 1
ATOM 4684 C CA . ALA B 1 60 ? -7.082 -24.375 -32.562 1 98.62 60 ALA B CA 1
ATOM 4685 C C . ALA B 1 60 ? -5.703 -23.75 -32.406 1 98.62 60 ALA B C 1
ATOM 4687 O O . ALA B 1 60 ? -4.902 -23.734 -33.344 1 98.62 60 ALA B O 1
ATOM 4688 N N . ALA B 1 61 ? -5.453 -23.203 -31.266 1 98.75 61 ALA B N 1
ATOM 4689 C CA . ALA B 1 61 ? -4.152 -22.609 -30.984 1 98.75 61 ALA B CA 1
ATOM 4690 C C . ALA B 1 61 ? -3.049 -23.656 -31 1 98.75 61 ALA B C 1
ATOM 4692 O O . ALA B 1 61 ? -1.942 -23.406 -31.484 1 98.75 61 ALA B O 1
ATOM 4693 N N . CYS B 1 62 ? -3.33 -24.828 -30.438 1 98.75 62 CYS B N 1
ATOM 4694 C CA . CYS B 1 62 ? -2.377 -25.938 -30.5 1 98.75 62 CYS B CA 1
ATOM 4695 C C . CYS B 1 62 ? -2.023 -26.281 -31.938 1 98.75 62 CYS B C 1
ATOM 4697 O O . CYS B 1 62 ? -0.856 -26.516 -32.25 1 98.75 62 CYS B O 1
ATOM 4699 N N . CYS B 1 63 ? -3.004 -26.281 -32.781 1 98.75 63 CYS B N 1
ATOM 4700 C CA . CYS B 1 63 ? -2.805 -26.609 -34.188 1 98.75 63 CYS B CA 1
ATOM 4701 C C . CYS B 1 63 ? -1.922 -25.578 -34.875 1 98.75 63 CYS B C 1
ATOM 4703 O O . CYS B 1 63 ? -0.994 -25.922 -35.594 1 98.75 63 CYS B O 1
ATOM 4705 N N . VAL B 1 64 ? -2.189 -24.359 -34.562 1 98.62 64 VAL B N 1
ATOM 4706 C CA . VAL B 1 64 ? -1.45 -23.266 -35.188 1 98.62 64 VAL B CA 1
ATOM 4707 C C . VAL B 1 64 ? 0.028 -23.359 -34.812 1 98.62 64 VAL B C 1
ATOM 4709 O O . VAL B 1 64 ? 0.899 -23.312 -35.688 1 98.62 64 VAL B O 1
ATOM 4712 N N . VAL B 1 65 ? 0.331 -23.516 -33.562 1 98.75 65 VAL B N 1
ATOM 4713 C CA . VAL B 1 65 ? 1.719 -23.469 -33.125 1 98.75 65 VAL B CA 1
ATOM 4714 C C . VAL B 1 65 ? 2.441 -24.75 -33.562 1 98.75 65 VAL B C 1
ATOM 4716 O O . VAL B 1 65 ? 3.65 -24.734 -33.812 1 98.75 65 VAL B O 1
ATOM 4719 N N . THR B 1 66 ? 1.767 -25.922 -33.562 1 98.75 66 THR B N 1
ATOM 4720 C CA . THR B 1 66 ? 2.396 -27.172 -33.969 1 98.75 66 THR B CA 1
ATOM 4721 C C . THR B 1 66 ? 2.766 -27.109 -35.469 1 98.75 66 THR B C 1
ATOM 4723 O O . THR B 1 66 ? 3.879 -27.484 -35.844 1 98.75 66 THR B O 1
ATOM 4726 N N . LYS B 1 67 ? 1.867 -26.641 -36.281 1 98.56 67 LYS B N 1
ATOM 4727 C CA . LYS B 1 67 ? 2.146 -26.5 -37.719 1 98.56 67 LYS B CA 1
ATOM 4728 C C . LYS B 1 67 ? 3.344 -25.578 -37.969 1 98.56 67 LYS B C 1
ATOM 4730 O O . LYS B 1 67 ? 4.168 -25.844 -38.844 1 98.56 67 LYS B O 1
ATOM 4735 N N . LYS B 1 68 ? 3.377 -24.594 -37.188 1 98.5 68 LYS B N 1
ATOM 4736 C CA . LYS B 1 68 ? 4.457 -23.625 -37.344 1 98.5 68 LYS B CA 1
ATOM 4737 C C . LYS B 1 68 ? 5.809 -24.25 -37 1 98.5 68 LYS B C 1
ATOM 4739 O O . LYS B 1 68 ? 6.797 -24.016 -37.719 1 98.5 68 LYS B O 1
ATOM 4744 N N . VAL B 1 69 ? 5.922 -25.047 -35.969 1 98.25 69 VAL B N 1
ATOM 4745 C CA . VAL B 1 69 ? 7.223 -25.516 -35.5 1 98.25 69 VAL B CA 1
ATOM 4746 C C . VAL B 1 69 ? 7.695 -26.672 -36.375 1 98.25 69 VAL B C 1
ATOM 4748 O O . VAL B 1 69 ? 8.883 -26.984 -36.406 1 98.25 69 VAL B O 1
ATOM 4751 N N . VAL B 1 70 ? 6.805 -27.344 -37.125 1 97.69 70 VAL B N 1
ATOM 4752 C CA . VAL B 1 70 ? 7.219 -28.516 -37.906 1 97.69 70 VAL B CA 1
ATOM 4753 C C . VAL B 1 70 ? 7.402 -28.109 -39.375 1 97.69 70 VAL B C 1
ATOM 4755 O O . VAL B 1 70 ? 7.664 -28.969 -40.219 1 97.69 70 VAL B O 1
ATOM 4758 N N . GLN B 1 71 ? 7.207 -26.844 -39.625 1 96 71 GLN B N 1
ATOM 4759 C CA . GLN B 1 71 ? 7.395 -26.375 -41 1 96 71 GLN B CA 1
ATOM 4760 C C . GLN B 1 71 ? 8.789 -26.703 -41.5 1 96 71 GLN B C 1
ATOM 4762 O O . GLN B 1 71 ? 9.789 -26.438 -40.812 1 96 71 GLN B O 1
ATOM 4767 N N . GLY B 1 72 ? 8.883 -27.266 -42.719 1 93.31 72 GLY B N 1
ATOM 4768 C CA . GLY B 1 72 ? 10.156 -27.547 -43.375 1 93.31 72 GLY B CA 1
ATOM 4769 C C . GLY B 1 72 ? 10.82 -28.812 -42.875 1 93.31 72 GLY B C 1
ATOM 4770 O O . GLY B 1 72 ? 11.922 -29.156 -43.312 1 93.31 72 GLY B O 1
ATOM 4771 N N . ILE B 1 73 ? 10.305 -29.5 -41.969 1 93.31 73 ILE B N 1
ATOM 4772 C CA . ILE B 1 73 ? 10.844 -30.734 -41.406 1 93.31 73 ILE B CA 1
ATOM 4773 C C . ILE B 1 73 ? 10.203 -31.938 -42.125 1 93.31 73 ILE B C 1
ATOM 4775 O O . ILE B 1 73 ? 9.016 -31.922 -42.438 1 93.31 73 ILE B O 1
ATOM 4779 N N . ASP B 1 74 ? 10.992 -32.906 -42.406 1 95.56 74 ASP B N 1
ATOM 4780 C CA . ASP B 1 74 ? 10.43 -34.188 -42.844 1 95.56 74 ASP B CA 1
ATOM 4781 C C . ASP B 1 74 ? 9.602 -34.844 -41.719 1 95.56 74 ASP B C 1
ATOM 4783 O O . ASP B 1 74 ? 10.156 -35.281 -40.719 1 95.56 74 ASP B O 1
ATOM 4787 N N . LEU B 1 75 ? 8.336 -34.906 -41.906 1 96.19 75 LEU B N 1
ATOM 4788 C CA . LEU B 1 75 ? 7.402 -35.344 -40.844 1 96.19 75 LEU B CA 1
ATOM 4789 C C . LEU B 1 75 ? 7.703 -36.781 -40.406 1 96.19 75 LEU B C 1
ATOM 4791 O O . LEU B 1 75 ? 7.309 -37.188 -39.312 1 96.19 75 LEU B O 1
ATOM 4795 N N . ASN B 1 76 ? 8.391 -37.469 -41.219 1 95.5 76 ASN B N 1
ATOM 4796 C CA . ASN B 1 76 ? 8.742 -38.844 -40.875 1 95.5 76 ASN B CA 1
ATOM 4797 C C . ASN B 1 76 ? 9.773 -38.875 -39.75 1 95.5 76 ASN B C 1
ATOM 4799 O O . ASN B 1 76 ? 9.969 -39.906 -39.094 1 95.5 76 ASN B O 1
ATOM 4803 N N . GLN B 1 77 ? 10.344 -37.781 -39.531 1 96.81 77 GLN B N 1
ATOM 4804 C CA . GLN B 1 77 ? 11.359 -37.688 -38.469 1 96.81 77 GLN B CA 1
ATOM 4805 C C . GLN B 1 77 ? 10.734 -37.344 -37.125 1 96.81 77 GLN B C 1
ATOM 4807 O O . GLN B 1 77 ? 11.391 -37.438 -36.094 1 96.81 77 GLN B O 1
ATOM 4812 N N . ILE B 1 78 ? 9.523 -37 -37.156 1 98.06 78 ILE B N 1
ATOM 4813 C CA . ILE B 1 78 ? 8.812 -36.719 -35.906 1 98.06 78 ILE B CA 1
ATOM 4814 C C . ILE B 1 78 ? 8.273 -38 -35.312 1 98.06 78 ILE B C 1
ATOM 4816 O O . ILE B 1 78 ? 7.422 -38.656 -35.906 1 98.06 78 ILE B O 1
ATOM 4820 N N . ARG B 1 79 ? 8.695 -38.281 -34.062 1 97.75 79 ARG B N 1
ATOM 4821 C CA . ARG B 1 79 ? 8.461 -39.594 -33.531 1 97.75 79 ARG B CA 1
ATOM 4822 C C . ARG B 1 79 ? 7.445 -39.562 -32.406 1 97.75 79 ARG B C 1
ATOM 4824 O O . ARG B 1 79 ? 6.832 -40.594 -32.094 1 97.75 79 ARG B O 1
ATOM 4831 N N . GLY B 1 80 ? 7.305 -38.438 -31.844 1 98.31 80 GLY B N 1
ATOM 4832 C CA . GLY B 1 80 ? 6.422 -38.406 -30.688 1 98.31 80 GLY B CA 1
ATOM 4833 C C . GLY B 1 80 ? 5.91 -37 -30.391 1 98.31 80 GLY B C 1
ATOM 4834 O O . GLY B 1 80 ? 6.547 -36 -30.75 1 98.31 80 GLY B O 1
ATOM 4835 N N . LEU B 1 81 ? 4.781 -37 -29.734 1 98.5 81 LEU B N 1
ATOM 4836 C CA . LEU B 1 81 ? 4.094 -35.781 -29.344 1 98.5 81 LEU B CA 1
ATOM 4837 C C . LEU B 1 81 ? 3.717 -35.812 -27.859 1 98.5 81 LEU B C 1
ATOM 4839 O O . LEU B 1 81 ? 3.213 -36.844 -27.375 1 98.5 81 LEU B O 1
ATOM 4843 N N . GLY B 1 82 ? 4.039 -34.781 -27.125 1 98.56 82 GLY B N 1
ATOM 4844 C CA . GLY B 1 82 ? 3.646 -34.625 -25.734 1 98.56 82 GLY B CA 1
ATOM 4845 C C . GLY B 1 82 ? 2.895 -33.344 -25.453 1 98.56 82 GLY B C 1
ATOM 4846 O O . GLY B 1 82 ? 3.25 -32.281 -25.969 1 98.56 82 GLY B O 1
ATOM 4847 N N . PHE B 1 83 ? 1.804 -33.438 -24.609 1 98.69 83 PHE B N 1
ATOM 4848 C CA . PHE B 1 83 ? 1.022 -32.25 -24.203 1 98.69 83 PHE B CA 1
ATOM 4849 C C . PHE B 1 83 ? 1.162 -32.031 -22.703 1 98.69 83 PHE B C 1
ATOM 4851 O O . PHE B 1 83 ? 1.22 -32.969 -21.922 1 98.69 83 PHE B O 1
ATOM 4858 N N . ASP B 1 84 ? 1.268 -30.844 -22.344 1 98.5 84 ASP B N 1
ATOM 4859 C CA . ASP B 1 84 ? 0.984 -30.406 -20.969 1 98.5 84 ASP B CA 1
ATOM 4860 C C . ASP B 1 84 ? 0.067 -29.188 -20.969 1 98.5 84 ASP B C 1
ATOM 4862 O O . ASP B 1 84 ? -0.149 -28.562 -22 1 98.5 84 ASP B O 1
ATOM 4866 N N . ALA B 1 85 ? -0.574 -28.969 -19.859 1 98.5 85 ALA B N 1
ATOM 4867 C CA . ALA B 1 85 ? -1.483 -27.828 -19.734 1 98.5 85 ALA B CA 1
ATOM 4868 C C . ALA B 1 85 ? -1.746 -27.484 -18.281 1 98.5 85 ALA B C 1
ATOM 4870 O O . ALA B 1 85 ? -1.385 -28.25 -17.375 1 98.5 85 ALA B O 1
ATOM 4871 N N . THR B 1 86 ? -2.273 -26.312 -18.078 1 97.12 86 THR B N 1
ATOM 4872 C CA . THR B 1 86 ? -2.789 -25.969 -16.766 1 97.12 86 THR B CA 1
ATOM 4873 C C . THR B 1 86 ? -3.85 -26.984 -16.328 1 97.12 86 THR B C 1
ATOM 4875 O O . THR B 1 86 ? -4.426 -27.688 -17.156 1 97.12 86 THR B O 1
ATOM 4878 N N . CYS B 1 87 ? -4.062 -27.047 -15.07 1 96.88 87 CYS B N 1
ATOM 4879 C CA . CYS B 1 87 ? -5.02 -28.016 -14.555 1 96.88 87 CYS B CA 1
ATOM 4880 C C . CYS B 1 87 ? -6.434 -27.469 -14.578 1 96.88 87 CYS B C 1
ATOM 4882 O O . CYS B 1 87 ? -7.145 -27.516 -13.57 1 96.88 87 CYS B O 1
ATOM 4884 N N . SER B 1 88 ? -6.906 -27.031 -15.68 1 98.19 88 SER B N 1
ATOM 4885 C CA . SER B 1 88 ? -8.242 -26.469 -15.859 1 98.19 88 SER B CA 1
ATOM 4886 C C . SER B 1 88 ? -9.258 -27.562 -16.203 1 98.19 88 SER B C 1
ATOM 4888 O O . SER B 1 88 ? -8.891 -28.609 -16.719 1 98.19 88 SER B O 1
ATOM 4890 N N . LEU B 1 89 ? -10.516 -27.266 -15.844 1 98.75 89 LEU B N 1
ATOM 4891 C CA . LEU B 1 89 ? -11.586 -28.25 -16.031 1 98.75 89 LEU B CA 1
ATOM 4892 C C . LEU B 1 89 ? -12.289 -28.031 -17.375 1 98.75 89 LEU B C 1
ATOM 4894 O O . LEU B 1 89 ? -12.766 -26.938 -17.656 1 98.75 89 LEU B O 1
ATOM 4898 N N . VAL B 1 90 ? -12.344 -29.062 -18.172 1 98.81 90 VAL B N 1
ATOM 4899 C CA . VAL B 1 90 ? -13.047 -29.047 -19.453 1 98.81 90 VAL B CA 1
ATOM 4900 C C . VAL B 1 90 ? -14.312 -29.906 -19.359 1 98.81 90 VAL B C 1
ATOM 4902 O O . VAL B 1 90 ? -14.266 -31.047 -18.906 1 98.81 90 VAL B O 1
ATOM 4905 N N . VAL B 1 91 ? -15.398 -29.391 -19.828 1 98.81 91 VAL B N 1
ATOM 4906 C CA . VAL B 1 91 ? -16.656 -30.109 -19.719 1 98.81 91 VAL B CA 1
ATOM 4907 C C . VAL B 1 91 ? -17.219 -30.391 -21.109 1 98.81 91 VAL B C 1
ATOM 4909 O O . VAL B 1 91 ? -17.406 -29.484 -21.922 1 98.81 91 VAL B O 1
ATOM 4912 N N . LEU B 1 92 ? -17.453 -31.688 -21.391 1 98.56 92 LEU B N 1
ATOM 4913 C CA . LEU B 1 92 ? -18.047 -32.125 -22.641 1 98.56 92 LEU B CA 1
ATOM 4914 C C . LEU B 1 92 ? -19.312 -32.969 -22.375 1 98.56 92 LEU B C 1
ATOM 4916 O O . LEU B 1 92 ? -19.453 -33.562 -21.312 1 98.56 92 LEU B O 1
ATOM 4920 N N . ASP B 1 93 ? -20.172 -33 -23.375 1 98.12 93 ASP B N 1
ATOM 4921 C CA . ASP B 1 93 ? -21.359 -33.844 -23.25 1 98.12 93 ASP B CA 1
ATOM 4922 C C . ASP B 1 93 ? -21.047 -35.281 -23.672 1 98.12 93 ASP B C 1
ATOM 4924 O O . ASP B 1 93 ? -19.875 -35.656 -23.859 1 98.12 93 ASP B O 1
ATOM 4928 N N . LYS B 1 94 ? -22.016 -36.156 -23.734 1 96.12 94 LYS B N 1
ATOM 4929 C CA . LYS B 1 94 ? -21.859 -37.562 -24.016 1 96.12 94 LYS B CA 1
ATOM 4930 C C . LYS B 1 94 ? -21.375 -37.812 -25.438 1 96.12 94 LYS B C 1
ATOM 4932 O O . LYS B 1 94 ? -20.781 -38.844 -25.75 1 96.12 94 LYS B O 1
ATOM 4937 N N . GLN B 1 95 ? -21.625 -36.781 -26.297 1 97 95 GLN B N 1
ATOM 4938 C CA . GLN B 1 95 ? -21.172 -36.844 -27.688 1 97 95 GLN B CA 1
ATOM 4939 C C . GLN B 1 95 ? -19.875 -36.062 -27.875 1 97 95 GLN B C 1
ATOM 4941 O O . GLN B 1 95 ? -19.469 -35.812 -29.016 1 97 95 GLN B O 1
ATOM 4946 N N . PHE B 1 96 ? -19.266 -35.625 -26.828 1 97.38 96 PHE B N 1
ATOM 4947 C CA . PHE B 1 96 ? -17.969 -34.969 -26.781 1 97.38 96 PHE B CA 1
ATOM 4948 C C . PHE B 1 96 ? -18.047 -33.562 -27.375 1 97.38 96 PHE B C 1
ATOM 4950 O O . PHE B 1 96 ? -17.078 -33.094 -27.969 1 97.38 96 PHE B O 1
ATOM 4957 N N . HIS B 1 97 ? -19.25 -32.969 -27.25 1 97.69 97 HIS B N 1
ATOM 4958 C CA . HIS B 1 97 ? -19.391 -31.547 -27.594 1 97.69 97 HIS B CA 1
ATOM 4959 C C . HIS B 1 97 ? -19.25 -30.672 -26.359 1 97.69 97 HIS B C 1
ATOM 4961 O O . HIS B 1 97 ? -19.656 -31.062 -25.25 1 97.69 97 HIS B O 1
ATOM 4967 N N . PRO B 1 98 ? -18.703 -29.453 -26.609 1 98.19 98 PRO B N 1
ATOM 4968 C CA . PRO B 1 98 ? -18.516 -28.562 -25.453 1 98.19 98 PRO B CA 1
ATOM 4969 C C . PRO B 1 98 ? -19.828 -28.203 -24.766 1 98.19 98 PRO B C 1
ATOM 4971 O O . PRO B 1 98 ? -20.828 -27.969 -25.438 1 98.19 98 PRO B O 1
ATOM 4974 N N . LEU B 1 99 ? -19.828 -28.125 -23.438 1 98.12 99 LEU B N 1
ATOM 4975 C CA . LEU B 1 99 ? -20.969 -27.703 -22.625 1 98.12 99 LEU B CA 1
ATOM 4976 C C . LEU B 1 99 ? -20.672 -26.406 -21.906 1 98.12 99 LEU B C 1
ATOM 4978 O O . LEU B 1 99 ? -19.547 -26.188 -21.453 1 98.12 99 LEU B O 1
ATOM 4982 N N . PRO B 1 100 ? -21.672 -25.578 -21.844 1 97.44 100 PRO B N 1
ATOM 4983 C CA . PRO B 1 100 ? -21.438 -24.312 -21.156 1 97.44 100 PRO B CA 1
ATOM 4984 C C . PRO B 1 100 ? -21.141 -24.5 -19.672 1 97.44 100 PRO B C 1
ATOM 4986 O O . PRO B 1 100 ? -21.75 -25.328 -19 1 97.44 100 PRO B O 1
ATOM 4989 N N . VAL B 1 101 ? -20.203 -23.719 -19.141 1 98.19 101 VAL B N 1
ATOM 4990 C CA . VAL B 1 101 ? -19.906 -23.719 -17.719 1 98.19 101 VAL B CA 1
ATOM 4991 C C . VAL B 1 101 ? -20.297 -22.375 -17.109 1 98.19 101 VAL B C 1
ATOM 4993 O O . VAL B 1 101 ? -19.688 -21.938 -16.125 1 98.19 101 VAL B O 1
ATOM 4996 N N . ASN B 1 102 ? -21.141 -21.641 -17.75 1 96.56 102 ASN B N 1
ATOM 4997 C CA . ASN B 1 102 ? -21.578 -20.297 -17.359 1 96.56 102 ASN B CA 1
ATOM 4998 C C . ASN B 1 102 ? -23.109 -20.188 -17.375 1 96.56 102 ASN B C 1
ATOM 5000 O O . ASN B 1 102 ? -23.781 -21 -18.016 1 96.56 102 ASN B O 1
ATOM 5004 N N . GLN B 1 103 ? -23.625 -19.125 -16.734 1 93.06 103 GLN B N 1
ATOM 5005 C CA . GLN B 1 103 ? -25.062 -18.938 -16.625 1 93.06 103 GLN B CA 1
ATOM 5006 C C . GLN B 1 103 ? -25.656 -18.453 -17.953 1 93.06 103 GLN B C 1
ATOM 5008 O O . GLN B 1 103 ? -26.844 -18.656 -18.203 1 93.06 103 GLN B O 1
ATOM 5013 N N . GLU B 1 104 ? -24.875 -17.875 -18.734 1 93.81 104 GLU B N 1
ATOM 5014 C CA . GLU B 1 104 ? -25.328 -17.344 -20.016 1 93.81 104 GLU B CA 1
ATOM 5015 C C . GLU B 1 104 ? -25.656 -18.453 -21 1 93.81 104 GLU B C 1
ATOM 5017 O O . GLU B 1 104 ? -26.312 -18.234 -22.016 1 93.81 104 GLU B O 1
ATOM 5022 N N . GLY B 1 105 ? -25.156 -19.625 -20.781 1 94.5 105 GLY B N 1
ATOM 5023 C CA . GLY B 1 105 ? -25.406 -20.766 -21.641 1 94.5 105 GLY B CA 1
ATOM 5024 C C . GLY B 1 105 ? -24.547 -20.766 -22.891 1 94.5 105 GLY B C 1
ATOM 5025 O O . GLY B 1 105 ? -24.922 -21.359 -23.906 1 94.5 105 GLY B O 1
ATOM 5026 N N . ASP B 1 106 ? -23.438 -20.109 -22.875 1 96.56 106 ASP B N 1
ATOM 5027 C CA . ASP B 1 106 ? -22.516 -20.094 -24 1 96.56 106 ASP B CA 1
ATOM 5028 C C . ASP B 1 106 ? -21.625 -21.328 -24.016 1 96.56 106 ASP B C 1
ATOM 5030 O O . ASP B 1 106 ? -20.656 -21.406 -23.266 1 96.56 106 ASP B O 1
ATOM 5034 N N . SER B 1 107 ? -21.859 -22.25 -24.938 1 96 107 SER B N 1
ATOM 5035 C CA . SER B 1 107 ? -21.172 -23.531 -24.984 1 96 107 SER B CA 1
ATOM 5036 C C . SER B 1 107 ? -19.719 -23.359 -25.422 1 96 107 SER B C 1
ATOM 5038 O O . SER B 1 107 ? -18.891 -24.25 -25.203 1 96 107 SER B O 1
ATOM 5040 N N . HIS B 1 108 ? -19.5 -22.25 -26.047 1 96.31 108 HIS B N 1
ATOM 5041 C CA . HIS B 1 108 ? -18.109 -22 -26.453 1 96.31 108 HIS B CA 1
ATOM 5042 C C . HIS B 1 108 ? -17.203 -21.844 -25.25 1 96.31 108 HIS B C 1
ATOM 5044 O O . HIS B 1 108 ? -16 -22.125 -25.328 1 96.31 108 HIS B O 1
ATOM 5050 N N . ARG B 1 109 ? -17.719 -21.359 -24.188 1 98 109 ARG B N 1
ATOM 5051 C CA . ARG B 1 109 ? -16.984 -21.219 -22.938 1 98 109 ARG B CA 1
ATOM 5052 C C . ARG B 1 109 ? -17.188 -22.438 -22.047 1 98 109 ARG B C 1
ATOM 5054 O O . ARG B 1 109 ? -18.047 -22.422 -21.156 1 98 109 ARG B O 1
ATOM 5061 N N . ASN B 1 110 ? -16.344 -23.438 -22.25 1 98.69 110 ASN B N 1
ATOM 5062 C CA . ASN B 1 110 ? -16.594 -24.703 -21.594 1 98.69 110 ASN B CA 1
ATOM 5063 C C . ASN B 1 110 ? -15.43 -25.109 -20.703 1 98.69 110 ASN B C 1
ATOM 5065 O O . ASN B 1 110 ? -15.289 -26.281 -20.344 1 98.69 110 ASN B O 1
ATOM 5069 N N . VAL B 1 111 ? -14.5 -24.188 -20.391 1 98.75 111 VAL B N 1
ATOM 5070 C CA . VAL B 1 111 ? -13.344 -24.469 -19.547 1 98.75 111 VAL B CA 1
ATOM 5071 C C . VAL B 1 111 ? -13.375 -23.578 -18.312 1 98.75 111 VAL B C 1
ATOM 5073 O O . VAL B 1 111 ? -13.461 -22.344 -18.438 1 98.75 111 VAL B O 1
ATOM 5076 N N . ILE B 1 112 ? -13.367 -24.156 -17.094 1 98.31 112 ILE B N 1
ATOM 5077 C CA . ILE B 1 112 ? -13.133 -23.406 -15.867 1 98.31 112 ILE B CA 1
ATOM 5078 C C . ILE B 1 112 ? -11.641 -23.438 -15.523 1 98.31 112 ILE B C 1
ATOM 5080 O O . ILE B 1 112 ? -11.086 -24.5 -15.242 1 98.31 112 ILE B O 1
ATOM 5084 N N . MET B 1 113 ? -11.031 -22.344 -15.547 1 97.12 113 MET B N 1
ATOM 5085 C CA . MET B 1 113 ? -9.586 -22.25 -15.383 1 97.12 113 MET B CA 1
ATOM 5086 C C . MET B 1 113 ? -9.172 -22.625 -13.961 1 97.12 113 MET B C 1
ATOM 5088 O O . MET B 1 113 ? -9.992 -22.578 -13.039 1 97.12 113 MET B O 1
ATOM 5092 N N . TRP B 1 114 ? -7.898 -22.922 -13.836 1 94.94 114 TRP B N 1
ATOM 5093 C CA . TRP B 1 114 ? -7.34 -23.328 -12.555 1 94.94 114 TRP B CA 1
ATOM 5094 C C . TRP B 1 114 ? -7.473 -22.219 -11.523 1 94.94 114 TRP B C 1
ATOM 5096 O O . TRP B 1 114 ? -7.758 -22.469 -10.352 1 94.94 114 TRP B O 1
ATOM 5106 N N . LEU B 1 115 ? -7.328 -20.969 -11.914 1 89.69 115 LEU B N 1
ATOM 5107 C CA . LEU B 1 115 ? -7.277 -19.844 -10.992 1 89.69 115 LEU B CA 1
ATOM 5108 C C . LEU B 1 115 ? -8.68 -19.344 -10.672 1 89.69 115 LEU B C 1
ATOM 5110 O O . LEU B 1 115 ? -8.836 -18.328 -9.992 1 89.69 115 LEU B O 1
ATOM 5114 N N . ASP B 1 116 ? -9.742 -20.031 -11.172 1 93.19 116 ASP B N 1
ATOM 5115 C CA . ASP B 1 116 ? -11.133 -19.688 -10.906 1 93.19 116 ASP B CA 1
ATOM 5116 C C . ASP B 1 116 ? -11.508 -20 -9.461 1 93.19 116 ASP B C 1
ATOM 5118 O O . ASP B 1 116 ? -11.25 -21.094 -8.961 1 93.19 116 ASP B O 1
ATOM 5122 N N . HIS B 1 117 ? -12.102 -19.031 -8.797 1 89.94 117 HIS B N 1
ATOM 5123 C CA . HIS B 1 117 ? -12.43 -19.188 -7.387 1 89.94 117 HIS B CA 1
ATOM 5124 C C . HIS B 1 117 ? -13.938 -19.141 -7.16 1 89.94 117 HIS B C 1
ATOM 5126 O O . HIS B 1 117 ? -14.391 -18.719 -6.098 1 89.94 117 HIS B O 1
ATOM 5132 N N . ARG B 1 118 ? -14.727 -19.516 -8.023 1 93.94 118 ARG B N 1
ATOM 5133 C CA . ARG B 1 118 ? -16.188 -19.453 -7.91 1 93.94 118 ARG B CA 1
ATOM 5134 C C . ARG B 1 118 ? -16.703 -20.422 -6.859 1 93.94 118 ARG B C 1
ATOM 5136 O O . ARG B 1 118 ? -17.75 -20.203 -6.254 1 93.94 118 ARG B O 1
ATOM 5143 N N . ALA B 1 119 ? -15.93 -21.484 -6.598 1 96 119 ALA B N 1
ATOM 5144 C CA . ALA B 1 119 ? -16.422 -22.594 -5.777 1 96 119 ALA B CA 1
ATOM 5145 C C . ALA B 1 119 ? -15.922 -22.469 -4.34 1 96 119 ALA B C 1
ATOM 5147 O O . ALA B 1 119 ? -15.594 -23.469 -3.705 1 96 119 ALA B O 1
ATOM 5148 N N . VAL B 1 120 ? -15.898 -21.328 -3.824 1 92.12 120 VAL B N 1
ATOM 5149 C CA . VAL B 1 120 ? -15.367 -21.078 -2.486 1 92.12 120 VAL B CA 1
ATOM 5150 C C . VAL B 1 120 ? -16.281 -21.719 -1.444 1 92.12 120 VAL B C 1
ATOM 5152 O O . VAL B 1 120 ? -15.797 -22.328 -0.484 1 92.12 120 VAL B O 1
ATOM 5155 N N . SER B 1 121 ? -17.625 -21.641 -1.589 1 95.06 121 SER B N 1
ATOM 5156 C CA . SER B 1 121 ? -18.547 -22.25 -0.647 1 95.06 121 SER B CA 1
ATOM 5157 C C . SER B 1 121 ? -18.422 -23.766 -0.652 1 95.06 121 SER B C 1
ATOM 5159 O O . SER B 1 121 ? -18.438 -24.406 0.404 1 95.06 121 SER B O 1
ATOM 5161 N N . GLN B 1 122 ? -18.266 -24.328 -1.782 1 97.38 122 GLN B N 1
ATOM 5162 C CA . GLN B 1 122 ? -18.156 -25.766 -1.938 1 97.38 122 GLN B CA 1
ATOM 5163 C C . GLN B 1 122 ? -16.875 -26.297 -1.287 1 97.38 122 GLN B C 1
ATOM 5165 O O . GLN B 1 122 ? -16.906 -27.312 -0.586 1 97.38 122 GLN B O 1
ATOM 5170 N N . VAL B 1 123 ? -15.797 -25.609 -1.533 1 95.81 123 VAL B N 1
ATOM 5171 C CA . VAL B 1 123 ? -14.539 -26.109 -0.996 1 95.81 123 VAL B CA 1
ATOM 5172 C C . VAL B 1 123 ? -14.555 -26.016 0.528 1 95.81 123 VAL B C 1
ATOM 5174 O O . VAL B 1 123 ? -13.953 -26.844 1.215 1 95.81 123 VAL B O 1
ATOM 5177 N N . ASN B 1 124 ? -15.203 -25.016 1.036 1 95.06 124 ASN B N 1
ATOM 5178 C CA . ASN B 1 124 ? -15.336 -24.906 2.484 1 95.06 124 ASN B CA 1
ATOM 5179 C C . ASN B 1 124 ? -16.109 -26.078 3.064 1 95.06 124 ASN B C 1
ATOM 5181 O O . ASN B 1 124 ? -15.719 -26.641 4.09 1 95.06 124 ASN B O 1
ATOM 5185 N N . ARG B 1 125 ? -17.156 -26.422 2.455 1 97.19 125 ARG B N 1
ATOM 5186 C CA . ARG B 1 125 ? -17.953 -27.578 2.891 1 97.19 125 ARG B CA 1
ATOM 5187 C C . ARG B 1 125 ? -17.156 -28.859 2.789 1 97.19 125 ARG B C 1
ATOM 5189 O O . ARG B 1 125 ? -17.25 -29.734 3.662 1 97.19 125 ARG B O 1
ATOM 5196 N N . ILE B 1 126 ? -16.422 -29 1.756 1 98 126 ILE B N 1
ATOM 5197 C CA . ILE B 1 126 ? -15.594 -30.188 1.577 1 98 126 ILE B CA 1
ATOM 5198 C C . ILE B 1 126 ? -14.562 -30.266 2.701 1 98 126 ILE B C 1
ATOM 5200 O O . ILE B 1 126 ? -14.375 -31.328 3.301 1 98 126 ILE B O 1
ATOM 5204 N N . ASN B 1 127 ? -13.938 -29.188 2.961 1 96.88 127 ASN B N 1
ATOM 5205 C CA . ASN B 1 127 ? -12.914 -29.172 3.998 1 96.88 127 ASN B CA 1
ATOM 5206 C C . ASN B 1 127 ? -13.508 -29.438 5.379 1 96.88 127 ASN B C 1
ATOM 5208 O O . ASN B 1 127 ? -12.844 -30.031 6.238 1 96.88 127 ASN B O 1
ATOM 5212 N N . GLU B 1 128 ? -14.766 -29.156 5.547 1 96.81 128 GLU B N 1
ATOM 5213 C CA . GLU B 1 128 ? -15.453 -29.391 6.816 1 96.81 128 GLU B CA 1
ATOM 5214 C C . GLU B 1 128 ? -15.672 -30.875 7.055 1 96.81 128 GLU B C 1
ATOM 5216 O O . GLU B 1 128 ? -15.859 -31.297 8.195 1 96.81 128 GLU B O 1
ATOM 5221 N N . THR B 1 129 ? -15.641 -31.641 6.062 1 97.31 129 THR B N 1
ATOM 5222 C CA . THR B 1 129 ? -15.859 -33.094 6.207 1 97.31 129 THR B CA 1
ATOM 5223 C C . THR B 1 129 ? -14.688 -33.719 6.941 1 97.31 129 THR B C 1
ATOM 5225 O O . THR B 1 129 ? -14.836 -34.812 7.512 1 97.31 129 THR B O 1
ATOM 5228 N N . LYS B 1 130 ? -13.523 -33.156 6.832 1 96.69 130 LYS B N 1
ATOM 5229 C CA . LYS B 1 130 ? -12.289 -33.688 7.402 1 96.69 130 LYS B CA 1
ATOM 5230 C C . LYS B 1 130 ? -12.016 -35.125 6.902 1 96.69 130 LYS B C 1
ATOM 5232 O O . LYS B 1 130 ? -11.5 -35.938 7.648 1 96.69 130 LYS B O 1
ATOM 5237 N N . HIS B 1 131 ? -12.484 -35.375 5.727 1 97.06 131 HIS B N 1
ATOM 5238 C CA . HIS B 1 131 ? -12.273 -36.688 5.129 1 97.06 131 HIS B CA 1
ATOM 5239 C C . HIS B 1 131 ? -10.789 -37 5.027 1 97.06 131 HIS B C 1
ATOM 5241 O O . HIS B 1 131 ? -9.961 -36.125 4.863 1 97.06 131 HIS B O 1
ATOM 5247 N N . SER B 1 132 ? -10.453 -38.219 4.973 1 95.75 132 SER B N 1
ATOM 5248 C CA . SER B 1 132 ? -9.07 -38.656 5.023 1 95.75 132 SER B CA 1
ATOM 5249 C C . SER B 1 132 ? -8.32 -38.312 3.748 1 95.75 132 SER B C 1
ATOM 5251 O O . SER B 1 132 ? -7.102 -38.125 3.771 1 95.75 132 SER B O 1
ATOM 5253 N N . VAL B 1 133 ? -9 -38.156 2.658 1 95.75 133 VAL B N 1
ATOM 5254 C CA . VAL B 1 133 ? -8.359 -37.844 1.391 1 95.75 133 VAL B CA 1
ATOM 5255 C C . VAL B 1 133 ? -7.672 -36.469 1.494 1 95.75 133 VAL B C 1
ATOM 5257 O O . VAL B 1 133 ? -6.723 -36.188 0.762 1 95.75 133 VAL B O 1
ATOM 5260 N N . LEU B 1 134 ? -8.117 -35.594 2.414 1 96.25 134 LEU B N 1
ATOM 5261 C CA . LEU B 1 134 ? -7.598 -34.25 2.553 1 96.25 134 LEU B CA 1
ATOM 5262 C C . LEU B 1 134 ? -6.141 -34.281 3.01 1 96.25 134 LEU B C 1
ATOM 5264 O O . LEU B 1 134 ? -5.418 -33.281 2.84 1 96.25 134 LEU B O 1
ATOM 5268 N N . GLN B 1 135 ? -5.68 -35.344 3.543 1 95 135 GLN B N 1
ATOM 5269 C CA . GLN B 1 135 ? -4.289 -35.469 3.959 1 95 135 GLN B CA 1
ATOM 5270 C C . GLN B 1 135 ? -3.344 -35.312 2.768 1 95 135 GLN B C 1
ATOM 5272 O O . GLN B 1 135 ? -2.221 -34.844 2.914 1 95 135 GLN B O 1
ATOM 5277 N N . TYR B 1 136 ? -3.814 -35.656 1.537 1 94.88 136 TYR B N 1
ATOM 5278 C CA . TYR B 1 136 ? -2.967 -35.656 0.35 1 94.88 136 TYR B CA 1
ATOM 5279 C C . TYR B 1 136 ? -2.92 -34.281 -0.287 1 94.88 136 TYR B C 1
ATOM 5281 O O . TYR B 1 136 ? -2.246 -34.062 -1.301 1 94.88 136 TYR B O 1
ATOM 5289 N N . VAL B 1 137 ? -3.641 -33.375 0.336 1 94.94 137 VAL B N 1
ATOM 5290 C CA . VAL B 1 137 ? -3.596 -32 -0.159 1 94.94 137 VAL B CA 1
ATOM 5291 C C . VAL B 1 137 ? -3.154 -31.078 0.96 1 94.94 137 VAL B C 1
ATOM 5293 O O . VAL B 1 137 ? -3.561 -29.906 1 1 94.94 137 VAL B O 1
ATOM 5296 N N . GLY B 1 138 ? -2.42 -31.609 1.9 1 93.44 138 GLY B N 1
ATOM 5297 C CA . GLY B 1 138 ? -1.855 -30.812 2.975 1 93.44 138 GLY B CA 1
ATOM 5298 C C . GLY B 1 138 ? -2.842 -30.531 4.094 1 93.44 138 GLY B C 1
ATOM 5299 O O . GLY B 1 138 ? -2.598 -29.672 4.945 1 93.44 138 GLY B O 1
ATOM 5300 N N . GLY B 1 139 ? -4.004 -31.141 4.035 1 93.88 139 GLY B N 1
ATOM 5301 C CA . GLY B 1 139 ? -5 -31 5.086 1 93.88 139 GLY B CA 1
ATOM 5302 C C . GLY B 1 139 ? -6.172 -30.125 4.688 1 93.88 139 GLY B C 1
ATOM 5303 O O . GLY B 1 139 ? -7.254 -30.234 5.27 1 93.88 139 GLY B O 1
ATOM 5304 N N . VAL B 1 140 ? -5.973 -29.281 3.764 1 94.5 140 VAL B N 1
ATOM 5305 C CA . VAL B 1 140 ? -7.004 -28.359 3.303 1 94.5 140 VAL B CA 1
ATOM 5306 C C . VAL B 1 140 ? -7.035 -28.344 1.776 1 94.5 140 VAL B C 1
ATOM 5308 O O . VAL B 1 140 ? -6.035 -28.016 1.135 1 94.5 140 VAL B O 1
ATOM 5311 N N . MET B 1 141 ? -8.203 -28.656 1.259 1 95.75 141 MET B N 1
ATOM 5312 C CA . MET B 1 141 ? -8.336 -28.656 -0.195 1 95.75 141 MET B CA 1
ATOM 5313 C C . MET B 1 141 ? -8.43 -27.234 -0.736 1 95.75 141 MET B C 1
ATOM 5315 O O . MET B 1 141 ? -9.086 -26.375 -0.141 1 95.75 141 MET B O 1
ATOM 5319 N N . SER B 1 142 ? -7.734 -27.047 -1.859 1 93.56 142 SER B N 1
ATOM 5320 C CA . SER B 1 142 ? -7.781 -25.766 -2.553 1 93.56 142 SER B CA 1
ATOM 5321 C C . SER B 1 142 ? -8.961 -25.688 -3.512 1 93.56 142 SER B C 1
ATOM 5323 O O . SER B 1 142 ? -9.398 -26.719 -4.047 1 93.56 142 SER B O 1
ATOM 5325 N N . VAL B 1 143 ? -9.422 -24.453 -3.719 1 93 143 VAL B N 1
ATOM 5326 C CA . VAL B 1 143 ? -10.508 -24.203 -4.664 1 93 143 VAL B CA 1
ATOM 5327 C C . VAL B 1 143 ? -10.047 -24.531 -6.082 1 93 143 VAL B C 1
ATOM 5329 O O . VAL B 1 143 ? -10.875 -24.75 -6.973 1 93 143 VAL B O 1
ATOM 5332 N N . GLU B 1 144 ? -8.734 -24.719 -6.25 1 92.25 144 GLU B N 1
ATOM 5333 C CA . GLU B 1 144 ? -8.156 -25.031 -7.555 1 92.25 144 GLU B CA 1
ATOM 5334 C C . GLU B 1 144 ? -8.422 -26.469 -7.953 1 92.25 144 GLU B C 1
ATOM 5336 O O . GLU B 1 144 ? -8.281 -26.844 -9.117 1 92.25 144 GLU B O 1
ATOM 5341 N N . MET B 1 145 ? -8.797 -27.266 -6.973 1 95.88 145 MET B N 1
ATOM 5342 C CA . MET B 1 145 ? -9.039 -28.672 -7.238 1 95.88 145 MET B CA 1
ATOM 5343 C C . MET B 1 145 ? -10.352 -28.875 -7.984 1 95.88 145 MET B C 1
ATOM 5345 O O . MET B 1 145 ? -11.195 -27.969 -8.016 1 95.88 145 MET B O 1
ATOM 5349 N N . GLN B 1 146 ? -10.547 -30.031 -8.578 1 98.12 146 GLN B N 1
ATOM 5350 C CA . GLN B 1 146 ? -11.68 -30.234 -9.469 1 98.12 146 GLN B CA 1
ATOM 5351 C C . GLN B 1 146 ? -12.953 -30.547 -8.68 1 98.12 146 GLN B C 1
ATOM 5353 O O . GLN B 1 146 ? -14.047 -30.172 -9.086 1 98.12 146 GLN B O 1
ATOM 5358 N N . ALA B 1 147 ? -12.82 -31.141 -7.492 1 97.94 147 ALA B N 1
ATOM 5359 C CA . ALA B 1 147 ? -14 -31.562 -6.73 1 97.94 147 ALA B CA 1
ATOM 5360 C C . ALA B 1 147 ? -14.891 -30.359 -6.402 1 97.94 147 ALA B C 1
ATOM 5362 O O . ALA B 1 147 ? -16.094 -30.406 -6.641 1 97.94 147 ALA B O 1
ATOM 5363 N N . PRO B 1 148 ? -14.281 -29.281 -5.887 1 97.94 148 PRO B N 1
ATOM 5364 C CA . PRO B 1 148 ? -15.141 -28.125 -5.617 1 97.94 148 PRO B CA 1
ATOM 5365 C C . PRO B 1 148 ? -15.797 -27.578 -6.879 1 97.94 148 PRO B C 1
ATOM 5367 O O . PRO B 1 148 ? -16.969 -27.172 -6.844 1 97.94 148 PRO B O 1
ATOM 5370 N N . LYS B 1 149 ? -15.102 -27.547 -7.973 1 98.06 149 LYS B N 1
ATOM 5371 C CA . LYS B 1 149 ? -15.648 -27.047 -9.227 1 98.06 149 LYS B CA 1
ATOM 5372 C C . LYS B 1 149 ? -16.797 -27.906 -9.719 1 98.06 149 LYS B C 1
ATOM 5374 O O . LYS B 1 149 ? -17.812 -27.391 -10.203 1 98.06 149 LYS B O 1
ATOM 5379 N N . LEU B 1 150 ? -16.641 -29.172 -9.602 1 98.5 150 LEU B N 1
ATOM 5380 C CA . LEU B 1 150 ? -17.672 -30.109 -10.016 1 98.5 150 LEU B CA 1
ATOM 5381 C C . LEU B 1 150 ? -18.922 -29.953 -9.156 1 98.5 150 LEU B C 1
ATOM 5383 O O . LEU B 1 150 ? -20.047 -29.938 -9.672 1 98.5 150 LEU B O 1
ATOM 5387 N N . LEU B 1 151 ? -18.656 -29.844 -7.875 1 98.44 151 LEU B N 1
ATOM 5388 C CA . LEU B 1 151 ? -19.766 -29.641 -6.969 1 98.44 151 LEU B CA 1
ATOM 5389 C C . LEU B 1 151 ? -20.5 -28.328 -7.293 1 98.44 151 LEU B C 1
ATOM 5391 O O . LEU B 1 151 ? -21.734 -28.281 -7.25 1 98.44 151 LEU B O 1
ATOM 5395 N N . TRP B 1 152 ? -19.781 -27.312 -7.602 1 98.19 152 TRP B N 1
ATOM 5396 C CA . TRP B 1 152 ? -20.359 -26.031 -7.984 1 98.19 152 TRP B CA 1
ATOM 5397 C C . TRP B 1 152 ? -21.219 -26.188 -9.234 1 98.19 152 TRP B C 1
ATOM 5399 O O . TRP B 1 152 ? -22.328 -25.641 -9.305 1 98.19 152 TRP B O 1
ATOM 5409 N N . LEU B 1 153 ? -20.766 -26.922 -10.234 1 98.19 153 LEU B N 1
ATOM 5410 C CA . LEU B 1 153 ? -21.5 -27.125 -11.477 1 98.19 153 LEU B CA 1
ATOM 5411 C C . LEU B 1 153 ? -22.812 -27.859 -11.211 1 98.19 153 LEU B C 1
ATOM 5413 O O . LEU B 1 153 ? -23.844 -27.516 -11.773 1 98.19 153 LEU B O 1
ATOM 5417 N N . LYS B 1 154 ? -22.75 -28.828 -10.406 1 98.19 154 LYS B N 1
ATOM 5418 C CA . LYS B 1 154 ? -23.953 -29.594 -10.07 1 98.19 154 LYS B CA 1
ATOM 5419 C C . LYS B 1 154 ? -24.984 -28.719 -9.391 1 98.19 154 LYS B C 1
ATOM 5421 O O . LYS B 1 154 ? -26.172 -28.797 -9.695 1 98.19 154 LYS B O 1
ATOM 5426 N N . GLU B 1 155 ? -24.531 -27.828 -8.555 1 97.94 155 GLU B N 1
ATOM 5427 C CA . GLU B 1 155 ? -25.438 -27.031 -7.734 1 97.94 155 GLU B CA 1
ATOM 5428 C C . GLU B 1 155 ? -25.938 -25.812 -8.5 1 97.94 155 GLU B C 1
ATOM 5430 O O . GLU B 1 155 ? -27.062 -25.344 -8.273 1 97.94 155 GLU B O 1
ATOM 5435 N N . ASN B 1 156 ? -25.141 -25.281 -9.367 1 97.12 156 ASN B N 1
ATOM 5436 C CA . ASN B 1 156 ? -25.453 -23.969 -9.938 1 97.12 156 ASN B CA 1
ATOM 5437 C C . ASN B 1 156 ? -25.828 -24.078 -11.414 1 97.12 156 ASN B C 1
ATOM 5439 O O . ASN B 1 156 ? -26.484 -23.188 -11.961 1 97.12 156 ASN B O 1
ATOM 5443 N N . LEU B 1 157 ? -25.406 -25.109 -12.078 1 97.69 157 LEU B N 1
ATOM 5444 C CA . LEU B 1 157 ? -25.672 -25.281 -13.5 1 97.69 157 LEU B CA 1
ATOM 5445 C C . LEU B 1 157 ? -26.188 -26.688 -13.797 1 97.69 157 LEU B C 1
ATOM 5447 O O . LEU B 1 157 ? -25.656 -27.359 -14.68 1 97.69 157 LEU B O 1
ATOM 5451 N N . ARG B 1 158 ? -27.125 -27.125 -13.109 1 96.88 158 ARG B N 1
ATOM 5452 C CA . ARG B 1 158 ? -27.609 -28.5 -13.164 1 96.88 158 ARG B CA 1
ATOM 5453 C C . ARG B 1 158 ? -28.203 -28.812 -14.531 1 96.88 158 ARG B C 1
ATOM 5455 O O . ARG B 1 158 ? -27.719 -29.719 -15.227 1 96.88 158 ARG B O 1
ATOM 5462 N N . GLU B 1 159 ? -29.109 -28.031 -15.031 1 95.75 159 GLU B N 1
ATOM 5463 C CA . GLU B 1 159 ? -29.828 -28.312 -16.266 1 95.75 159 GLU B CA 1
ATOM 5464 C C . GLU B 1 159 ? -29 -27.984 -17.5 1 95.75 159 GLU B C 1
ATOM 5466 O O . GLU B 1 159 ? -28.984 -28.75 -18.469 1 95.75 159 GLU B O 1
ATOM 5471 N N . ILE B 1 160 ? -28.281 -26.938 -17.359 1 95.25 160 ILE B N 1
ATOM 5472 C CA . ILE B 1 160 ? -27.578 -26.406 -18.531 1 95.25 160 ILE B CA 1
ATOM 5473 C C . ILE B 1 160 ? -26.281 -27.188 -18.734 1 95.25 160 ILE B C 1
ATOM 5475 O O . ILE B 1 160 ? -25.781 -27.281 -19.859 1 95.25 160 ILE B O 1
ATOM 5479 N N . CYS B 1 161 ? -25.734 -27.797 -17.703 1 97.25 161 CYS B N 1
ATOM 5480 C CA . CYS B 1 161 ? -24.406 -28.391 -17.812 1 97.25 161 CYS B CA 1
ATOM 5481 C C . CYS B 1 161 ? -24.375 -29.781 -17.172 1 97.25 161 CYS B C 1
ATOM 5483 O O . CYS B 1 161 ? -24.203 -30.781 -17.875 1 97.25 161 CYS B O 1
ATOM 5485 N N . TRP B 1 162 ? -24.688 -29.938 -15.914 1 97.62 162 TRP B N 1
ATOM 5486 C CA . TRP B 1 162 ? -24.438 -31.141 -15.133 1 97.62 162 TRP B CA 1
ATOM 5487 C C . TRP B 1 162 ? -25.203 -32.344 -15.703 1 97.62 162 TRP B C 1
ATOM 5489 O O . TRP B 1 162 ? -24.625 -33.406 -15.914 1 97.62 162 TRP B O 1
ATOM 5499 N N . ASP B 1 163 ? -26.438 -32.188 -16 1 96.94 163 ASP B N 1
ATOM 5500 C CA . ASP B 1 163 ? -27.297 -33.281 -16.469 1 96.94 163 ASP B CA 1
ATOM 5501 C C . ASP B 1 163 ? -26.891 -33.719 -17.875 1 96.94 163 ASP B C 1
ATOM 5503 O O . ASP B 1 163 ? -27.172 -34.844 -18.266 1 96.94 163 ASP B O 1
ATOM 5507 N N . LYS B 1 164 ? -26.25 -32.875 -18.594 1 97.56 164 LYS B N 1
ATOM 5508 C CA . LYS B 1 164 ? -25.891 -33.125 -19.969 1 97.56 164 LYS B CA 1
ATOM 5509 C C . LYS B 1 164 ? -24.438 -33.594 -20.078 1 97.56 164 LYS B C 1
ATOM 5511 O O . LYS B 1 164 ? -24.031 -34.156 -21.109 1 97.56 164 LYS B O 1
ATOM 5516 N N . ALA B 1 165 ? -23.734 -33.5 -19.031 1 98 165 ALA B N 1
ATOM 5517 C CA . ALA B 1 165 ? -22.312 -33.781 -19.047 1 98 165 ALA B CA 1
ATOM 5518 C C . ALA B 1 165 ? -22.031 -35.25 -19.234 1 98 165 ALA B C 1
ATOM 5520 O O . ALA B 1 165 ? -22.688 -36.094 -18.625 1 98 165 ALA B O 1
ATOM 5521 N N . GLY B 1 166 ? -21.125 -35.531 -20.125 1 97.62 166 GLY B N 1
ATOM 5522 C CA . GLY B 1 166 ? -20.688 -36.906 -20.359 1 97.62 166 GLY B CA 1
ATOM 5523 C C . GLY B 1 166 ? -19.234 -37.125 -19.938 1 97.62 166 GLY B C 1
ATOM 5524 O O . GLY B 1 166 ? -18.859 -38.25 -19.578 1 97.62 166 GLY B O 1
ATOM 5525 N N . HIS B 1 167 ? -18.453 -36.094 -20.062 1 97.62 167 HIS B N 1
ATOM 5526 C CA . HIS B 1 167 ? -17.031 -36.219 -19.766 1 97.62 167 HIS B CA 1
ATOM 5527 C C . HIS B 1 167 ? -16.5 -34.938 -19.094 1 97.62 167 HIS B C 1
ATOM 5529 O O . HIS B 1 167 ? -16.719 -33.844 -19.578 1 97.62 167 HIS B O 1
ATOM 5535 N N . PHE B 1 168 ? -15.883 -35.125 -17.953 1 98.69 168 PHE B N 1
ATOM 5536 C CA . PHE B 1 168 ? -15.094 -34.062 -17.297 1 98.69 168 PHE B CA 1
ATOM 5537 C C . PHE B 1 168 ? -13.609 -34.375 -17.406 1 98.69 168 PHE B C 1
ATOM 5539 O O . PHE B 1 168 ? -13.125 -35.375 -16.891 1 98.69 168 PHE B O 1
ATOM 5546 N N . PHE B 1 169 ? -12.836 -33.5 -18.109 1 98.5 169 PHE B N 1
ATOM 5547 C CA . PHE B 1 169 ? -11.406 -33.688 -18.297 1 98.5 169 PHE B CA 1
ATOM 5548 C C . PHE B 1 169 ? -10.617 -32.594 -17.562 1 98.5 169 PHE B C 1
ATOM 5550 O O . PHE B 1 169 ? -11.078 -31.469 -17.438 1 98.5 169 PHE B O 1
ATOM 5557 N N . ASP B 1 170 ? -9.508 -33 -17.031 1 98.25 170 ASP B N 1
ATOM 5558 C CA . ASP B 1 170 ? -8.484 -31.953 -16.922 1 98.25 170 ASP B CA 1
ATOM 5559 C C . ASP B 1 170 ? -7.996 -31.531 -18.297 1 98.25 170 ASP B C 1
ATOM 5561 O O . ASP B 1 170 ? -7.984 -32.312 -19.234 1 98.25 170 ASP B O 1
ATOM 5565 N N . LEU B 1 171 ? -7.562 -30.344 -18.406 1 98.75 171 LEU B N 1
ATOM 5566 C CA . LEU B 1 171 ? -7.203 -29.797 -19.719 1 98.75 171 LEU B CA 1
ATOM 5567 C C . LEU B 1 171 ? -6.102 -30.625 -20.375 1 98.75 171 LEU B C 1
ATOM 5569 O O . LEU B 1 171 ? -6.145 -30.875 -21.578 1 98.75 171 LEU B O 1
ATOM 5573 N N . PRO B 1 172 ? -5.062 -31.062 -19.641 1 98.5 172 PRO B N 1
ATOM 5574 C CA . PRO B 1 172 ? -4.074 -31.922 -20.312 1 98.5 172 PRO B CA 1
ATOM 5575 C C . PRO B 1 172 ? -4.676 -33.219 -20.859 1 98.5 172 PRO B C 1
ATOM 5577 O O . PRO B 1 172 ? -4.301 -33.656 -21.938 1 98.5 172 PRO B O 1
ATOM 5580 N N . ASP B 1 173 ? -5.574 -33.812 -20.141 1 98.5 173 ASP B N 1
ATOM 5581 C CA . ASP B 1 173 ? -6.215 -35.031 -20.594 1 98.5 173 ASP B CA 1
ATOM 5582 C C . ASP B 1 173 ? -7.121 -34.781 -21.797 1 98.5 173 ASP B C 1
ATOM 5584 O O . ASP B 1 173 ? -7.246 -35.625 -22.672 1 98.5 173 ASP B O 1
ATOM 5588 N N . PHE B 1 174 ? -7.773 -33.656 -21.75 1 98.69 174 PHE B N 1
ATOM 5589 C CA . PHE B 1 174 ? -8.578 -33.281 -22.906 1 98.69 174 PHE B CA 1
ATOM 5590 C C . PHE B 1 174 ? -7.723 -33.25 -24.172 1 98.69 174 PHE B C 1
ATOM 5592 O O . PHE B 1 174 ? -8.141 -33.75 -25.219 1 98.69 174 PHE B O 1
ATOM 5599 N N . LEU B 1 175 ? -6.551 -32.688 -24.062 1 98.81 175 LEU B N 1
ATOM 5600 C CA . LEU B 1 175 ? -5.676 -32.562 -25.219 1 98.81 175 LEU B CA 1
ATOM 5601 C C . LEU B 1 175 ? -5.238 -33.906 -25.75 1 98.81 175 LEU B C 1
ATOM 5603 O O . LEU B 1 175 ? -5.211 -34.125 -26.953 1 98.81 175 LEU B O 1
ATOM 5607 N N . SER B 1 176 ? -4.867 -34.781 -24.828 1 98.25 176 SER B N 1
ATOM 5608 C CA . SER B 1 176 ? -4.5 -36.156 -25.219 1 98.25 176 SER B CA 1
ATOM 5609 C C . SER B 1 176 ? -5.668 -36.844 -25.906 1 98.25 176 SER B C 1
ATOM 5611 O O . SER B 1 176 ? -5.477 -37.531 -26.906 1 98.25 176 SER B O 1
ATOM 5613 N N . TRP B 1 177 ? -6.824 -36.719 -25.328 1 98.38 177 TRP B N 1
ATOM 5614 C CA . TRP B 1 177 ? -8.016 -37.312 -25.922 1 98.38 177 TRP B CA 1
ATOM 5615 C C . TRP B 1 177 ? -8.273 -36.75 -27.312 1 98.38 177 TRP B C 1
ATOM 5617 O O . TRP B 1 177 ? -8.539 -37.5 -28.266 1 98.38 177 TRP B O 1
ATOM 5627 N N . LYS B 1 178 ? -8.234 -35.438 -27.391 1 98.56 178 LYS B N 1
ATOM 5628 C CA . LYS B 1 178 ? -8.484 -34.781 -28.672 1 98.56 178 LYS B CA 1
ATOM 5629 C C . LYS B 1 178 ? -7.52 -35.25 -29.75 1 98.56 178 LYS B C 1
ATOM 5631 O O . LYS B 1 178 ? -7.879 -35.344 -30.922 1 98.56 178 LYS B O 1
ATOM 5636 N N . ALA B 1 179 ? -6.355 -35.625 -29.375 1 98.62 179 ALA B N 1
ATOM 5637 C CA . ALA B 1 179 ? -5.297 -36.031 -30.297 1 98.62 179 ALA B CA 1
ATOM 5638 C C . ALA B 1 179 ? -5.43 -37.5 -30.656 1 98.62 179 ALA B C 1
ATOM 5640 O O . ALA B 1 179 ? -5.066 -37.906 -31.766 1 98.62 179 ALA B O 1
ATOM 5641 N N . THR B 1 180 ? -5.98 -38.375 -29.781 1 98.5 180 THR B N 1
ATOM 5642 C CA . THR B 1 180 ? -5.824 -39.812 -29.969 1 98.5 180 THR B CA 1
ATOM 5643 C C . THR B 1 180 ? -7.188 -40.5 -29.984 1 98.5 180 THR B C 1
ATOM 5645 O O . THR B 1 180 ? -7.297 -41.656 -30.406 1 98.5 180 THR B O 1
ATOM 5648 N N . GLY B 1 181 ? -8.125 -39.844 -29.391 1 97.31 181 GLY B N 1
ATOM 5649 C CA . GLY B 1 181 ? -9.43 -40.469 -29.219 1 97.31 181 GLY B CA 1
ATOM 5650 C C . GLY B 1 181 ? -9.516 -41.344 -27.984 1 97.31 181 GLY B C 1
ATOM 5651 O O . GLY B 1 181 ? -10.586 -41.875 -27.672 1 97.31 181 GLY B O 1
ATOM 5652 N N . VAL B 1 182 ? -8.414 -41.5 -27.297 1 97.25 182 VAL B N 1
ATOM 5653 C CA . VAL B 1 182 ? -8.367 -42.344 -26.109 1 97.25 182 VAL B CA 1
ATOM 5654 C C . VAL B 1 182 ? -8.844 -41.562 -24.891 1 97.25 182 VAL B C 1
ATOM 5656 O O . VAL B 1 182 ? -8.367 -40.438 -24.641 1 97.25 182 VAL B O 1
ATOM 5659 N N . THR B 1 183 ? -9.711 -42.094 -24.094 1 96.88 183 THR B N 1
ATOM 5660 C CA . THR B 1 183 ? -10.305 -41.375 -22.969 1 96.88 183 THR B CA 1
ATOM 5661 C C . THR B 1 183 ? -9.531 -41.625 -21.688 1 96.88 183 THR B C 1
ATOM 5663 O O . THR B 1 183 ? -9.969 -41.25 -20.594 1 96.88 183 THR B O 1
ATOM 5666 N N . ALA B 1 184 ? -8.391 -42.312 -21.828 1 96.69 184 ALA B N 1
ATOM 5667 C CA . ALA B 1 184 ? -7.543 -42.531 -20.656 1 96.69 184 ALA B CA 1
ATOM 5668 C C . ALA B 1 184 ? -7.129 -41.219 -20 1 96.69 184 ALA B C 1
ATOM 5670 O O . ALA B 1 184 ? -7.035 -40.188 -20.672 1 96.69 184 ALA B O 1
ATOM 5671 N N . ARG B 1 185 ? -6.98 -41.281 -18.688 1 97.88 185 ARG B N 1
ATOM 5672 C CA . ARG B 1 185 ? -6.504 -40.156 -17.922 1 97.88 185 ARG B CA 1
ATOM 5673 C C . ARG B 1 185 ? -5.066 -40.344 -17.453 1 97.88 185 ARG B C 1
ATOM 5675 O O . ARG B 1 185 ? -4.641 -41.5 -17.219 1 97.88 185 ARG B O 1
ATOM 5682 N N . SER B 1 186 ? -4.367 -39.25 -17.453 1 97.94 186 SER B N 1
ATOM 5683 C CA . SER B 1 186 ? -3.027 -39.281 -16.875 1 97.94 186 SER B CA 1
ATOM 5684 C C . SER B 1 186 ? -3.08 -39.469 -15.359 1 97.94 186 SER B C 1
ATOM 5686 O O . SER B 1 186 ? -3.902 -38.844 -14.688 1 97.94 186 SER B O 1
ATOM 5688 N N . LEU B 1 187 ? -2.223 -40.281 -14.812 1 97.81 187 LEU B N 1
ATOM 5689 C CA . LEU B 1 187 ? -2.102 -40.438 -13.367 1 97.81 187 LEU B CA 1
ATOM 5690 C C . LEU B 1 187 ? -1.772 -39.094 -12.719 1 97.81 187 LEU B C 1
ATOM 5692 O O . LEU B 1 187 ? -2.27 -38.781 -11.633 1 97.81 187 LEU B O 1
ATOM 5696 N N . CYS B 1 188 ? -1.015 -38.281 -13.367 1 97.81 188 CYS B N 1
ATOM 5697 C CA . CYS B 1 188 ? -0.619 -36.969 -12.875 1 97.81 188 CYS B CA 1
ATOM 5698 C C . CYS B 1 188 ? -1.841 -36.094 -12.578 1 97.81 188 CYS B C 1
ATOM 5700 O O . CYS B 1 188 ? -2.027 -35.656 -11.445 1 97.81 188 CYS B O 1
ATOM 5702 N N . SER B 1 189 ? -2.709 -35.906 -13.508 1 97.5 189 SER B N 1
ATOM 5703 C CA . SER B 1 189 ? -3.893 -35.062 -13.336 1 97.5 189 SER B CA 1
ATOM 5704 C C . SER B 1 189 ? -4.793 -35.594 -12.227 1 97.5 189 SER B C 1
ATOM 5706 O O . SER B 1 189 ? -5.281 -34.844 -11.391 1 97.5 189 SER B O 1
ATOM 5708 N N . LEU B 1 190 ? -4.945 -36.875 -12.188 1 97.62 190 LEU B N 1
ATOM 5709 C CA . LEU B 1 190 ? -5.926 -37.469 -11.281 1 97.62 190 LEU B CA 1
ATOM 5710 C C . LEU B 1 190 ? -5.438 -37.406 -9.836 1 97.62 190 LEU B C 1
ATOM 5712 O O . LEU B 1 190 ? -6.191 -37.031 -8.938 1 97.62 190 LEU B O 1
ATOM 5716 N N . VAL B 1 191 ? -4.195 -37.781 -9.625 1 97.19 191 VAL B N 1
ATOM 5717 C CA . VAL B 1 191 ? -3.715 -37.812 -8.25 1 97.19 191 VAL B CA 1
ATOM 5718 C C . VAL B 1 191 ? -3.553 -36.375 -7.715 1 97.19 191 VAL B C 1
ATOM 5720 O O . VAL B 1 191 ? -3.756 -36.156 -6.523 1 97.19 191 VAL B O 1
ATOM 5723 N N . CYS B 1 192 ? -3.27 -35.469 -8.586 1 97.38 192 CYS B N 1
ATOM 5724 C CA . CYS B 1 192 ? -2.922 -34.125 -8.133 1 97.38 192 CYS B CA 1
ATOM 5725 C C . CYS B 1 192 ? -4.168 -33.281 -7.988 1 97.38 192 CYS B C 1
ATOM 5727 O O . CYS B 1 192 ? -4.211 -32.375 -7.148 1 97.38 192 CYS B O 1
ATOM 5729 N N . LYS B 1 193 ? -5.176 -33.562 -8.766 1 97.12 193 LYS B N 1
ATOM 5730 C CA . LYS B 1 193 ? -6.246 -32.562 -8.797 1 97.12 193 LYS B CA 1
ATOM 5731 C C . LYS B 1 193 ? -7.609 -33.219 -8.57 1 97.12 193 LYS B C 1
ATOM 5733 O O . LYS B 1 193 ? -8.609 -32.531 -8.367 1 97.12 193 LYS B O 1
ATOM 5738 N N . TRP B 1 194 ? -7.715 -34.562 -8.539 1 97.5 194 TRP B N 1
ATOM 5739 C CA . TRP B 1 194 ? -9.016 -35.219 -8.5 1 97.5 194 TRP B CA 1
ATOM 5740 C C . TRP B 1 194 ? -9.125 -36.156 -7.285 1 97.5 194 TRP B C 1
ATOM 5742 O O . TRP B 1 194 ? -10.102 -36.875 -7.145 1 97.5 194 TRP B O 1
ATOM 5752 N N . THR B 1 195 ? -8.125 -36.219 -6.426 1 95.94 195 THR B N 1
ATOM 5753 C CA . THR B 1 195 ? -8.086 -37 -5.188 1 95.94 195 THR B CA 1
ATOM 5754 C C . THR B 1 195 ? -8.008 -38.5 -5.484 1 95.94 195 THR B C 1
ATOM 5756 O O . THR B 1 195 ? -8.438 -39.312 -4.672 1 95.94 195 THR B O 1
ATOM 5759 N N . TYR B 1 196 ? -7.559 -38.812 -6.652 1 97.19 196 TYR B N 1
ATOM 5760 C CA . TYR B 1 196 ? -7.309 -40.219 -7.016 1 97.19 196 TYR B CA 1
ATOM 5761 C C . TYR B 1 196 ? -6.078 -40.75 -6.301 1 97.19 196 TYR B C 1
ATOM 5763 O O . TYR B 1 196 ? -5.105 -40.031 -6.086 1 97.19 196 TYR B O 1
ATOM 5771 N N . SER B 1 197 ? -6.156 -42.031 -5.898 1 95.5 197 SER B N 1
ATOM 5772 C CA . SER B 1 197 ? -5.008 -42.719 -5.312 1 95.5 197 SER B CA 1
ATOM 5773 C C . SER B 1 197 ? -4.402 -43.719 -6.293 1 95.5 197 SER B C 1
ATOM 5775 O O . SER B 1 197 ? -5.113 -44.562 -6.852 1 95.5 197 SER B O 1
ATOM 5777 N N . ALA B 1 198 ? -3.135 -43.594 -6.473 1 93.75 198 ALA B N 1
ATOM 5778 C CA . ALA B 1 198 ? -2.473 -44.562 -7.359 1 93.75 198 ALA B CA 1
ATOM 5779 C C . ALA B 1 198 ? -2.648 -45.969 -6.852 1 93.75 198 ALA B C 1
ATOM 5781 O O . ALA B 1 198 ? -2.723 -46.938 -7.645 1 93.75 198 ALA B O 1
ATOM 5782 N N . GLU B 1 199 ? -2.805 -46.156 -5.605 1 91.5 199 GLU B N 1
ATOM 5783 C CA . GLU B 1 199 ? -2.879 -47.469 -4.984 1 91.5 199 GLU B CA 1
ATOM 5784 C C . GLU B 1 199 ? -4.324 -47.938 -4.891 1 91.5 199 GLU B C 1
ATOM 5786 O O . GLU B 1 199 ? -4.617 -49.125 -5.195 1 91.5 199 GLU B O 1
ATOM 5791 N N . LYS B 1 200 ? -5.176 -47.031 -4.527 1 93.75 200 LYS B N 1
ATOM 5792 C CA . LYS B 1 200 ? -6.516 -47.469 -4.141 1 93.75 200 LYS B CA 1
ATOM 5793 C C . LYS B 1 200 ? -7.547 -47.094 -5.199 1 93.75 200 LYS B C 1
ATOM 5795 O O . LYS B 1 200 ? -8.656 -47.625 -5.219 1 93.75 200 LYS B O 1
ATOM 5800 N N . GLY B 1 201 ? -7.098 -46.219 -6.039 1 96 201 GLY B N 1
ATOM 5801 C CA . GLY B 1 201 ? -8.055 -45.719 -7.016 1 96 201 GLY B CA 1
ATOM 5802 C C . GLY B 1 201 ? -8.969 -44.656 -6.457 1 96 201 GLY B C 1
ATOM 5803 O O . GLY B 1 201 ? -8.555 -43.844 -5.625 1 96 201 GLY B O 1
ATOM 5804 N N . TRP B 1 202 ? -10.195 -44.625 -7.031 1 97.44 202 TRP B N 1
ATOM 5805 C CA . TRP B 1 202 ? -11.18 -43.656 -6.57 1 97.44 202 TRP B CA 1
ATOM 5806 C C . TRP B 1 202 ? -11.695 -44 -5.184 1 97.44 202 TRP B C 1
ATOM 5808 O O . TRP B 1 202 ? -11.82 -45.188 -4.848 1 97.44 202 TRP B O 1
ATOM 5818 N N . ASP B 1 203 ? -11.984 -43 -4.375 1 97.25 203 ASP B N 1
ATOM 5819 C CA . ASP B 1 203 ? -12.539 -43.219 -3.039 1 97.25 203 ASP B CA 1
ATOM 5820 C C . ASP B 1 203 ? -14.047 -42.969 -3.027 1 97.25 203 ASP B C 1
ATOM 5822 O O . ASP B 1 203 ? -14.492 -41.812 -2.963 1 97.25 203 ASP B O 1
ATOM 5826 N N . ASP B 1 204 ? -14.789 -44.031 -2.912 1 97.5 204 ASP B N 1
ATOM 5827 C CA . ASP B 1 204 ? -16.25 -43.938 -2.959 1 97.5 204 ASP B CA 1
ATOM 5828 C C . ASP B 1 204 ? -16.781 -43.094 -1.812 1 97.5 204 ASP B C 1
ATOM 5830 O O . ASP B 1 204 ? -17.703 -42.281 -1.999 1 97.5 204 ASP B O 1
ATOM 5834 N N . SER B 1 205 ? -16.25 -43.312 -0.677 1 97.88 205 SER B N 1
ATOM 5835 C CA . SER B 1 205 ? -16.75 -42.625 0.503 1 97.88 205 SER B CA 1
ATOM 5836 C C . SER B 1 205 ? -16.609 -41.094 0.365 1 97.88 205 SER B C 1
ATOM 5838 O O . SER B 1 205 ? -17.484 -40.344 0.787 1 97.88 205 SER B O 1
ATOM 5840 N N . PHE B 1 206 ? -15.531 -40.656 -0.212 1 97.69 206 PHE B N 1
ATOM 5841 C CA . PHE B 1 206 ? -15.312 -39.25 -0.41 1 97.69 206 PHE B CA 1
ATOM 5842 C C . PHE B 1 206 ? -16.359 -38.656 -1.342 1 97.69 206 PHE B C 1
ATOM 5844 O O . PHE B 1 206 ? -17.031 -37.688 -0.995 1 97.69 206 PHE B O 1
ATOM 5851 N N . TRP B 1 207 ? -16.547 -39.25 -2.479 1 97.94 207 TRP B N 1
ATOM 5852 C CA . TRP B 1 207 ? -17.438 -38.688 -3.502 1 97.94 207 TRP B CA 1
ATOM 5853 C C . TRP B 1 207 ? -18.891 -38.719 -3.029 1 97.94 207 TRP B C 1
ATOM 5855 O O . TRP B 1 207 ? -19.672 -37.844 -3.352 1 97.94 207 TRP B O 1
ATOM 5865 N N . LYS B 1 208 ? -19.188 -39.75 -2.234 1 97.94 208 LYS B N 1
ATOM 5866 C CA . LYS B 1 208 ? -20.516 -39.812 -1.655 1 97.94 208 LYS B CA 1
ATOM 5867 C C . LYS B 1 208 ? -20.719 -38.75 -0.602 1 97.94 208 LYS B C 1
ATOM 5869 O O . LYS B 1 208 ? -21.75 -38.062 -0.583 1 97.94 208 LYS B O 1
ATOM 5874 N N . MET B 1 209 ? -19.734 -38.562 0.196 1 97.81 209 MET B N 1
ATOM 5875 C CA . MET B 1 209 ? -19.812 -37.656 1.319 1 97.81 209 MET B CA 1
ATOM 5876 C C . MET B 1 209 ? -20.016 -36.219 0.828 1 97.81 209 MET B C 1
ATOM 5878 O O . MET B 1 209 ? -20.703 -35.438 1.476 1 97.81 209 MET B O 1
ATOM 5882 N N . ILE B 1 210 ? -19.438 -35.875 -0.302 1 97.56 210 ILE B N 1
ATOM 5883 C CA . ILE B 1 210 ? -19.469 -34.469 -0.727 1 97.56 210 ILE B CA 1
ATOM 5884 C C . ILE B 1 210 ? -20.641 -34.25 -1.69 1 97.56 210 ILE B C 1
ATOM 5886 O O . ILE B 1 210 ? -20.781 -33.188 -2.285 1 97.56 210 ILE B O 1
ATOM 5890 N N . GLY B 1 211 ? -21.438 -35.312 -1.893 1 96.81 211 GLY B N 1
ATOM 5891 C CA . GLY B 1 211 ? -22.656 -35.156 -2.672 1 96.81 211 GLY B CA 1
ATOM 5892 C C . GLY B 1 211 ? -22.453 -35.406 -4.156 1 96.81 211 GLY B C 1
ATOM 5893 O O . GLY B 1 211 ? -23.25 -34.938 -4.98 1 96.81 211 GLY B O 1
ATOM 5894 N N . LEU B 1 212 ? -21.453 -36.062 -4.535 1 98 212 LEU B N 1
ATOM 5895 C CA . LEU B 1 212 ? -21.188 -36.375 -5.934 1 98 212 LEU B CA 1
ATOM 5896 C C . LEU B 1 212 ? -21.203 -37.906 -6.141 1 98 212 LEU B C 1
ATOM 5898 O O . LEU B 1 212 ? -20.359 -38.438 -6.867 1 98 212 LEU B O 1
ATOM 5902 N N . GLU B 1 213 ? -22.047 -38.5 -5.555 1 96.81 213 GLU B N 1
ATOM 5903 C CA . GLU B 1 213 ? -22.219 -39.938 -5.645 1 96.81 213 GLU B CA 1
ATOM 5904 C C . GLU B 1 213 ? -22.547 -40.375 -7.07 1 96.81 213 GLU B C 1
ATOM 5906 O O . GLU B 1 213 ? -22.438 -41.562 -7.406 1 96.81 213 GLU B O 1
ATOM 5911 N N . ASP B 1 214 ? -22.922 -39.469 -7.895 1 95.5 214 ASP B N 1
ATOM 5912 C CA . ASP B 1 214 ? -23.172 -39.75 -9.312 1 95.5 214 ASP B CA 1
ATOM 5913 C C . ASP B 1 214 ? -21.969 -40.438 -9.945 1 95.5 214 ASP B C 1
ATOM 5915 O O . ASP B 1 214 ? -22.125 -41.344 -10.789 1 95.5 214 ASP B O 1
ATOM 5919 N N . PHE B 1 215 ? -20.828 -40.062 -9.57 1 96.62 215 PHE B N 1
ATOM 5920 C CA . PHE B 1 215 ? -19.609 -40.625 -10.133 1 96.62 215 PHE B CA 1
ATOM 5921 C C . PHE B 1 215 ? -19.453 -42.094 -9.711 1 96.62 215 PHE B C 1
ATOM 5923 O O . PHE B 1 215 ? -18.984 -42.906 -10.492 1 96.62 215 PHE B O 1
ATOM 5930 N N . VAL B 1 216 ? -19.812 -42.344 -8.508 1 96.56 216 VAL B N 1
ATOM 5931 C CA . VAL B 1 216 ? -19.766 -43.719 -8.016 1 96.56 216 VAL B CA 1
ATOM 5932 C C . VAL B 1 216 ? -20.766 -44.594 -8.789 1 96.56 216 VAL B C 1
ATOM 5934 O O . VAL B 1 216 ? -20.438 -45.719 -9.188 1 96.56 216 VAL B O 1
ATOM 5937 N N . ALA B 1 217 ? -21.891 -44.062 -8.969 1 95.25 217 ALA B N 1
ATOM 5938 C CA . ALA B 1 217 ? -22.984 -44.812 -9.602 1 95.25 217 ALA B CA 1
ATOM 5939 C C . ALA B 1 217 ? -22.641 -45.188 -11.039 1 95.25 217 ALA B C 1
ATOM 5941 O O . ALA B 1 217 ? -23.062 -46.219 -11.523 1 95.25 217 ALA B O 1
ATOM 5942 N N . ASP B 1 218 ? -21.953 -44.469 -11.688 1 93.75 218 ASP B N 1
ATOM 5943 C CA . ASP B 1 218 ? -21.641 -44.781 -13.086 1 93.75 218 ASP B CA 1
ATOM 5944 C C . ASP B 1 218 ? -20.219 -45.312 -13.219 1 93.75 218 ASP B C 1
ATOM 5946 O O . ASP B 1 218 ? -19.609 -45.219 -14.289 1 93.75 218 ASP B O 1
ATOM 5950 N N . ASN B 1 219 ? -19.625 -45.75 -12.141 1 95.12 219 ASN B N 1
ATOM 5951 C CA . ASN B 1 219 ? -18.281 -46.344 -12.078 1 95.12 219 ASN B CA 1
ATOM 5952 C C . ASN B 1 219 ? -17.219 -45.406 -12.602 1 95.12 219 ASN B C 1
ATOM 5954 O O . ASN B 1 219 ? -16.312 -45.812 -13.328 1 95.12 219 ASN B O 1
ATOM 5958 N N . TYR B 1 220 ? -17.391 -44.062 -12.336 1 96.75 220 TYR B N 1
ATOM 5959 C CA . TYR B 1 220 ? -16.453 -43 -12.586 1 96.75 220 TYR B CA 1
ATOM 5960 C C . TYR B 1 220 ? -16.203 -42.812 -14.086 1 96.75 220 TYR B C 1
ATOM 5962 O O . TYR B 1 220 ? -15.156 -42.312 -14.492 1 96.75 220 TYR B O 1
ATOM 5970 N N . SER B 1 221 ? -17.094 -43.219 -14.93 1 95.25 221 SER B N 1
ATOM 5971 C CA . SER B 1 221 ? -16.938 -43.156 -16.375 1 95.25 221 SER B CA 1
ATOM 5972 C C . SER B 1 221 ? -16.797 -41.688 -16.844 1 95.25 221 SER B C 1
ATOM 5974 O O . SER B 1 221 ? -16.062 -41.406 -17.797 1 95.25 221 SER B O 1
ATOM 5976 N N . LYS B 1 222 ? -17.453 -40.812 -16.141 1 96.81 222 LYS B N 1
ATOM 5977 C CA . LYS B 1 222 ? -17.469 -39.406 -16.547 1 96.81 222 LYS B CA 1
ATOM 5978 C C . LYS B 1 222 ? -16.125 -38.719 -16.234 1 96.81 222 LYS B C 1
ATOM 5980 O O . LYS B 1 222 ? -15.773 -37.719 -16.859 1 96.81 222 LYS B O 1
ATOM 5985 N N . ILE B 1 223 ? -15.367 -39.281 -15.227 1 97.38 223 ILE B N 1
ATOM 5986 C CA . ILE B 1 223 ? -14.133 -38.594 -14.82 1 97.38 223 ILE B CA 1
ATOM 5987 C C . ILE B 1 223 ? -12.945 -39.531 -15.086 1 97.38 223 ILE B C 1
ATOM 5989 O O . ILE B 1 223 ? -11.797 -39.156 -14.852 1 97.38 223 ILE B O 1
ATOM 5993 N N . GLY B 1 224 ? -13.234 -40.688 -15.695 1 94.81 224 GLY B N 1
ATOM 5994 C CA . GLY B 1 224 ? -12.172 -41.562 -16.203 1 94.81 224 GLY B CA 1
ATOM 5995 C C . GLY B 1 224 ? -11.922 -42.781 -15.336 1 94.81 224 GLY B C 1
ATOM 5996 O O . GLY B 1 224 ? -11.844 -42.656 -14.109 1 94.81 224 GLY B O 1
ATOM 5997 N N . ASN B 1 225 ? -11.773 -43.969 -15.906 1 91.5 225 ASN B N 1
ATOM 5998 C CA . ASN B 1 225 ? -11.523 -45.219 -15.211 1 91.5 225 ASN B CA 1
ATOM 5999 C C . ASN B 1 225 ? -10.258 -45.906 -15.727 1 91.5 225 ASN B C 1
ATOM 6001 O O . ASN B 1 225 ? -9.805 -46.875 -15.156 1 91.5 225 ASN B O 1
ATOM 6005 N N . GLN B 1 226 ? -9.758 -45.438 -16.812 1 95.06 226 GLN B N 1
ATOM 6006 C CA . GLN B 1 226 ? -8.469 -45.906 -17.328 1 95.06 226 GLN B CA 1
ATOM 6007 C C . GLN B 1 226 ? -7.375 -44.875 -17.047 1 95.06 226 GLN B C 1
ATOM 6009 O O . GLN B 1 226 ? -7.461 -43.719 -17.484 1 95.06 226 GLN B O 1
ATOM 6014 N N . VAL B 1 227 ? -6.434 -45.344 -16.281 1 96.75 227 VAL B N 1
ATOM 6015 C CA . VAL B 1 227 ? -5.395 -44.406 -15.836 1 96.75 227 VAL B CA 1
ATOM 6016 C C . VAL B 1 227 ? -4.027 -44.906 -16.297 1 96.75 227 VAL B C 1
ATOM 6018 O O . VAL B 1 227 ? -3.703 -46.094 -16.156 1 96.75 227 VAL B O 1
ATOM 6021 N N . LEU B 1 228 ? -3.277 -44.062 -16.906 1 96.31 228 LEU B N 1
ATOM 6022 C CA . LEU B 1 228 ? -1.938 -44.375 -17.391 1 96.31 228 LEU B CA 1
ATOM 6023 C C . LEU B 1 228 ? -0.902 -43.438 -16.781 1 96.31 228 LEU B C 1
ATOM 6025 O O . LEU B 1 228 ? -1.198 -42.281 -16.516 1 96.31 228 LEU B O 1
ATOM 6029 N N . PRO B 1 229 ? 0.299 -44 -16.531 1 95.56 229 PRO B N 1
ATOM 6030 C CA . PRO B 1 229 ? 1.348 -43.094 -16.047 1 95.56 229 PRO B CA 1
ATOM 6031 C C . PRO B 1 229 ? 1.777 -42.062 -17.094 1 95.56 229 PRO B C 1
ATOM 6033 O O . PRO B 1 229 ? 1.707 -42.344 -18.297 1 95.56 229 PRO B O 1
ATOM 6036 N N . PRO B 1 230 ? 2.242 -40.938 -16.656 1 95.19 230 PRO B N 1
ATOM 6037 C CA . PRO B 1 230 ? 2.74 -39.969 -17.625 1 95.19 230 PRO B CA 1
ATOM 6038 C C . PRO B 1 230 ? 3.799 -40.531 -18.562 1 95.19 230 PRO B C 1
ATOM 6040 O O . PRO B 1 230 ? 4.668 -41.312 -18.125 1 95.19 230 PRO B O 1
ATOM 6043 N N . GLY B 1 231 ? 3.689 -40.188 -19.812 1 95.81 231 GLY B N 1
ATOM 6044 C CA . GLY B 1 231 ? 4.676 -40.625 -20.781 1 95.81 231 GLY B CA 1
ATOM 6045 C C . GLY B 1 231 ? 4.277 -41.906 -21.484 1 95.81 231 GLY B C 1
ATOM 6046 O O . GLY B 1 231 ? 4.848 -42.281 -22.516 1 95.81 231 GLY B O 1
ATOM 6047 N N . ALA B 1 232 ? 3.338 -42.594 -20.938 1 96.38 232 ALA B N 1
ATOM 6048 C CA . ALA B 1 232 ? 2.857 -43.812 -21.594 1 96.38 232 ALA B CA 1
ATOM 6049 C C . ALA B 1 232 ? 2.229 -43.5 -22.938 1 96.38 232 ALA B C 1
ATOM 6051 O O . ALA B 1 232 ? 1.567 -42.469 -23.094 1 96.38 232 ALA B O 1
ATOM 6052 N N . SER B 1 233 ? 2.396 -44.406 -23.906 1 97.81 233 SER B N 1
ATOM 6053 C CA . SER B 1 233 ? 1.801 -44.219 -25.219 1 97.81 233 SER B CA 1
ATOM 6054 C C . SER B 1 233 ? 0.291 -44.438 -25.172 1 97.81 233 SER B C 1
ATOM 6056 O O . SER B 1 233 ? -0.194 -45.344 -24.5 1 97.81 233 SER B O 1
ATOM 6058 N N . LEU B 1 234 ? -0.379 -43.656 -25.922 1 98.12 234 LEU B N 1
ATOM 6059 C CA . LEU B 1 234 ? -1.837 -43.688 -25.906 1 98.12 234 LEU B CA 1
ATOM 6060 C C . LEU B 1 234 ? -2.365 -44.312 -27.203 1 98.12 234 LEU B C 1
ATOM 6062 O O . LEU B 1 234 ? -2.217 -43.719 -28.281 1 98.12 234 LEU B O 1
ATOM 6066 N N . GLY B 1 235 ? -2.998 -45.406 -27.047 1 97 235 GLY B N 1
ATOM 6067 C CA . GLY B 1 235 ? -3.65 -46.031 -28.188 1 97 235 GLY B CA 1
ATOM 6068 C C . GLY B 1 235 ? -2.727 -46.219 -29.375 1 97 235 GLY B C 1
ATOM 6069 O O . GLY B 1 235 ? -1.62 -46.75 -29.234 1 97 235 GLY B O 1
ATOM 6070 N N . ASN B 1 236 ? -3.293 -45.781 -30.578 1 96.81 236 ASN B N 1
ATOM 6071 C CA . ASN B 1 236 ? -2.531 -45.938 -31.828 1 96.81 236 ASN B CA 1
ATOM 6072 C C . ASN B 1 236 ? -1.892 -44.594 -32.219 1 96.81 236 ASN B C 1
ATOM 6074 O O . ASN B 1 236 ? -1.564 -44.406 -33.406 1 96.81 236 ASN B O 1
ATOM 6078 N N . GLY B 1 237 ? -1.819 -43.75 -31.25 1 97.81 237 GLY B N 1
ATOM 6079 C CA . GLY B 1 237 ? -1.212 -42.469 -31.547 1 97.81 237 GLY B CA 1
ATOM 6080 C C . GLY B 1 237 ? -2.191 -41.469 -32.125 1 97.81 237 GLY B C 1
ATOM 6081 O O . GLY B 1 237 ? -3.379 -41.5 -31.797 1 97.81 237 GLY B O 1
ATOM 6082 N N . LEU B 1 238 ? -1.635 -40.562 -32.875 1 98.31 238 LEU B N 1
ATOM 6083 C CA . LEU B 1 238 ? -2.434 -39.5 -33.469 1 98.31 238 LEU B CA 1
ATOM 6084 C C . LEU B 1 238 ? -3.482 -40.062 -34.406 1 98.31 238 LEU B C 1
ATOM 6086 O O . LEU B 1 238 ? -3.162 -40.844 -35.312 1 98.31 238 LEU B O 1
ATOM 6090 N N . THR B 1 239 ? -4.699 -39.594 -34.25 1 98.5 239 THR B N 1
ATOM 6091 C CA . THR B 1 239 ? -5.738 -39.969 -35.219 1 98.5 239 THR B CA 1
ATOM 6092 C C . THR B 1 239 ? -5.527 -39.219 -36.531 1 98.5 239 THR B C 1
ATOM 6094 O O . THR B 1 239 ? -4.832 -38.219 -36.594 1 98.5 239 THR B O 1
ATOM 6097 N N . PRO B 1 240 ? -6.172 -39.719 -37.562 1 98.25 240 PRO B N 1
ATOM 6098 C CA . PRO B 1 240 ? -6.055 -39.031 -38.844 1 98.25 240 PRO B CA 1
ATOM 6099 C C . PRO B 1 240 ? -6.578 -37.594 -38.781 1 98.25 240 PRO B C 1
ATOM 6101 O O . PRO B 1 240 ? -5.973 -36.688 -39.375 1 98.25 240 PRO B O 1
ATOM 6104 N N . GLU B 1 241 ? -7.594 -37.438 -38.125 1 98 241 GLU B N 1
ATOM 6105 C CA . GLU B 1 241 ? -8.18 -36.094 -38 1 98 241 GLU B CA 1
ATOM 6106 C C . GLU B 1 241 ? -7.246 -35.156 -37.25 1 98 241 GLU B C 1
ATOM 6108 O O . GLU B 1 241 ? -6.992 -34.031 -37.688 1 98 241 GLU B O 1
ATOM 6113 N N . ALA B 1 242 ? -6.777 -35.594 -36.094 1 98.38 242 ALA B N 1
ATOM 6114 C CA . ALA B 1 242 ? -5.863 -34.781 -35.312 1 98.38 242 ALA B CA 1
ATOM 6115 C C . ALA B 1 242 ? -4.566 -34.5 -36.062 1 98.38 242 ALA B C 1
ATOM 6117 O O . ALA B 1 242 ? -3.992 -33.438 -35.969 1 98.38 242 ALA B O 1
ATOM 6118 N N . ALA B 1 243 ? -4.125 -35.5 -36.781 1 98.31 243 ALA B N 1
ATOM 6119 C CA . ALA B 1 243 ? -2.916 -35.344 -37.594 1 98.31 243 ALA B CA 1
ATOM 6120 C C . ALA B 1 243 ? -3.086 -34.25 -38.625 1 98.31 243 ALA B C 1
ATOM 6122 O O . ALA B 1 243 ? -2.184 -33.438 -38.812 1 98.31 243 ALA B O 1
ATOM 6123 N N . ARG B 1 244 ? -4.203 -34.281 -39.281 1 97.94 244 ARG B N 1
ATOM 6124 C CA . ARG B 1 244 ? -4.5 -33.219 -40.25 1 97.94 244 ARG B CA 1
ATOM 6125 C C . ARG B 1 244 ? -4.543 -31.844 -39.562 1 97.94 244 ARG B C 1
ATOM 6127 O O . ARG B 1 244 ? -3.996 -30.875 -40.094 1 97.94 244 ARG B O 1
ATOM 6134 N N . ASP B 1 245 ? -5.199 -31.781 -38.469 1 98 245 ASP B N 1
ATOM 6135 C CA . ASP B 1 245 ? -5.332 -30.516 -37.719 1 98 245 ASP B CA 1
ATOM 6136 C C . ASP B 1 245 ? -3.967 -29.984 -37.312 1 98 245 ASP B C 1
ATOM 6138 O O . ASP B 1 245 ? -3.707 -28.781 -37.438 1 98 245 ASP B O 1
ATOM 6142 N N . LEU B 1 246 ? -3.082 -30.844 -36.844 1 98.31 246 LEU B N 1
ATOM 6143 C CA . LEU B 1 246 ? -1.806 -30.453 -36.25 1 98.31 246 LEU B CA 1
ATOM 6144 C C . LEU B 1 246 ? -0.722 -30.359 -37.312 1 98.31 246 LEU B C 1
ATOM 6146 O O . LEU B 1 246 ? 0.361 -29.828 -37.062 1 98.31 246 LEU B O 1
ATOM 6150 N N . GLY B 1 247 ? -1.021 -30.812 -38.5 1 97.75 247 GLY B N 1
ATOM 6151 C CA . GLY B 1 247 ? -0.021 -30.828 -39.562 1 97.75 247 GLY B CA 1
ATOM 6152 C C . GLY B 1 247 ? 1.021 -31.922 -39.375 1 97.75 247 GLY B C 1
ATOM 6153 O O . GLY B 1 247 ? 2.211 -31.688 -39.594 1 97.75 247 GLY B O 1
ATOM 6154 N N . LEU B 1 248 ? 0.636 -33.094 -38.906 1 98.44 248 LEU B N 1
ATOM 6155 C CA . LEU B 1 248 ? 1.516 -34.219 -38.625 1 98.44 248 LEU B CA 1
ATOM 6156 C C . LEU B 1 248 ? 1.017 -35.469 -39.312 1 98.44 248 LEU B C 1
ATOM 6158 O O . LEU B 1 248 ? 0.026 -35.438 -40.031 1 98.44 248 LEU B O 1
ATOM 6162 N N . LEU B 1 249 ? 1.696 -36.531 -39.062 1 98 249 LEU B N 1
ATOM 6163 C CA . LEU B 1 249 ? 1.287 -37.812 -39.656 1 98 249 LEU B CA 1
ATOM 6164 C C . LEU B 1 249 ? 0.47 -38.625 -38.656 1 98 249 LEU B C 1
ATOM 6166 O O . LEU B 1 249 ? 0.754 -38.625 -37.469 1 98 249 LEU B O 1
ATOM 6170 N N . PRO B 1 250 ? -0.554 -39.312 -39.188 1 98.12 250 PRO B N 1
ATOM 6171 C CA . PRO B 1 250 ? -1.274 -40.219 -38.312 1 98.12 250 PRO B CA 1
ATOM 6172 C C . PRO B 1 250 ? -0.372 -41.312 -37.719 1 98.12 250 PRO B C 1
ATOM 6174 O O . PRO B 1 250 ? 0.558 -41.75 -38.375 1 98.12 250 PRO B O 1
ATOM 6177 N N . GLY B 1 251 ? -0.656 -41.625 -36.5 1 97.88 251 GLY B N 1
ATOM 6178 C CA . GLY B 1 251 ? 0.053 -42.75 -35.906 1 97.88 251 GLY B CA 1
ATOM 6179 C C . GLY B 1 251 ? 1.246 -42.312 -35.094 1 97.88 251 GLY B C 1
ATOM 6180 O O . GLY B 1 251 ? 1.8 -43.125 -34.312 1 97.88 251 GLY B O 1
ATOM 6181 N N . ILE B 1 252 ? 1.614 -41.125 -35.219 1 98.12 252 ILE B N 1
ATOM 6182 C CA . ILE B 1 252 ? 2.68 -40.625 -34.344 1 98.12 252 ILE B CA 1
ATOM 6183 C C . ILE B 1 252 ? 2.314 -40.844 -32.906 1 98.12 252 ILE B C 1
ATOM 6185 O O . ILE B 1 252 ? 1.164 -40.656 -32.5 1 98.12 252 ILE B O 1
ATOM 6189 N N . ALA B 1 253 ? 3.297 -41.312 -32.125 1 98.44 253 ALA B N 1
ATOM 6190 C CA . ALA B 1 253 ? 3.043 -41.625 -30.719 1 98.44 253 ALA B CA 1
ATOM 6191 C C . ALA B 1 253 ? 2.639 -40.375 -29.922 1 98.44 253 ALA B C 1
ATOM 6193 O O . ALA B 1 253 ? 3.211 -39.312 -30.109 1 98.44 253 ALA B O 1
ATOM 6194 N N . VAL B 1 254 ? 1.626 -40.531 -29.141 1 98.69 254 VAL B N 1
ATOM 6195 C CA . VAL B 1 254 ? 1.171 -39.469 -28.234 1 98.69 254 VAL B CA 1
ATOM 6196 C C . VAL B 1 254 ? 1.248 -39.969 -26.797 1 98.69 254 VAL B C 1
ATOM 6198 O O . VAL B 1 254 ? 0.784 -41.062 -26.484 1 98.69 254 VAL B O 1
ATOM 6201 N N . ALA B 1 255 ? 1.832 -39.188 -25.953 1 98.38 255 ALA B N 1
ATOM 6202 C CA . ALA B 1 255 ? 2.057 -39.594 -24.562 1 98.38 255 ALA B CA 1
ATOM 6203 C C . ALA B 1 255 ? 0.882 -39.188 -23.688 1 98.38 255 ALA B C 1
ATOM 6205 O O . ALA B 1 255 ? 0.213 -38.188 -23.953 1 98.38 255 ALA B O 1
ATOM 6206 N N . ALA B 1 256 ? 0.684 -40 -22.562 1 97.69 256 ALA B N 1
ATOM 6207 C CA . ALA B 1 256 ? -0.138 -39.5 -21.469 1 97.69 256 ALA B CA 1
ATOM 6208 C C . ALA B 1 256 ? 0.42 -38.188 -20.922 1 97.69 256 ALA B C 1
ATOM 6210 O O . ALA B 1 256 ? 1.619 -38.062 -20.641 1 97.69 256 ALA B O 1
ATOM 6211 N N . SER B 1 257 ? -0.387 -37.25 -20.734 1 98 257 SER B N 1
ATOM 6212 C CA . SER B 1 257 ? -0.001 -35.844 -20.547 1 98 257 SER B CA 1
ATOM 6213 C C . SER B 1 257 ? 0.4 -35.562 -19.109 1 98 257 SER B C 1
ATOM 6215 O O . SER B 1 257 ? 0.282 -36.438 -18.234 1 98 257 SER B O 1
ATOM 6217 N N . LEU B 1 258 ? 0.912 -34.344 -18.859 1 98 258 LEU B N 1
ATOM 6218 C CA . LEU B 1 258 ? 1.23 -33.781 -17.562 1 98 258 LEU B CA 1
ATOM 6219 C C . LEU B 1 258 ? 0.564 -32.438 -17.375 1 98 258 LEU B C 1
ATOM 6221 O O . LEU B 1 258 ? 0.224 -31.766 -18.359 1 98 258 LEU B O 1
ATOM 6225 N N . ILE B 1 259 ? 0.369 -32.062 -16.094 1 98 259 ILE B N 1
ATOM 6226 C CA . ILE B 1 259 ? 0.128 -30.672 -15.789 1 98 259 ILE B CA 1
ATOM 6227 C C . ILE B 1 259 ? 1.384 -29.844 -16.078 1 98 259 ILE B C 1
ATOM 6229 O O . ILE B 1 259 ? 2.504 -30.328 -15.914 1 98 259 ILE B O 1
ATOM 6233 N N . ASP B 1 260 ? 1.228 -28.656 -16.531 1 97.12 260 ASP B N 1
ATOM 6234 C CA . ASP B 1 260 ? 2.326 -27.875 -17.078 1 97.12 260 ASP B CA 1
ATOM 6235 C C . ASP B 1 260 ? 3.447 -27.688 -16.062 1 97.12 260 ASP B C 1
ATOM 6237 O O . ASP B 1 260 ? 4.625 -27.797 -16.406 1 97.12 260 ASP B O 1
ATOM 6241 N N . ALA B 1 261 ? 3.123 -27.422 -14.805 1 96.44 261 ALA B N 1
ATOM 6242 C CA . ALA B 1 261 ? 4.156 -27.281 -13.789 1 96.44 261 ALA B CA 1
ATOM 6243 C C . ALA B 1 261 ? 4.965 -28.562 -13.641 1 96.44 261 ALA B C 1
ATOM 6245 O O . ALA B 1 261 ? 6.176 -28.531 -13.406 1 96.44 261 ALA B O 1
ATOM 6246 N N . HIS B 1 262 ? 4.332 -29.672 -13.758 1 97.5 262 HIS B N 1
ATOM 6247 C CA . HIS B 1 262 ? 4.996 -30.969 -13.656 1 97.5 262 HIS B CA 1
ATOM 6248 C C . HIS B 1 262 ? 5.91 -31.203 -14.852 1 97.5 262 HIS B C 1
ATOM 6250 O O . HIS B 1 262 ? 6.988 -31.781 -14.711 1 97.5 262 HIS B O 1
ATOM 6256 N N . ALA B 1 263 ? 5.422 -30.781 -16 1 97.44 263 ALA B N 1
ATOM 6257 C CA . ALA B 1 263 ? 6.289 -30.844 -17.172 1 97.44 263 ALA B CA 1
ATOM 6258 C C . ALA B 1 263 ? 7.531 -29.984 -16.984 1 97.44 263 ALA B C 1
ATOM 6260 O O . ALA B 1 263 ? 8.625 -30.344 -17.422 1 97.44 263 ALA B O 1
ATOM 6261 N N . GLY B 1 264 ? 7.328 -28.828 -16.406 1 96 264 GLY B N 1
ATOM 6262 C CA . GLY B 1 264 ? 8.469 -28 -16.062 1 96 264 GLY B CA 1
ATOM 6263 C C . GLY B 1 264 ? 9.453 -28.688 -15.141 1 96 264 GLY B C 1
ATOM 6264 O O . GLY B 1 264 ? 10.664 -28.641 -15.375 1 96 264 GLY B O 1
ATOM 6265 N N . GLY B 1 265 ? 8.945 -29.281 -14.117 1 95.69 265 GLY B N 1
ATOM 6266 C CA . GLY B 1 265 ? 9.789 -30.062 -13.219 1 95.69 265 GLY B CA 1
ATOM 6267 C C . GLY B 1 265 ? 10.57 -31.156 -13.922 1 95.69 265 GLY B C 1
ATOM 6268 O O . GLY B 1 265 ? 11.766 -31.312 -13.688 1 95.69 265 GLY B O 1
ATOM 6269 N N . LEU B 1 266 ? 9.859 -31.859 -14.734 1 94.12 266 LEU B N 1
ATOM 6270 C CA . LEU B 1 266 ? 10.477 -32.906 -15.516 1 94.12 266 LEU B CA 1
ATOM 6271 C C . LEU B 1 266 ? 11.609 -32.375 -16.375 1 94.12 266 LEU B C 1
ATOM 6273 O O . LEU B 1 266 ? 12.633 -33.031 -16.562 1 94.12 266 LEU B O 1
ATOM 6277 N N . GLY B 1 267 ? 11.461 -31.219 -16.859 1 93.25 267 GLY B N 1
ATOM 6278 C CA . GLY B 1 267 ? 12.398 -30.609 -17.781 1 93.25 267 GLY B CA 1
ATOM 6279 C C . GLY B 1 267 ? 13.664 -30.109 -17.109 1 93.25 267 GLY B C 1
ATOM 6280 O O . GLY B 1 267 ? 14.664 -29.828 -17.781 1 93.25 267 GLY B O 1
ATOM 6281 N N . VAL B 1 268 ? 13.656 -30.062 -15.805 1 93.56 268 VAL B N 1
ATOM 6282 C CA . VAL B 1 268 ? 14.812 -29.391 -15.219 1 93.56 268 VAL B CA 1
ATOM 6283 C C . VAL B 1 268 ? 15.477 -30.297 -14.188 1 93.56 268 VAL B C 1
ATOM 6285 O O . VAL B 1 268 ? 16.688 -30.234 -13.984 1 93.56 268 VAL B O 1
ATOM 6288 N N . ILE B 1 269 ? 14.844 -31.109 -13.477 1 91.44 269 ILE B N 1
ATOM 6289 C CA . ILE B 1 269 ? 15.398 -31.766 -12.289 1 91.44 269 ILE B CA 1
ATOM 6290 C C . ILE B 1 269 ? 16.312 -32.906 -12.703 1 91.44 269 ILE B C 1
ATOM 6292 O O . ILE B 1 269 ? 17.156 -33.344 -11.922 1 91.44 269 ILE B O 1
ATOM 6296 N N . GLY B 1 270 ? 16.188 -33.469 -13.914 1 88.31 270 GLY B N 1
ATOM 6297 C CA . GLY B 1 270 ? 16.953 -34.594 -14.352 1 88.31 270 GLY B CA 1
ATOM 6298 C C . GLY B 1 270 ? 18.281 -34.219 -15 1 88.31 270 GLY B C 1
ATOM 6299 O O . GLY B 1 270 ? 19.047 -35.094 -15.422 1 88.31 270 GLY B O 1
ATOM 6300 N N . ALA B 1 271 ? 18.516 -32.969 -15.023 1 90.69 271 ALA B N 1
ATOM 6301 C CA . ALA B 1 271 ? 19.734 -32.5 -15.695 1 90.69 271 ALA B CA 1
ATOM 6302 C C . ALA B 1 271 ? 20.984 -33.062 -15.023 1 90.69 271 ALA B C 1
ATOM 6304 O O . ALA B 1 271 ? 21.031 -33.219 -13.805 1 90.69 271 ALA B O 1
ATOM 6305 N N . ASP B 1 272 ? 21.938 -33.344 -15.836 1 89.12 272 ASP B N 1
ATOM 6306 C CA . ASP B 1 272 ? 23.234 -33.75 -15.312 1 89.12 272 ASP B CA 1
ATOM 6307 C C . ASP B 1 272 ? 23.969 -32.594 -14.672 1 89.12 272 ASP B C 1
ATOM 6309 O O . ASP B 1 272 ? 24.328 -31.625 -15.359 1 89.12 272 ASP B O 1
ATOM 6313 N N . VAL B 1 273 ? 24.141 -32.656 -13.438 1 91.19 273 VAL B N 1
ATOM 6314 C CA . VAL B 1 273 ? 24.672 -31.531 -12.688 1 91.19 273 VAL B CA 1
ATOM 6315 C C . VAL B 1 273 ? 26.172 -31.719 -12.492 1 91.19 273 VAL B C 1
ATOM 6317 O O . VAL B 1 273 ? 26.828 -30.875 -11.859 1 91.19 273 VAL B O 1
ATOM 6320 N N . ARG B 1 274 ? 27.031 -32.812 -12.953 1 86.69 274 ARG B N 1
ATOM 6321 C CA . ARG B 1 274 ? 28.469 -33.031 -12.805 1 86.69 274 ARG B CA 1
ATOM 6322 C C . ARG B 1 274 ? 29.266 -31.938 -13.492 1 86.69 274 ARG B C 1
ATOM 6324 O O . ARG B 1 274 ? 28.953 -31.547 -14.617 1 86.69 274 ARG B O 1
ATOM 6331 N N . GLY B 1 275 ? 30.047 -31.406 -12.703 1 89.75 275 GLY B N 1
ATOM 6332 C CA . GLY B 1 275 ? 31 -30.453 -13.266 1 89.75 275 GLY B CA 1
ATOM 6333 C C . GLY B 1 275 ? 30.562 -29 -13.109 1 89.75 275 GLY B C 1
ATOM 6334 O O . GLY B 1 275 ? 31.203 -28.094 -13.641 1 89.75 275 GLY B O 1
ATOM 6335 N N . HIS B 1 276 ? 29.547 -28.766 -12.406 1 91.38 276 HIS B N 1
ATOM 6336 C CA . HIS B 1 276 ? 29.031 -27.406 -12.297 1 91.38 276 HIS B CA 1
ATOM 6337 C C . HIS B 1 276 ? 29.25 -26.844 -10.891 1 91.38 276 HIS B C 1
ATOM 6339 O O . HIS B 1 276 ? 28.719 -25.781 -10.555 1 91.38 276 HIS B O 1
ATOM 6345 N N . GLY B 1 277 ? 29.969 -27.609 -10.062 1 89.25 277 GLY B N 1
ATOM 6346 C CA . GLY B 1 277 ? 30.312 -27.141 -8.727 1 89.25 277 GLY B CA 1
ATOM 6347 C C . GLY B 1 277 ? 29.109 -27.062 -7.801 1 89.25 277 GLY B C 1
ATOM 6348 O O . GLY B 1 277 ? 29.078 -26.219 -6.895 1 89.25 277 GLY B O 1
ATOM 6349 N N . LEU B 1 278 ? 28.141 -27.859 -8.07 1 92.44 278 LEU B N 1
ATOM 6350 C CA . LEU B 1 278 ? 26.906 -27.828 -7.289 1 92.44 278 LEU B CA 1
ATOM 6351 C C . LEU B 1 278 ? 26.984 -28.812 -6.117 1 92.44 278 LEU B C 1
ATOM 6353 O O . LEU B 1 278 ? 27.547 -29.891 -6.242 1 92.44 278 LEU B O 1
ATOM 6357 N N . ILE B 1 279 ? 26.391 -28.406 -5.031 1 89.06 279 ILE B N 1
ATOM 6358 C CA . ILE B 1 279 ? 26.391 -29.219 -3.818 1 89.06 279 ILE B CA 1
ATOM 6359 C C . ILE B 1 279 ? 25.625 -30.516 -4.066 1 89.06 279 ILE B C 1
ATOM 6361 O O . ILE B 1 279 ? 25.906 -31.547 -3.436 1 89.06 279 ILE B O 1
ATOM 6365 N N . CYS B 1 280 ? 24.703 -30.469 -4.961 1 88.38 280 CYS B N 1
ATOM 6366 C CA . CYS B 1 280 ? 23.875 -31.656 -5.18 1 88.38 280 CYS B CA 1
ATOM 6367 C C . CYS B 1 280 ? 24.562 -32.656 -6.086 1 88.38 280 CYS B C 1
ATOM 6369 O O . CYS B 1 280 ? 24 -33.688 -6.414 1 88.38 280 CYS B O 1
ATOM 6371 N N . GLU B 1 281 ? 25.812 -32.125 -6.367 1 89.62 281 GLU B N 1
ATOM 6372 C CA . GLU B 1 281 ? 26.594 -33.125 -7.113 1 89.62 281 GLU B CA 1
ATOM 6373 C C . GLU B 1 281 ? 26.828 -34.375 -6.293 1 89.62 281 GLU B C 1
ATOM 6375 O O . GLU B 1 281 ? 27.266 -34.312 -5.145 1 89.62 281 GLU B O 1
ATOM 6380 N N . GLY B 1 282 ? 26.422 -35.5 -6.641 1 87.75 282 GLY B N 1
ATOM 6381 C CA . GLY B 1 282 ? 26.594 -36.75 -5.93 1 87.75 282 GLY B CA 1
ATOM 6382 C C . GLY B 1 282 ? 25.453 -37.094 -4.996 1 87.75 282 GLY B C 1
ATOM 6383 O O . GLY B 1 282 ? 25.484 -38.062 -4.266 1 87.75 282 GLY B O 1
ATOM 6384 N N . GLN B 1 283 ? 24.625 -36.219 -4.871 1 92.06 283 GLN B N 1
ATOM 6385 C CA . GLN B 1 283 ? 23.422 -36.438 -4.082 1 92.06 283 GLN B CA 1
ATOM 6386 C C . GLN B 1 283 ? 22.297 -37 -4.953 1 92.06 283 GLN B C 1
ATOM 6388 O O . GLN B 1 283 ? 22.328 -36.875 -6.18 1 92.06 283 GLN B O 1
ATOM 6393 N N . PRO B 1 284 ? 21.375 -37.625 -4.262 1 92.69 284 PRO B N 1
ATOM 6394 C CA . PRO B 1 284 ? 20.234 -38.125 -5.039 1 92.69 284 PRO B CA 1
ATOM 6395 C C . PRO B 1 284 ? 19.422 -37 -5.664 1 92.69 284 PRO B C 1
ATOM 6397 O O . PRO B 1 284 ? 19.453 -35.875 -5.172 1 92.69 284 PRO B O 1
ATOM 6400 N N . VAL B 1 285 ? 18.766 -37.312 -6.727 1 93.75 285 VAL B N 1
ATOM 6401 C CA . VAL B 1 285 ? 17.922 -36.375 -7.445 1 93.75 285 VAL B CA 1
ATOM 6402 C C . VAL B 1 285 ? 16.891 -35.75 -6.496 1 93.75 285 VAL B C 1
ATOM 6404 O O . VAL B 1 285 ? 16.391 -34.656 -6.73 1 93.75 285 VAL B O 1
ATOM 6407 N N . THR B 1 286 ? 16.609 -36.438 -5.336 1 96.56 286 THR B N 1
ATOM 6408 C CA . THR B 1 286 ? 15.625 -36 -4.355 1 96.56 286 THR B CA 1
ATOM 6409 C C . THR B 1 286 ? 16.125 -34.781 -3.602 1 96.56 286 THR B C 1
ATOM 6411 O O . THR B 1 286 ? 15.359 -34.125 -2.893 1 96.56 286 THR B O 1
ATOM 6414 N N . SER B 1 287 ? 17.375 -34.375 -3.742 1 97.06 287 SER B N 1
ATOM 6415 C CA . SER B 1 287 ? 17.922 -33.188 -3.102 1 97.06 287 SER B CA 1
ATOM 6416 C C . SER B 1 287 ? 17.625 -31.922 -3.92 1 97.06 287 SER B C 1
ATOM 6418 O O . SER B 1 287 ? 17.984 -30.812 -3.51 1 97.06 287 SER B O 1
ATOM 6420 N N . ARG B 1 288 ? 17 -32.125 -5.051 1 96.94 288 ARG B N 1
ATOM 6421 C CA . ARG B 1 288 ? 16.703 -31.031 -5.973 1 96.94 288 ARG B CA 1
ATOM 6422 C C . ARG B 1 288 ? 15.25 -30.594 -5.852 1 96.94 288 ARG B C 1
ATOM 6424 O O . ARG B 1 288 ? 14.359 -31.422 -5.652 1 96.94 288 ARG B O 1
ATOM 6431 N N . LEU B 1 289 ? 15.039 -29.312 -5.84 1 98.31 289 LEU B N 1
ATOM 6432 C CA . LEU B 1 289 ? 13.695 -28.734 -5.863 1 98.31 289 LEU B CA 1
ATOM 6433 C C . LEU B 1 289 ? 13.469 -27.938 -7.141 1 98.31 289 LEU B C 1
ATOM 6435 O O . LEU B 1 289 ? 14.227 -27.016 -7.441 1 98.31 289 LEU B O 1
ATOM 6439 N N . ALA B 1 290 ? 12.461 -28.328 -7.918 1 97.94 290 ALA B N 1
ATOM 6440 C CA . ALA B 1 290 ? 12.086 -27.547 -9.094 1 97.94 290 ALA B CA 1
ATOM 6441 C C . ALA B 1 290 ? 11.102 -26.438 -8.727 1 97.94 290 ALA B C 1
ATOM 6443 O O . ALA B 1 290 ? 10.156 -26.672 -7.969 1 97.94 290 ALA B O 1
ATOM 6444 N N . VAL B 1 291 ? 11.344 -25.281 -9.172 1 98.19 291 VAL B N 1
ATOM 6445 C CA . VAL B 1 291 ? 10.438 -24.156 -8.992 1 98.19 291 VAL B CA 1
ATOM 6446 C C . VAL B 1 291 ? 9.992 -23.625 -10.352 1 98.19 291 VAL B C 1
ATOM 6448 O O . VAL B 1 291 ? 10.797 -23.062 -11.102 1 98.19 291 VAL B O 1
ATOM 6451 N N . ILE B 1 292 ? 8.766 -23.859 -10.711 1 97 292 ILE B N 1
ATOM 6452 C CA . ILE B 1 292 ? 8.18 -23.344 -11.945 1 97 292 ILE B CA 1
ATOM 6453 C C . ILE B 1 292 ? 7.516 -22 -11.672 1 97 292 ILE B C 1
ATOM 6455 O O . ILE B 1 292 ? 6.445 -21.938 -11.055 1 97 292 ILE B O 1
ATOM 6459 N N . CYS B 1 293 ? 8.125 -21 -12.125 1 95.31 293 CYS B N 1
ATOM 6460 C CA . CYS B 1 293 ? 7.727 -19.656 -11.711 1 95.31 293 CYS B CA 1
ATOM 6461 C C . CYS B 1 293 ? 7.152 -18.875 -12.883 1 95.31 293 CYS B C 1
ATOM 6463 O O . CYS B 1 293 ? 7.883 -18.5 -13.797 1 95.31 293 CYS B O 1
ATOM 6465 N N . GLY B 1 294 ? 5.879 -18.562 -12.875 1 93.56 294 GLY B N 1
ATOM 6466 C CA . GLY B 1 294 ? 5.133 -17.766 -13.836 1 93.56 294 GLY B CA 1
ATOM 6467 C C . GLY B 1 294 ? 4.129 -16.828 -13.188 1 93.56 294 GLY B C 1
ATOM 6468 O O . GLY B 1 294 ? 4.477 -16.078 -12.281 1 93.56 294 GLY B O 1
ATOM 6469 N N . THR B 1 295 ? 2.812 -17.047 -13.664 1 92.88 295 THR B N 1
ATOM 6470 C CA . THR B 1 295 ? 1.741 -16.297 -13.008 1 92.88 295 THR B CA 1
ATOM 6471 C C . THR B 1 295 ? 1.676 -16.656 -11.523 1 92.88 295 THR B C 1
ATOM 6473 O O . THR B 1 295 ? 1.501 -15.766 -10.68 1 92.88 295 THR B O 1
ATOM 6476 N N . SER B 1 296 ? 1.791 -17.844 -11.25 1 95.25 296 SER B N 1
ATOM 6477 C CA . SER B 1 296 ? 2.006 -18.406 -9.93 1 95.25 296 SER B CA 1
ATOM 6478 C C . SER B 1 296 ? 3.311 -19.203 -9.875 1 95.25 296 SER B C 1
ATOM 6480 O O . SER B 1 296 ? 4.043 -19.266 -10.867 1 95.25 296 SER B O 1
ATOM 6482 N N . SER B 1 297 ? 3.686 -19.625 -8.719 1 97.31 297 SER B N 1
ATOM 6483 C CA . SER B 1 297 ? 4.863 -20.484 -8.594 1 97.31 297 SER B CA 1
ATOM 6484 C C . SER B 1 297 ? 4.516 -21.812 -7.949 1 97.31 297 SER B C 1
ATOM 6486 O O . SER B 1 297 ? 3.725 -21.859 -7.004 1 97.31 297 SER B O 1
ATOM 6488 N N . CYS B 1 298 ? 5.035 -22.859 -8.523 1 97.5 298 CYS B N 1
ATOM 6489 C CA . CYS B 1 298 ? 4.926 -24.203 -7.977 1 97.5 298 CYS B CA 1
ATOM 6490 C C . CYS B 1 298 ? 6.285 -24.719 -7.516 1 97.5 298 CYS B C 1
ATOM 6492 O O . CYS B 1 298 ? 7.285 -24.562 -8.219 1 97.5 298 CYS B O 1
ATOM 6494 N N . HIS B 1 299 ? 6.355 -25.219 -6.359 1 98.5 299 HIS B N 1
ATOM 6495 C CA . HIS B 1 299 ? 7.551 -25.859 -5.805 1 98.5 299 HIS B CA 1
ATOM 6496 C C . HIS B 1 299 ? 7.418 -27.375 -5.789 1 98.5 299 HIS B C 1
ATOM 6498 O O . HIS B 1 299 ? 6.641 -27.922 -5.004 1 98.5 299 HIS B O 1
ATOM 6504 N N . MET B 1 300 ? 8.289 -28.016 -6.582 1 98.12 300 MET B N 1
ATOM 6505 C CA . MET B 1 300 ? 8.133 -29.453 -6.797 1 98.12 300 MET B CA 1
ATOM 6506 C C . MET B 1 300 ? 9.281 -30.219 -6.164 1 98.12 300 MET B C 1
ATOM 6508 O O . MET B 1 300 ? 10.391 -30.25 -6.699 1 98.12 300 MET B O 1
ATOM 6512 N N . GLY B 1 301 ? 8.992 -30.875 -5.043 1 97.94 301 GLY B N 1
ATOM 6513 C CA . GLY B 1 301 ? 9.961 -31.734 -4.383 1 97.94 301 GLY B CA 1
ATOM 6514 C C . GLY B 1 301 ? 9.609 -33.188 -4.473 1 97.94 301 GLY B C 1
ATOM 6515 O O . GLY B 1 301 ? 8.445 -33.594 -4.316 1 97.94 301 GLY B O 1
ATOM 6516 N N . ILE B 1 302 ? 10.625 -34.062 -4.82 1 97.31 302 ILE B N 1
ATOM 6517 C CA . ILE B 1 302 ? 10.352 -35.469 -4.949 1 97.31 302 ILE B CA 1
ATOM 6518 C C . ILE B 1 302 ? 11.078 -36.25 -3.842 1 97.31 302 ILE B C 1
ATOM 6520 O O . ILE B 1 302 ? 12.039 -35.75 -3.258 1 97.31 302 ILE B O 1
ATOM 6524 N N . SER B 1 303 ? 10.562 -37.406 -3.562 1 98.06 303 SER B N 1
ATOM 6525 C CA . SER B 1 303 ? 11.117 -38.281 -2.539 1 98.06 303 SER B CA 1
ATOM 6526 C C . SER B 1 303 ? 10.891 -39.75 -2.885 1 98.06 303 SER B C 1
ATOM 6528 O O . SER B 1 303 ? 10.031 -40.094 -3.705 1 98.06 303 SER B O 1
ATOM 6530 N N . LYS B 1 304 ? 11.664 -40.625 -2.301 1 96.88 304 LYS B N 1
ATOM 6531 C CA . LYS B 1 304 ? 11.508 -42.062 -2.514 1 96.88 304 LYS B CA 1
ATOM 6532 C C . LYS B 1 304 ? 10.32 -42.594 -1.731 1 96.88 304 LYS B C 1
ATOM 6534 O O . LYS B 1 304 ? 9.57 -43.438 -2.238 1 96.88 304 LYS B O 1
ATOM 6539 N N . ASP B 1 305 ? 10.258 -42.156 -0.524 1 97.25 305 ASP B N 1
ATOM 6540 C CA . ASP B 1 305 ? 9.133 -42.531 0.337 1 97.25 305 ASP B CA 1
ATOM 6541 C C . ASP B 1 305 ? 8.164 -41.344 0.481 1 97.25 305 ASP B C 1
ATOM 6543 O O . ASP B 1 305 ? 8.555 -40.188 0.336 1 97.25 305 ASP B O 1
ATOM 6547 N N . PRO B 1 306 ? 6.879 -41.688 0.686 1 97.25 306 PRO B N 1
ATOM 6548 C CA . PRO B 1 306 ? 5.938 -40.562 0.85 1 97.25 306 PRO B CA 1
ATOM 6549 C C . PRO B 1 306 ? 6.234 -39.719 2.082 1 97.25 306 PRO B C 1
ATOM 6551 O O . PRO B 1 306 ? 6.488 -40.25 3.162 1 97.25 306 PRO B O 1
ATOM 6554 N N . ILE B 1 307 ? 6.25 -38.438 1.965 1 98.06 307 ILE B N 1
ATOM 6555 C CA . ILE B 1 307 ? 6.453 -37.469 3.041 1 98.06 307 ILE B CA 1
ATOM 6556 C C . ILE B 1 307 ? 5.27 -36.5 3.098 1 98.06 307 ILE B C 1
ATOM 6558 O O . ILE B 1 307 ? 5.066 -35.719 2.176 1 98.06 307 ILE B O 1
ATOM 6562 N N . PHE B 1 308 ? 4.508 -36.594 4.18 1 97.75 308 PHE B N 1
ATOM 6563 C CA . PHE B 1 308 ? 3.398 -35.656 4.34 1 97.75 308 PHE B CA 1
ATOM 6564 C C . PHE B 1 308 ? 3.883 -34.344 4.926 1 97.75 308 PHE B C 1
ATOM 6566 O O . PHE B 1 308 ? 4.613 -34.344 5.918 1 97.75 308 PHE B O 1
ATOM 6573 N N . VAL B 1 309 ? 3.594 -33.281 4.312 1 97.69 309 VAL B N 1
ATOM 6574 C CA . VAL B 1 309 ? 3.955 -31.938 4.75 1 97.69 309 VAL B CA 1
ATOM 6575 C C . VAL B 1 309 ? 2.691 -31.109 4.973 1 97.69 309 VAL B C 1
ATOM 6577 O O . VAL B 1 309 ? 1.969 -30.797 4.023 1 97.69 309 VAL B O 1
ATOM 6580 N N . PRO B 1 310 ? 2.402 -30.703 6.215 1 96.19 310 PRO B N 1
ATOM 6581 C CA . PRO B 1 310 ? 1.229 -29.859 6.434 1 96.19 310 PRO B CA 1
ATOM 6582 C C . PRO B 1 310 ? 1.236 -28.609 5.559 1 96.19 310 PRO B C 1
ATOM 6584 O O . PRO B 1 310 ? 2.238 -27.891 5.512 1 96.19 310 PRO B O 1
ATOM 6587 N N . GLY B 1 311 ? 0.095 -28.406 4.816 1 96.56 311 GLY B N 1
ATOM 6588 C CA . GLY B 1 311 ? -0.054 -27.203 4.004 1 96.56 311 GLY B CA 1
ATOM 6589 C C . GLY B 1 311 ? 0.58 -27.328 2.633 1 96.56 311 GLY B C 1
ATOM 6590 O O . GLY B 1 311 ? 0.533 -26.391 1.835 1 96.56 311 GLY B O 1
ATOM 6591 N N . VAL B 1 312 ? 1.2 -28.375 2.354 1 97.81 312 VAL B N 1
ATOM 6592 C CA . VAL B 1 312 ? 1.797 -28.625 1.045 1 97.81 312 VAL B CA 1
ATOM 6593 C C . VAL B 1 312 ? 1.115 -29.828 0.388 1 97.81 312 VAL B C 1
ATOM 6595 O O . VAL B 1 312 ? 0.908 -30.859 1.028 1 97.81 312 VAL B O 1
ATOM 6598 N N . TRP B 1 313 ? 0.763 -29.734 -0.872 1 97.62 313 TRP B N 1
ATOM 6599 C CA . TRP B 1 313 ? 0.037 -30.797 -1.572 1 97.62 313 TRP B CA 1
ATOM 6600 C C . TRP B 1 313 ? 0.902 -32.031 -1.727 1 97.62 313 TRP B C 1
ATOM 6602 O O . TRP B 1 313 ? 2.104 -31.938 -1.983 1 97.62 313 TRP B O 1
ATOM 6612 N N . GLY B 1 314 ? 0.207 -33.219 -1.732 1 97.12 314 GLY B N 1
ATOM 6613 C CA . GLY B 1 314 ? 0.904 -34.469 -1.799 1 97.12 314 GLY B CA 1
ATOM 6614 C C . GLY B 1 314 ? 1.008 -35.188 -0.453 1 97.12 314 GLY B C 1
ATOM 6615 O O . GLY B 1 314 ? 0.42 -34.719 0.531 1 97.12 314 GLY B O 1
ATOM 6616 N N . PRO B 1 315 ? 1.777 -36.219 -0.394 1 97.81 315 PRO B N 1
ATOM 6617 C CA . PRO B 1 315 ? 2.598 -36.75 -1.48 1 97.81 315 PRO B CA 1
ATOM 6618 C C . PRO B 1 315 ? 1.772 -37.5 -2.535 1 97.81 315 PRO B C 1
ATOM 6620 O O . PRO B 1 315 ? 0.837 -38.219 -2.193 1 97.81 315 PRO B O 1
ATOM 6623 N N . TYR B 1 316 ? 2.127 -37.312 -3.812 1 97.81 316 TYR B N 1
ATOM 6624 C CA . TYR B 1 316 ? 1.486 -37.938 -4.957 1 97.81 316 TYR B CA 1
ATOM 6625 C C . TYR B 1 316 ? 2.432 -38.938 -5.629 1 97.81 316 TYR B C 1
ATOM 6627 O O . TYR B 1 316 ? 3.484 -38.562 -6.145 1 97.81 316 TYR B O 1
ATOM 6635 N N . PHE B 1 317 ? 2.027 -40.156 -5.676 1 96.88 317 PHE B N 1
ATOM 6636 C CA . PHE B 1 317 ? 2.9 -41.188 -6.25 1 96.88 317 PHE B CA 1
ATOM 6637 C C . PHE B 1 317 ? 2.924 -41.062 -7.773 1 96.88 317 PHE B C 1
ATOM 6639 O O . PHE B 1 317 ? 1.872 -41.031 -8.414 1 96.88 317 PHE B O 1
ATOM 6646 N N . SER B 1 318 ? 4.121 -41.031 -8.422 1 96 318 SER B N 1
ATOM 6647 C CA . SER B 1 318 ? 4.395 -41.094 -9.852 1 96 318 SER B CA 1
ATOM 6648 C C . SER B 1 318 ? 3.672 -39.969 -10.602 1 96 318 SER B C 1
ATOM 6650 O O . SER B 1 318 ? 3.215 -40.188 -11.734 1 96 318 SER B O 1
ATOM 6652 N N . ALA B 1 319 ? 3.52 -38.875 -9.93 1 96.31 319 ALA B N 1
ATOM 6653 C CA . ALA B 1 319 ? 2.781 -37.75 -10.516 1 96.31 319 ALA B CA 1
ATOM 6654 C C . ALA B 1 319 ? 3.652 -36.969 -11.492 1 96.31 319 ALA B C 1
ATOM 6656 O O . ALA B 1 319 ? 3.148 -36.406 -12.469 1 96.31 319 ALA B O 1
ATOM 6657 N N . MET B 1 320 ? 4.91 -36.938 -11.234 1 95.75 320 MET B N 1
ATOM 6658 C CA . MET B 1 320 ? 5.828 -36.188 -12.094 1 95.75 320 MET B CA 1
ATOM 6659 C C . MET B 1 320 ? 6.938 -37.094 -12.625 1 95.75 320 MET B C 1
ATOM 6661 O O . MET B 1 320 ? 6.941 -37.469 -13.797 1 95.75 320 MET B O 1
ATOM 6665 N N . VAL B 1 321 ? 7.742 -37.656 -11.711 1 93 321 VAL B N 1
ATOM 6666 C CA . VAL B 1 321 ? 8.758 -38.625 -12.047 1 93 321 VAL B CA 1
ATOM 6667 C C . VAL B 1 321 ? 8.266 -40.031 -11.656 1 93 321 VAL B C 1
ATOM 6669 O O . VAL B 1 321 ? 8.039 -40.312 -10.477 1 93 321 VAL B O 1
ATOM 6672 N N . PRO B 1 322 ? 8.18 -40.906 -12.672 1 91.5 322 PRO B N 1
ATOM 6673 C CA . PRO B 1 322 ? 7.695 -42.25 -12.336 1 91.5 322 PRO B CA 1
ATOM 6674 C C . PRO B 1 322 ? 8.516 -42.906 -11.234 1 91.5 322 PRO B C 1
ATOM 6676 O O . PRO B 1 322 ? 9.75 -42.875 -11.273 1 91.5 322 PRO B O 1
ATOM 6679 N N . GLY B 1 323 ? 7.785 -43.438 -10.219 1 92.94 323 GLY B N 1
ATOM 6680 C CA . GLY B 1 323 ? 8.445 -44.188 -9.148 1 92.94 323 GLY B CA 1
ATOM 6681 C C . GLY B 1 323 ? 8.766 -43.312 -7.941 1 92.94 323 GLY B C 1
ATOM 6682 O O . GLY B 1 323 ? 9.109 -43.844 -6.879 1 92.94 323 GLY B O 1
ATOM 6683 N N . PHE B 1 324 ? 8.641 -42.031 -8.055 1 95.88 324 PHE B N 1
ATOM 6684 C CA . PHE B 1 324 ? 8.891 -41.125 -6.941 1 95.88 324 PHE B CA 1
ATOM 6685 C C . PHE B 1 324 ? 7.594 -40.5 -6.445 1 95.88 324 PHE B C 1
ATOM 6687 O O . PHE B 1 324 ? 6.59 -40.5 -7.16 1 95.88 324 PHE B O 1
ATOM 6694 N N . TRP B 1 325 ? 7.652 -40.125 -5.199 1 97.69 325 TRP B N 1
ATOM 6695 C CA . TRP B 1 325 ? 6.566 -39.344 -4.633 1 97.69 325 TRP B CA 1
ATOM 6696 C C . TRP B 1 325 ? 6.82 -37.844 -4.832 1 97.69 325 TRP B C 1
ATOM 6698 O O . TRP B 1 325 ? 7.969 -37.406 -4.879 1 97.69 325 TRP B O 1
ATOM 6708 N N . LEU B 1 326 ? 5.742 -37.125 -4.961 1 98.06 326 LEU B N 1
ATOM 6709 C CA . LEU B 1 326 ? 5.855 -35.688 -5.25 1 98.06 326 LEU B CA 1
ATOM 6710 C C . LEU B 1 326 ? 5.098 -34.875 -4.219 1 98.06 326 LEU B C 1
ATOM 6712 O O . LEU B 1 326 ? 3.949 -35.188 -3.893 1 98.06 326 LEU B O 1
ATOM 6716 N N . ASN B 1 327 ? 5.762 -33.875 -3.627 1 98.5 327 ASN B N 1
ATOM 6717 C CA . ASN B 1 327 ? 5.109 -32.781 -2.922 1 98.5 327 ASN B CA 1
ATOM 6718 C C . ASN B 1 327 ? 5.137 -31.5 -3.738 1 98.5 327 ASN B C 1
ATOM 6720 O O . ASN B 1 327 ? 6.168 -31.141 -4.316 1 98.5 327 ASN B O 1
ATOM 6724 N N . GLU B 1 328 ? 3.984 -30.844 -3.785 1 98.12 328 GLU B N 1
ATOM 6725 C CA . GLU B 1 328 ? 3.846 -29.625 -4.574 1 98.12 328 GLU B CA 1
ATOM 6726 C C . GLU B 1 328 ? 3.471 -28.438 -3.697 1 98.12 328 GLU B C 1
ATOM 6728 O O . GLU B 1 328 ? 2.297 -28.234 -3.383 1 98.12 328 GLU B O 1
ATOM 6733 N N . GLY B 1 329 ? 4.48 -27.656 -3.299 1 97.88 329 GLY B N 1
ATOM 6734 C CA . GLY B 1 329 ? 4.176 -26.344 -2.727 1 97.88 329 GLY B CA 1
ATOM 6735 C C . GLY B 1 329 ? 3.756 -25.328 -3.764 1 97.88 329 GLY B C 1
ATOM 6736 O O . GLY B 1 329 ? 3.943 -25.531 -4.965 1 97.88 329 GLY B O 1
ATOM 6737 N N . GLY B 1 330 ? 3.215 -24.25 -3.254 1 96.88 330 GLY B N 1
ATOM 6738 C CA . GLY B 1 330 ? 2.789 -23.266 -4.242 1 96.88 330 GLY B CA 1
ATOM 6739 C C . GLY B 1 330 ? 2.568 -21.891 -3.652 1 96.88 330 GLY B C 1
ATOM 6740 O O . GLY B 1 330 ? 2.344 -21.75 -2.447 1 96.88 330 GLY B O 1
ATOM 6741 N N . GLN B 1 331 ? 2.734 -20.922 -4.449 1 96.94 331 GLN B N 1
ATOM 6742 C CA . GLN B 1 331 ? 2.342 -19.531 -4.234 1 96.94 331 GLN B CA 1
ATOM 6743 C C . GLN B 1 331 ? 1.307 -19.078 -5.266 1 96.94 331 GLN B C 1
ATOM 6745 O O . GLN B 1 331 ? 1.557 -19.141 -6.469 1 96.94 331 GLN B O 1
ATOM 6750 N N . SER B 1 332 ? 0.185 -18.641 -4.809 1 92.44 332 SER B N 1
ATOM 6751 C CA . SER B 1 332 ? -0.992 -18.422 -5.645 1 92.44 332 SER B CA 1
ATOM 6752 C C . SER B 1 332 ? -0.727 -17.359 -6.703 1 92.44 332 SER B C 1
ATOM 6754 O O . SER B 1 332 ? -1.225 -17.453 -7.828 1 92.44 332 SER B O 1
ATOM 6756 N N . VAL B 1 333 ? -0.02 -16.359 -6.301 1 93.75 333 VAL B N 1
ATOM 6757 C CA . VAL B 1 333 ? 0.34 -15.312 -7.258 1 93.75 333 VAL B CA 1
ATOM 6758 C C . VAL B 1 333 ? 1.795 -14.898 -7.047 1 93.75 333 VAL B C 1
ATOM 6760 O O . VAL B 1 333 ? 2.221 -14.656 -5.918 1 93.75 333 VAL B O 1
ATOM 6763 N N . THR B 1 334 ? 2.586 -14.867 -8.102 1 97.25 334 THR B N 1
ATOM 6764 C CA . THR B 1 334 ? 3.971 -14.406 -8.078 1 97.25 334 THR B CA 1
ATOM 6765 C C . THR B 1 334 ? 4.223 -13.398 -9.188 1 97.25 334 THR B C 1
ATOM 6767 O O . THR B 1 334 ? 4.148 -12.188 -8.961 1 97.25 334 THR B O 1
ATOM 6770 N N . GLY B 1 335 ? 4.23 -13.969 -10.5 1 96.62 335 GLY B N 1
ATOM 6771 C CA . GLY B 1 335 ? 4.32 -13.023 -11.602 1 96.62 335 GLY B CA 1
ATOM 6772 C C . GLY B 1 335 ? 3.182 -12.023 -11.625 1 96.62 335 GLY B C 1
ATOM 6773 O O . GLY B 1 335 ? 3.395 -10.836 -11.883 1 96.62 335 GLY B O 1
ATOM 6774 N N . LYS B 1 336 ? 2.055 -12.539 -11.406 1 94.69 336 LYS B N 1
ATOM 6775 C CA . LYS B 1 336 ? 0.866 -11.695 -11.367 1 94.69 336 LYS B CA 1
ATOM 6776 C C . LYS B 1 336 ? 0.984 -10.633 -10.273 1 94.69 336 LYS B C 1
ATOM 6778 O O . LYS B 1 336 ? 0.528 -9.5 -10.453 1 94.69 336 LYS B O 1
ATOM 6783 N N . LEU B 1 337 ? 1.529 -10.922 -9.133 1 97.75 337 LEU B N 1
ATOM 6784 C CA . LEU B 1 337 ? 1.709 -9.969 -8.047 1 97.75 337 LEU B CA 1
ATOM 6785 C C . LEU B 1 337 ? 2.693 -8.875 -8.445 1 97.75 337 LEU B C 1
ATOM 6787 O O . LEU B 1 337 ? 2.465 -7.691 -8.164 1 97.75 337 LEU B O 1
ATOM 6791 N N . ILE B 1 338 ? 3.809 -9.266 -9.078 1 98.38 338 ILE B N 1
ATOM 6792 C CA . ILE B 1 338 ? 4.797 -8.297 -9.539 1 98.38 338 ILE B CA 1
ATOM 6793 C C . ILE B 1 338 ? 4.141 -7.309 -10.5 1 98.38 338 ILE B C 1
ATOM 6795 O O . ILE B 1 338 ? 4.297 -6.094 -10.352 1 98.38 338 ILE B O 1
ATOM 6799 N N . ASP B 1 339 ? 3.408 -7.855 -11.445 1 96.62 339 ASP B N 1
ATOM 6800 C CA . ASP B 1 339 ? 2.693 -7.004 -12.391 1 96.62 339 ASP B CA 1
ATOM 6801 C C . ASP B 1 339 ? 1.733 -6.062 -11.672 1 96.62 339 ASP B C 1
ATOM 6803 O O . ASP B 1 339 ? 1.665 -4.875 -11.992 1 96.62 339 ASP B O 1
ATOM 6807 N N . HIS B 1 340 ? 1.021 -6.629 -10.75 1 96.31 340 HIS B N 1
ATOM 6808 C CA . HIS B 1 340 ? 0.043 -5.867 -9.977 1 96.31 340 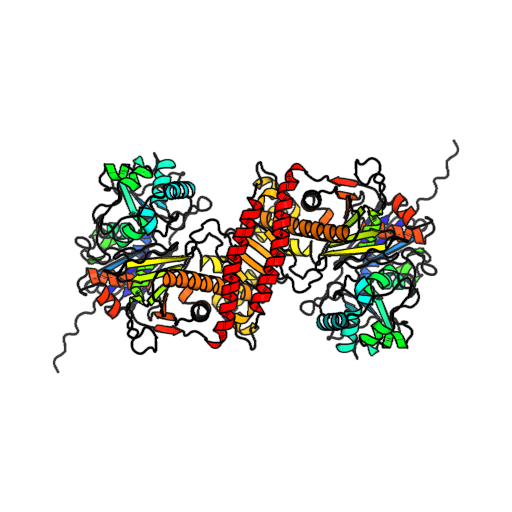HIS B CA 1
ATOM 6809 C C . HIS B 1 340 ? 0.696 -4.688 -9.266 1 96.31 340 HIS B C 1
ATOM 6811 O O . HIS B 1 340 ? 0.197 -3.561 -9.344 1 96.31 340 HIS B O 1
ATOM 6817 N N . MET B 1 341 ? 1.796 -4.883 -8.625 1 97.94 341 MET B N 1
ATOM 6818 C CA . MET B 1 341 ? 2.488 -3.859 -7.844 1 97.94 341 MET B CA 1
ATOM 6819 C C . MET B 1 341 ? 3.1 -2.801 -8.758 1 97.94 341 MET B C 1
ATOM 6821 O O . MET B 1 341 ? 3.066 -1.61 -8.438 1 97.94 341 MET B O 1
ATOM 6825 N N . VAL B 1 342 ? 3.623 -3.24 -9.891 1 98.12 342 VAL B N 1
ATOM 6826 C CA . VAL B 1 342 ? 4.312 -2.332 -10.805 1 98.12 342 VAL B CA 1
ATOM 6827 C C . VAL B 1 342 ? 3.291 -1.512 -11.586 1 98.12 342 VAL B C 1
ATOM 6829 O O . VAL B 1 342 ? 3.387 -0.283 -11.648 1 98.12 342 VAL B O 1
ATOM 6832 N N . GLN B 1 343 ? 2.324 -2.15 -12.125 1 96.25 343 GLN B N 1
ATOM 6833 C CA . GLN B 1 343 ? 1.345 -1.477 -12.977 1 96.25 343 GLN B CA 1
ATOM 6834 C C . GLN B 1 343 ? 0.399 -0.614 -12.141 1 96.25 343 GLN B C 1
ATOM 6836 O O . GLN B 1 343 ? -0.201 0.331 -12.656 1 96.25 343 GLN B O 1
ATOM 6841 N N . GLY B 1 344 ? 0.279 -0.942 -10.898 1 96.06 344 GLY B N 1
ATOM 6842 C CA . GLY B 1 344 ? -0.62 -0.201 -10.031 1 96.06 344 GLY B CA 1
ATOM 6843 C C . GLY B 1 344 ? 0.025 1.024 -9.414 1 96.06 344 GLY B C 1
ATOM 6844 O O . GLY B 1 344 ? -0.651 1.833 -8.773 1 96.06 344 GLY B O 1
ATOM 6845 N N . HIS B 1 345 ? 1.266 1.255 -9.641 1 96.69 345 HIS B N 1
ATOM 6846 C CA . HIS B 1 345 ? 2.012 2.346 -9.023 1 96.69 345 HIS B CA 1
ATOM 6847 C C . HIS B 1 345 ? 1.866 3.635 -9.82 1 96.69 345 HIS B C 1
ATOM 6849 O O . HIS B 1 345 ? 1.783 3.604 -11.055 1 96.69 345 HIS B O 1
ATOM 6855 N N . ALA B 1 346 ? 1.935 4.758 -9.211 1 94.62 346 ALA B N 1
ATOM 6856 C CA . ALA B 1 346 ? 1.736 6.07 -9.812 1 94.62 346 ALA B CA 1
ATOM 6857 C C . ALA B 1 346 ? 2.812 6.367 -10.852 1 94.62 346 ALA B C 1
ATOM 6859 O O . ALA B 1 346 ? 2.568 7.09 -11.82 1 94.62 346 ALA B O 1
ATOM 6860 N N . ALA B 1 347 ? 3.961 5.82 -10.742 1 96.81 347 ALA B N 1
ATOM 6861 C CA . ALA B 1 347 ? 5.09 6.117 -11.617 1 96.81 347 ALA B CA 1
ATOM 6862 C C . ALA B 1 347 ? 5.094 5.199 -12.836 1 96.81 347 ALA B C 1
ATOM 6864 O O . ALA B 1 347 ? 5.977 5.293 -13.695 1 96.81 347 ALA B O 1
ATOM 6865 N N . PHE B 1 348 ? 4.09 4.301 -13.031 1 97.62 348 PHE B N 1
ATOM 6866 C CA . PHE B 1 348 ? 4.062 3.305 -14.094 1 97.62 348 PHE B CA 1
ATOM 6867 C C . PHE B 1 348 ? 4.082 3.971 -15.461 1 97.62 348 PHE B C 1
ATOM 6869 O O . PHE B 1 348 ? 4.828 3.551 -16.359 1 97.62 348 PHE B O 1
ATOM 6876 N N . PRO B 1 349 ? 3.336 5.078 -15.648 1 96.31 349 PRO B N 1
ATOM 6877 C CA . PRO B 1 349 ? 3.402 5.734 -16.953 1 96.31 349 PRO B CA 1
ATOM 6878 C C . PRO B 1 349 ? 4.805 6.242 -17.281 1 96.31 349 PRO B C 1
ATOM 6880 O O . PRO B 1 349 ? 5.262 6.098 -18.422 1 96.31 349 PRO B O 1
ATOM 6883 N N . GLU B 1 350 ? 5.434 6.797 -16.297 1 97.19 350 GLU B N 1
ATOM 6884 C CA . GLU B 1 350 ? 6.809 7.25 -16.5 1 97.19 350 GLU B CA 1
ATOM 6885 C C . GLU B 1 350 ? 7.73 6.078 -16.844 1 97.19 350 GLU B C 1
ATOM 6887 O O . GLU B 1 350 ? 8.578 6.184 -17.719 1 97.19 350 GLU B O 1
ATOM 6892 N N . LEU B 1 351 ? 7.582 4.945 -16.172 1 98.06 351 LEU B N 1
ATOM 6893 C CA . LEU B 1 351 ? 8.359 3.732 -16.406 1 98.06 351 LEU B CA 1
ATOM 6894 C C . LEU B 1 351 ? 8.188 3.256 -17.859 1 98.06 351 LEU B C 1
ATOM 6896 O O . LEU B 1 351 ? 9.172 2.908 -18.516 1 98.06 351 LEU B O 1
ATOM 6900 N N . GLN B 1 352 ? 6.973 3.236 -18.312 1 97.81 352 GLN B N 1
ATOM 6901 C CA . GLN B 1 352 ? 6.68 2.785 -19.672 1 97.81 352 GLN B CA 1
ATOM 6902 C C . GLN B 1 352 ? 7.398 3.648 -20.703 1 97.81 352 GLN B C 1
ATOM 6904 O O . GLN B 1 352 ? 7.988 3.129 -21.656 1 97.81 352 GLN B O 1
ATOM 6909 N N . VAL B 1 353 ? 7.332 4.953 -20.516 1 97.81 353 VAL B N 1
ATOM 6910 C CA . VAL B 1 353 ? 7.945 5.898 -21.453 1 97.81 353 VAL B CA 1
ATOM 6911 C C . VAL B 1 353 ? 9.453 5.688 -21.469 1 97.81 353 VAL B C 1
ATOM 6913 O O . VAL B 1 353 ? 10.062 5.617 -22.547 1 97.81 353 VAL B O 1
ATOM 6916 N N . LYS B 1 354 ? 10.031 5.562 -20.344 1 97.44 354 LYS B N 1
ATOM 6917 C CA . LYS B 1 354 ? 11.484 5.438 -20.25 1 97.44 354 LYS B CA 1
ATOM 6918 C C . LYS B 1 354 ? 11.945 4.086 -20.781 1 97.44 354 LYS B C 1
ATOM 6920 O O . LYS B 1 354 ? 12.977 4.004 -21.453 1 97.44 354 LYS B O 1
ATOM 6925 N N . ALA B 1 355 ? 11.25 2.977 -20.438 1 97.88 355 ALA B N 1
ATOM 6926 C CA . ALA B 1 355 ? 11.586 1.646 -20.938 1 97.88 355 ALA B CA 1
ATOM 6927 C C . ALA B 1 355 ? 11.508 1.589 -22.453 1 97.88 355 ALA B C 1
ATOM 6929 O O . ALA B 1 355 ? 12.375 1.01 -23.109 1 97.88 355 ALA B O 1
ATOM 6930 N N . THR B 1 356 ? 10.477 2.188 -23.031 1 97.31 356 THR B N 1
ATOM 6931 C CA . THR B 1 356 ? 10.289 2.225 -24.484 1 97.31 356 THR B CA 1
ATOM 6932 C C . THR B 1 356 ? 11.414 3.018 -25.156 1 97.31 356 THR B C 1
ATOM 6934 O O . THR B 1 356 ? 11.922 2.615 -26.203 1 97.31 356 THR B O 1
ATOM 6937 N N . ALA B 1 357 ? 11.719 4.117 -24.578 1 96.81 357 ALA B N 1
ATOM 6938 C CA . ALA B 1 357 ? 12.773 4.969 -25.125 1 96.81 357 ALA B CA 1
ATOM 6939 C C . ALA B 1 357 ? 14.102 4.223 -25.203 1 96.81 357 ALA B C 1
ATOM 6941 O O . ALA B 1 357 ? 14.906 4.461 -26.109 1 96.81 357 ALA B O 1
ATOM 6942 N N . ARG B 1 358 ? 14.312 3.275 -24.391 1 95.69 358 ARG B N 1
ATOM 6943 C CA . ARG B 1 358 ? 15.555 2.52 -24.344 1 95.69 358 ARG B CA 1
ATOM 6944 C C . ARG B 1 358 ? 15.398 1.164 -25.031 1 95.69 358 ARG B C 1
ATOM 6946 O O . ARG B 1 358 ? 16.312 0.334 -24.984 1 95.69 358 ARG B O 1
ATOM 6953 N N . CYS B 1 359 ? 14.195 0.832 -25.5 1 95.56 359 CYS B N 1
ATOM 6954 C CA . CYS B 1 359 ? 13.898 -0.421 -26.188 1 95.56 359 CYS B CA 1
ATOM 6955 C C . CYS B 1 359 ? 14.125 -1.613 -25.266 1 95.56 359 CYS B C 1
ATOM 6957 O O . CYS B 1 359 ? 14.789 -2.578 -25.641 1 95.56 359 CYS B O 1
ATOM 6959 N N . GLN B 1 360 ? 13.656 -1.49 -24.031 1 94.5 360 GLN B N 1
ATOM 6960 C CA . GLN B 1 360 ? 13.734 -2.527 -23 1 94.5 360 GLN B CA 1
ATOM 6961 C C . GLN B 1 360 ? 12.352 -2.889 -22.484 1 94.5 360 GLN B C 1
ATOM 6963 O O . GLN B 1 360 ? 11.398 -2.123 -22.641 1 94.5 360 GLN B O 1
ATOM 6968 N N . SER B 1 361 ? 12.273 -4.113 -21.969 1 95.44 361 SER B N 1
ATOM 6969 C CA . SER B 1 361 ? 11.07 -4.391 -21.188 1 95.44 361 SER B CA 1
ATOM 6970 C C . SER B 1 361 ? 11.031 -3.551 -19.906 1 95.44 361 SER B C 1
ATOM 6972 O O . SER B 1 361 ? 12.07 -3.076 -19.438 1 95.44 361 SER B O 1
ATOM 6974 N N . ILE B 1 362 ? 9.922 -3.334 -19.312 1 97.44 362 ILE B N 1
ATOM 6975 C CA . ILE B 1 362 ? 9.781 -2.523 -18.109 1 97.44 362 ILE B CA 1
ATOM 6976 C C . ILE B 1 362 ? 10.57 -3.15 -16.969 1 97.44 362 ILE B C 1
ATOM 6978 O O . ILE B 1 362 ? 11.172 -2.441 -16.156 1 97.44 362 ILE B O 1
ATOM 6982 N N . TYR B 1 363 ? 10.695 -4.445 -16.953 1 97.62 363 TYR B N 1
ATOM 6983 C CA . TYR B 1 363 ? 11.391 -5.117 -15.859 1 97.62 363 TYR B CA 1
ATOM 6984 C C . TYR B 1 363 ? 12.906 -5.02 -16.031 1 97.62 363 TYR B C 1
ATOM 6986 O O . TYR B 1 363 ? 13.641 -4.891 -15.055 1 97.62 363 TYR B O 1
ATOM 6994 N N . ALA B 1 364 ? 13.336 -5.152 -17.266 1 97.62 364 ALA B N 1
ATOM 6995 C CA . ALA B 1 364 ? 14.758 -4.922 -17.516 1 97.62 364 ALA B CA 1
ATOM 6996 C C . ALA B 1 364 ? 15.164 -3.504 -17.125 1 97.62 364 ALA B C 1
ATOM 6998 O O . ALA B 1 364 ? 16.234 -3.295 -16.562 1 97.62 364 ALA B O 1
ATOM 6999 N N . TYR B 1 365 ? 14.336 -2.566 -17.5 1 98.19 365 TYR B N 1
ATOM 7000 C CA . TYR B 1 365 ? 14.586 -1.184 -17.109 1 98.19 365 TYR B CA 1
ATOM 7001 C C . TYR B 1 365 ? 14.641 -1.04 -15.602 1 98.19 365 TYR B C 1
ATOM 7003 O O . TYR B 1 365 ? 15.523 -0.369 -15.062 1 98.19 365 TYR B O 1
ATOM 7011 N N . LEU B 1 366 ? 13.656 -1.576 -14.867 1 98.56 366 LEU B N 1
ATOM 7012 C CA . LEU B 1 366 ? 13.617 -1.501 -13.414 1 98.56 366 LEU B CA 1
ATOM 7013 C C . LEU B 1 366 ? 14.883 -2.094 -12.797 1 98.56 366 LEU B C 1
ATOM 7015 O O . LEU B 1 366 ? 15.422 -1.549 -11.836 1 98.56 366 LEU B O 1
ATOM 7019 N N . ASN B 1 367 ? 15.352 -3.256 -13.344 1 98.12 367 ASN B N 1
ATOM 7020 C CA . ASN B 1 367 ? 16.594 -3.854 -12.859 1 98.12 367 ASN B CA 1
ATOM 7021 C C . ASN B 1 367 ? 17.766 -2.893 -13.008 1 98.12 367 ASN B C 1
ATOM 7023 O O . ASN B 1 367 ? 18.562 -2.725 -12.07 1 98.12 367 ASN B O 1
ATOM 7027 N N . SER B 1 368 ? 17.844 -2.326 -14.164 1 97.19 368 SER B N 1
ATOM 7028 C CA . SER B 1 368 ? 18.906 -1.373 -14.414 1 97.19 368 SER B CA 1
ATOM 7029 C C . SER B 1 368 ? 18.797 -0.161 -13.492 1 97.19 368 SER B C 1
ATOM 7031 O O . SER B 1 368 ? 19.812 0.355 -13.016 1 97.19 368 SER B O 1
ATOM 7033 N N . HIS B 1 369 ? 17.609 0.316 -13.344 1 97.75 369 HIS B N 1
ATOM 7034 C CA . HIS B 1 369 ? 17.359 1.465 -12.477 1 97.75 369 HIS B CA 1
ATOM 7035 C C . HIS B 1 369 ? 17.781 1.175 -11.039 1 97.75 369 HIS B C 1
ATOM 7037 O O . HIS B 1 369 ? 18.344 2.041 -10.367 1 97.75 369 HIS B O 1
ATOM 7043 N N . LEU B 1 370 ? 17.484 0.022 -10.539 1 98.12 370 LEU B N 1
ATOM 7044 C CA . LEU B 1 370 ? 17.906 -0.395 -9.203 1 98.12 370 LEU B CA 1
ATOM 7045 C C . LEU B 1 370 ? 19.422 -0.341 -9.078 1 98.12 370 LEU B C 1
ATOM 7047 O O . LEU B 1 370 ? 19.953 0.065 -8.039 1 98.12 370 LEU B O 1
ATOM 7051 N N . ASP B 1 371 ? 20.094 -0.776 -10.055 1 96.44 371 ASP B N 1
ATOM 7052 C CA . ASP B 1 371 ? 21.547 -0.744 -10.055 1 96.44 371 ASP B CA 1
ATOM 7053 C C . ASP B 1 371 ? 22.062 0.69 -9.969 1 96.44 371 ASP B C 1
ATOM 7055 O O . ASP B 1 371 ? 23.109 0.945 -9.367 1 96.44 371 ASP B O 1
ATOM 7059 N N . LEU B 1 372 ? 21.328 1.549 -10.586 1 95.06 372 LEU B N 1
ATOM 7060 C CA . LEU B 1 372 ? 21.703 2.959 -10.57 1 95.06 372 LEU B CA 1
ATOM 7061 C C . LEU B 1 372 ? 21.531 3.551 -9.172 1 95.06 372 LEU B C 1
ATOM 7063 O O . LEU B 1 372 ? 22.391 4.285 -8.688 1 95.06 372 LEU B O 1
ATOM 7067 N N . ILE B 1 373 ? 20.5 3.256 -8.492 1 95.12 373 ILE B N 1
ATOM 7068 C CA . ILE B 1 373 ? 20.156 3.979 -7.266 1 95.12 373 ILE B CA 1
ATOM 7069 C C . ILE B 1 373 ? 20.812 3.297 -6.066 1 95.12 373 ILE B C 1
ATOM 7071 O O . ILE B 1 373 ? 20.906 3.883 -4.988 1 95.12 373 ILE B O 1
ATOM 7075 N N . LYS B 1 374 ? 21.203 2.002 -6.145 1 92.19 374 LYS B N 1
ATOM 7076 C CA . LYS B 1 374 ? 21.812 1.299 -5.027 1 92.19 374 LYS B CA 1
ATOM 7077 C C . LYS B 1 374 ? 23.172 1.916 -4.668 1 92.19 374 LYS B C 1
ATOM 7079 O O . LYS B 1 374 ? 23.688 1.689 -3.574 1 92.19 374 LYS B O 1
ATOM 7084 N N . LYS B 1 375 ? 23.766 2.598 -5.566 1 87.38 375 LYS B N 1
ATOM 7085 C CA . LYS B 1 375 ? 25.078 3.213 -5.391 1 87.38 375 LYS B CA 1
ATOM 7086 C C . LYS B 1 375 ? 26.109 2.18 -4.961 1 87.38 375 LYS B C 1
ATOM 7088 O O . LYS B 1 375 ? 26.297 1.156 -5.625 1 87.38 375 LYS B O 1
ATOM 7093 N N . ALA B 1 376 ? 26.734 2.23 -3.736 1 88.44 376 ALA B N 1
ATOM 7094 C CA . ALA B 1 376 ? 27.828 1.357 -3.338 1 88.44 376 ALA B CA 1
ATOM 7095 C C . ALA B 1 376 ? 27.328 0.179 -2.51 1 88.44 376 ALA B C 1
ATOM 7097 O O . ALA B 1 376 ? 28.078 -0.741 -2.201 1 88.44 376 ALA B O 1
ATOM 7098 N N . GLN B 1 377 ? 26.078 0.072 -2.229 1 90 377 GLN B N 1
ATOM 7099 C CA . GLN B 1 377 ? 25.516 -1 -1.412 1 90 377 GLN B CA 1
ATOM 7100 C C . GLN B 1 377 ? 24.906 -2.096 -2.283 1 90 377 GLN B C 1
ATOM 7102 O O . GLN B 1 377 ? 24.625 -1.874 -3.463 1 90 377 GLN B O 1
ATOM 7107 N N . PRO B 1 378 ? 24.844 -3.32 -1.673 1 93.56 378 PRO B N 1
ATOM 7108 C CA . PRO B 1 378 ? 24.094 -4.344 -2.412 1 93.56 378 PRO B CA 1
ATOM 7109 C C . PRO B 1 378 ? 22.656 -3.932 -2.697 1 93.56 378 PRO B C 1
ATOM 7111 O O . PRO B 1 378 ? 22.016 -3.305 -1.854 1 93.56 378 PRO B O 1
ATOM 7114 N N . VAL B 1 379 ? 22.188 -4.246 -3.844 1 95.88 379 VAL B N 1
ATOM 7115 C CA . VAL B 1 379 ? 20.875 -3.85 -4.332 1 95.88 379 VAL B CA 1
ATOM 7116 C C . VAL B 1 379 ? 19.797 -4.281 -3.34 1 95.88 379 VAL B C 1
ATOM 7118 O O . VAL B 1 379 ? 18.844 -3.539 -3.08 1 95.88 379 VAL B O 1
ATOM 7121 N N . GLY B 1 380 ? 19.984 -5.449 -2.756 1 95.94 380 GLY B N 1
ATOM 7122 C CA . GLY B 1 380 ? 18.984 -5.996 -1.849 1 95.94 380 GLY B CA 1
ATOM 7123 C C . GLY B 1 380 ? 18.766 -5.133 -0.621 1 95.94 380 GLY B C 1
ATOM 7124 O O . GLY B 1 380 ? 17.672 -5.141 -0.04 1 95.94 380 GLY B O 1
ATOM 7125 N N . PHE B 1 381 ? 19.703 -4.352 -0.26 1 96.5 381 PHE B N 1
ATOM 7126 C CA . PHE B 1 381 ? 19.672 -3.59 0.982 1 96.5 381 PHE B CA 1
ATOM 7127 C C . PHE B 1 381 ? 18.797 -2.352 0.829 1 96.5 381 PHE B C 1
ATOM 7129 O O . PHE B 1 381 ? 18.422 -1.714 1.819 1 96.5 381 PHE B O 1
ATOM 7136 N N . LEU B 1 382 ? 18.344 -2.016 -0.396 1 97.31 382 LEU B N 1
ATOM 7137 C CA . LEU B 1 382 ? 17.5 -0.861 -0.668 1 97.31 382 LEU B CA 1
ATOM 7138 C C . LEU B 1 382 ? 16.141 -1.008 0.023 1 97.31 382 LEU B C 1
ATOM 7140 O O . LEU B 1 382 ? 15.398 -0.034 0.151 1 97.31 382 LEU B O 1
ATOM 7144 N N . THR B 1 383 ? 15.773 -2.234 0.49 1 98.06 383 THR B N 1
ATOM 7145 C CA . THR B 1 383 ? 14.461 -2.49 1.068 1 98.06 383 THR B CA 1
ATOM 7146 C C . THR B 1 383 ? 14.562 -2.648 2.584 1 98.06 383 THR B C 1
ATOM 7148 O O . THR B 1 383 ? 13.695 -3.273 3.203 1 98.06 383 THR B O 1
ATOM 7151 N N . VAL B 1 384 ? 15.531 -2.104 3.238 1 96.81 384 VAL B N 1
ATOM 7152 C CA . VAL B 1 384 ? 15.836 -2.326 4.648 1 96.81 384 VAL B CA 1
ATOM 7153 C C . VAL B 1 384 ? 14.633 -1.948 5.504 1 96.81 384 VAL B C 1
ATOM 7155 O O . VAL B 1 384 ? 14.352 -2.596 6.516 1 96.81 384 VAL B O 1
ATOM 7158 N N . ASP B 1 385 ? 13.82 -0.96 5.051 1 95.88 385 ASP B N 1
ATOM 7159 C CA . ASP B 1 385 ? 12.68 -0.482 5.832 1 95.88 385 ASP B CA 1
ATOM 7160 C C . ASP B 1 385 ? 11.359 -0.828 5.148 1 95.88 385 ASP B C 1
ATOM 7162 O O . ASP B 1 385 ? 10.305 -0.355 5.562 1 95.88 385 ASP B O 1
ATOM 7166 N N . LEU B 1 386 ? 11.414 -1.488 4.082 1 98.38 386 LEU B N 1
ATOM 7167 C CA . LEU B 1 386 ? 10.227 -1.805 3.297 1 98.38 386 LEU B CA 1
ATOM 7168 C C . LEU B 1 386 ? 10 -3.312 3.234 1 98.38 386 LEU B C 1
ATOM 7170 O O . LEU B 1 386 ? 10.867 -4.055 2.764 1 98.38 386 LEU B O 1
ATOM 7174 N N . HIS B 1 387 ? 8.859 -3.766 3.707 1 98.81 387 HIS B N 1
ATOM 7175 C CA . HIS B 1 387 ? 8.539 -5.188 3.766 1 98.81 387 HIS B CA 1
ATOM 7176 C C . HIS B 1 387 ? 7.18 -5.473 3.137 1 98.81 387 HIS B C 1
ATOM 7178 O O . HIS B 1 387 ? 6.258 -4.66 3.252 1 98.81 387 HIS B O 1
ATOM 7184 N N . VAL B 1 388 ? 7.086 -6.598 2.439 1 98.88 388 VAL B N 1
ATOM 7185 C CA . VAL B 1 388 ? 5.859 -6.992 1.753 1 98.88 388 VAL B CA 1
ATOM 7186 C C . VAL B 1 388 ? 5.469 -8.406 2.166 1 98.88 388 VAL B C 1
ATOM 7188 O O . VAL B 1 388 ? 6.305 -9.312 2.162 1 98.88 388 VAL B O 1
ATOM 7191 N N . TRP B 1 389 ? 4.258 -8.617 2.672 1 98.81 389 TRP B N 1
ATOM 7192 C CA . TRP B 1 389 ? 3.625 -9.938 2.688 1 98.81 389 TRP B CA 1
ATOM 7193 C C . TRP B 1 389 ? 2.854 -10.18 1.396 1 98.81 389 TRP B C 1
ATOM 7195 O O . TRP B 1 389 ? 1.947 -9.422 1.051 1 98.81 389 TRP B O 1
ATOM 7205 N N . PRO B 1 390 ? 3.139 -11.227 0.719 1 98.56 390 PRO B N 1
ATOM 7206 C CA . PRO B 1 390 ? 2.791 -11.297 -0.702 1 98.56 390 PRO B CA 1
ATOM 7207 C C . PRO B 1 390 ? 1.444 -11.977 -0.948 1 98.56 390 PRO B C 1
ATOM 7209 O O . PRO B 1 390 ? 1.04 -12.148 -2.1 1 98.56 390 PRO B O 1
ATOM 7212 N N . ASP B 1 391 ? 0.686 -12.375 0.047 1 97.12 391 ASP B N 1
ATOM 7213 C CA . ASP B 1 391 ? -0.529 -13.156 -0.166 1 97.12 391 ASP B CA 1
ATOM 7214 C C . ASP B 1 391 ? -1.724 -12.25 -0.448 1 97.12 391 ASP B C 1
ATOM 7216 O O . ASP B 1 391 ? -2.689 -12.227 0.319 1 97.12 391 ASP B O 1
ATOM 7220 N N . PHE B 1 392 ? -1.708 -11.594 -1.625 1 96.38 392 PHE B N 1
ATOM 7221 C CA . PHE B 1 392 ? -2.787 -10.719 -2.078 1 96.38 392 PHE B CA 1
ATOM 7222 C C . PHE B 1 392 ? -3.975 -11.539 -2.566 1 96.38 392 PHE B C 1
ATOM 7224 O O . PHE B 1 392 ? -5.043 -10.992 -2.844 1 96.38 392 PHE B O 1
ATOM 7231 N N . HIS B 1 393 ? -3.777 -12.82 -2.66 1 92.38 393 HIS B N 1
ATOM 7232 C CA . HIS B 1 393 ? -4.809 -13.75 -3.107 1 92.38 393 HIS B CA 1
ATOM 7233 C C . HIS B 1 393 ? -4.766 -15.055 -2.309 1 92.38 393 HIS B C 1
ATOM 7235 O O . HIS B 1 393 ? -4.859 -16.141 -2.879 1 92.38 393 HIS B O 1
ATOM 7241 N N . GLY B 1 394 ? -4.516 -14.945 -1.04 1 92.62 394 GLY B N 1
ATOM 7242 C CA . GLY B 1 394 ? -4.477 -16.094 -0.15 1 92.62 394 GLY B CA 1
ATOM 7243 C C . GLY B 1 394 ? -3.162 -16.844 -0.21 1 92.62 394 GLY B C 1
ATOM 7244 O O . GLY B 1 394 ? -2.369 -16.656 -1.134 1 92.62 394 GLY B O 1
ATOM 7245 N N . ASN B 1 395 ? -2.973 -17.625 0.779 1 95.31 395 ASN B N 1
ATOM 7246 C CA . ASN B 1 395 ? -1.769 -18.453 0.847 1 95.31 395 ASN B CA 1
ATOM 7247 C C . ASN B 1 395 ? -2.064 -19.906 0.507 1 95.31 395 ASN B C 1
ATOM 7249 O O . ASN B 1 395 ? -2.887 -20.547 1.165 1 95.31 395 ASN B O 1
ATOM 7253 N N . ARG B 1 396 ? -1.447 -20.406 -0.544 1 95.06 396 ARG B N 1
ATOM 7254 C CA . ARG B 1 396 ? -1.542 -21.812 -0.89 1 95.06 396 ARG B CA 1
ATOM 7255 C C . ARG B 1 396 ? -0.65 -22.656 0.014 1 95.06 396 ARG B C 1
ATOM 7257 O O . ARG B 1 396 ? -1.12 -23.609 0.648 1 95.06 396 ARG B O 1
ATOM 7264 N N . SER B 1 397 ? 0.635 -22.484 0.039 1 97.12 397 SER B N 1
ATOM 7265 C CA . SER B 1 397 ? 1.591 -23.188 0.895 1 97.12 397 SER B CA 1
ATOM 7266 C C . SER B 1 397 ? 2.535 -22.203 1.581 1 97.12 397 SER B C 1
ATOM 7268 O O . SER B 1 397 ? 2.812 -21.125 1.049 1 97.12 397 SER B O 1
ATOM 7270 N N . PRO B 1 398 ? 3.055 -22.422 2.803 1 97.44 398 PRO B N 1
ATOM 7271 C CA . PRO B 1 398 ? 2.746 -23.641 3.555 1 97.44 398 PRO B CA 1
ATOM 7272 C C . PRO B 1 398 ? 1.568 -23.469 4.512 1 97.44 398 PRO B C 1
ATOM 7274 O O . PRO B 1 398 ? 1.177 -24.406 5.195 1 97.44 398 PRO B O 1
ATOM 7277 N N . LEU B 1 399 ? 0.948 -22.281 4.496 1 96.75 399 LEU B N 1
ATOM 7278 C CA . LEU B 1 399 ? -0.046 -22 5.527 1 96.75 399 LEU B CA 1
ATOM 7279 C C . LEU B 1 399 ? -1.419 -22.516 5.113 1 96.75 399 LEU B C 1
ATOM 7281 O O . LEU B 1 399 ? -2.287 -22.734 5.961 1 96.75 399 LEU B O 1
ATOM 7285 N N . ALA B 1 400 ? -1.652 -22.672 3.842 1 94.75 400 ALA B N 1
ATOM 7286 C CA . ALA B 1 400 ? -2.932 -23.141 3.312 1 94.75 400 ALA B CA 1
ATOM 7287 C C . ALA B 1 400 ? -4.09 -22.328 3.885 1 94.75 400 ALA B C 1
ATOM 7289 O O . ALA B 1 400 ? -5.062 -22.891 4.395 1 94.75 400 ALA B O 1
ATOM 7290 N N . ASP B 1 401 ? -3.98 -21.047 3.805 1 93.06 401 ASP B N 1
ATOM 7291 C CA . ASP B 1 401 ? -4.973 -20.109 4.344 1 93.06 401 ASP B CA 1
ATOM 7292 C C . ASP B 1 401 ? -5.43 -19.125 3.281 1 93.06 401 ASP B C 1
ATOM 7294 O O . ASP B 1 401 ? -4.758 -18.125 3.029 1 93.06 401 ASP B O 1
ATOM 7298 N N . LEU B 1 402 ? -6.59 -19.312 2.771 1 88.38 402 LEU B N 1
ATOM 7299 C CA . LEU B 1 402 ? -7.105 -18.531 1.646 1 88.38 402 LEU B CA 1
ATOM 7300 C C . LEU B 1 402 ? -7.551 -17.156 2.098 1 88.38 402 LEU B C 1
ATOM 7302 O O . LEU B 1 402 ? -7.773 -16.266 1.268 1 88.38 402 LEU B O 1
ATOM 7306 N N . THR B 1 403 ? -7.613 -16.938 3.363 1 90.38 403 THR B N 1
ATOM 7307 C CA . THR B 1 403 ? -8.148 -15.672 3.869 1 90.38 403 THR B CA 1
ATOM 7308 C C . THR B 1 403 ? -7.039 -14.633 4.012 1 90.38 403 THR B C 1
ATOM 7310 O O . THR B 1 403 ? -7.312 -13.445 4.188 1 90.38 403 THR B O 1
ATOM 7313 N N . LEU B 1 404 ? -5.82 -15.047 3.955 1 95.5 404 LEU B N 1
ATOM 7314 C CA . LEU B 1 404 ? -4.699 -14.125 4.117 1 95.5 404 LEU B CA 1
ATOM 7315 C C . LEU B 1 404 ? -4.684 -13.086 3 1 95.5 404 LEU B C 1
ATOM 7317 O O . LEU B 1 404 ? -5.148 -13.359 1.891 1 95.5 404 LEU B O 1
ATOM 7321 N N . LYS B 1 405 ? -4.242 -11.898 3.324 1 97.38 405 LYS B N 1
ATOM 7322 C CA . LYS B 1 405 ? -4.199 -10.773 2.404 1 97.38 405 LYS B CA 1
ATOM 7323 C C . LYS B 1 405 ? -2.811 -10.133 2.381 1 97.38 405 LYS B C 1
ATOM 7325 O O . LYS B 1 405 ? -1.938 -10.508 3.168 1 97.38 405 LYS B O 1
ATOM 7330 N N . GLY B 1 406 ? -2.635 -9.234 1.425 1 98.25 406 GLY B N 1
ATOM 7331 C CA . GLY B 1 406 ? -1.347 -8.57 1.293 1 98.25 406 GLY B CA 1
ATOM 7332 C C . GLY B 1 406 ? -1.105 -7.52 2.359 1 98.25 406 GLY B C 1
ATOM 7333 O O . GLY B 1 406 ? -2.055 -6.977 2.932 1 98.25 406 GLY B O 1
ATOM 7334 N N . MET B 1 407 ? 0.12 -7.234 2.623 1 98.62 407 MET B N 1
ATOM 7335 C CA . MET B 1 407 ? 0.548 -6.203 3.562 1 98.62 407 MET B CA 1
ATOM 7336 C C . MET B 1 407 ? 1.812 -5.508 3.07 1 98.62 407 MET B C 1
ATOM 7338 O O . MET B 1 407 ? 2.711 -6.156 2.531 1 98.62 407 MET B O 1
ATOM 7342 N N . VAL B 1 408 ? 1.883 -4.219 3.139 1 98.75 408 VAL B N 1
ATOM 7343 C CA . VAL B 1 408 ? 3.086 -3.441 2.852 1 98.75 408 VAL B CA 1
ATOM 7344 C C . VAL B 1 408 ? 3.373 -2.488 4.008 1 98.75 408 VAL B C 1
ATOM 7346 O O . VAL B 1 408 ? 2.49 -1.749 4.449 1 98.75 408 VAL B O 1
ATOM 7349 N N . THR B 1 409 ? 4.52 -2.504 4.602 1 98.56 409 THR B N 1
ATOM 7350 C CA . THR B 1 409 ? 4.945 -1.611 5.676 1 98.56 409 THR B CA 1
ATOM 7351 C C . THR B 1 409 ? 6.238 -0.898 5.301 1 98.56 409 THR B C 1
ATOM 7353 O O . THR B 1 409 ? 7.094 -1.465 4.617 1 98.56 409 THR B O 1
ATOM 7356 N N . GLY B 1 410 ? 6.367 0.284 5.68 1 98.06 410 GLY B N 1
ATOM 7357 C CA . GLY B 1 410 ? 7.535 1.082 5.34 1 98.06 410 GLY B CA 1
ATOM 7358 C C . GLY B 1 410 ? 7.277 2.066 4.215 1 98.06 410 GLY B C 1
ATOM 7359 O O . GLY B 1 410 ? 8.211 2.477 3.518 1 98.06 410 GLY B O 1
ATOM 7360 N N . LEU B 1 411 ? 6.035 2.469 4.031 1 97.69 411 LEU B N 1
ATOM 7361 C CA . LEU B 1 411 ? 5.629 3.316 2.916 1 97.69 411 LEU B CA 1
ATOM 7362 C C . LEU B 1 411 ? 5.926 4.785 3.211 1 97.69 411 LEU B C 1
ATOM 7364 O O . LEU B 1 411 ? 5.75 5.238 4.344 1 97.69 411 LEU B O 1
ATOM 7368 N N . LYS B 1 412 ? 6.355 5.52 2.25 1 94.5 412 LYS B N 1
ATOM 7369 C CA . LYS B 1 412 ? 6.637 6.949 2.326 1 94.5 412 LYS B CA 1
ATOM 7370 C C . LYS B 1 412 ? 5.668 7.75 1.461 1 94.5 412 LYS B C 1
ATOM 7372 O O . LYS B 1 412 ? 4.859 7.172 0.73 1 94.5 412 LYS B O 1
ATOM 7377 N N . LEU B 1 413 ? 5.781 9.047 1.488 1 92.19 413 LEU B N 1
ATOM 7378 C CA . LEU B 1 413 ? 4.914 9.93 0.714 1 92.19 413 LEU B CA 1
ATOM 7379 C C . LEU B 1 413 ? 5.367 10 -0.74 1 92.19 413 LEU B C 1
ATOM 7381 O O . LEU B 1 413 ? 4.578 10.328 -1.627 1 92.19 413 LEU B O 1
ATOM 7385 N N . SER B 1 414 ? 6.566 9.695 -0.934 1 90.44 414 SER B N 1
ATOM 7386 C CA . SER B 1 414 ? 7.09 9.75 -2.295 1 90.44 414 SER B CA 1
ATOM 7387 C C . SER B 1 414 ? 6.602 8.562 -3.121 1 90.44 414 SER B C 1
ATOM 7389 O O . SER B 1 414 ? 6.473 7.453 -2.605 1 90.44 414 SER B O 1
ATOM 7391 N N . GLN B 1 415 ? 6.285 8.797 -4.363 1 92.12 415 GLN B N 1
ATOM 7392 C CA . GLN B 1 415 ? 5.84 7.77 -5.297 1 92.12 415 GLN B CA 1
ATOM 7393 C C . GLN B 1 415 ? 6.508 7.93 -6.656 1 92.12 415 GLN B C 1
ATOM 7395 O O . GLN B 1 415 ? 5.844 7.84 -7.695 1 92.12 415 GLN B O 1
ATOM 7400 N N . ASP B 1 416 ? 7.742 8.234 -6.652 1 94.06 416 ASP B N 1
ATOM 7401 C CA . ASP B 1 416 ? 8.477 8.43 -7.898 1 94.06 416 ASP B CA 1
ATOM 7402 C C . ASP B 1 416 ? 9.047 7.105 -8.414 1 94.06 416 ASP B C 1
ATOM 7404 O O . ASP B 1 416 ? 8.695 6.035 -7.91 1 94.06 416 ASP B O 1
ATOM 7408 N N . LEU B 1 417 ? 9.852 7.172 -9.453 1 96.81 417 LEU B N 1
ATOM 7409 C CA . LEU B 1 417 ? 10.367 5.977 -10.109 1 96.81 417 LEU B CA 1
ATOM 7410 C C . LEU B 1 417 ? 11.289 5.203 -9.18 1 96.81 417 LEU B C 1
ATOM 7412 O O . LEU B 1 417 ? 11.336 3.969 -9.227 1 96.81 417 LEU B O 1
ATOM 7416 N N . ASP B 1 418 ? 12.078 5.875 -8.336 1 96.62 418 ASP B N 1
ATOM 7417 C CA . ASP B 1 418 ? 12.898 5.203 -7.328 1 96.62 418 ASP B CA 1
ATOM 7418 C C . ASP B 1 418 ? 12.031 4.359 -6.395 1 96.62 418 ASP B C 1
ATOM 7420 O O . ASP B 1 418 ? 12.359 3.207 -6.109 1 96.62 418 ASP B O 1
ATOM 7424 N N . ASP B 1 419 ? 10.945 4.98 -5.938 1 96.5 419 ASP B N 1
ATOM 7425 C CA . ASP B 1 419 ? 10.039 4.285 -5.023 1 96.5 419 ASP B CA 1
ATOM 7426 C C . ASP B 1 419 ? 9.438 3.051 -5.684 1 96.5 419 ASP B C 1
ATOM 7428 O O . ASP B 1 419 ? 9.289 2.008 -5.043 1 96.5 419 ASP B O 1
ATOM 7432 N N . LEU B 1 420 ? 9.047 3.199 -6.949 1 98.19 420 LEU B N 1
ATOM 7433 C CA . LEU B 1 420 ? 8.492 2.068 -7.688 1 98.19 420 LEU B CA 1
ATOM 7434 C C . LEU B 1 420 ? 9.516 0.94 -7.801 1 98.19 420 LEU B C 1
ATOM 7436 O O . LEU B 1 420 ? 9.18 -0.228 -7.59 1 98.19 420 LEU B O 1
ATOM 7440 N N . ALA B 1 421 ? 10.727 1.292 -8.125 1 98.62 421 ALA B N 1
ATOM 7441 C CA . ALA B 1 421 ? 11.781 0.29 -8.273 1 98.62 421 ALA B CA 1
ATOM 7442 C C . ALA B 1 421 ? 12.023 -0.447 -6.961 1 98.62 421 ALA B C 1
ATOM 7444 O O . ALA B 1 421 ? 12.211 -1.666 -6.949 1 98.62 421 ALA B O 1
ATOM 7445 N N . ILE B 1 422 ? 12.047 0.267 -5.902 1 98.5 422 ILE B N 1
ATOM 7446 C CA . ILE B 1 422 ? 12.305 -0.325 -4.594 1 98.5 422 ILE B CA 1
ATOM 7447 C C . ILE B 1 422 ? 11.133 -1.213 -4.191 1 98.5 422 ILE B C 1
ATOM 7449 O O . ILE B 1 422 ? 11.32 -2.285 -3.615 1 98.5 422 ILE B O 1
ATOM 7453 N N . LEU B 1 423 ? 9.93 -0.76 -4.473 1 98.62 423 LEU B N 1
ATOM 7454 C CA . LEU B 1 423 ? 8.75 -1.577 -4.207 1 98.62 423 LEU B CA 1
ATOM 7455 C C . LEU B 1 423 ? 8.773 -2.854 -5.039 1 98.62 423 LEU B C 1
ATOM 7457 O O . LEU B 1 423 ? 8.398 -3.924 -4.555 1 98.62 423 LEU B O 1
ATOM 7461 N N . TYR B 1 424 ? 9.156 -2.729 -6.293 1 98.75 424 TYR B N 1
ATOM 7462 C CA . TYR B 1 424 ? 9.359 -3.873 -7.172 1 98.75 424 TYR B CA 1
ATOM 7463 C C . TYR B 1 424 ? 10.352 -4.859 -6.57 1 98.75 424 TYR B C 1
ATOM 7465 O O . TYR B 1 424 ? 10.062 -6.055 -6.469 1 98.75 424 TYR B O 1
ATOM 7473 N N . LEU B 1 425 ? 11.461 -4.41 -6.105 1 98.81 425 LEU B N 1
ATOM 7474 C CA . LEU B 1 425 ? 12.477 -5.234 -5.465 1 98.81 425 LEU B CA 1
ATOM 7475 C C . LEU B 1 425 ? 11.914 -5.93 -4.23 1 98.81 425 LEU B C 1
ATOM 7477 O O . LEU B 1 425 ? 12.109 -7.133 -4.047 1 98.81 425 LEU B O 1
ATOM 7481 N N . ALA B 1 426 ? 11.227 -5.148 -3.4 1 98.88 426 ALA B N 1
ATOM 7482 C CA . ALA B 1 426 ? 10.656 -5.707 -2.178 1 98.88 426 ALA B CA 1
ATOM 7483 C C . ALA B 1 426 ? 9.656 -6.82 -2.498 1 98.88 426 ALA B C 1
ATOM 7485 O O . ALA B 1 426 ? 9.547 -7.793 -1.752 1 98.88 426 ALA B O 1
ATOM 7486 N N . THR B 1 427 ? 8.898 -6.668 -3.547 1 98.88 427 THR B N 1
ATOM 7487 C CA . THR B 1 427 ? 7.926 -7.672 -3.967 1 98.88 427 THR B CA 1
ATOM 7488 C C . THR B 1 427 ? 8.625 -8.953 -4.414 1 98.88 427 THR B C 1
ATOM 7490 O O . THR B 1 427 ? 8.227 -10.047 -4.031 1 98.88 427 THR B O 1
ATOM 7493 N N . VAL B 1 428 ? 9.672 -8.766 -5.195 1 98.81 428 VAL B N 1
ATOM 7494 C CA . VAL B 1 428 ? 10.461 -9.906 -5.641 1 98.81 428 VAL B CA 1
ATOM 7495 C C . VAL B 1 428 ? 11.047 -10.633 -4.43 1 98.81 428 VAL B C 1
ATOM 7497 O O . VAL B 1 428 ? 11.039 -11.859 -4.367 1 98.81 428 VAL B O 1
ATOM 7500 N N . GLN B 1 429 ? 11.562 -9.883 -3.49 1 98.88 429 GLN B N 1
ATOM 7501 C CA . GLN B 1 429 ? 12.117 -10.461 -2.271 1 98.88 429 GLN B CA 1
ATOM 7502 C C . GLN B 1 429 ? 11.047 -11.211 -1.479 1 98.88 429 GLN B C 1
ATOM 7504 O O . GLN B 1 429 ? 11.312 -12.281 -0.932 1 98.88 429 GLN B O 1
ATOM 7509 N N . ALA B 1 430 ? 9.867 -10.641 -1.427 1 98.88 430 ALA B N 1
ATOM 7510 C CA . ALA B 1 430 ? 8.781 -11.273 -0.688 1 98.88 430 ALA B CA 1
ATOM 7511 C C . ALA B 1 430 ? 8.438 -12.641 -1.271 1 98.88 430 ALA B C 1
ATOM 7513 O O . ALA B 1 430 ? 8.148 -13.578 -0.53 1 98.88 430 ALA B O 1
ATOM 7514 N N . ILE B 1 431 ? 8.414 -12.742 -2.535 1 98.81 431 ILE B N 1
ATOM 7515 C CA . ILE B 1 431 ? 8.133 -14.008 -3.209 1 98.81 431 ILE B CA 1
ATOM 7516 C C . ILE B 1 431 ? 9.227 -15.023 -2.879 1 98.81 431 ILE B C 1
ATOM 7518 O O . ILE B 1 431 ? 8.938 -16.188 -2.57 1 98.81 431 ILE B O 1
ATOM 7522 N N . ALA B 1 432 ? 10.492 -14.586 -2.938 1 98.88 432 ALA B N 1
ATOM 7523 C CA . ALA B 1 432 ? 11.609 -15.469 -2.598 1 98.88 432 ALA B CA 1
ATOM 7524 C C . ALA B 1 432 ? 11.539 -15.898 -1.136 1 98.88 432 ALA B C 1
ATOM 7526 O O . ALA B 1 432 ? 11.852 -17.047 -0.805 1 98.88 432 ALA B O 1
ATOM 7527 N N . LEU B 1 433 ? 11.18 -15 -0.252 1 98.88 433 LEU B N 1
ATOM 7528 C CA . LEU B 1 433 ? 11 -15.336 1.157 1 98.88 433 LEU B CA 1
ATOM 7529 C C . LEU B 1 433 ? 9.898 -16.375 1.332 1 98.88 433 LEU B C 1
ATOM 7531 O O . LEU B 1 433 ? 9.992 -17.25 2.197 1 98.88 433 LEU B O 1
ATOM 7535 N N . GLY B 1 434 ? 8.844 -16.219 0.528 1 98.81 434 GLY B N 1
ATOM 7536 C CA . GLY B 1 434 ? 7.812 -17.234 0.526 1 98.81 434 GLY B CA 1
ATOM 7537 C C . GLY B 1 434 ? 8.32 -18.609 0.118 1 98.81 434 GLY B C 1
ATOM 7538 O O . GLY B 1 434 ? 7.922 -19.625 0.69 1 98.81 434 GLY B O 1
ATOM 7539 N N . THR B 1 435 ? 9.164 -18.609 -0.881 1 98.81 435 THR B N 1
ATOM 7540 C CA . THR B 1 435 ? 9.789 -19.859 -1.302 1 98.81 435 THR B CA 1
ATOM 7541 C C . THR B 1 435 ? 10.602 -20.469 -0.164 1 98.81 435 THR B C 1
ATOM 7543 O O . THR B 1 435 ? 10.523 -21.672 0.092 1 98.81 435 THR B O 1
ATOM 7546 N N . ARG B 1 436 ? 11.406 -19.672 0.504 1 98.81 436 ARG B N 1
ATOM 7547 C CA . ARG B 1 436 ? 12.172 -20.156 1.647 1 98.81 436 ARG B CA 1
ATOM 7548 C C . ARG B 1 436 ? 11.258 -20.766 2.709 1 98.81 436 ARG B C 1
ATOM 7550 O O . ARG B 1 436 ? 11.57 -21.797 3.299 1 98.81 436 ARG B O 1
ATOM 7557 N N . PHE B 1 437 ? 10.156 -20.078 2.955 1 98.75 437 PHE B N 1
ATOM 7558 C CA . PHE B 1 437 ? 9.172 -20.516 3.93 1 98.75 437 PHE B CA 1
ATOM 7559 C C . PHE B 1 437 ? 8.648 -21.906 3.576 1 98.75 437 PHE B C 1
ATOM 7561 O O . PHE B 1 437 ? 8.539 -22.766 4.445 1 98.75 437 PHE B O 1
ATOM 7568 N N . ILE B 1 438 ? 8.375 -22.172 2.352 1 98.75 438 ILE B N 1
ATOM 7569 C CA . ILE B 1 438 ? 7.891 -23.469 1.867 1 98.75 438 ILE B CA 1
ATOM 7570 C C . ILE B 1 438 ? 8.977 -24.516 2.027 1 98.75 438 ILE B C 1
ATOM 7572 O O . ILE B 1 438 ? 8.719 -25.625 2.504 1 98.75 438 ILE B O 1
ATOM 7576 N N . ILE B 1 439 ? 10.203 -24.188 1.624 1 98.69 439 ILE B N 1
ATOM 7577 C CA . ILE B 1 439 ? 11.328 -25.109 1.704 1 98.69 439 ILE B CA 1
ATOM 7578 C C . ILE B 1 439 ? 11.547 -25.547 3.154 1 98.69 439 ILE B C 1
ATOM 7580 O O . ILE B 1 439 ? 11.734 -26.734 3.438 1 98.69 439 ILE B O 1
ATOM 7584 N N . GLU B 1 440 ? 11.484 -24.641 4.051 1 98.44 440 GLU B N 1
ATOM 7585 C CA . GLU B 1 440 ? 11.688 -24.953 5.461 1 98.44 440 GLU B CA 1
ATOM 7586 C C . GLU B 1 440 ? 10.594 -25.891 5.977 1 98.44 440 GLU B C 1
ATOM 7588 O O . GLU B 1 440 ? 10.859 -26.781 6.781 1 98.44 440 GLU B O 1
ATOM 7593 N N . ALA B 1 441 ? 9.367 -25.656 5.566 1 98.31 441 ALA B N 1
ATOM 7594 C CA . ALA B 1 441 ? 8.273 -26.547 5.941 1 98.31 441 ALA B CA 1
ATOM 7595 C C . ALA B 1 441 ? 8.516 -27.953 5.406 1 98.31 441 ALA B C 1
ATOM 7597 O O . ALA B 1 441 ? 8.281 -28.953 6.109 1 98.31 441 ALA B O 1
ATOM 7598 N N . MET B 1 442 ? 8.984 -28.047 4.188 1 98.56 442 MET B N 1
ATOM 7599 C CA . MET B 1 442 ? 9.266 -29.344 3.572 1 98.56 442 MET B CA 1
ATOM 7600 C C . MET B 1 442 ? 10.414 -30.047 4.285 1 98.56 442 MET B C 1
ATOM 7602 O O . MET B 1 442 ? 10.336 -31.234 4.57 1 98.56 442 MET B O 1
ATOM 7606 N N . GLU B 1 443 ? 11.438 -29.312 4.57 1 98.38 443 GLU B N 1
ATOM 7607 C CA . GLU B 1 443 ? 12.586 -29.875 5.258 1 98.38 443 GLU B CA 1
ATOM 7608 C C . GLU B 1 443 ? 12.227 -30.328 6.668 1 98.38 443 GLU B C 1
ATOM 7610 O O . GLU B 1 443 ? 12.68 -31.375 7.133 1 98.38 443 GLU B O 1
ATOM 7615 N N . ALA B 1 444 ? 11.414 -29.562 7.336 1 98.31 444 ALA B N 1
ATOM 7616 C CA . ALA B 1 444 ? 10.961 -29.938 8.672 1 98.31 444 ALA B CA 1
ATOM 7617 C C . ALA B 1 444 ? 10.203 -31.25 8.656 1 98.31 444 ALA B C 1
ATOM 7619 O O . ALA B 1 444 ? 10.234 -32 9.633 1 98.31 444 ALA B O 1
ATOM 7620 N N . ALA B 1 445 ? 9.57 -31.562 7.555 1 97.88 445 ALA B N 1
ATOM 7621 C CA . ALA B 1 445 ? 8.766 -32.781 7.441 1 97.88 445 ALA B CA 1
ATOM 7622 C C . ALA B 1 445 ? 9.617 -33.969 6.996 1 97.88 445 ALA B C 1
ATOM 7624 O O . ALA B 1 445 ? 9.203 -35.125 7.121 1 97.88 445 ALA B O 1
ATOM 7625 N N . GLY B 1 446 ? 10.844 -33.656 6.41 1 97.94 446 GLY B N 1
ATOM 7626 C CA . GLY B 1 446 ? 11.703 -34.781 6.129 1 97.94 446 GLY B CA 1
ATOM 7627 C C . GLY B 1 446 ? 12.422 -34.688 4.797 1 97.94 446 GLY B C 1
ATOM 7628 O O . GLY B 1 446 ? 13.281 -35.5 4.48 1 97.94 446 GLY B O 1
ATOM 7629 N N . HIS B 1 447 ? 12.109 -33.656 3.988 1 97.88 447 HIS B N 1
ATOM 7630 C CA . HIS B 1 447 ? 12.836 -33.438 2.742 1 97.88 447 HIS B CA 1
ATOM 7631 C C . HIS B 1 447 ? 14.25 -32.938 3.004 1 97.88 447 HIS B C 1
ATOM 7633 O O . HIS B 1 447 ? 14.523 -32.375 4.059 1 97.88 447 HIS B O 1
ATOM 7639 N N . SER B 1 448 ? 15.109 -33.25 2.082 1 96.75 448 SER B N 1
ATOM 7640 C CA . SER B 1 448 ? 16.469 -32.719 2.074 1 96.75 448 SER B CA 1
ATOM 7641 C C . SER B 1 448 ? 16.766 -32 0.754 1 96.75 448 SER B C 1
ATOM 7643 O O . SER B 1 448 ? 17.141 -32.656 -0.225 1 96.75 448 SER B O 1
ATOM 7645 N N . ILE B 1 449 ? 16.688 -30.703 0.764 1 97.62 449 ILE B N 1
ATOM 7646 C CA . ILE B 1 449 ? 16.828 -29.922 -0.455 1 97.62 449 ILE B CA 1
ATOM 7647 C C . ILE B 1 449 ? 18.109 -29.094 -0.402 1 97.62 449 ILE B C 1
ATOM 7649 O O . ILE B 1 449 ? 18.375 -28.406 0.584 1 97.62 449 ILE B O 1
ATOM 7653 N N . SER B 1 450 ? 18.891 -29.125 -1.466 1 97.12 450 SER B N 1
ATOM 7654 C CA . SER B 1 450 ? 20.156 -28.406 -1.425 1 97.12 450 SER B CA 1
ATOM 7655 C C . SER B 1 450 ? 20.312 -27.5 -2.639 1 97.12 450 SER B C 1
ATOM 7657 O O . SER B 1 450 ? 21.188 -26.609 -2.654 1 97.12 450 SER B O 1
ATOM 7659 N N . THR B 1 451 ? 19.484 -27.719 -3.689 1 97.94 451 THR B N 1
ATOM 7660 C CA . THR B 1 451 ? 19.641 -26.953 -4.926 1 97.94 451 THR B CA 1
ATOM 7661 C C . THR B 1 451 ? 18.281 -26.656 -5.555 1 97.94 451 THR B C 1
ATOM 7663 O O . THR B 1 451 ? 17.406 -27.516 -5.57 1 97.94 451 THR B O 1
ATOM 7666 N N . LEU B 1 452 ? 18.141 -25.453 -6.051 1 98.25 452 LEU B N 1
ATOM 7667 C CA . LEU B 1 452 ? 16.906 -25.047 -6.73 1 98.25 452 LEU B CA 1
ATOM 7668 C C . LEU B 1 452 ? 17.094 -25.094 -8.242 1 98.25 452 LEU B C 1
ATOM 7670 O O . LEU B 1 452 ? 18.125 -24.688 -8.766 1 98.25 452 LEU B O 1
ATOM 7674 N N . PHE B 1 453 ? 16.156 -25.625 -8.922 1 97.75 453 PHE B N 1
ATOM 7675 C CA . PHE B 1 453 ? 16.062 -25.594 -10.383 1 97.75 453 PHE B CA 1
ATOM 7676 C C . PHE B 1 453 ? 14.883 -24.75 -10.828 1 97.75 453 PHE B C 1
ATOM 7678 O O . PHE B 1 453 ? 13.727 -25.141 -10.664 1 97.75 453 PHE B O 1
ATOM 7685 N N . LEU B 1 454 ? 15.172 -23.594 -11.391 1 97.38 454 LEU B N 1
ATOM 7686 C CA . LEU B 1 454 ? 14.109 -22.672 -11.758 1 97.38 454 LEU B CA 1
ATOM 7687 C C . LEU B 1 454 ? 13.805 -22.75 -13.25 1 97.38 454 LEU B C 1
ATOM 7689 O O . LEU B 1 454 ? 14.719 -22.875 -14.062 1 97.38 454 LEU B O 1
ATOM 7693 N N . CYS B 1 455 ? 12.578 -22.641 -13.594 1 95.25 455 CYS B N 1
ATOM 7694 C CA . CYS B 1 455 ? 12.133 -22.438 -14.969 1 95.25 455 CYS B CA 1
ATOM 7695 C C . CYS B 1 455 ? 10.836 -21.625 -15 1 95.25 455 CYS B C 1
ATOM 7697 O O . CYS B 1 455 ? 10.344 -21.188 -13.961 1 95.25 455 CYS B O 1
ATOM 7699 N N . GLY B 1 456 ? 10.359 -21.297 -16.219 1 92.31 456 GLY B N 1
ATOM 7700 C CA . GLY B 1 456 ? 9.203 -20.438 -16.359 1 92.31 456 GLY B CA 1
ATOM 7701 C C . GLY B 1 456 ? 9.57 -19 -16.688 1 92.31 456 GLY B C 1
ATOM 7702 O O . GLY B 1 456 ? 10.75 -18.641 -16.672 1 92.31 456 GLY B O 1
ATOM 7703 N N . GLY B 1 457 ? 8.609 -18.219 -16.859 1 90.62 457 GLY B N 1
ATOM 7704 C CA . GLY B 1 457 ? 8.805 -16.844 -17.328 1 90.62 457 GLY B CA 1
ATOM 7705 C C . GLY B 1 457 ? 9.625 -16 -16.375 1 90.62 457 GLY B C 1
ATOM 7706 O O . GLY B 1 457 ? 10.461 -15.203 -16.812 1 90.62 457 GLY B O 1
ATOM 7707 N N . LEU B 1 458 ? 9.414 -16.141 -15.094 1 95.12 458 LEU B N 1
ATOM 7708 C CA . LEU B 1 458 ? 10.078 -15.312 -14.094 1 95.12 458 LEU B CA 1
ATOM 7709 C C . LEU B 1 458 ? 11.555 -15.672 -13.992 1 95.12 458 LEU B C 1
ATOM 7711 O O . LEU B 1 458 ? 12.359 -14.867 -13.508 1 95.12 458 LEU B O 1
ATOM 7715 N N . SER B 1 459 ? 11.906 -16.875 -14.414 1 95.44 459 SER B N 1
ATOM 7716 C CA . SER B 1 459 ? 13.305 -17.297 -14.352 1 95.44 459 SER B CA 1
ATOM 7717 C C . SER B 1 459 ? 14.156 -16.516 -15.344 1 95.44 459 SER B C 1
ATOM 7719 O O . SER B 1 459 ? 15.383 -16.516 -15.25 1 95.44 459 SER B O 1
ATOM 7721 N N . LYS B 1 460 ? 13.555 -15.859 -16.266 1 94.12 460 LYS B N 1
ATOM 7722 C CA . LYS B 1 460 ? 14.266 -15.039 -17.25 1 94.12 460 LYS B CA 1
ATOM 7723 C C . LYS B 1 460 ? 14.734 -13.727 -16.625 1 94.12 460 LYS B C 1
ATOM 7725 O O . LYS B 1 460 ? 15.586 -13.039 -17.188 1 94.12 460 LYS B O 1
ATOM 7730 N N . ASN B 1 461 ? 14.195 -13.32 -15.523 1 96.94 461 ASN B N 1
ATOM 7731 C CA . ASN B 1 461 ? 14.555 -12.109 -14.805 1 96.94 461 ASN B CA 1
ATOM 7732 C C . ASN B 1 461 ? 15.734 -12.344 -13.859 1 96.94 461 ASN B C 1
ATOM 7734 O O . ASN B 1 461 ? 15.594 -13 -12.828 1 96.94 461 ASN B O 1
ATOM 7738 N N . PRO B 1 462 ? 16.875 -11.797 -14.188 1 97.44 462 PRO B N 1
ATOM 7739 C CA . PRO B 1 462 ? 18.062 -12.07 -13.383 1 97.44 462 PRO B CA 1
ATOM 7740 C C . PRO B 1 462 ? 17.906 -11.648 -11.93 1 97.44 462 PRO B C 1
ATOM 7742 O O . PRO B 1 462 ? 18.453 -12.289 -11.031 1 97.44 462 PRO B O 1
ATOM 7745 N N . LEU B 1 463 ? 17.188 -10.578 -11.703 1 98.31 463 LEU B N 1
ATOM 7746 C CA . LEU B 1 463 ? 16.953 -10.148 -10.328 1 98.31 463 LEU B CA 1
ATOM 7747 C C . LEU B 1 463 ? 16.172 -11.203 -9.555 1 98.31 463 LEU B C 1
ATOM 7749 O O . LEU B 1 463 ? 16.516 -11.523 -8.414 1 98.31 463 LEU B O 1
ATOM 7753 N N . PHE B 1 464 ? 15.156 -11.695 -10.18 1 98.5 464 PHE B N 1
ATOM 7754 C CA . PHE B 1 464 ? 14.328 -12.727 -9.57 1 98.5 464 PHE B CA 1
ATOM 7755 C C . PHE B 1 464 ? 15.164 -13.938 -9.18 1 98.5 464 PHE B C 1
ATOM 7757 O O . PHE B 1 464 ? 15.062 -14.438 -8.062 1 98.5 464 PHE B O 1
ATOM 7764 N N . VAL B 1 465 ? 16.016 -14.367 -10.047 1 98.5 465 VAL B N 1
ATOM 7765 C CA . VAL B 1 465 ? 16.844 -15.547 -9.852 1 98.5 465 VAL B CA 1
ATOM 7766 C C . VAL B 1 465 ? 17.844 -15.297 -8.719 1 98.5 465 VAL B C 1
ATOM 7768 O O . VAL B 1 465 ? 17.969 -16.125 -7.805 1 98.5 465 VAL B O 1
ATOM 7771 N N . GLN B 1 466 ? 18.469 -14.172 -8.742 1 98.44 466 GLN B N 1
ATOM 7772 C CA . GLN B 1 466 ? 19.469 -13.859 -7.727 1 98.44 466 GLN B CA 1
ATOM 7773 C C . GLN B 1 466 ? 18.844 -13.742 -6.344 1 98.44 466 GLN B C 1
ATOM 7775 O O . GLN B 1 466 ? 19.406 -14.203 -5.355 1 98.44 466 GLN B O 1
ATOM 7780 N N . MET B 1 467 ? 17.688 -13.133 -6.254 1 98.56 467 MET B N 1
ATOM 7781 C CA . MET B 1 467 ? 17.016 -12.992 -4.969 1 98.56 467 MET B CA 1
ATOM 7782 C C . MET B 1 467 ? 16.641 -14.359 -4.402 1 98.56 467 MET B C 1
ATOM 7784 O O . MET B 1 467 ? 16.734 -14.578 -3.191 1 98.56 467 MET B O 1
ATOM 7788 N N . HIS B 1 468 ? 16.172 -15.25 -5.246 1 98.75 468 HIS B N 1
ATOM 7789 C CA . HIS B 1 468 ? 15.875 -16.594 -4.77 1 98.75 468 HIS B CA 1
ATOM 7790 C C . HIS B 1 468 ? 17.125 -17.297 -4.246 1 98.75 468 HIS B C 1
ATOM 7792 O O . HIS B 1 468 ? 17.094 -17.953 -3.201 1 98.75 468 HIS B O 1
ATOM 7798 N N . ALA B 1 469 ? 18.234 -17.156 -4.977 1 98.56 469 ALA B N 1
ATOM 7799 C CA . ALA B 1 469 ? 19.5 -17.75 -4.523 1 98.56 469 ALA B CA 1
ATOM 7800 C C . ALA B 1 469 ? 19.922 -17.156 -3.182 1 98.56 469 ALA B C 1
ATOM 7802 O O . ALA B 1 469 ? 20.172 -17.906 -2.225 1 98.56 469 ALA B O 1
ATOM 7803 N N . ASP B 1 470 ? 19.969 -15.867 -3.068 1 98.44 470 ASP B N 1
ATOM 7804 C CA . ASP B 1 470 ? 20.469 -15.172 -1.886 1 98.44 470 ASP B CA 1
ATOM 7805 C C . ASP B 1 470 ? 19.594 -15.461 -0.668 1 98.44 470 ASP B C 1
ATOM 7807 O O . ASP B 1 470 ? 20.109 -15.664 0.436 1 98.44 470 ASP B O 1
ATOM 7811 N N . ILE B 1 471 ? 18.344 -15.484 -0.838 1 98.62 471 ILE B N 1
ATOM 7812 C CA . ILE B 1 471 ? 17.406 -15.555 0.28 1 98.62 471 ILE B CA 1
ATOM 7813 C C . ILE B 1 471 ? 17.297 -17 0.772 1 98.62 471 ILE B C 1
ATOM 7815 O O . ILE B 1 471 ? 17.203 -17.25 1.977 1 98.62 471 ILE B O 1
ATOM 7819 N N . THR B 1 472 ? 17.312 -17.969 -0.144 1 98.19 472 THR B N 1
ATOM 7820 C CA . THR B 1 472 ? 17.234 -19.359 0.267 1 98.19 472 THR B CA 1
ATOM 7821 C C . THR B 1 472 ? 18.609 -19.875 0.692 1 98.19 472 THR B C 1
ATOM 7823 O O . THR B 1 472 ? 18.703 -20.891 1.381 1 98.19 472 THR B O 1
ATOM 7826 N N . GLY B 1 473 ? 19.656 -19.219 0.202 1 97.38 473 GLY B N 1
ATOM 7827 C CA . GLY B 1 473 ? 21.016 -19.672 0.464 1 97.38 473 GLY B CA 1
ATOM 7828 C C . GLY B 1 473 ? 21.422 -20.859 -0.39 1 97.38 473 GLY B C 1
ATOM 7829 O O . GLY B 1 473 ? 22.422 -21.516 -0.107 1 97.38 473 GLY B O 1
ATOM 7830 N N . MET B 1 474 ? 20.672 -21.188 -1.442 1 97.62 474 MET B N 1
ATOM 7831 C CA . MET B 1 474 ? 20.922 -22.344 -2.301 1 97.62 474 MET B CA 1
ATOM 7832 C C . MET B 1 474 ? 21.312 -21.891 -3.711 1 97.62 474 MET B C 1
ATOM 7834 O O . MET B 1 474 ? 20.812 -20.875 -4.195 1 97.62 474 MET B O 1
ATOM 7838 N N . PRO B 1 475 ? 22.188 -22.656 -4.359 1 97.81 475 PRO B N 1
ATOM 7839 C CA . PRO B 1 475 ? 22.406 -22.375 -5.777 1 97.81 475 PRO B CA 1
ATOM 7840 C C . PRO B 1 475 ? 21.156 -22.578 -6.629 1 97.81 475 PRO B C 1
ATOM 7842 O O . PRO B 1 475 ? 20.344 -23.453 -6.344 1 97.81 475 PRO B O 1
ATOM 7845 N N . VAL B 1 476 ? 21.047 -21.75 -7.641 1 98.12 476 VAL B N 1
ATOM 7846 C CA . VAL B 1 476 ? 19.938 -21.844 -8.578 1 98.12 476 VAL B CA 1
ATOM 7847 C C . VAL B 1 476 ? 20.453 -22.266 -9.953 1 98.12 476 VAL B C 1
ATOM 7849 O O . VAL B 1 476 ? 21.344 -21.625 -10.508 1 98.12 476 VAL B O 1
ATOM 7852 N N . VAL B 1 477 ? 19.891 -23.312 -10.438 1 97.5 477 VAL B N 1
ATOM 7853 C CA . VAL B 1 477 ? 20.25 -23.828 -11.758 1 97.5 477 VAL B CA 1
ATOM 7854 C C . VAL B 1 477 ? 19.172 -23.453 -12.766 1 97.5 477 VAL B C 1
ATOM 7856 O O . VAL B 1 477 ? 18 -23.703 -12.547 1 97.5 477 VAL B O 1
ATOM 7859 N N . LEU B 1 478 ? 19.562 -22.859 -13.805 1 96.31 478 LEU B N 1
ATOM 7860 C CA . LEU B 1 478 ? 18.703 -22.594 -14.953 1 96.31 478 LEU B CA 1
ATOM 7861 C C . LEU B 1 478 ? 18.984 -23.578 -16.078 1 96.31 478 LEU B C 1
ATOM 7863 O O . LEU B 1 478 ? 20.125 -24.016 -16.266 1 96.31 478 LEU B O 1
ATOM 7867 N N . SER B 1 479 ? 17.969 -23.938 -16.719 1 91.62 479 SER B N 1
ATOM 7868 C CA . SER B 1 479 ? 18.125 -24.875 -17.828 1 91.62 479 SER B CA 1
ATOM 7869 C C . SER B 1 479 ? 18.812 -24.203 -19.031 1 91.62 479 SER B C 1
ATOM 7871 O O . SER B 1 479 ? 18.703 -22.984 -19.203 1 91.62 479 SER B O 1
ATOM 7873 N N . GLN B 1 480 ? 19.516 -25 -19.734 1 89.94 480 GLN B N 1
ATOM 7874 C CA . GLN B 1 480 ? 20.125 -24.516 -20.969 1 89.94 480 GLN B CA 1
ATOM 7875 C C . GLN B 1 480 ? 19.047 -24 -21.938 1 89.94 480 GLN B C 1
ATOM 7877 O O . GLN B 1 480 ? 19.203 -22.922 -22.531 1 89.94 480 GLN B O 1
ATOM 7882 N N . GLU B 1 481 ? 18 -24.812 -22.062 1 88.25 481 GLU B N 1
ATOM 7883 C CA . GLU B 1 481 ? 16.859 -24.344 -22.844 1 88.25 481 GLU B CA 1
ATOM 7884 C C . GLU B 1 481 ? 15.898 -23.531 -21.984 1 88.25 481 GLU B C 1
ATOM 7886 O O . GLU B 1 481 ? 15.312 -24.047 -21.031 1 88.25 481 GLU B O 1
ATOM 7891 N N . VAL B 1 482 ? 15.609 -22.375 -22.391 1 85 482 VAL B N 1
ATOM 7892 C CA . VAL B 1 482 ? 14.797 -21.438 -21.609 1 85 482 VAL B CA 1
ATOM 7893 C C . VAL B 1 482 ? 13.367 -21.953 -21.516 1 85 482 VAL B C 1
ATOM 7895 O O . VAL B 1 482 ? 12.719 -21.812 -20.484 1 85 482 VAL B O 1
ATOM 7898 N N . GLU B 1 483 ? 12.93 -22.609 -22.562 1 90.06 483 GLU B N 1
ATOM 7899 C CA . GLU B 1 483 ? 11.578 -23.156 -22.578 1 90.06 483 GLU B CA 1
ATOM 7900 C C . GLU B 1 483 ? 11.555 -24.578 -22.062 1 90.06 483 GLU B C 1
ATOM 7902 O O . GLU B 1 483 ? 11.117 -25.5 -22.766 1 90.06 483 GLU B O 1
ATOM 7907 N N . SER B 1 484 ? 11.852 -24.734 -20.797 1 92.12 484 SER B N 1
ATOM 7908 C CA . SER B 1 484 ? 12.047 -26.047 -20.203 1 92.12 484 SER B CA 1
ATOM 7909 C C . SER B 1 484 ? 10.734 -26.812 -20.078 1 92.12 484 SER B C 1
ATOM 7911 O O . SER B 1 484 ? 10.719 -28.047 -20.109 1 92.12 484 SER B O 1
ATOM 7913 N N . VAL B 1 485 ? 9.664 -26.094 -19.891 1 95.44 485 VAL B N 1
ATOM 7914 C CA . VAL B 1 485 ? 8.359 -26.734 -19.828 1 95.44 485 VAL B CA 1
ATOM 7915 C C . VAL B 1 485 ? 8.094 -27.5 -21.125 1 95.44 485 VAL B C 1
ATOM 7917 O O . VAL B 1 485 ? 7.59 -28.625 -21.109 1 95.44 485 VAL B O 1
ATOM 7920 N N . LEU B 1 486 ? 8.5 -26.922 -22.234 1 97.12 486 LEU B N 1
ATOM 7921 C CA . LEU B 1 486 ? 8.328 -27.562 -23.531 1 97.12 486 LEU B CA 1
ATOM 7922 C C . LEU B 1 486 ? 9.258 -28.766 -23.672 1 97.12 486 LEU B C 1
ATOM 7924 O O . LEU B 1 486 ? 8.891 -29.766 -24.297 1 97.12 486 LEU B O 1
ATOM 7928 N N . VAL B 1 487 ? 10.422 -28.609 -23.125 1 96.62 487 VAL B N 1
ATOM 7929 C CA . VAL B 1 487 ? 11.32 -29.766 -23.125 1 96.62 487 VAL B CA 1
ATOM 7930 C C . VAL B 1 487 ? 10.688 -30.906 -22.328 1 96.62 487 VAL B C 1
ATOM 7932 O O . VAL B 1 487 ? 10.742 -32.062 -22.75 1 96.62 487 VAL B O 1
ATOM 7935 N N . GLY B 1 488 ? 10.109 -30.578 -21.188 1 96.94 488 GLY B N 1
ATOM 7936 C CA . GLY B 1 488 ? 9.398 -31.578 -20.422 1 96.94 488 GLY B CA 1
ATOM 7937 C C . GLY B 1 488 ? 8.297 -32.281 -21.203 1 96.94 488 GLY B C 1
ATOM 7938 O O . GLY B 1 488 ? 8.148 -33.5 -21.125 1 96.94 488 GLY B O 1
ATOM 7939 N N . ALA B 1 489 ? 7.555 -31.5 -21.906 1 97.88 489 ALA B N 1
ATOM 7940 C CA . ALA B 1 489 ? 6.5 -32.062 -22.734 1 97.88 489 ALA B CA 1
ATOM 7941 C C . ALA B 1 489 ? 7.086 -32.969 -23.828 1 97.88 489 ALA B C 1
ATOM 7943 O O . ALA B 1 489 ? 6.547 -34.031 -24.125 1 97.88 489 ALA B O 1
ATOM 7944 N N . ALA B 1 490 ? 8.172 -32.531 -24.406 1 97.94 490 ALA B N 1
ATOM 7945 C CA . ALA B 1 490 ? 8.828 -33.312 -25.469 1 97.94 490 ALA B CA 1
ATOM 7946 C C . ALA B 1 490 ? 9.375 -34.625 -24.922 1 97.94 490 ALA B C 1
ATOM 7948 O O . ALA B 1 490 ? 9.383 -35.656 -25.609 1 97.94 490 ALA B O 1
ATOM 7949 N N . VAL B 1 491 ? 9.828 -34.594 -23.75 1 97.31 491 VAL B N 1
ATOM 7950 C CA . VAL B 1 491 ? 10.305 -35.781 -23.078 1 97.31 491 VAL B CA 1
ATOM 7951 C C . VAL B 1 491 ? 9.203 -36.844 -23.062 1 97.31 491 VAL B C 1
ATOM 7953 O O . VAL B 1 491 ? 9.469 -38.031 -23.266 1 97.31 491 VAL B O 1
ATOM 7956 N N . LEU B 1 492 ? 8.008 -36.438 -22.766 1 97.56 492 LEU B N 1
ATOM 7957 C CA . LEU B 1 492 ? 6.875 -37.344 -22.781 1 97.56 492 LEU B CA 1
ATOM 7958 C C . LEU B 1 492 ? 6.719 -38.031 -24.141 1 97.56 492 LEU B C 1
ATOM 7960 O O . LEU B 1 492 ? 6.559 -39.25 -24.219 1 97.56 492 LEU B O 1
ATOM 7964 N N . GLY B 1 493 ? 6.734 -37.188 -25.172 1 97.69 493 GLY B N 1
ATOM 7965 C CA . GLY B 1 493 ? 6.641 -37.719 -26.516 1 97.69 493 GLY B CA 1
ATOM 7966 C C . GLY B 1 493 ? 7.766 -38.656 -26.859 1 97.69 493 GLY B C 1
ATOM 7967 O O . GLY B 1 493 ? 7.539 -39.688 -27.516 1 97.69 493 GLY B O 1
ATOM 7968 N N . ALA B 1 494 ? 8.906 -38.344 -26.438 1 97.81 494 ALA B N 1
ATOM 7969 C CA . ALA B 1 494 ? 10.078 -39.188 -26.672 1 97.81 494 ALA B CA 1
ATOM 7970 C C . ALA B 1 494 ? 9.898 -40.562 -26.016 1 97.81 494 ALA B C 1
ATOM 7972 O O . ALA B 1 494 ? 10.242 -41.562 -26.609 1 97.81 494 ALA B O 1
ATOM 7973 N N . CYS B 1 495 ? 9.414 -40.562 -24.891 1 96.75 495 CYS B N 1
ATOM 7974 C CA . CYS B 1 495 ? 9.172 -41.812 -24.188 1 96.75 495 CYS B CA 1
ATOM 7975 C C . CYS B 1 495 ? 8.07 -42.625 -24.875 1 96.75 495 CYS B C 1
ATOM 7977 O O . CYS B 1 495 ? 8.203 -43.844 -25.062 1 96.75 495 CYS B O 1
ATOM 7979 N N . ALA B 1 496 ? 7 -42 -25.156 1 97.5 496 ALA B N 1
ATOM 7980 C CA . ALA B 1 496 ? 5.871 -42.656 -25.797 1 97.5 496 ALA B CA 1
ATOM 7981 C C . ALA B 1 496 ? 6.285 -43.281 -27.125 1 97.5 496 ALA B C 1
ATOM 7983 O O . ALA B 1 496 ? 5.734 -44.312 -27.531 1 97.5 496 ALA B O 1
ATOM 7984 N N . SER B 1 497 ? 7.238 -42.719 -27.797 1 97.44 497 SER B N 1
ATOM 7985 C CA . SER B 1 497 ? 7.691 -43.188 -29.109 1 97.44 497 SER B CA 1
ATOM 7986 C C . SER B 1 497 ? 8.445 -44.5 -28.984 1 97.44 497 SER B C 1
ATOM 7988 O O . SER B 1 497 ? 8.617 -45.25 -29.969 1 97.44 497 SER B O 1
ATOM 7990 N N . GLY B 1 498 ? 9.016 -44.688 -27.781 1 96.38 498 GLY B N 1
ATOM 7991 C CA . GLY B 1 498 ? 9.82 -45.875 -27.562 1 96.38 498 GLY B CA 1
ATOM 7992 C C . GLY B 1 498 ? 11.305 -45.625 -27.797 1 96.38 498 GLY B C 1
ATOM 7993 O O . GLY B 1 498 ? 12.117 -46.531 -27.641 1 96.38 498 GLY B O 1
ATOM 7994 N N . ASP B 1 499 ? 11.617 -44.469 -28.156 1 96.5 499 ASP B N 1
ATOM 7995 C CA . ASP B 1 499 ? 13.023 -44.156 -28.406 1 96.5 499 ASP B CA 1
ATOM 7996 C C . ASP B 1 499 ? 13.828 -44.188 -27.109 1 96.5 499 ASP B C 1
ATOM 7998 O O . ASP B 1 499 ? 15.055 -44.344 -27.141 1 96.5 499 ASP B O 1
ATOM 8002 N N . PHE B 1 500 ? 13.188 -43.969 -26.016 1 95.62 500 PHE B N 1
ATOM 8003 C CA . PHE B 1 500 ? 13.781 -44.062 -24.688 1 95.62 500 PHE B CA 1
ATOM 8004 C C . PHE B 1 500 ? 13.039 -45.125 -23.859 1 95.62 500 PHE B C 1
ATOM 8006 O O . PHE B 1 500 ? 11.828 -45.281 -23.984 1 95.62 500 PHE B O 1
ATOM 8013 N N . ALA B 1 501 ? 13.711 -45.719 -22.953 1 92.5 501 ALA B N 1
ATOM 8014 C CA . ALA B 1 501 ? 13.148 -46.812 -22.188 1 92.5 501 ALA B CA 1
ATOM 8015 C C . ALA B 1 501 ? 12.289 -46.312 -21.047 1 92.5 501 ALA B C 1
ATOM 8017 O O . ALA B 1 501 ? 11.398 -47 -20.562 1 92.5 501 ALA B O 1
ATOM 8018 N N . SER B 1 502 ? 12.617 -45.125 -20.625 1 92.38 502 SER B N 1
ATOM 8019 C CA . SER B 1 502 ? 11.883 -44.562 -19.5 1 92.38 502 SER B CA 1
ATOM 8020 C C . SER B 1 502 ? 11.914 -43.031 -19.531 1 92.38 502 SER B C 1
ATOM 8022 O O . SER B 1 502 ? 12.75 -42.438 -20.219 1 92.38 502 SER B O 1
ATOM 8024 N N . VAL B 1 503 ? 10.961 -42.5 -18.828 1 94.19 503 VAL B N 1
ATOM 8025 C CA . VAL B 1 503 ? 10.922 -41.062 -18.703 1 94.19 503 VAL B CA 1
ATOM 8026 C C . VAL B 1 503 ? 12.211 -40.562 -18.062 1 94.19 503 VAL B C 1
ATOM 8028 O O . VAL B 1 503 ? 12.766 -39.531 -18.469 1 94.19 503 VAL B O 1
ATOM 8031 N N . GLN B 1 504 ? 12.742 -41.25 -17.125 1 92 504 GLN B N 1
ATOM 8032 C CA . GLN B 1 504 ? 13.961 -40.875 -16.422 1 92 504 GLN B CA 1
ATOM 8033 C C . GLN B 1 504 ? 15.156 -40.844 -17.375 1 92 504 GLN B C 1
ATOM 8035 O O . GLN B 1 504 ? 16 -39.938 -17.281 1 92 504 GLN B O 1
ATOM 8040 N N . GLU B 1 505 ? 15.219 -41.812 -18.188 1 93.56 505 GLU B N 1
ATOM 8041 C CA . GLU B 1 505 ? 16.297 -41.844 -19.172 1 93.56 505 GLU B CA 1
ATOM 8042 C C . GLU B 1 505 ? 16.203 -40.656 -20.125 1 93.56 505 GLU B C 1
ATOM 8044 O O . GLU B 1 505 ? 17.219 -40 -20.422 1 93.56 505 GLU B O 1
ATOM 8049 N N . ALA B 1 506 ? 15 -40.438 -20.609 1 94.44 506 ALA B N 1
ATOM 8050 C CA . ALA B 1 506 ? 14.797 -39.312 -21.516 1 94.44 506 ALA B CA 1
ATOM 8051 C C . ALA B 1 506 ? 15.156 -38 -20.828 1 94.44 506 ALA B C 1
ATOM 8053 O O . ALA B 1 506 ? 15.797 -37.125 -21.438 1 94.44 506 ALA B O 1
ATOM 8054 N N . MET B 1 507 ? 14.742 -37.812 -19.609 1 93.5 507 MET B N 1
ATOM 8055 C CA . MET B 1 507 ? 15.031 -36.625 -18.828 1 93.5 507 MET B CA 1
ATOM 8056 C C . MET B 1 507 ? 16.531 -36.375 -18.719 1 93.5 507 MET B C 1
ATOM 8058 O O . MET B 1 507 ? 17 -35.281 -18.922 1 93.5 507 MET B O 1
ATOM 8062 N N . ALA B 1 508 ? 17.234 -37.375 -18.391 1 90.75 508 ALA B N 1
ATOM 8063 C CA . ALA B 1 508 ? 18.688 -37.281 -18.188 1 90.75 508 ALA B CA 1
ATOM 8064 C C . ALA B 1 508 ? 19.391 -36.875 -19.469 1 90.75 508 ALA B C 1
ATOM 8066 O O . ALA B 1 508 ? 20.406 -36.156 -19.438 1 90.75 508 ALA B O 1
ATOM 8067 N N . LYS B 1 509 ? 18.875 -37.312 -20.547 1 93.12 509 LYS B N 1
ATOM 8068 C CA . LYS B 1 509 ? 19.531 -37.094 -21.844 1 93.12 509 LYS B CA 1
ATOM 8069 C C . LYS B 1 509 ? 19.125 -35.719 -22.422 1 93.12 509 LYS B C 1
ATOM 8071 O O . LYS B 1 509 ? 19.906 -35.094 -23.125 1 93.12 509 LYS B O 1
ATOM 8076 N N . MET B 1 510 ? 17.922 -35.312 -22.141 1 94.81 510 MET B N 1
ATOM 8077 C CA . MET B 1 510 ? 17.359 -34.188 -22.875 1 94.81 510 MET B CA 1
ATOM 8078 C C . MET B 1 510 ? 17.438 -32.906 -22.062 1 94.81 510 MET B C 1
ATOM 8080 O O . MET B 1 510 ? 17.344 -31.797 -22.609 1 94.81 510 MET B O 1
ATOM 8084 N N . SER B 1 511 ? 17.516 -33 -20.766 1 91.88 511 SER B N 1
ATOM 8085 C CA . SER B 1 511 ? 17.641 -31.828 -19.922 1 91.88 511 SER B CA 1
ATOM 8086 C C . SER B 1 511 ? 19.109 -31.484 -19.656 1 91.88 511 SER B C 1
ATOM 8088 O O . SER B 1 511 ? 19.906 -32.344 -19.312 1 91.88 511 SER B O 1
ATOM 8090 N N . LYS B 1 512 ? 19.438 -30.172 -19.812 1 92 512 LYS B N 1
ATOM 8091 C CA . LYS B 1 512 ? 20.828 -29.734 -19.641 1 92 512 LYS B CA 1
ATOM 8092 C C . LYS B 1 512 ? 20.906 -28.5 -18.75 1 92 512 LYS B C 1
ATOM 8094 O O . LYS B 1 512 ? 20.047 -27.625 -18.828 1 92 512 LYS B O 1
ATOM 8099 N N . VAL B 1 513 ? 21.984 -28.469 -18 1 93.56 513 VAL B N 1
ATOM 8100 C CA . VAL B 1 513 ? 22.25 -27.328 -17.141 1 93.56 513 VAL B CA 1
ATOM 8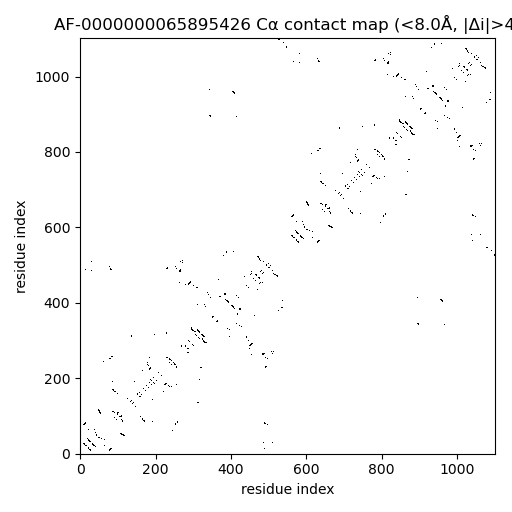101 C C . VAL B 1 513 ? 22.719 -26.141 -17.969 1 93.56 513 VAL B C 1
ATOM 8103 O O . VAL B 1 513 ? 23.609 -26.297 -18.828 1 93.56 513 VAL B O 1
ATOM 8106 N N . GLY B 1 514 ? 22.031 -25.109 -17.766 1 93.88 514 GLY B N 1
ATOM 8107 C CA . GLY B 1 514 ? 22.5 -23.859 -18.328 1 93.88 514 GLY B CA 1
ATOM 8108 C C . GLY B 1 514 ? 23.281 -23.016 -17.344 1 93.88 514 GLY B C 1
ATOM 8109 O O . GLY B 1 514 ? 24.281 -23.484 -16.781 1 93.88 514 GLY B O 1
ATOM 8110 N N . LYS B 1 515 ? 22.797 -21.844 -17.016 1 95.19 515 LYS B N 1
ATOM 8111 C CA . LYS B 1 515 ? 23.438 -20.922 -16.078 1 95.19 515 LYS B CA 1
ATOM 8112 C C . LYS B 1 515 ? 23.188 -21.328 -14.641 1 95.19 515 LYS B C 1
ATOM 8114 O O . LYS B 1 515 ? 22.078 -21.75 -14.289 1 95.19 515 LYS B O 1
ATOM 8119 N N . VAL B 1 516 ? 24.281 -21.234 -13.852 1 97.19 516 VAL B N 1
ATOM 8120 C CA . VAL B 1 516 ? 24.172 -21.469 -12.414 1 97.19 516 VAL B CA 1
ATOM 8121 C C . VAL B 1 516 ? 24.406 -20.156 -11.664 1 97.19 516 VAL B C 1
ATOM 8123 O O . VAL B 1 516 ? 25.359 -19.422 -11.945 1 97.19 516 VAL B O 1
ATOM 8126 N N . VAL B 1 517 ? 23.5 -19.797 -10.773 1 97.88 517 VAL B N 1
ATOM 8127 C CA . VAL B 1 517 ? 23.594 -18.594 -9.961 1 97.88 517 VAL B CA 1
ATOM 8128 C C . VAL B 1 517 ? 23.797 -18.984 -8.492 1 97.88 517 VAL B C 1
ATOM 8130 O O . VAL B 1 517 ? 22.984 -19.703 -7.918 1 97.88 517 VAL B O 1
ATOM 8133 N N . PHE B 1 518 ? 24.859 -18.531 -7.934 1 97.81 518 PHE B N 1
ATOM 8134 C CA . PHE B 1 518 ? 25.188 -18.859 -6.551 1 97.81 518 PHE B CA 1
ATOM 8135 C C . PHE B 1 518 ? 24.719 -17.75 -5.609 1 97.81 518 PHE B C 1
ATOM 8137 O O . PHE B 1 518 ? 24.656 -16.578 -5.996 1 97.81 518 PHE B O 1
ATOM 8144 N N . PRO B 1 519 ? 24.328 -18.156 -4.367 1 97.62 519 PRO B N 1
ATOM 8145 C CA . PRO B 1 519 ? 23.953 -17.125 -3.389 1 97.62 519 PRO B CA 1
ATOM 8146 C C . PRO B 1 519 ? 25.125 -16.281 -2.941 1 97.62 519 PRO B C 1
ATOM 8148 O O . PRO B 1 519 ? 26.25 -16.781 -2.836 1 97.62 519 PRO B O 1
ATOM 8151 N N . ARG B 1 520 ? 24.875 -15.031 -2.725 1 95.38 520 ARG B N 1
ATOM 8152 C CA . ARG B 1 520 ? 25.844 -14.156 -2.08 1 95.38 520 ARG B CA 1
ATOM 8153 C C . ARG B 1 520 ? 25.844 -14.359 -0.568 1 95.38 520 ARG B C 1
ATOM 8155 O O . ARG B 1 520 ? 25.172 -13.625 0.159 1 95.38 520 ARG B O 1
ATOM 8162 N N . LEU B 1 521 ? 26.703 -15.102 -0.13 1 93.94 521 LEU B N 1
ATOM 8163 C CA . LEU B 1 521 ? 26.703 -15.562 1.254 1 93.94 521 LEU B CA 1
ATOM 8164 C C . LEU B 1 521 ? 26.969 -14.414 2.213 1 93.94 521 LEU B C 1
ATOM 8166 O O . LEU B 1 521 ? 26.562 -14.453 3.375 1 93.94 521 LEU B O 1
ATOM 8170 N N . GLN B 1 522 ? 27.641 -13.375 1.745 1 94.44 522 GLN B N 1
ATOM 8171 C CA . GLN B 1 522 ? 27.938 -12.219 2.582 1 94.44 522 GLN B CA 1
ATOM 8172 C C . GLN B 1 522 ? 26.672 -11.477 2.973 1 94.44 522 GLN B C 1
ATOM 8174 O O . GLN B 1 522 ? 26.656 -10.734 3.959 1 94.44 522 GLN B O 1
ATOM 8179 N N . ASP B 1 523 ? 25.625 -11.688 2.236 1 95.31 523 ASP B N 1
ATOM 8180 C CA . ASP B 1 523 ? 24.375 -10.984 2.49 1 95.31 523 ASP B CA 1
ATOM 8181 C C . ASP B 1 523 ? 23.391 -11.859 3.281 1 95.31 523 ASP B C 1
ATOM 8183 O O . ASP B 1 523 ? 22.266 -11.445 3.553 1 95.31 523 ASP B O 1
ATOM 8187 N N . LYS B 1 524 ? 23.797 -13.023 3.693 1 96.56 524 LYS B N 1
ATOM 8188 C CA . LYS B 1 524 ? 22.922 -14 4.32 1 96.56 524 LYS B CA 1
ATOM 8189 C C . LYS B 1 524 ? 22.281 -13.438 5.59 1 96.56 524 LYS B C 1
ATOM 8191 O O . LYS B 1 524 ? 21.094 -13.664 5.848 1 96.56 524 LYS B O 1
ATOM 8196 N N . LYS B 1 525 ? 23.078 -12.75 6.379 1 96.69 525 LYS B N 1
ATOM 8197 C CA . LYS B 1 525 ? 22.578 -12.195 7.633 1 96.69 525 LYS B CA 1
ATOM 8198 C C . LYS B 1 525 ? 21.422 -11.219 7.379 1 96.69 525 LYS B C 1
ATOM 8200 O O . LYS B 1 525 ? 20.453 -11.195 8.125 1 96.69 525 LYS B O 1
ATOM 8205 N N . TYR B 1 526 ? 21.594 -10.367 6.398 1 97.38 526 TYR B N 1
ATOM 8206 C CA . TYR B 1 526 ? 20.562 -9.414 6.027 1 97.38 526 TYR B CA 1
ATOM 8207 C C . TYR B 1 526 ? 19.25 -10.125 5.684 1 97.38 526 TYR B C 1
ATOM 8209 O O . TYR B 1 526 ? 18.188 -9.75 6.176 1 97.38 526 TYR B O 1
ATOM 8217 N N . TYR B 1 527 ? 19.312 -11.188 4.906 1 98.19 527 TYR B N 1
ATOM 8218 C CA . TYR B 1 527 ? 18.109 -11.867 4.453 1 98.19 527 TYR B CA 1
ATOM 8219 C C . TYR B 1 527 ? 17.531 -12.742 5.559 1 98.19 527 TYR B C 1
ATOM 8221 O O . TYR B 1 527 ? 16.312 -12.984 5.59 1 98.19 527 TYR B O 1
ATOM 8229 N N . ASP B 1 528 ? 18.359 -13.188 6.5 1 98.38 528 ASP B N 1
ATOM 8230 C CA . ASP B 1 528 ? 17.828 -13.875 7.676 1 98.38 528 ASP B CA 1
ATOM 8231 C C . ASP B 1 528 ? 16.953 -12.938 8.508 1 98.38 528 ASP B C 1
ATOM 8233 O O . ASP B 1 528 ? 15.922 -13.352 9.023 1 98.38 528 ASP B O 1
ATOM 8237 N N . LYS B 1 529 ? 17.391 -11.695 8.664 1 98.38 529 LYS B N 1
ATOM 8238 C CA . LYS B 1 529 ? 16.578 -10.695 9.367 1 98.38 529 LYS B CA 1
ATOM 8239 C C . LYS B 1 529 ? 15.289 -10.398 8.609 1 98.38 529 LYS B C 1
ATOM 8241 O O . LYS B 1 529 ? 14.211 -10.328 9.203 1 98.38 529 LYS B O 1
ATOM 8246 N N . LYS B 1 530 ? 15.422 -10.219 7.277 1 98.62 530 LYS B N 1
ATOM 8247 C CA . LYS B 1 530 ? 14.25 -10.008 6.441 1 98.62 530 LYS B CA 1
ATOM 8248 C C . LYS B 1 530 ? 13.25 -11.148 6.602 1 98.62 530 LYS B C 1
ATOM 8250 O O . LYS B 1 530 ? 12.039 -10.914 6.629 1 98.62 530 LYS B O 1
ATOM 8255 N N . TYR B 1 531 ? 13.773 -12.367 6.691 1 98.81 531 TYR B N 1
ATOM 8256 C CA . TYR B 1 531 ? 12.922 -13.539 6.836 1 98.81 531 TYR B CA 1
ATOM 8257 C C . TYR B 1 531 ? 12.227 -13.547 8.188 1 98.81 531 TYR B C 1
ATOM 8259 O O . TYR B 1 531 ? 11.047 -13.906 8.281 1 98.81 531 TYR B O 1
ATOM 8267 N N . GLN B 1 532 ? 12.938 -13.172 9.227 1 98.69 532 GLN B N 1
ATOM 8268 C CA . GLN B 1 532 ? 12.305 -13.055 10.539 1 98.69 532 GLN B CA 1
ATOM 8269 C C . GLN B 1 532 ? 11.148 -12.062 10.508 1 98.69 532 GLN B C 1
ATOM 8271 O O . GLN B 1 532 ? 10.07 -12.336 11.047 1 98.69 532 GLN B O 1
ATOM 8276 N N . VAL B 1 533 ? 11.359 -10.875 9.93 1 98.81 533 VAL B N 1
ATOM 8277 C CA . VAL B 1 533 ? 10.305 -9.883 9.781 1 98.81 533 VAL B CA 1
ATOM 8278 C C . VAL B 1 533 ? 9.148 -10.477 8.977 1 98.81 533 VAL B C 1
ATOM 8280 O O . VAL B 1 533 ? 7.98 -10.297 9.336 1 98.81 533 VAL B O 1
ATOM 8283 N N . PHE B 1 534 ? 9.508 -11.227 7.938 1 98.81 534 PHE B N 1
ATOM 8284 C CA . PHE B 1 534 ? 8.523 -11.859 7.07 1 98.81 534 PHE B CA 1
ATOM 8285 C C . PHE B 1 534 ? 7.594 -12.758 7.871 1 98.81 534 PHE B C 1
ATOM 8287 O O . PHE B 1 534 ? 6.371 -12.68 7.734 1 98.81 534 PHE B O 1
ATOM 8294 N N . LEU B 1 535 ? 8.117 -13.547 8.688 1 98.75 535 LEU B N 1
ATOM 8295 C CA . LEU B 1 535 ? 7.332 -14.453 9.523 1 98.75 535 LEU B CA 1
ATOM 8296 C C . LEU B 1 535 ? 6.465 -13.672 10.508 1 98.75 535 LEU B C 1
ATOM 8298 O O . LEU B 1 535 ? 5.332 -14.07 10.789 1 98.75 535 LEU B O 1
ATOM 8302 N N . LYS B 1 536 ? 6.941 -12.539 10.953 1 98.75 536 LYS B N 1
ATOM 8303 C CA . LYS B 1 536 ? 6.176 -11.711 11.883 1 98.75 536 LYS B CA 1
ATOM 8304 C C . LYS B 1 536 ? 5.008 -11.039 11.172 1 98.75 536 LYS B C 1
ATOM 8306 O O . LYS B 1 536 ? 3.949 -10.82 11.773 1 98.75 536 LYS B O 1
ATOM 8311 N N . LEU B 1 537 ? 5.184 -10.672 9.938 1 98.81 537 LEU B N 1
ATOM 8312 C CA . LEU B 1 537 ? 4.121 -10 9.195 1 98.81 537 LEU B CA 1
ATOM 8313 C C . LEU B 1 537 ? 2.842 -10.828 9.219 1 98.81 537 LEU B C 1
ATOM 8315 O O . LEU B 1 537 ? 1.766 -10.305 9.523 1 98.81 537 LEU B O 1
ATOM 8319 N N . VAL B 1 538 ? 2.924 -12.102 8.906 1 98.31 538 VAL B N 1
ATOM 8320 C CA . VAL B 1 538 ? 1.73 -12.938 8.828 1 98.31 538 VAL B CA 1
ATOM 8321 C C . VAL B 1 538 ? 1.178 -13.18 10.234 1 98.31 538 VAL B C 1
ATOM 8323 O O . VAL B 1 538 ? -0.039 -13.234 10.43 1 98.31 538 VAL B O 1
ATOM 8326 N N . GLU B 1 539 ? 2.068 -13.398 11.172 1 98.38 539 GLU B N 1
ATOM 8327 C CA . GLU B 1 539 ? 1.63 -13.539 12.562 1 98.38 539 GLU B CA 1
ATOM 8328 C C . GLU B 1 539 ? 0.792 -12.344 13 1 98.38 539 GLU B C 1
ATOM 8330 O O . GLU B 1 539 ? -0.263 -12.508 13.617 1 98.38 539 GLU B O 1
ATOM 8335 N N . HIS B 1 540 ? 1.262 -11.203 12.711 1 98.69 540 HIS B N 1
ATOM 8336 C CA . HIS B 1 540 ? 0.599 -9.977 13.133 1 98.69 540 HIS B CA 1
ATOM 8337 C C . HIS B 1 540 ? -0.698 -9.75 12.359 1 98.69 540 HIS B C 1
ATOM 8339 O O . HIS B 1 540 ? -1.675 -9.242 12.914 1 98.69 540 HIS B O 1
ATOM 8345 N N . GLN B 1 541 ? -0.735 -10.039 11.062 1 98.19 541 GLN B N 1
ATOM 8346 C CA . GLN B 1 541 ? -1.986 -9.938 10.32 1 98.19 541 GLN B CA 1
ATOM 8347 C C . GLN B 1 541 ? -3.07 -10.812 10.945 1 98.19 541 GLN B C 1
ATOM 8349 O O . GLN B 1 541 ? -4.23 -10.406 11.031 1 98.19 541 GLN B O 1
ATOM 8354 N N . LYS B 1 542 ? -2.695 -12.016 11.367 1 97.62 542 LYS B N 1
ATOM 8355 C CA . LYS B 1 542 ? -3.648 -12.898 12.023 1 97.62 542 LYS B CA 1
ATOM 8356 C C . LYS B 1 542 ? -4.141 -12.297 13.336 1 97.62 542 LYS B C 1
ATOM 8358 O O . LYS B 1 542 ? -5.301 -12.477 13.711 1 97.62 542 LYS B O 1
ATOM 8363 N N . GLU B 1 543 ? -3.232 -11.641 14.023 1 98.06 543 GLU B N 1
ATOM 8364 C CA . GLU B 1 543 ? -3.617 -10.961 15.258 1 98.06 543 GLU B CA 1
ATOM 8365 C C . GLU B 1 543 ? -4.664 -9.883 14.992 1 98.06 543 GLU B C 1
ATOM 8367 O O . GLU B 1 543 ? -5.621 -9.734 15.75 1 98.06 543 GLU B O 1
ATOM 8372 N N . TYR B 1 544 ? -4.531 -9.055 13.977 1 98.31 544 TYR B N 1
ATOM 8373 C CA . TYR B 1 544 ? -5.5 -8.023 13.625 1 98.31 544 TYR B CA 1
ATOM 8374 C C . TYR B 1 544 ? -6.867 -8.633 13.344 1 98.31 544 TYR B C 1
ATOM 8376 O O . TYR B 1 544 ? -7.891 -8.109 13.781 1 98.31 544 TYR B O 1
ATOM 8384 N N . LEU B 1 545 ? -6.852 -9.742 12.578 1 96.88 545 LEU B N 1
ATOM 8385 C CA . LEU B 1 545 ? -8.094 -10.438 12.258 1 96.88 545 LEU B CA 1
ATOM 8386 C C . LEU B 1 545 ? -8.789 -10.922 13.531 1 96.88 545 LEU B C 1
ATOM 8388 O O . LEU B 1 545 ? -10.008 -10.828 13.648 1 96.88 545 LEU B O 1
ATOM 8392 N N . ALA B 1 546 ? -8.008 -11.461 14.453 1 97.31 546 ALA B N 1
ATOM 8393 C CA . ALA B 1 546 ? -8.555 -11.953 15.711 1 97.31 546 ALA B CA 1
ATOM 8394 C C . ALA B 1 546 ? -9.188 -10.82 16.516 1 97.31 546 ALA B C 1
ATOM 8396 O O . ALA B 1 546 ? -10.25 -10.992 17.109 1 97.31 546 ALA B O 1
ATOM 8397 N N . ILE B 1 547 ? -8.609 -9.664 16.531 1 98.06 547 ILE B N 1
ATOM 8398 C CA . ILE B 1 547 ? -9.133 -8.508 17.25 1 98.06 547 ILE B CA 1
ATOM 8399 C C . ILE B 1 547 ? -10.461 -8.078 16.641 1 98.06 547 ILE B C 1
ATOM 8401 O O . ILE B 1 547 ? -11.43 -7.836 17.359 1 98.06 547 ILE B O 1
ATOM 8405 N N . MET B 1 548 ? -10.547 -7.996 15.328 1 97.44 548 MET B N 1
ATOM 8406 C CA . MET B 1 548 ? -11.75 -7.527 14.641 1 97.44 548 MET B CA 1
ATOM 8407 C C . MET B 1 548 ? -12.898 -8.523 14.805 1 97.44 548 MET B C 1
ATOM 8409 O O . MET B 1 548 ? -14.062 -8.133 14.805 1 97.44 548 MET B O 1
ATOM 8413 N N . ASN B 1 549 ? -12.523 -9.797 14.945 1 93.62 549 ASN B N 1
ATOM 8414 C CA . ASN B 1 549 ? -13.555 -10.828 15.023 1 93.62 549 ASN B CA 1
ATOM 8415 C C . ASN B 1 549 ? -13.922 -11.148 16.469 1 93.62 549 ASN B C 1
ATOM 8417 O O . ASN B 1 549 ? -14.828 -11.953 16.719 1 93.62 549 ASN B O 1
ATOM 8421 N N . ASP B 1 550 ? -13.25 -10.602 17.406 1 88 550 ASP B N 1
ATOM 8422 C CA . ASP B 1 550 ? -13.539 -10.867 18.812 1 88 550 ASP B CA 1
ATOM 8423 C C . ASP B 1 550 ? -14.906 -10.32 19.203 1 88 550 ASP B C 1
ATOM 8425 O O . ASP B 1 550 ? -15.305 -9.25 18.734 1 88 550 ASP B O 1
ATOM 8429 N N . ASP B 1 551 ? -15.797 -11.125 19.797 1 72.12 551 ASP B N 1
ATOM 8430 C CA . ASP B 1 551 ? -17.125 -10.773 20.266 1 72.12 551 ASP B CA 1
ATOM 8431 C C . ASP B 1 551 ? -17.062 -9.844 21.469 1 72.12 551 ASP B C 1
ATOM 8433 O O . ASP B 1 551 ? -16.203 -10 22.344 1 72.12 551 ASP B O 1
#

GO terms:
  GO:0019150 D-ribulokinase activity (F, EXP)
  GO:0046835 carbohydrate phosphorylation (P, IDA)
  GO:0070050 neuron cellular homeostasis (P, IMP)

Nearest PDB structures (foldseek):
  3gg4-assembly3_A-2  TM=9.648E-01  e=1.610E-68  Yersinia pseudotuberculosis
  3l0q-assembly1_B  TM=9.438E-01  e=6.447E-69  Yersinia pseudotuberculosis
  3gg4-assembly2_B  TM=9.502E-01  e=1.699E-68  Yersinia pseudotuberculosis
  5ya2-assembly2_B  TM=8.408E-01  e=4.421E-29  Escherichia coli K-12
  5ya1-assembly2_B  TM=8.465E-01  e=1.297E-28  Escherichia coli K-12

pLDDT: mean 95.57, std 6.99, range [29.5, 98.88]

Organism: Homo sapiens (NCBI:txid9606)

Solvent-accessible surface area (backbone atoms only — not comparable to full-atom values): 53529 Å² total; per-residue (Å²): 133,79,77,72,79,74,73,79,72,50,31,17,34,7,31,35,33,53,96,56,32,27,34,21,28,27,26,38,77,61,38,50,74,79,31,69,32,70,34,75,50,73,74,44,63,92,44,92,52,36,36,33,28,28,64,65,58,48,51,53,31,49,21,54,19,39,36,60,31,50,58,94,52,67,62,86,31,47,43,13,31,12,39,18,8,44,66,17,41,32,37,19,20,76,86,68,42,62,28,22,76,53,90,86,60,48,34,66,39,13,22,45,39,38,86,24,49,76,22,53,68,45,26,52,55,51,46,68,63,66,52,75,73,30,52,44,34,18,59,49,63,56,47,51,28,46,63,22,46,51,50,38,36,50,74,73,32,34,80,76,23,47,76,51,50,34,34,51,31,46,39,20,36,42,52,43,22,67,33,38,71,43,73,52,29,23,36,18,53,34,40,73,36,61,71,32,35,90,86,74,38,75,54,62,68,56,37,43,70,70,70,45,39,66,41,59,75,57,66,26,59,40,67,40,75,45,71,39,52,54,21,39,56,39,87,70,10,26,30,63,67,36,10,61,59,31,66,52,55,56,44,32,21,27,12,30,20,30,37,34,63,42,19,28,35,47,20,44,60,39,28,63,53,81,89,67,83,47,82,52,47,92,47,63,70,44,25,38,29,24,34,33,27,32,58,31,29,39,35,43,36,42,31,81,59,80,52,67,28,77,16,21,28,15,43,27,70,29,41,62,53,80,82,26,18,29,33,45,32,34,39,62,49,40,45,50,47,51,48,50,59,48,65,34,36,61,31,32,67,59,44,50,55,54,15,54,75,68,73,43,54,59,64,59,40,39,54,52,50,41,60,61,71,34,65,93,50,64,61,78,59,74,31,74,64,37,48,40,47,67,26,30,72,10,32,47,30,46,72,49,35,70,79,44,43,12,33,42,38,47,40,56,76,70,59,46,62,70,49,50,36,42,51,49,49,26,47,51,43,25,51,26,47,47,51,37,52,36,51,51,51,39,39,74,50,68,50,58,74,57,31,38,30,44,33,47,68,47,51,72,37,64,67,52,46,50,40,37,8,34,56,56,64,26,40,32,38,27,42,54,55,74,63,23,41,32,46,18,13,17,34,21,0,37,24,23,48,58,82,29,94,34,61,67,57,34,21,42,52,25,17,44,67,42,58,73,44,69,38,53,70,88,49,36,66,60,40,52,35,54,44,53,43,50,58,45,50,57,55,49,54,52,50,44,52,51,51,62,67,56,129,134,80,75,72,78,73,74,78,72,52,30,16,34,5,31,35,33,54,95,56,32,27,35,19,28,25,25,39,76,61,37,49,75,77,31,69,32,69,35,75,50,74,75,44,61,90,44,92,51,36,36,33,27,28,64,64,59,48,52,53,32,49,20,53,18,40,36,61,30,51,60,93,52,65,63,84,30,47,41,13,31,12,39,20,9,44,65,18,41,32,37,18,22,76,84,68,43,64,26,21,75,51,92,86,60,48,35,65,39,13,22,45,39,38,85,23,50,78,23,52,69,44,25,52,55,51,48,69,64,66,51,75,73,31,53,44,33,18,59,49,62,57,46,51,30,47,62,22,46,51,50,38,36,49,75,75,31,33,80,75,22,46,76,50,49,35,35,51,29,47,37,18,35,44,52,42,20,65,32,38,70,43,72,51,29,22,38,19,51,33,40,74,36,60,70,34,34,89,86,72,38,74,54,62,68,58,37,45,71,70,69,45,40,67,41,60,73,57,64,28,60,41,67,40,75,46,73,38,51,56,21,38,56,39,86,70,10,25,30,64,67,36,10,62,61,30,65,53,56,57,46,33,21,27,13,30,20,30,38,34,62,40,18,26,35,46,20,45,62,41,27,61,54,80,88,67,85,47,83,52,49,91,47,62,70,44,28,38,31,23,33,34,27,33,56,30,32,39,34,43,37,42,31,80,59,79,53,66,27,77,17,20,29,16,45,26,70,28,41,64,53,80,80,25,18,32,32,45,33,35,40,64,51,40,45,50,47,52,50,50,58,47,65,34,36,61,31,32,67,60,46,51,54,54,15,53,76,66,74,42,54,60,64,59,39,39,54,52,48,41,61,63,72,34,64,94,50,64,63,78,61,73,32,74,65,36,49,42,46,66,26,29,74,8,31,45,29,46,73,50,35,69,80,44,43,12,31,41,38,46,39,57,77,68,59,45,62,68,49,50,37,40,52,50,49,27,46,52,45,26,51,26,47,48,50,39,53,34,50,50,51,39,39,74,51,67,51,59,74,56,33,37,30,43,33,46,69,47,51,74,37,64,66,52,46,49,41,38,9,32,57,56,64,25,40,32,37,28,41,55,53,70,62,24,41,32,45,17,13,17,35,22,0,35,25,22,47,57,82,29,94,34,61,69,57,34,22,40,54,25,18,46,65,42,57,72,44,72,38,53,70,90,50,36,67,61,40,52,35,52,44,54,43,51,58,45,52,57,55,50,53,52,49,44,52,49,52,62,66,55,128